Protein AF-0000000085145753 (afdb_homodimer)

Radius of gyration: 25.25 Å; Cα contacts (8 Å, |Δi|>4): 2275; chains: 2; bounding box: 60×75×64 Å

InterPro domains:
  IPR002155 Thiolase [PIRSF000429] (2-398)
  IPR002155 Thiolase [TIGR01930] (7-396)
  IPR002155 Thiolase [cd00751] (6-397)
  IPR016039 Thiolase-like [G3DSA:3.40.47.10] (1-398)
  IPR016039 Thiolase-like [SSF53901] (4-274)
  IPR016039 Thiolase-like [SSF53901] (275-397)
  IPR020610 Thiolase, active site [PS00099] (379-392)
  IPR020613 Thiolase, conserved site [PS00737] (344-360)
  IPR020615 Thiolase, acyl-enzyme intermediate active site [PS00098] (87-105)
  IPR020616 Thiolase, N-terminal [PF00108] (5-266)
  IPR020617 Thiolase, C-terminal [PF02803] (274-397)

Foldseek 3Di:
DDLWKFFQFKAKAAKAFQVGDCLVPAQLQQALLQQLLRCVSCVLADLEPAEAEEEEEDFQCPPVDPQSQLSSSVSNPHHNNYHYHYAYQWQQRQVVQVVVQSVCVSVPNHFKYKTFYWFDLNPRDWDFPCVVVHDDPDDGDTHRSCQQRHAAFVPPRAGLLLLLQVLCVVQVPALVNLLVLLLQLLVLQVVCVVVCLCVRRHRWDWDPDDPPDHIDTDGHFDFSVVDDSVCSSVFQADRDNPRGRFGLLQAFGAITMIMITMMGHPVVCVVSVGDGFWIWQFKFKFFDALSNLLQQQLVTQVRRCVSSVHDDPQLAQAEEEACRGSSSLVSNCVSNVHDSCRYSSSHHRSRRNRRTRGRNSVSVSSQSSCCVVVVNFKYKYKYTRGRGMMMMTIIGGD/DDLWKFFQFKAKAAKAFQVGDCLVDAQLQQALLQQLLRCVSCVLADLEPQEAEEEEEDFQCPPVDPQSQLSSSVSNPHHNNYHYHYAYQWQQRQVVQVVVQSVCVSVPNHFKYKTFYWFDLNPRDWDQPCVVVHDDPDDGDTHRSCQQRHAAFVPPRAGLLLLLQVLCVVQVPALVNLLVLLLQLLVLQVVCVVVCLCVRRHRWDWDPDDPPDHIDTDGHFDFSVVDDSVCSSVFQADRDNPRGRFGLLQAFGAITMIMITMMGHPVVCVVSVGDGFWIWQFKFKFFDALSNLLQQQLVTQVRRCVSSVHDDPQLAQAEEEACRGSSSLVSNCVSNVHDSCRYSSSHHRSRRNRRTRGRNSVSVSSQSSCCVVVVNFKYKYKYTRGRGMMMMTIIGGD

Nearest PDB structures (foldseek):
  5xyj-assembly1_B  TM=9.999E-01  e=6.730E-80  Saccharomyces cerevisiae S288C
  5xz5-assembly1_B-2  TM=9.997E-01  e=9.838E-80  Saccharomyces cerevisiae S288C
  6l2g-assembly1_C  TM=9.656E-01  e=1.088E-52  Aspergillus fumigatus A1163
  6pcc-assembly1_B  TM=9.285E-01  e=2.257E-43  Pseudomonas putida KT2440
  6pcd-assembly1_A  TM=9.269E-01  e=3.022E-42  Pseudomonas putida KT2440

Organism: Naumovozyma dairenensis (strain ATCC 10597 / BCRC 20456 / CBS 421 / NBRC 0211 / NRRL Y-12639) (NCBI:txid1071378)

Sequence (796 aa):
MSNNVYIVSAKRTPIGSFQGTLSSKTAIDLGATAVKAVMDEVPQLNPESDYDEIIFGNVLSANLGQAPARQVALAAGLKNTIIATTVNKVCASAMKAIILGAQSIKCGTADVVVAGGCESMTNTPYYMPAARSGARFGETVLVDGVQRDGLNDAYDGLAMGVHAEKCASDWNISREEQDNFAIDSYQKAQAAENDGKFKNEIAPVIIKGFRGKPDMEVVKDEEPGKLNINKLKSARTVFQKENGTVTAPNASPINDGGAAVILVSERKLNELGLKPLAVIRGWGEAAHEPANFTWAPSLAVPKALKHAGIEDINSIDFFEFNEAFSVVGLANTKILKLDPSKVNVYGGAVAIGHPLGCSGARIVVTLLSILNQEKGRLGVAAICNGGGGASSIVIERLMSNNVYIVSAKRTPIGSFQGTLSSKTAIDLGATAVKAVMDEVPQLNPESDYDEIIFGNVLSANLGQAPARQVALAAGLKNTIIATTVNKVCASAMKAIILGAQSIKCGTADVVVAGGCESMTNTPYYMPAARSGARFGETVLVDGVQRDGLNDAYDGLAMGVHAEKCASDWNISREEQDNFAIDSYQKAQAAENDGKFKNEIAPVIIKGFRGKPDMEVVKDEEPGKLNINKLKSARTVFQKENGTVTAPNASPINDGGAAVILVSERKLNELGLKPLAVIRGWGEAAHEPANFTWAPSLAVPKALKHAGIEDINSIDFFEFNEAFSVVGLANTKILKLDPSKVNVYGGAVAIGHPLGCSGARIVVTLLSILNQEKGRLGVAAICNGGGGASSIVIERL

pLDDT: mean 97.39, std 4.4, range [40.69, 99.0]

Secondary structure (DSSP, 8-state):
----EEEEEEEEPPPEETTSTTTTS-HHHHHHHHHHHHHHT-TTS-TTTT--EEEEE-S--TTS-S-HHHHHHHHTT--TT-EEEEEE-GGGHHHHHHHHHHHHHHTTS-SEEEEEEEEEGGGPPEEETHHHH---SS--PPEEHHIIIIIB-TTT--BHHHHHHHHHHHTT--HHHHHHHHHHHHHHHHHHHHTTTTTTTBPPEEEPPSTTPPPEEE-S-SSGGG--HHHHHHPPBSS-SSS---BSTTBPPPEEEEEEEEEEEHHHHHHHT---SEEEEEEEEEE--GGGGGGTHHHHHHHHHHHHT---GGG--EEEE--SBHHHHHHHHHHTT--GGGBSTT--HHHH---HHHHHHHHHHHHHHHHHHTT-SEEEEEEEETTTEEEEEEEEE-/----EEEEEEEEPPPEETTSTTTTS-HHHHHHHHHHHHHHT-TTS-TTTT--EEEEE-S--TTS-S-HHHHHHHHTT--TT-EEEEEE-GGGHHHHHHHHHHHHHHTTS-SEEEEEEEEEGGGPPEEETHHHH---SS--PPEEHHIIIIIB-TTT--BHHHHHHHHHHHTT--HHHHHHHHHHHHHHHHHHHHTTTTTTTBPPEEEPPSTTPPPEEE-S-SSGGG--HHHHHHPPBSS-SSS---BSTTBPPPEEEEEEEEEEEHHHHHHHT---SEEEEEEEEEE--GGGGGGTHHHHHHHHHHHHT---GGG--EEEE--SBHHHHHHHHHHTT--GGGBSTT--HHHH---HHHHHHHHHHHHHHHHHHTT-SEEEEEEEETTTEEEEEEEEE-

Structure (mmCIF, N/CA/C/O backbone):
data_AF-0000000085145753-model_v1
#
loop_
_entity.id
_entity.type
_entity.pdbx_description
1 polymer 'Acetyl-CoA acetyltransferase'
#
loop_
_atom_site.group_PDB
_atom_site.id
_atom_site.type_symbol
_atom_site.label_atom_id
_atom_site.label_alt_id
_atom_site.label_comp_id
_atom_site.label_asym_id
_atom_site.label_entity_id
_atom_site.label_seq_id
_atom_site.pdbx_PDB_ins_code
_atom_site.Cartn_x
_atom_site.Cartn_y
_atom_site.Cartn_z
_atom_site.occupancy
_atom_site.B_iso_or_equiv
_atom_site.auth_seq_id
_atom_site.auth_comp_id
_atom_site.auth_asym_id
_atom_site.auth_atom_id
_atom_site.pdbx_PDB_model_num
ATOM 1 N N . MET A 1 1 ? -0.329 15.141 -25.922 1 40.69 1 MET A N 1
ATOM 2 C CA . MET A 1 1 ? -1.411 15.422 -24.984 1 40.69 1 MET A CA 1
ATOM 3 C C . MET A 1 1 ? -0.864 15.969 -23.672 1 40.69 1 MET A C 1
ATOM 5 O O . MET A 1 1 ? 0.263 15.656 -23.281 1 40.69 1 MET A O 1
ATOM 9 N N . SER A 1 2 ? -1.488 17 -23.094 1 57.16 2 SER A N 1
ATOM 10 C CA . SER A 1 2 ? -0.971 17.656 -21.891 1 57.16 2 SER A CA 1
ATOM 11 C C . SER A 1 2 ? -0.782 16.656 -20.75 1 57.16 2 SER A C 1
ATOM 13 O O . SER A 1 2 ? -1.52 15.672 -20.656 1 57.16 2 SER A O 1
ATOM 15 N N . ASN A 1 3 ? 0.363 16.672 -20.016 1 84.56 3 ASN A N 1
ATOM 16 C CA . ASN A 1 3 ? 0.768 15.797 -18.922 1 84.56 3 ASN A CA 1
ATOM 17 C C . ASN A 1 3 ? 0.327 16.359 -17.578 1 84.56 3 ASN A C 1
ATOM 19 O O . ASN A 1 3 ? 0.844 15.961 -16.531 1 84.56 3 ASN A O 1
ATOM 23 N N . ASN A 1 4 ? -0.754 17.344 -17.781 1 96.5 4 ASN A N 1
ATOM 24 C CA . ASN A 1 4 ? -1.182 17.969 -16.547 1 96.5 4 ASN A CA 1
ATOM 25 C C . ASN A 1 4 ? -2.18 17.094 -15.789 1 96.5 4 ASN A C 1
ATOM 27 O O . ASN A 1 4 ? -3.016 16.422 -16.406 1 96.5 4 ASN A O 1
ATOM 31 N N . VAL A 1 5 ? -2.088 17.109 -14.547 1 98.81 5 VAL A N 1
ATOM 32 C CA . VAL A 1 5 ? -3.043 16.469 -13.648 1 98.81 5 VAL A CA 1
ATOM 33 C C . VAL A 1 5 ? -3.703 17.516 -12.75 1 98.81 5 VAL A C 1
ATOM 35 O O . VAL A 1 5 ? -3.016 18.281 -12.078 1 98.81 5 VAL A O 1
ATOM 38 N N . TYR A 1 6 ? -5.043 17.547 -12.719 1 98.88 6 TYR A N 1
ATOM 39 C CA . TYR A 1 6 ? -5.789 18.562 -11.992 1 98.88 6 TYR A CA 1
ATOM 40 C C . TYR A 1 6 ? -6.477 17.969 -10.773 1 98.88 6 TYR A C 1
ATOM 42 O O . TYR A 1 6 ? -6.938 16.828 -10.805 1 98.88 6 TYR A O 1
ATOM 50 N N . ILE A 1 7 ? -6.473 18.75 -9.734 1 98.94 7 ILE A N 1
ATOM 51 C CA . ILE A 1 7 ? -7.328 18.453 -8.594 1 98.94 7 ILE A CA 1
ATOM 52 C C . ILE A 1 7 ? -8.656 19.203 -8.742 1 98.94 7 ILE A C 1
ATOM 54 O O . ILE A 1 7 ? -8.672 20.438 -8.867 1 98.94 7 ILE A O 1
ATOM 58 N N . VAL A 1 8 ? -9.797 18.484 -8.648 1 98.88 8 VAL A N 1
ATOM 59 C CA . VAL A 1 8 ? -11.055 19.156 -8.93 1 98.88 8 VAL A CA 1
ATOM 60 C C . VAL A 1 8 ? -11.922 19.188 -7.676 1 98.88 8 VAL A C 1
ATOM 62 O O . VAL A 1 8 ? -12.891 19.953 -7.598 1 98.88 8 VAL A O 1
ATOM 65 N N . SER A 1 9 ? -11.555 18.391 -6.723 1 98.88 9 SER A N 1
ATOM 66 C CA . SER A 1 9 ? -12.242 18.375 -5.434 1 98.88 9 SER A CA 1
ATOM 67 C C . SER A 1 9 ? -11.32 17.891 -4.32 1 98.88 9 SER A C 1
ATOM 69 O O . SER A 1 9 ? -10.398 17.109 -4.566 1 98.88 9 SER A O 1
ATOM 71 N N . ALA A 1 10 ? -11.5 18.391 -3.074 1 98.94 10 ALA A N 1
ATOM 72 C CA . ALA A 1 10 ? -10.688 18.062 -1.907 1 98.94 10 ALA A CA 1
ATOM 73 C C . ALA A 1 10 ? -11.492 18.203 -0.618 1 98.94 10 ALA A C 1
ATOM 75 O O . ALA A 1 10 ? -12.094 19.266 -0.374 1 98.94 10 ALA A O 1
ATOM 76 N N . LYS A 1 11 ? -11.516 17.125 0.19 1 98.94 11 LYS A N 1
ATOM 77 C CA . LYS A 1 11 ? -12.234 17.141 1.458 1 98.94 11 LYS A CA 1
ATOM 78 C C . LYS A 1 11 ? -11.539 16.281 2.504 1 98.94 11 LYS A C 1
ATOM 80 O O . LYS A 1 11 ? -10.789 15.359 2.16 1 98.94 11 LYS A O 1
ATOM 85 N N . ARG A 1 12 ? -11.758 16.594 3.67 1 98.94 12 ARG A N 1
ATOM 86 C CA . ARG A 1 12 ? -11.344 15.781 4.809 1 98.94 12 ARG A CA 1
ATOM 87 C C . ARG A 1 12 ? -12.461 15.68 5.84 1 98.94 12 ARG A C 1
ATOM 89 O O . ARG A 1 12 ? -13.391 16.5 5.844 1 98.94 12 ARG A O 1
ATOM 96 N N . THR A 1 13 ? -12.383 14.664 6.66 1 98.94 13 THR A N 1
ATOM 97 C CA . THR A 1 13 ? -13.219 14.617 7.855 1 98.94 13 THR A CA 1
ATOM 98 C C . THR A 1 13 ? -12.664 15.531 8.938 1 98.94 13 THR A C 1
ATOM 100 O O . THR A 1 13 ? -11.523 16 8.844 1 98.94 13 THR A O 1
ATOM 103 N N . PRO A 1 14 ? -13.578 15.836 9.984 1 98.88 14 PRO A N 1
ATOM 104 C CA . PRO A 1 14 ? -12.922 16.312 11.203 1 98.88 14 PRO A CA 1
ATOM 105 C C . PRO A 1 14 ? -11.914 15.297 11.75 1 98.88 14 PRO A C 1
ATOM 107 O O . PRO A 1 14 ? -12.047 14.094 11.523 1 98.88 14 PRO A O 1
ATOM 110 N N . ILE A 1 15 ? -10.914 15.836 12.391 1 98.88 15 ILE A N 1
ATOM 111 C CA . ILE A 1 15 ? -9.93 14.961 13.016 1 98.88 15 ILE A CA 1
ATOM 112 C C . ILE A 1 15 ? -10.328 14.68 14.461 1 98.88 15 ILE A C 1
ATOM 114 O O . ILE A 1 15 ? -10.562 15.609 15.242 1 98.88 15 ILE A O 1
ATOM 118 N N . GLY A 1 16 ? -10.492 13.398 14.781 1 98.75 16 GLY A N 1
ATOM 119 C CA . GLY A 1 16 ? -10.844 12.992 16.125 1 98.75 16 GLY A CA 1
ATOM 120 C C . GLY A 1 16 ? -9.648 12.602 16.969 1 98.75 16 GLY A C 1
ATOM 121 O O . GLY A 1 16 ? -8.625 12.164 16.438 1 98.75 16 GLY A O 1
ATOM 122 N N . SER A 1 17 ? -9.773 12.734 18.297 1 98 17 SER A N 1
ATOM 123 C CA . SER A 1 17 ? -8.734 12.305 19.234 1 98 17 SER A CA 1
ATOM 124 C C . SER A 1 17 ? -8.82 10.812 19.516 1 98 17 SER A C 1
ATOM 126 O O . SER A 1 17 ? -9.852 10.188 19.281 1 98 17 SER A O 1
ATOM 128 N N . PHE A 1 18 ? -7.719 10.305 20.062 1 97.94 18 PHE A N 1
ATOM 129 C CA . PHE A 1 18 ? -7.656 8.898 20.453 1 97.94 18 PHE A CA 1
ATOM 130 C C . PHE A 1 18 ? -8.758 8.555 21.438 1 97.94 18 PHE A C 1
ATOM 132 O O . PHE A 1 18 ? -8.859 9.172 22.5 1 97.94 18 PHE A O 1
ATOM 139 N N . GLN A 1 19 ? -9.625 7.574 20.969 1 97.44 19 GLN A N 1
ATOM 140 C CA . GLN A 1 19 ? -10.758 7.137 21.781 1 97.44 19 GLN A CA 1
ATOM 141 C C . GLN A 1 19 ? -11.727 8.289 22.047 1 97.44 19 GLN A C 1
ATOM 143 O O . GLN A 1 19 ? -12.359 8.352 23.094 1 97.44 19 GLN A O 1
ATOM 148 N N . GLY A 1 20 ? -11.727 9.219 21.109 1 97 20 GLY A N 1
ATOM 149 C CA . GLY A 1 20 ? -12.562 10.406 21.25 1 97 20 GLY A CA 1
ATOM 150 C C . GLY A 1 20 ? -13.82 10.352 20.406 1 97 20 GLY A C 1
ATOM 151 O O . GLY A 1 20 ? -14.477 9.305 20.344 1 97 20 GLY A O 1
ATOM 152 N N . THR A 1 21 ? -14.156 11.43 19.812 1 96.44 21 THR A N 1
ATOM 153 C CA . THR A 1 21 ? -15.461 11.664 19.203 1 96.44 21 THR A CA 1
ATOM 154 C C . THR A 1 21 ? -15.68 10.719 18.031 1 96.44 21 THR A C 1
ATOM 156 O O . THR A 1 21 ? -16.812 10.359 17.719 1 96.44 21 THR A O 1
ATOM 159 N N . LEU A 1 22 ? -14.602 10.32 17.344 1 98.12 22 LEU A N 1
ATOM 160 C CA . LEU A 1 22 ? -14.758 9.508 16.141 1 98.12 22 LEU A CA 1
ATOM 161 C C . LEU A 1 22 ? -14.484 8.039 16.422 1 98.12 22 LEU A C 1
ATOM 163 O O . LEU A 1 22 ? -14.359 7.227 15.508 1 98.12 22 LEU A O 1
ATOM 167 N N . SER A 1 23 ? -14.391 7.629 17.688 1 96.62 23 SER A N 1
ATOM 168 C CA . SER A 1 23 ? -13.945 6.305 18.094 1 96.62 23 SER A CA 1
ATOM 169 C C . SER A 1 23 ? -14.883 5.219 17.578 1 96.62 23 SER A C 1
ATOM 171 O O . SER A 1 23 ? -14.477 4.062 17.422 1 96.62 23 SER A O 1
ATOM 173 N N . SER A 1 24 ? -16.141 5.555 17.25 1 96.44 24 SER A N 1
ATOM 174 C CA . SER A 1 24 ? -17.109 4.57 16.781 1 96.44 24 SER A CA 1
ATOM 175 C C . SER A 1 24 ? -16.969 4.316 15.281 1 96.44 24 SER A C 1
ATOM 177 O O . SER A 1 24 ? -17.609 3.42 14.734 1 96.44 24 SER A O 1
ATOM 179 N N . LYS A 1 25 ? -16.172 5.055 14.609 1 98.25 25 LYS A N 1
ATOM 180 C CA . LYS A 1 25 ? -15.992 4.934 13.172 1 98.25 25 LYS A CA 1
ATOM 181 C C . LYS A 1 25 ? -14.695 4.203 12.836 1 98.25 25 LYS A C 1
ATOM 183 O O . LYS A 1 25 ? -13.648 4.484 13.43 1 98.25 25 LYS A O 1
ATOM 188 N N . THR A 1 26 ? -14.781 3.229 11.938 1 98.38 26 THR A N 1
ATOM 189 C CA . THR A 1 26 ? -13.578 2.561 11.445 1 98.38 26 THR A CA 1
ATOM 190 C C . THR A 1 26 ? -12.82 3.457 10.469 1 98.38 26 THR A C 1
ATOM 192 O O . THR A 1 26 ? -13.344 4.488 10.039 1 98.38 26 THR A O 1
ATOM 195 N N . ALA A 1 27 ? -11.594 3.092 10.203 1 98.88 27 ALA A N 1
ATOM 196 C CA . ALA A 1 27 ? -10.844 3.797 9.172 1 98.88 27 ALA A CA 1
ATOM 197 C C . ALA A 1 27 ? -11.609 3.818 7.852 1 98.88 27 ALA A C 1
ATOM 199 O O . ALA A 1 27 ? -11.617 4.828 7.148 1 98.88 27 ALA A O 1
ATOM 200 N N . ILE A 1 28 ? -12.305 2.686 7.504 1 98.88 28 ILE A N 1
ATOM 201 C CA . ILE A 1 28 ? -13.07 2.564 6.27 1 98.88 28 ILE A CA 1
ATOM 202 C C . ILE A 1 28 ? -14.203 3.584 6.262 1 98.88 28 ILE A C 1
ATOM 204 O O . ILE A 1 28 ? -14.43 4.266 5.258 1 98.88 28 ILE A O 1
ATOM 208 N N . ASP A 1 29 ? -14.891 3.709 7.406 1 98.81 29 ASP A N 1
ATOM 209 C CA . ASP A 1 29 ? -15.977 4.676 7.527 1 98.81 29 ASP A CA 1
ATOM 210 C C . ASP A 1 29 ? -15.477 6.098 7.27 1 98.81 29 ASP A C 1
ATOM 212 O O . ASP A 1 29 ? -16.125 6.863 6.547 1 98.81 29 ASP A O 1
ATOM 216 N N . LEU A 1 30 ? -14.398 6.422 7.887 1 98.94 30 LEU A N 1
ATOM 217 C CA . LEU A 1 30 ? -13.852 7.773 7.781 1 98.94 30 LEU A CA 1
ATOM 218 C C . LEU A 1 30 ? -13.375 8.055 6.359 1 98.94 30 LEU A C 1
ATOM 220 O O . LEU A 1 30 ? -13.625 9.133 5.82 1 98.94 30 LEU A O 1
ATOM 224 N N . GLY A 1 31 ? -12.672 7.07 5.746 1 98.94 31 GLY A N 1
ATOM 225 C CA . GLY A 1 31 ? -12.266 7.219 4.355 1 98.94 31 GLY A CA 1
ATOM 226 C C . GLY A 1 31 ? -13.445 7.379 3.408 1 98.94 31 GLY A C 1
ATOM 227 O O . GLY A 1 31 ? -13.43 8.25 2.533 1 98.94 31 GLY A O 1
ATOM 228 N N . ALA A 1 32 ? -14.469 6.551 3.582 1 98.94 32 ALA A N 1
ATOM 229 C CA . ALA A 1 32 ? -15.648 6.598 2.723 1 98.94 32 ALA A CA 1
ATOM 230 C C . ALA A 1 32 ? -16.359 7.945 2.836 1 98.94 32 ALA A C 1
ATOM 232 O O . ALA A 1 32 ? -16.875 8.469 1.847 1 98.94 32 ALA A O 1
ATOM 233 N N . THR A 1 33 ? -16.391 8.477 4.059 1 98.94 33 THR A N 1
ATOM 234 C CA . THR A 1 33 ? -17 9.781 4.27 1 98.94 33 THR A CA 1
ATOM 235 C C . THR A 1 33 ? -16.281 10.852 3.453 1 98.94 33 THR A C 1
ATOM 237 O O . THR A 1 33 ? -16.922 11.672 2.789 1 98.94 33 THR A O 1
ATOM 240 N N . ALA A 1 34 ? -14.945 10.867 3.51 1 98.94 34 ALA A N 1
ATOM 241 C CA . ALA A 1 34 ? -14.164 11.844 2.754 1 98.94 34 ALA A CA 1
ATOM 242 C C . ALA A 1 34 ? -14.367 11.664 1.252 1 98.94 34 ALA A C 1
ATOM 244 O O . ALA A 1 34 ? -14.523 12.641 0.518 1 98.94 34 ALA A O 1
ATOM 245 N N . VAL A 1 35 ? -14.375 10.391 0.768 1 98.94 35 VAL A N 1
ATOM 246 C CA . VAL A 1 35 ? -14.508 10.102 -0.656 1 98.94 35 VAL A CA 1
ATOM 247 C C . VAL A 1 35 ? -15.898 10.5 -1.139 1 98.94 35 VAL A C 1
ATOM 249 O O . VAL A 1 35 ? -16.047 11.109 -2.203 1 98.94 35 VAL A O 1
ATOM 252 N N . LYS A 1 36 ? -16.906 10.18 -0.394 1 98.88 36 LYS A N 1
ATOM 253 C CA . LYS A 1 36 ? -18.266 10.586 -0.767 1 98.88 36 LYS A CA 1
ATOM 254 C C . LYS A 1 36 ? -18.375 12.102 -0.876 1 98.88 36 LYS A C 1
ATOM 256 O O . LYS A 1 36 ? -18.984 12.617 -1.805 1 98.88 36 LYS A O 1
ATOM 261 N N . ALA A 1 37 ? -17.75 12.766 0.06 1 98.88 37 ALA A N 1
ATOM 262 C CA . ALA A 1 37 ? -17.828 14.227 0.1 1 98.88 37 ALA A CA 1
ATOM 263 C C . ALA A 1 37 ? -17.203 14.836 -1.145 1 98.88 37 ALA A C 1
ATOM 265 O O . ALA A 1 37 ? -17.734 15.797 -1.713 1 98.88 37 ALA A O 1
ATOM 266 N N . VAL A 1 38 ? -16.031 14.344 -1.592 1 98.88 38 VAL A N 1
ATOM 267 C CA . VAL A 1 38 ? -15.398 14.922 -2.777 1 98.88 38 VAL A CA 1
ATOM 268 C C . VAL A 1 38 ? -16.234 14.586 -4.016 1 98.88 38 VAL A C 1
ATOM 270 O O . VAL A 1 38 ? -16.266 15.367 -4.973 1 98.88 38 VAL A O 1
ATOM 273 N N . MET A 1 39 ? -16.828 13.43 -4.07 1 98.81 39 MET A N 1
ATOM 274 C CA . MET A 1 39 ? -17.672 13.055 -5.203 1 98.81 39 MET A CA 1
ATOM 275 C C . MET A 1 39 ? -18.891 13.969 -5.297 1 98.81 39 MET A C 1
ATOM 277 O O . MET A 1 39 ? -19.297 14.367 -6.395 1 98.81 39 MET A O 1
ATOM 281 N N . ASP A 1 40 ? -19.469 14.328 -4.18 1 98.44 40 ASP A N 1
ATOM 282 C CA . ASP A 1 40 ? -20.656 15.18 -4.129 1 98.44 40 ASP A CA 1
ATOM 283 C C . ASP A 1 40 ? -20.359 16.562 -4.684 1 98.44 40 ASP A C 1
ATOM 285 O O . ASP A 1 40 ? -21.266 17.25 -5.168 1 98.44 40 ASP A O 1
ATOM 289 N N . GLU A 1 41 ? -19.094 16.984 -4.676 1 98.06 41 GLU A N 1
ATOM 290 C CA . GLU A 1 41 ? -18.703 18.328 -5.121 1 98.06 41 GLU A CA 1
ATOM 291 C C . GLU A 1 41 ? -18.578 18.391 -6.641 1 98.06 41 GLU A C 1
ATOM 293 O O . GLU A 1 41 ? -18.531 19.469 -7.223 1 98.06 41 GLU A O 1
ATOM 298 N N . VAL A 1 42 ? -18.5 17.234 -7.254 1 98.44 42 VAL A N 1
ATOM 299 C CA . VAL A 1 42 ? -18.312 17.203 -8.703 1 98.44 42 VAL A CA 1
ATOM 300 C C . VAL A 1 42 ? -19.344 16.297 -9.352 1 98.44 42 VAL A C 1
ATOM 302 O O . VAL A 1 42 ? -19 15.273 -9.945 1 98.44 42 VAL A O 1
ATOM 305 N N . PRO A 1 43 ? -20.562 16.641 -9.328 1 97.69 43 PRO A N 1
ATOM 306 C CA . PRO A 1 43 ? -21.656 15.797 -9.82 1 97.69 43 PRO A CA 1
ATOM 307 C C . PRO A 1 43 ? -21.531 15.492 -11.312 1 97.69 43 PRO A C 1
ATOM 309 O O . PRO A 1 43 ? -22.219 14.602 -11.82 1 97.69 43 PRO A O 1
ATOM 312 N N . GLN A 1 44 ? -20.656 16.219 -12.008 1 98.31 44 GLN A N 1
ATOM 313 C CA . GLN A 1 44 ? -20.438 15.953 -13.43 1 98.31 44 GLN A CA 1
ATOM 314 C C . GLN A 1 44 ? -19.797 14.586 -13.641 1 98.31 44 GLN A C 1
ATOM 316 O O . GLN A 1 44 ? -19.875 14.016 -14.727 1 98.31 44 GLN A O 1
ATOM 321 N N . LEU A 1 45 ? -19.141 14.141 -12.664 1 98.62 45 LEU A N 1
ATOM 322 C CA . LEU A 1 45 ? -18.547 12.805 -12.719 1 98.62 45 LEU A CA 1
ATOM 323 C C . LEU A 1 45 ? -19.531 11.758 -12.219 1 98.62 45 LEU A C 1
ATOM 325 O O . LEU A 1 45 ? -19.953 11.789 -11.055 1 98.62 45 LEU A O 1
ATOM 329 N N . ASN A 1 46 ? -19.812 10.789 -13.07 1 98.06 46 ASN A N 1
ATOM 330 C CA . ASN A 1 46 ? -20.734 9.711 -12.727 1 98.06 46 ASN A CA 1
ATOM 331 C C . ASN A 1 46 ? -20.031 8.586 -11.969 1 98.06 46 ASN A C 1
ATOM 333 O O . ASN A 1 46 ? -19.188 7.887 -12.531 1 98.06 46 ASN A O 1
ATOM 337 N N . PRO A 1 47 ? -20.406 8.344 -10.719 1 97.25 47 PRO A N 1
ATOM 338 C CA . PRO A 1 47 ? -19.75 7.309 -9.914 1 97.25 47 PRO A CA 1
ATOM 339 C C . PRO A 1 47 ? -19.875 5.918 -10.531 1 97.25 47 PRO A C 1
ATOM 341 O O . PRO A 1 47 ? -19.062 5.031 -10.234 1 97.25 47 PRO A O 1
ATOM 344 N N . GLU A 1 48 ? -20.734 5.648 -11.453 1 95.88 48 GLU A N 1
ATOM 345 C CA . GLU A 1 48 ? -20.984 4.328 -12.023 1 95.88 48 GLU A CA 1
ATOM 346 C C . GLU A 1 48 ? -20.062 4.074 -13.227 1 95.88 48 GLU A C 1
ATOM 348 O O . GLU A 1 48 ? -19.922 2.936 -13.672 1 95.88 48 GLU A O 1
ATOM 353 N N . SER A 1 49 ? -19.391 5.176 -13.703 1 96.12 49 SER A N 1
ATOM 354 C CA . SER A 1 49 ? -18.703 4.902 -14.961 1 96.12 49 SER A CA 1
ATOM 355 C C . SER A 1 49 ? -17.391 5.676 -15.047 1 96.12 49 SER A C 1
ATOM 357 O O . SER A 1 49 ? -16.453 5.246 -15.734 1 96.12 49 SER A O 1
ATOM 359 N N . ASP A 1 50 ? -17.297 6.824 -14.367 1 98.06 50 ASP A N 1
ATOM 360 C CA . ASP A 1 50 ? -16.281 7.781 -14.766 1 98.06 50 ASP A CA 1
ATOM 361 C C . ASP A 1 50 ? -15.008 7.609 -13.93 1 98.06 50 ASP A C 1
ATOM 363 O O . ASP A 1 50 ? -13.945 8.125 -14.297 1 98.06 50 ASP A O 1
ATOM 367 N N . TYR A 1 51 ? -15.102 6.957 -12.812 1 98.75 51 TYR A N 1
ATOM 368 C CA . TYR A 1 51 ? -13.953 6.801 -11.93 1 98.75 51 TYR A CA 1
ATOM 369 C C . TYR A 1 51 ? -13.172 5.539 -12.273 1 98.75 51 TYR A C 1
ATOM 371 O O . TYR A 1 51 ? -13.719 4.438 -12.273 1 98.75 51 TYR A O 1
ATOM 379 N N . ASP A 1 52 ? -11.875 5.672 -12.477 1 98.62 52 ASP A N 1
ATOM 380 C CA . ASP A 1 52 ? -11.047 4.586 -12.984 1 98.62 52 ASP A CA 1
ATOM 381 C C . ASP A 1 52 ? -10.352 3.844 -11.844 1 98.62 52 ASP A C 1
ATOM 383 O O . ASP A 1 52 ? -10.195 2.621 -11.898 1 98.62 52 ASP A O 1
ATOM 387 N N . GLU A 1 53 ? -9.898 4.602 -10.891 1 98.69 53 GLU A N 1
ATOM 388 C CA . GLU A 1 53 ? -8.992 4.035 -9.898 1 98.69 53 GLU A CA 1
ATOM 389 C C . GLU A 1 53 ? -9.078 4.793 -8.578 1 98.69 53 GLU A C 1
ATOM 391 O O . GLU A 1 53 ? -9.383 5.988 -8.562 1 98.69 53 GLU A O 1
ATOM 396 N N . ILE A 1 54 ? -9.008 4.086 -7.488 1 98.94 54 ILE A N 1
ATOM 397 C CA . ILE A 1 54 ? -8.766 4.688 -6.184 1 98.94 54 ILE A CA 1
ATOM 398 C C . ILE A 1 54 ? -7.441 4.184 -5.621 1 98.94 54 ILE A C 1
ATOM 400 O O . ILE A 1 54 ? -7.168 2.98 -5.645 1 98.94 54 ILE A O 1
ATOM 404 N N . ILE A 1 55 ? -6.562 5.008 -5.25 1 98.94 55 ILE A N 1
ATOM 405 C CA . ILE A 1 55 ? -5.348 4.746 -4.492 1 98.94 55 ILE A CA 1
ATOM 406 C C . ILE A 1 55 ? -5.422 5.453 -3.139 1 98.94 55 ILE A C 1
ATOM 408 O O . ILE A 1 55 ? -5.504 6.68 -3.076 1 98.94 55 ILE A O 1
ATOM 412 N N . PHE A 1 56 ? -5.363 4.695 -2.055 1 98.94 56 PHE A N 1
ATOM 413 C CA . PHE A 1 56 ? -5.742 5.254 -0.762 1 98.94 56 PHE A CA 1
ATOM 414 C C . PHE A 1 56 ? -4.785 4.797 0.33 1 98.94 56 PHE A C 1
ATOM 416 O O . PHE A 1 56 ? -4.453 3.611 0.413 1 98.94 56 PHE A O 1
ATOM 423 N N . GLY A 1 57 ? -4.297 5.742 1.105 1 98.94 57 GLY A N 1
ATOM 424 C CA . GLY A 1 57 ? -3.332 5.465 2.156 1 98.94 57 GLY A CA 1
ATOM 425 C C . GLY A 1 57 ? -3.963 4.906 3.416 1 98.94 57 GLY A C 1
ATOM 426 O O . GLY A 1 57 ? -5.008 5.387 3.859 1 98.94 57 GLY A O 1
ATOM 427 N N . ASN A 1 58 ? -3.387 3.938 4.008 1 98.94 58 ASN A N 1
ATOM 428 C CA . ASN A 1 58 ? -3.707 3.367 5.312 1 98.94 58 ASN A CA 1
ATOM 429 C C . ASN A 1 58 ? -2.502 2.666 5.93 1 98.94 58 ASN A C 1
ATOM 431 O O . ASN A 1 58 ? -1.812 1.899 5.254 1 98.94 58 ASN A O 1
ATOM 435 N N . VAL A 1 59 ? -2.217 2.986 7.199 1 98.88 59 VAL A N 1
ATOM 436 C CA . VAL A 1 59 ? -0.999 2.486 7.828 1 98.88 59 VAL A CA 1
ATOM 437 C C . VAL A 1 59 ? -1.333 1.307 8.734 1 98.88 59 VAL A C 1
ATOM 439 O O . VAL A 1 59 ? -0.781 0.216 8.578 1 98.88 59 VAL A O 1
ATOM 442 N N . LEU A 1 60 ? -2.229 1.504 9.711 1 98.75 60 LEU A N 1
ATOM 443 C CA . LEU A 1 60 ? -2.615 0.481 10.68 1 98.75 60 LEU A CA 1
ATOM 444 C C . LEU A 1 60 ? -3.824 -0.305 10.18 1 98.75 60 LEU A C 1
ATOM 446 O O . LEU A 1 60 ? -4.949 -0.064 10.617 1 98.75 60 LEU A O 1
ATOM 450 N N . SER A 1 61 ? -3.566 -1.333 9.359 1 98.38 61 SER A N 1
ATOM 451 C CA . SER A 1 61 ? -4.629 -1.975 8.594 1 98.38 61 SER A CA 1
ATOM 452 C C . SER A 1 61 ? -5.133 -3.232 9.289 1 98.38 61 SER A C 1
ATOM 454 O O . SER A 1 61 ? -6.066 -3.883 8.812 1 98.38 61 SER A O 1
ATOM 456 N N . ALA A 1 62 ? -4.535 -3.631 10.469 1 98.56 62 ALA A N 1
ATOM 457 C CA . ALA A 1 62 ? -4.941 -4.852 11.156 1 98.56 62 ALA A CA 1
ATOM 458 C C . ALA A 1 62 ? -6.422 -4.801 11.539 1 98.56 62 ALA A C 1
ATOM 460 O O . ALA A 1 62 ? -6.895 -3.797 12.078 1 98.56 62 ALA A O 1
ATOM 461 N N . ASN A 1 63 ? -7.125 -5.859 11.18 1 98.25 63 ASN A N 1
ATOM 462 C CA . ASN A 1 63 ? -8.5 -6.109 11.586 1 98.25 63 ASN A CA 1
ATOM 463 C C . ASN A 1 63 ? -9.484 -5.273 10.766 1 98.25 63 ASN A C 1
ATOM 465 O O . ASN A 1 63 ? -10.672 -5.203 11.094 1 98.25 63 ASN A O 1
ATOM 469 N N . LEU A 1 64 ? -9.07 -4.617 9.695 1 98.62 64 LEU A N 1
ATOM 470 C CA . LEU A 1 64 ? -9.984 -3.84 8.867 1 98.62 64 LEU A CA 1
ATOM 471 C C . LEU A 1 64 ? -10.672 -4.73 7.836 1 98.62 64 LEU A C 1
ATOM 473 O O . LEU A 1 64 ? -11.656 -4.324 7.219 1 98.62 64 LEU A O 1
ATOM 477 N N . GLY A 1 65 ? -10.141 -5.945 7.605 1 98.31 65 GLY A N 1
ATOM 478 C CA . GLY A 1 65 ? -10.555 -6.766 6.48 1 98.31 65 GLY A CA 1
ATOM 479 C C . GLY A 1 65 ? -9.711 -6.551 5.242 1 98.31 65 GLY A C 1
ATOM 480 O O . GLY A 1 65 ? -8.859 -5.66 5.211 1 98.31 65 GLY A O 1
ATOM 481 N N . GLN A 1 66 ? -10 -7.355 4.199 1 97.88 66 GLN A N 1
ATOM 482 C CA . GLN A 1 66 ? -9.211 -7.316 2.973 1 97.88 66 GLN A CA 1
ATOM 483 C C . GLN A 1 66 ? -9.359 -5.969 2.27 1 97.88 66 GLN A C 1
ATOM 485 O O . GLN A 1 66 ? -10.445 -5.383 2.256 1 97.88 66 GLN A O 1
ATOM 490 N N . ALA A 1 67 ? -8.273 -5.461 1.735 1 97.81 67 ALA A N 1
ATOM 491 C CA . ALA A 1 67 ? -8.25 -4.391 0.743 1 97.81 67 ALA A CA 1
ATOM 492 C C . ALA A 1 67 ? -8.992 -3.158 1.248 1 97.81 67 ALA A C 1
ATOM 494 O O . ALA A 1 67 ? -10.039 -2.789 0.701 1 97.81 67 ALA A O 1
ATOM 495 N N . PRO A 1 68 ? -8.438 -2.432 2.215 1 98.75 68 PRO A N 1
ATOM 496 C CA . PRO A 1 68 ? -9.102 -1.266 2.803 1 98.75 68 PRO A CA 1
ATOM 497 C C . PRO A 1 68 ? -9.492 -0.219 1.762 1 98.75 68 PRO A C 1
ATOM 499 O O . PRO A 1 68 ? -10.602 0.321 1.809 1 98.75 68 PRO A O 1
ATOM 502 N N . ALA A 1 69 ? -8.656 0.049 0.803 1 98.94 69 ALA A N 1
ATOM 503 C CA . ALA A 1 69 ? -8.969 1.054 -0.21 1 98.94 69 ALA A CA 1
ATOM 504 C C . ALA A 1 69 ? -10.219 0.671 -0.999 1 98.94 69 ALA A C 1
ATOM 506 O O . ALA A 1 69 ? -11.039 1.53 -1.33 1 98.94 69 ALA A O 1
ATOM 507 N N . ARG A 1 70 ? -10.328 -0.613 -1.351 1 98.81 70 ARG A N 1
ATOM 508 C CA . ARG A 1 70 ? -11.492 -1.09 -2.09 1 98.81 70 ARG A CA 1
ATOM 509 C C . ARG A 1 70 ? -12.766 -0.946 -1.261 1 98.81 70 ARG A C 1
ATOM 511 O O . ARG A 1 70 ? -13.812 -0.544 -1.779 1 98.81 70 ARG A O 1
ATOM 518 N N . GLN A 1 71 ? -12.688 -1.297 0.012 1 98.88 71 GLN A N 1
ATOM 519 C CA . GLN A 1 71 ? -13.82 -1.116 0.91 1 98.88 71 GLN A CA 1
ATOM 520 C C . GLN A 1 71 ? -14.258 0.344 0.954 1 98.88 71 GLN A C 1
ATOM 522 O O . GLN A 1 71 ? -15.461 0.638 0.931 1 98.88 71 GLN A O 1
ATOM 527 N N . VAL A 1 72 ? -13.281 1.267 1.038 1 98.94 72 VAL A N 1
ATOM 528 C CA . VAL A 1 72 ? -13.578 2.695 1.05 1 98.94 72 VAL A CA 1
ATOM 529 C C . VAL A 1 72 ? -14.328 3.078 -0.224 1 98.94 72 VAL A C 1
ATOM 531 O O . VAL A 1 72 ? -15.344 3.775 -0.167 1 98.94 72 VAL A O 1
ATOM 534 N N . ALA A 1 73 ? -13.828 2.619 -1.36 1 98.88 73 ALA A N 1
ATOM 535 C CA . ALA A 1 73 ? -14.422 2.965 -2.65 1 98.88 73 ALA A CA 1
ATOM 536 C C . ALA A 1 73 ? -15.875 2.508 -2.727 1 98.88 73 ALA A C 1
ATOM 538 O O . ALA A 1 73 ? -16.766 3.289 -3.08 1 98.88 73 ALA A O 1
ATOM 539 N N . LEU A 1 74 ? -16.109 1.253 -2.418 1 98.69 74 LEU A N 1
ATOM 540 C CA . LEU A 1 74 ? -17.453 0.702 -2.539 1 98.69 74 LEU A CA 1
ATOM 541 C C . LEU A 1 74 ? -18.375 1.312 -1.498 1 98.69 74 LEU A C 1
ATOM 543 O O . LEU A 1 74 ? -19.547 1.603 -1.794 1 98.69 74 LEU A O 1
ATOM 547 N N . ALA A 1 75 ? -17.859 1.532 -0.267 1 98.75 75 ALA A N 1
ATOM 548 C CA . ALA A 1 75 ? -18.656 2.148 0.79 1 98.75 75 ALA A CA 1
ATOM 549 C C . ALA A 1 75 ? -19.047 3.576 0.421 1 98.75 75 ALA A C 1
ATOM 551 O O . ALA A 1 75 ? -20.109 4.062 0.833 1 98.75 75 ALA A O 1
ATOM 552 N N . ALA A 1 76 ? -18.234 4.246 -0.377 1 98.75 76 ALA A N 1
ATOM 553 C CA . ALA A 1 76 ? -18.484 5.629 -0.773 1 98.75 76 ALA A CA 1
ATOM 554 C C . ALA A 1 76 ? -19.469 5.695 -1.93 1 98.75 76 ALA A C 1
ATOM 556 O O . ALA A 1 76 ? -19.922 6.777 -2.305 1 98.75 76 ALA A O 1
ATOM 557 N N . GLY A 1 77 ? -19.75 4.547 -2.557 1 98.25 77 GLY A N 1
ATOM 558 C CA . GLY A 1 77 ? -20.766 4.516 -3.602 1 98.25 77 GLY A CA 1
ATOM 559 C C . GLY A 1 77 ? -20.188 4.379 -4.992 1 98.25 77 GLY A C 1
ATOM 560 O O . GLY A 1 77 ? -20.906 4.496 -5.988 1 98.25 77 GLY A O 1
ATOM 561 N N . LEU A 1 78 ? -18.906 4.133 -5.141 1 98.62 78 LEU A N 1
ATOM 562 C CA . LEU A 1 78 ? -18.312 3.9 -6.453 1 98.62 78 LEU A CA 1
ATOM 563 C C . LEU A 1 78 ? -18.672 2.518 -6.98 1 98.62 78 LEU A C 1
ATOM 565 O O . LEU A 1 78 ? -18.938 1.6 -6.199 1 98.62 78 LEU A O 1
ATOM 569 N N . LYS A 1 79 ? -18.656 2.371 -8.328 1 97 79 LYS A N 1
ATOM 570 C CA . LYS A 1 79 ? -19 1.109 -8.977 1 97 79 LYS A CA 1
ATOM 571 C C . LYS A 1 79 ? -17.953 0.038 -8.695 1 97 79 LYS A C 1
ATOM 573 O O . LYS A 1 79 ? -16.781 0.352 -8.461 1 97 79 LYS A O 1
ATOM 578 N N . ASN A 1 80 ? -18.422 -1.208 -8.727 1 97.62 80 ASN A N 1
ATOM 579 C CA . ASN A 1 80 ? -17.547 -2.332 -8.375 1 97.62 80 ASN A CA 1
ATOM 580 C C . ASN A 1 80 ? -16.516 -2.604 -9.453 1 97.62 80 ASN A C 1
ATOM 582 O O . ASN A 1 80 ? -15.648 -3.467 -9.289 1 97.62 80 ASN A O 1
ATOM 586 N N . THR A 1 81 ? -16.438 -1.812 -10.523 1 98.12 81 THR A N 1
ATOM 587 C CA . THR A 1 81 ? -15.414 -1.972 -11.555 1 98.12 81 THR A CA 1
ATOM 588 C C . THR A 1 81 ? -14.195 -1.115 -11.234 1 98.12 81 THR A C 1
ATOM 590 O O . THR A 1 81 ? -13.18 -1.192 -11.93 1 98.12 81 THR A O 1
ATOM 593 N N . ILE A 1 82 ? -14.25 -0.303 -10.211 1 98.31 82 ILE A N 1
ATOM 594 C CA . ILE A 1 82 ? -13.156 0.596 -9.852 1 98.31 82 ILE A CA 1
ATOM 595 C C . ILE A 1 82 ? -11.922 -0.217 -9.461 1 98.31 82 ILE A C 1
ATOM 597 O O . ILE A 1 82 ? -12.039 -1.246 -8.797 1 98.31 82 ILE A O 1
ATOM 601 N N . ILE A 1 83 ? -10.75 0.144 -9.984 1 98.75 83 ILE A N 1
ATOM 602 C CA . ILE A 1 83 ? -9.484 -0.448 -9.57 1 98.75 83 ILE A CA 1
ATOM 603 C C . ILE A 1 83 ? -9.039 0.164 -8.242 1 98.75 83 ILE A C 1
ATOM 605 O O . ILE A 1 83 ? -9.055 1.387 -8.078 1 98.75 83 ILE A O 1
ATOM 609 N N . ALA A 1 84 ? -8.68 -0.652 -7.219 1 98.88 84 ALA A N 1
ATOM 610 C CA . ALA A 1 84 ? -8.383 -0.117 -5.891 1 98.88 84 ALA A CA 1
ATOM 611 C C . ALA A 1 84 ? -7.051 -0.646 -5.371 1 98.88 84 ALA A C 1
ATOM 613 O O . ALA A 1 84 ? -6.746 -1.832 -5.523 1 98.88 84 ALA A O 1
ATOM 614 N N . THR A 1 85 ? -6.227 0.214 -4.82 1 98.88 85 THR A N 1
ATOM 615 C CA . THR A 1 85 ? -4.934 -0.133 -4.246 1 98.88 85 THR A CA 1
ATOM 616 C C . THR A 1 85 ? -4.711 0.603 -2.926 1 98.88 85 THR A C 1
ATOM 618 O O . THR A 1 85 ? -4.883 1.821 -2.854 1 98.88 85 THR A O 1
ATOM 621 N N . THR A 1 86 ? -4.379 -0.114 -1.875 1 98.94 86 THR A N 1
ATOM 622 C CA . THR A 1 86 ? -3.986 0.492 -0.607 1 98.94 86 THR A CA 1
ATOM 623 C C . THR A 1 86 ? -2.48 0.731 -0.564 1 98.94 86 THR A C 1
ATOM 625 O O . THR A 1 86 ? -1.699 -0.118 -0.998 1 98.94 86 THR A O 1
ATOM 628 N N . VAL A 1 87 ? -2.129 1.905 -0.04 1 98.75 87 VAL A N 1
ATOM 629 C CA . VAL A 1 87 ? -0.725 2.299 0.029 1 98.75 87 VAL A CA 1
ATOM 630 C C . VAL A 1 87 ? -0.336 2.572 1.48 1 98.75 87 VAL A C 1
ATOM 632 O O . VAL A 1 87 ? -1.102 3.18 2.232 1 98.75 87 VAL A O 1
ATOM 635 N N . ASN A 1 88 ? 0.862 2.027 1.897 1 98.88 88 ASN A N 1
ATOM 636 C CA . ASN A 1 88 ? 1.413 2.277 3.225 1 98.88 88 ASN A CA 1
ATOM 637 C C . ASN A 1 88 ? 2.846 2.801 3.148 1 98.88 88 ASN A C 1
ATOM 639 O O . ASN A 1 88 ? 3.771 2.045 2.854 1 98.88 88 ASN A O 1
ATOM 643 N N . LYS A 1 89 ? 2.984 4.039 3.332 1 98.88 89 LYS A N 1
ATOM 644 C CA . LYS A 1 89 ? 4.242 4.754 3.529 1 98.88 89 LYS A CA 1
ATOM 645 C C . LYS A 1 89 ? 4.223 5.555 4.828 1 98.88 89 LYS A C 1
ATOM 647 O O . LYS A 1 89 ? 4.516 6.754 4.832 1 98.88 89 LYS A O 1
ATOM 652 N N . VAL A 1 90 ? 3.688 4.945 5.785 1 98.69 90 VAL A N 1
ATOM 653 C CA . VAL A 1 90 ? 3.498 5.52 7.113 1 98.69 90 VAL A CA 1
ATOM 654 C C . VAL A 1 90 ? 2.805 6.875 6.996 1 98.69 90 VAL A C 1
ATOM 656 O O . VAL A 1 90 ? 1.72 6.98 6.418 1 98.69 90 VAL A O 1
ATOM 659 N N . CYS A 1 91 ? 3.4 7.949 7.594 1 98.81 91 CYS A N 1
ATOM 660 C CA . CYS A 1 91 ? 2.746 9.25 7.625 1 98.81 91 CYS A CA 1
ATOM 661 C C . CYS A 1 91 ? 2.521 9.781 6.215 1 98.81 91 CYS A C 1
ATOM 663 O O . CYS A 1 91 ? 1.58 10.539 5.973 1 98.81 91 CYS A O 1
ATOM 665 N N . ALA A 1 92 ? 3.336 9.359 5.219 1 98.94 92 ALA A N 1
ATOM 666 C CA . ALA A 1 92 ? 3.305 9.945 3.879 1 98.94 92 ALA A CA 1
ATOM 667 C C . ALA A 1 92 ? 2.385 9.148 2.957 1 98.94 92 ALA A C 1
ATOM 669 O O . ALA A 1 92 ? 2.334 9.398 1.751 1 98.94 92 ALA A O 1
ATOM 670 N N . SER A 1 93 ? 1.631 8.195 3.492 1 98.94 93 SER A N 1
ATOM 671 C CA . SER A 1 93 ? 0.844 7.254 2.703 1 98.94 93 SER A CA 1
ATOM 672 C C . SER A 1 93 ? -0.108 7.984 1.76 1 98.94 93 SER A C 1
ATOM 674 O O . SER A 1 93 ? -0.12 7.723 0.556 1 98.94 93 SER A O 1
ATOM 676 N N . ALA A 1 94 ? -0.856 8.914 2.289 1 98.94 94 ALA A N 1
ATOM 677 C CA . ALA A 1 94 ? -1.907 9.547 1.497 1 98.94 94 ALA A CA 1
ATOM 678 C C . ALA A 1 94 ? -1.316 10.508 0.467 1 98.94 94 ALA A C 1
ATOM 680 O O . ALA A 1 94 ? -1.862 10.664 -0.627 1 98.94 94 ALA A O 1
ATOM 681 N N . MET A 1 95 ? -0.206 11.172 0.784 1 98.94 95 MET A N 1
ATOM 682 C CA . MET A 1 95 ? 0.448 12.008 -0.218 1 98.94 95 MET A CA 1
ATOM 683 C C . MET A 1 95 ? 1.044 11.156 -1.334 1 98.94 95 MET A C 1
ATOM 685 O O . MET A 1 95 ? 0.986 11.531 -2.506 1 98.94 95 MET A O 1
ATOM 689 N N . LYS A 1 96 ? 1.649 10.047 -0.924 1 98.94 96 LYS A N 1
ATOM 690 C CA . LYS A 1 96 ? 2.137 9.125 -1.943 1 98.94 96 LYS A CA 1
ATOM 691 C C . LYS A 1 96 ? 0.998 8.641 -2.838 1 98.94 96 LYS A C 1
ATOM 693 O O . LYS A 1 96 ? 1.184 8.453 -4.043 1 98.94 96 LYS A O 1
ATOM 698 N N . ALA A 1 97 ? -0.185 8.391 -2.246 1 98.94 97 ALA A N 1
ATOM 699 C CA . ALA A 1 97 ? -1.353 8 -3.033 1 98.94 97 ALA A CA 1
ATOM 700 C C . 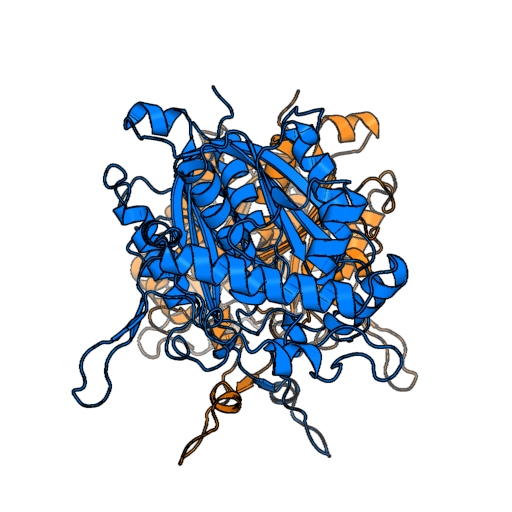ALA A 1 97 ? -1.672 9.047 -4.098 1 98.94 97 ALA A C 1
ATOM 702 O O . ALA A 1 97 ? -2.014 8.703 -5.23 1 98.94 97 ALA A O 1
ATOM 703 N N . ILE A 1 98 ? -1.578 10.305 -3.781 1 99 98 ILE A N 1
ATOM 704 C CA . ILE A 1 98 ? -1.827 11.391 -4.727 1 99 98 ILE A CA 1
ATOM 705 C C . ILE A 1 98 ? -0.777 11.359 -5.836 1 99 98 ILE A C 1
ATOM 707 O O . ILE A 1 98 ? -1.108 11.484 -7.016 1 99 98 ILE A O 1
ATOM 711 N N . ILE A 1 99 ? 0.499 11.164 -5.457 1 98.94 99 ILE A N 1
ATOM 712 C CA . ILE A 1 99 ? 1.586 11.109 -6.426 1 98.94 99 ILE A CA 1
ATOM 713 C C . ILE A 1 99 ? 1.359 9.938 -7.383 1 98.94 99 ILE A C 1
ATOM 715 O O . ILE A 1 99 ? 1.463 10.094 -8.602 1 98.94 99 ILE A O 1
ATOM 719 N N . LEU A 1 100 ? 1.005 8.766 -6.832 1 98.88 100 LEU A N 1
ATOM 720 C CA . LEU A 1 100 ? 0.766 7.586 -7.656 1 98.88 100 LEU A CA 1
ATOM 721 C C . LEU A 1 100 ? -0.43 7.801 -8.578 1 98.88 100 LEU A C 1
ATOM 723 O O . LEU A 1 100 ? -0.416 7.367 -9.734 1 98.88 100 LEU A O 1
ATOM 727 N N . GLY A 1 101 ? -1.5 8.43 -8.039 1 98.81 101 GLY A N 1
ATOM 728 C CA . GLY A 1 101 ? -2.641 8.766 -8.875 1 98.81 101 GLY A CA 1
ATOM 729 C C . GLY A 1 101 ? -2.283 9.672 -10.039 1 98.81 101 GLY A C 1
ATOM 730 O O . GLY A 1 101 ? -2.744 9.461 -11.164 1 98.81 101 GLY A O 1
ATOM 731 N N . ALA A 1 102 ? -1.462 10.656 -9.75 1 98.81 102 ALA A N 1
ATOM 732 C CA . ALA A 1 102 ? -0.987 11.539 -10.812 1 98.81 102 ALA A CA 1
ATOM 733 C C . ALA A 1 102 ? -0.2 10.766 -11.859 1 98.81 102 ALA A C 1
ATOM 735 O O . ALA A 1 102 ? -0.34 11.023 -13.062 1 98.81 102 ALA A O 1
ATOM 736 N N . GLN A 1 103 ? 0.607 9.828 -11.422 1 98.25 103 GLN A N 1
ATOM 737 C CA . GLN A 1 103 ? 1.401 9.023 -12.352 1 98.25 103 GLN A CA 1
ATOM 738 C C . GLN A 1 103 ? 0.509 8.156 -13.227 1 98.25 103 GLN A C 1
ATOM 740 O O . GLN A 1 103 ? 0.788 7.973 -14.414 1 98.25 103 GLN A O 1
ATOM 745 N N . SER A 1 104 ? -0.563 7.559 -12.641 1 98.12 104 SER A N 1
ATOM 746 C CA . SER A 1 104 ? -1.498 6.754 -13.422 1 98.12 104 SER A CA 1
ATOM 747 C C . SER A 1 104 ? -2.113 7.57 -14.555 1 98.12 104 SER A C 1
ATOM 749 O O . SER A 1 104 ? -2.281 7.07 -15.672 1 98.12 104 SER A O 1
ATOM 751 N N . ILE A 1 105 ? -2.445 8.789 -14.242 1 98.38 105 ILE A N 1
ATOM 752 C CA . ILE A 1 105 ? -3.047 9.672 -15.234 1 98.38 105 ILE A CA 1
ATOM 753 C C . ILE A 1 105 ? -2.01 10.039 -16.297 1 98.38 105 ILE A C 1
ATOM 755 O O . ILE A 1 105 ? -2.291 9.984 -17.5 1 98.38 105 ILE A O 1
ATOM 759 N N . LYS A 1 106 ? -0.809 10.391 -15.883 1 97.56 106 LYS A N 1
ATOM 760 C CA . LYS A 1 106 ? 0.246 10.781 -16.812 1 97.56 106 LYS A CA 1
ATOM 761 C C . LYS A 1 106 ? 0.619 9.625 -17.734 1 97.56 106 LYS A C 1
ATOM 763 O O . LYS A 1 106 ? 0.985 9.844 -18.891 1 97.56 106 LYS A O 1
ATOM 768 N N . CYS A 1 107 ? 0.497 8.383 -17.219 1 95.88 107 CYS A N 1
ATOM 769 C CA . CYS A 1 107 ? 0.846 7.203 -18 1 95.88 107 CYS A CA 1
ATOM 770 C C . CYS A 1 107 ? -0.305 6.793 -18.922 1 95.88 107 CYS A C 1
ATOM 772 O O . CYS A 1 107 ? -0.169 5.867 -19.719 1 95.88 107 CYS A O 1
ATOM 774 N N . GLY A 1 108 ? -1.464 7.438 -18.797 1 94.81 108 GLY A N 1
ATOM 775 C CA . GLY A 1 108 ? -2.57 7.234 -19.719 1 94.81 108 GLY A CA 1
ATOM 776 C C . GLY A 1 108 ? -3.459 6.066 -19.328 1 94.81 108 GLY A C 1
ATOM 777 O O . GLY A 1 108 ? -4.34 5.668 -20.094 1 94.81 108 GLY A O 1
ATOM 778 N N . THR A 1 109 ? -3.291 5.535 -18.141 1 94.06 109 THR A N 1
ATOM 779 C CA . THR A 1 109 ? -4.07 4.363 -17.75 1 94.06 109 THR A CA 1
ATOM 780 C C . THR A 1 109 ? -5.301 4.766 -16.953 1 94.06 109 THR A C 1
ATOM 782 O O . THR A 1 109 ? -6.141 3.924 -16.625 1 94.06 109 THR A O 1
ATOM 785 N N . ALA A 1 110 ? -5.426 6.023 -16.578 1 97.31 110 ALA A N 1
ATOM 786 C CA . ALA A 1 110 ? -6.598 6.543 -15.867 1 97.31 110 ALA A CA 1
ATOM 787 C C . ALA A 1 110 ? -6.879 7.992 -16.266 1 97.31 110 ALA A C 1
ATOM 789 O O . ALA A 1 110 ? -5.965 8.727 -16.641 1 97.31 110 ALA A O 1
ATOM 790 N N . ASP A 1 111 ? -8.141 8.383 -16.188 1 98.38 111 ASP A N 1
ATOM 791 C CA . ASP A 1 111 ? -8.523 9.781 -16.406 1 98.38 111 ASP A CA 1
ATOM 792 C C . ASP A 1 111 ? -9.047 10.414 -15.117 1 98.38 111 ASP A C 1
ATOM 794 O O . ASP A 1 111 ? -8.93 11.625 -14.922 1 98.38 111 ASP A O 1
ATOM 798 N N . VAL A 1 112 ? -9.703 9.633 -14.305 1 98.88 112 VAL A N 1
ATOM 799 C CA . VAL A 1 112 ? -10.25 10.086 -13.031 1 98.88 112 VAL A CA 1
ATOM 800 C C . VAL A 1 112 ? -9.789 9.156 -11.914 1 98.88 112 VAL A C 1
ATOM 802 O O . VAL A 1 112 ? -10.117 7.969 -11.906 1 98.88 112 VAL A O 1
ATOM 805 N N . VAL A 1 113 ? -9.016 9.711 -10.945 1 98.94 113 VAL A N 1
ATOM 806 C CA . VAL A 1 113 ? -8.469 8.945 -9.836 1 98.94 113 VAL A CA 1
ATOM 807 C C . VAL A 1 113 ? -8.883 9.586 -8.508 1 98.94 113 VAL A C 1
ATOM 809 O O . VAL A 1 113 ? -8.75 10.797 -8.336 1 98.94 113 VAL A O 1
ATOM 812 N N . VAL A 1 114 ? -9.453 8.766 -7.613 1 98.94 114 VAL A N 1
ATOM 813 C CA . VAL A 1 114 ? -9.617 9.188 -6.223 1 98.94 114 VAL A CA 1
ATOM 814 C C . VAL A 1 114 ? -8.352 8.852 -5.434 1 98.94 114 VAL A C 1
ATOM 816 O O . VAL A 1 114 ? -7.891 7.711 -5.438 1 98.94 114 VAL A O 1
ATOM 819 N N . ALA A 1 115 ? -7.746 9.836 -4.828 1 98.94 115 ALA A N 1
ATOM 820 C CA . ALA A 1 115 ? -6.559 9.625 -4.004 1 98.94 115 ALA A CA 1
ATOM 821 C C . ALA A 1 115 ? -6.754 10.211 -2.607 1 98.94 115 ALA A C 1
ATOM 823 O O . ALA A 1 115 ? -7.527 11.156 -2.426 1 98.94 115 ALA A O 1
ATOM 824 N N . GLY A 1 116 ? -6.137 9.68 -1.629 1 98.94 116 GLY A N 1
ATOM 825 C CA . GLY A 1 116 ? -6.25 10.117 -0.248 1 98.94 116 GLY A CA 1
ATOM 826 C C . GLY A 1 116 ? -5.805 9.07 0.752 1 98.94 116 GLY A C 1
ATOM 827 O O . GLY A 1 116 ? -4.855 8.328 0.496 1 98.94 116 GLY A O 1
ATOM 828 N N . GLY A 1 117 ? -6.398 9.141 1.959 1 98.94 117 GLY A N 1
ATOM 829 C CA . GLY A 1 117 ? -6.082 8.18 3.008 1 98.94 117 GLY A CA 1
ATOM 830 C C . GLY A 1 117 ? -6.984 8.305 4.219 1 98.94 117 GLY A C 1
ATOM 831 O O . GLY A 1 117 ? -7.738 9.273 4.344 1 98.94 117 GLY A O 1
ATOM 832 N N . CYS A 1 118 ? -6.934 7.285 5.027 1 98.94 118 CYS A N 1
ATOM 833 C CA . CYS A 1 118 ? -7.715 7.23 6.258 1 98.94 118 CYS A CA 1
ATOM 834 C C . CYS A 1 118 ? -6.965 6.473 7.348 1 98.94 118 CYS A C 1
ATOM 836 O O . CYS A 1 118 ? -6.043 5.711 7.055 1 98.94 118 CYS A O 1
ATOM 838 N N . GLU A 1 119 ? -7.332 6.738 8.539 1 98.94 119 GLU A N 1
ATOM 839 C CA . GLU A 1 119 ? -6.773 6.062 9.703 1 98.94 119 GLU A CA 1
ATOM 840 C C . GLU A 1 119 ? -7.73 6.133 10.891 1 98.94 119 GLU A C 1
ATOM 842 O O . GLU A 1 119 ? -8.383 7.156 11.109 1 98.94 119 GLU A O 1
ATOM 847 N N . SER A 1 120 ? -7.895 5.129 11.562 1 98.88 120 SER A N 1
ATOM 848 C CA . SER A 1 120 ? -8.492 5.07 12.898 1 98.88 120 SER A CA 1
ATOM 849 C C . SER A 1 120 ? -7.547 4.41 13.891 1 98.88 120 SER A C 1
ATOM 851 O O . SER A 1 120 ? -7.609 3.197 14.109 1 98.88 120 SER A O 1
ATOM 853 N N . MET A 1 121 ? -6.691 5.25 14.43 1 98.69 121 MET A N 1
ATOM 854 C CA . MET A 1 121 ? -5.715 4.719 15.367 1 98.69 121 MET A CA 1
ATOM 855 C C . MET A 1 121 ? -6.398 4.191 16.625 1 98.69 121 MET A C 1
ATOM 857 O O . MET A 1 121 ? -5.941 3.215 17.219 1 98.69 121 MET A O 1
ATOM 861 N N . THR A 1 122 ? -7.543 4.734 16.969 1 98.44 122 THR A N 1
ATOM 862 C CA . THR A 1 122 ? -8.383 4.297 18.078 1 98.44 122 THR A CA 1
ATOM 863 C C . THR A 1 122 ? -8.734 2.818 17.938 1 98.44 122 THR A C 1
ATOM 865 O O . THR A 1 122 ? -8.742 2.08 18.922 1 98.44 122 THR A O 1
ATOM 868 N N . ASN A 1 123 ? -8.938 2.344 16.719 1 97.88 123 ASN A N 1
ATOM 869 C CA . ASN A 1 123 ? -9.508 1.018 16.516 1 97.88 123 ASN A CA 1
ATOM 870 C C . ASN A 1 123 ? -8.438 -0.006 16.156 1 97.88 123 ASN A C 1
ATOM 872 O O . ASN A 1 123 ? -8.758 -1.145 15.805 1 97.88 123 ASN A O 1
ATOM 876 N N . THR A 1 124 ? -7.188 0.346 16.203 1 98.38 124 THR A N 1
ATOM 877 C CA . THR A 1 124 ? -6.109 -0.61 15.992 1 98.38 124 THR A CA 1
ATOM 878 C C . THR A 1 124 ? -6.043 -1.624 17.125 1 98.38 124 THR A C 1
ATOM 880 O O . THR A 1 124 ? -5.977 -1.246 18.297 1 98.38 124 THR A O 1
ATOM 883 N N . PRO A 1 125 ? -5.988 -2.895 16.812 1 98.06 125 PRO A N 1
ATOM 884 C CA . PRO A 1 125 ? -6.02 -3.9 17.875 1 98.06 125 PRO A CA 1
ATOM 885 C C . PRO A 1 125 ? -4.656 -4.121 18.531 1 98.06 125 PRO A C 1
ATOM 887 O O . PRO A 1 125 ? -3.637 -3.666 18 1 98.06 125 PRO A O 1
ATOM 890 N N . TYR A 1 126 ? -4.742 -4.734 19.688 1 97.75 126 TYR A N 1
ATOM 891 C CA . TYR A 1 126 ? -3.559 -5.406 20.203 1 97.75 126 TYR A CA 1
ATOM 892 C C . TYR A 1 126 ? -3.346 -6.75 19.516 1 97.75 126 TYR A C 1
ATOM 894 O O . TYR A 1 126 ? -4.301 -7.375 19.047 1 97.75 126 TYR A O 1
ATOM 902 N N . TYR A 1 127 ? -2.062 -7.195 19.391 1 97.62 127 TYR A N 1
ATOM 903 C CA . TYR A 1 127 ? -1.699 -8.445 18.734 1 97.62 127 TYR A CA 1
ATOM 904 C C . TYR A 1 127 ? -1.271 -9.492 19.766 1 97.62 127 TYR A C 1
ATOM 906 O O . TYR A 1 127 ? -0.687 -9.156 20.797 1 97.62 127 TYR A O 1
ATOM 914 N N . MET A 1 128 ? -1.548 -10.68 19.5 1 95.62 128 MET A N 1
ATOM 915 C CA . MET A 1 128 ? -1.018 -11.828 20.219 1 95.62 128 MET A CA 1
ATOM 916 C C . MET A 1 128 ? -0.217 -12.734 19.281 1 95.62 128 MET A C 1
ATOM 918 O O . MET A 1 128 ? -0.682 -13.812 18.906 1 95.62 128 MET A O 1
ATOM 922 N N . PRO A 1 129 ? 1.026 -12.383 19.047 1 93.19 129 PRO A N 1
ATOM 923 C CA . PRO A 1 129 ? 1.838 -13.133 18.078 1 93.19 129 PRO A CA 1
ATOM 924 C C . PRO A 1 129 ? 2.062 -14.578 18.5 1 93.19 129 PRO A C 1
ATOM 926 O O . PRO A 1 129 ? 2.18 -15.461 17.641 1 93.19 129 PRO A O 1
ATOM 929 N N . ALA A 1 130 ? 2.055 -14.883 19.734 1 90.62 130 ALA A N 1
ATOM 930 C CA . ALA A 1 130 ? 2.381 -16.219 20.234 1 90.62 130 ALA A CA 1
ATOM 931 C C . ALA A 1 130 ? 1.204 -17.172 20.047 1 90.62 130 ALA A C 1
ATOM 933 O O . ALA A 1 130 ? 1.358 -18.391 20.188 1 90.62 130 ALA A O 1
ATOM 934 N N . ALA A 1 131 ? 0.106 -16.578 19.766 1 89.69 131 ALA A N 1
ATOM 935 C CA . ALA A 1 131 ? -1.11 -17.375 19.781 1 89.69 131 ALA A CA 1
ATOM 936 C C . ALA A 1 131 ? -1.045 -18.484 18.719 1 89.69 131 ALA A C 1
ATOM 938 O O . ALA A 1 131 ? -1.538 -19.594 18.953 1 89.69 131 ALA A O 1
ATOM 939 N N . ARG A 1 132 ? -0.465 -18.234 17.656 1 89.88 132 ARG A N 1
ATOM 940 C CA . ARG A 1 132 ? -0.501 -19.156 16.516 1 89.88 132 ARG A CA 1
ATOM 941 C C . ARG A 1 132 ? 0.362 -20.375 16.797 1 89.88 132 ARG A C 1
ATOM 943 O O . ARG A 1 132 ? -0.056 -21.516 16.531 1 89.88 132 ARG A O 1
ATOM 950 N N . SER A 1 133 ? 1.565 -20.141 17.266 1 88.44 133 SER A N 1
ATOM 951 C CA . SER A 1 133 ? 2.48 -21.25 17.516 1 88.44 133 SER A CA 1
ATOM 952 C C . SER A 1 133 ? 2.379 -21.734 18.969 1 88.44 133 SER A C 1
ATOM 954 O O . SER A 1 133 ? 2.992 -22.734 19.328 1 88.44 133 SER A O 1
ATOM 956 N N . GLY A 1 134 ? 1.492 -21.078 19.734 1 88.56 134 GLY A N 1
ATOM 957 C CA . GLY A 1 134 ? 1.353 -21.422 21.141 1 88.56 134 GLY A CA 1
ATOM 958 C C . GLY A 1 134 ? 2.285 -20.641 22.031 1 88.56 134 GLY A C 1
ATOM 959 O O . GLY A 1 134 ? 3.445 -20.406 21.688 1 88.56 134 GLY A O 1
ATOM 960 N N . ALA A 1 135 ? 1.66 -20.188 23.094 1 84.75 135 ALA A N 1
ATOM 961 C CA . ALA A 1 135 ? 2.502 -19.547 24.109 1 84.75 135 ALA A CA 1
ATOM 962 C C . ALA A 1 135 ? 3.252 -20.594 24.938 1 84.75 135 ALA A C 1
ATOM 964 O O . ALA A 1 135 ? 2.766 -21.719 25.125 1 84.75 135 ALA A O 1
ATOM 965 N N . ARG A 1 136 ? 4.52 -20.391 25.266 1 82.25 136 ARG A N 1
ATOM 966 C CA . ARG A 1 136 ? 5.297 -21.328 26.078 1 82.25 136 ARG A CA 1
ATOM 967 C C . ARG A 1 136 ? 5.219 -20.969 27.547 1 82.25 136 ARG A C 1
ATOM 969 O O . ARG A 1 136 ? 4.289 -20.281 27.984 1 82.25 136 ARG A O 1
ATOM 976 N N . PHE A 1 137 ? 5.938 -21.625 28.297 1 87.81 137 PHE A N 1
ATOM 977 C CA . PHE A 1 137 ? 5.949 -21.359 29.719 1 87.81 137 PHE A CA 1
ATOM 978 C C . PHE A 1 137 ? 6.332 -19.922 30 1 87.81 137 PHE A C 1
ATOM 980 O O . PHE A 1 137 ? 7.285 -19.391 29.422 1 87.81 137 PHE A O 1
ATOM 987 N N . GLY A 1 138 ? 5.551 -19.25 30.844 1 88.25 138 GLY A N 1
ATOM 988 C CA . GLY A 1 138 ? 5.766 -17.859 31.188 1 88.25 138 GLY A CA 1
ATOM 989 C C . GLY A 1 138 ? 4.742 -16.922 30.578 1 88.25 138 GLY A C 1
ATOM 990 O O . GLY A 1 138 ? 3.824 -17.359 29.875 1 88.25 138 GLY A O 1
ATOM 991 N N . GLU A 1 139 ? 4.777 -15.656 30.875 1 87.38 139 GLU A N 1
ATOM 992 C CA . GLU A 1 139 ? 3.844 -14.641 30.391 1 87.38 139 GLU A CA 1
ATOM 993 C C . GLU A 1 139 ? 4.043 -14.352 28.906 1 87.38 139 GLU A C 1
ATOM 995 O O . GLU A 1 139 ? 5.156 -14.492 28.391 1 87.38 139 GLU A O 1
ATOM 1000 N N . THR A 1 140 ? 2.867 -14.164 28.25 1 88.94 140 THR A N 1
ATOM 1001 C CA . THR A 1 140 ? 2.941 -13.68 26.875 1 88.94 140 THR A CA 1
ATOM 1002 C C . THR A 1 140 ? 2.555 -12.203 26.797 1 88.94 140 THR A C 1
ATOM 1004 O O . THR A 1 140 ? 1.883 -11.688 27.703 1 88.94 140 THR A O 1
ATOM 1007 N N . VAL A 1 141 ? 3.064 -11.531 25.844 1 90.62 141 VAL A N 1
ATOM 1008 C CA . VAL A 1 141 ? 2.871 -10.094 25.703 1 90.62 141 VAL A CA 1
ATOM 1009 C C . VAL A 1 141 ? 1.826 -9.805 24.641 1 90.62 141 VAL A C 1
ATOM 1011 O O . VAL A 1 141 ? 1.848 -10.414 23.562 1 90.62 141 VAL A O 1
ATOM 1014 N N . LEU A 1 142 ? 0.828 -8.984 25 1 93.88 142 LEU A N 1
ATOM 1015 C CA . LEU A 1 142 ? -0.012 -8.352 24 1 93.88 142 LEU A CA 1
ATOM 1016 C C . LEU A 1 142 ? 0.68 -7.129 23.406 1 93.88 142 LEU A C 1
ATOM 1018 O O . LEU A 1 142 ? 1 -6.184 24.125 1 93.88 142 LEU A O 1
ATOM 1022 N N . VAL A 1 143 ? 0.83 -7.211 22.094 1 97 143 VAL A N 1
ATOM 1023 C CA . VAL A 1 143 ? 1.581 -6.164 21.422 1 97 143 VAL A CA 1
ATOM 1024 C C . VAL A 1 143 ? 0.626 -5.066 20.938 1 97 143 VAL A C 1
ATOM 1026 O O . VAL A 1 143 ? -0.357 -5.344 20.25 1 97 143 VAL A O 1
ATOM 1029 N N . ASP A 1 144 ? 0.856 -3.818 21.391 1 97.75 144 ASP A N 1
ATOM 1030 C CA . ASP A 1 144 ? 0.065 -2.68 20.938 1 97.75 144 ASP A CA 1
ATOM 1031 C C . ASP A 1 144 ? 0.354 -2.357 19.469 1 97.75 144 ASP A C 1
ATOM 1033 O O . ASP A 1 144 ? 1.418 -1.827 19.141 1 97.75 144 ASP A O 1
ATOM 1037 N N . GLY A 1 145 ? -0.662 -2.541 18.625 1 98.38 145 GLY A N 1
ATOM 1038 C CA . GLY A 1 145 ? -0.485 -2.324 17.203 1 98.38 145 GLY A CA 1
ATOM 1039 C C . GLY A 1 145 ? -0.137 -0.89 16.844 1 98.38 145 GLY A C 1
ATOM 1040 O O . GLY A 1 145 ? 0.6 -0.638 15.891 1 98.38 145 GLY A O 1
ATOM 1041 N N . VAL A 1 146 ? -0.658 0.109 17.594 1 98.5 146 VAL A N 1
ATOM 1042 C CA . VAL A 1 146 ? -0.396 1.521 17.344 1 98.5 146 VAL A CA 1
ATOM 1043 C C . VAL A 1 146 ? 1.093 1.812 17.516 1 98.5 146 VAL A C 1
ATOM 1045 O O . VAL A 1 146 ? 1.707 2.482 16.688 1 98.5 146 VAL A O 1
ATOM 1048 N N . GLN A 1 147 ? 1.671 1.284 18.578 1 97.94 147 GLN A N 1
ATOM 1049 C CA . GLN A 1 147 ? 3.088 1.497 18.844 1 97.94 147 GLN A CA 1
ATOM 1050 C C . GLN A 1 147 ? 3.963 0.714 17.875 1 97.94 147 GLN A C 1
ATOM 1052 O O . GLN A 1 147 ? 4.855 1.281 17.234 1 97.94 147 GLN A O 1
ATOM 1057 N N . ARG A 1 148 ? 3.713 -0.567 17.719 1 98.31 148 ARG A N 1
ATOM 1058 C CA . ARG A 1 148 ? 4.57 -1.493 16.984 1 98.31 148 ARG A CA 1
ATOM 1059 C C . ARG A 1 148 ? 4.633 -1.125 15.508 1 98.31 148 ARG A C 1
ATOM 1061 O O . ARG A 1 148 ? 5.719 -1.018 14.93 1 98.31 148 ARG A O 1
ATOM 1068 N N . ASP A 1 149 ? 3.465 -0.892 14.922 1 98.56 149 ASP A N 1
ATOM 1069 C CA . ASP A 1 149 ? 3.383 -0.739 13.469 1 98.56 149 ASP A CA 1
ATOM 1070 C C . ASP A 1 149 ? 3.299 0.734 13.078 1 98.56 149 ASP A C 1
ATOM 1072 O O . ASP A 1 149 ? 3.471 1.08 11.906 1 98.56 149 ASP A O 1
ATOM 1076 N N . GLY A 1 150 ? 3.107 1.682 14.062 1 98.44 150 GLY A N 1
ATOM 1077 C CA . GLY A 1 150 ? 2.822 3.059 13.695 1 98.44 150 GLY A CA 1
ATOM 1078 C C . GLY A 1 150 ? 3.799 4.051 14.297 1 98.44 150 GLY A C 1
ATOM 1079 O O . GLY A 1 150 ? 4.238 4.984 13.617 1 98.44 150 GLY A O 1
ATOM 1080 N N . LEU A 1 151 ? 4.199 3.844 15.586 1 98.25 151 LEU A N 1
ATOM 1081 C CA . LEU A 1 151 ? 4.801 4.977 16.281 1 98.25 151 LEU A CA 1
ATOM 1082 C C . LEU A 1 151 ? 6.207 4.637 16.766 1 98.25 151 LEU A C 1
ATOM 1084 O O . LEU A 1 151 ? 6.926 5.508 17.25 1 98.25 151 LEU A O 1
ATOM 1088 N N . ASN A 1 152 ? 6.609 3.357 16.594 1 98.12 152 ASN A N 1
ATOM 1089 C CA . ASN A 1 152 ? 7.973 2.959 16.938 1 98.12 152 ASN A CA 1
ATOM 1090 C C . ASN A 1 152 ? 8.805 2.682 15.68 1 98.12 152 ASN A C 1
ATOM 1092 O O . ASN A 1 152 ? 8.297 2.117 14.711 1 98.12 152 ASN A O 1
ATOM 1096 N N . ASP A 1 153 ? 10 3.15 15.75 1 97.88 153 ASP A N 1
ATOM 1097 C CA . ASP A 1 153 ? 10.953 2.871 14.68 1 97.88 153 ASP A CA 1
ATOM 1098 C C . ASP A 1 153 ? 11.211 1.373 14.555 1 97.88 153 ASP A C 1
ATOM 1100 O O . ASP A 1 153 ? 11.344 0.673 15.562 1 97.88 153 ASP A O 1
ATOM 1104 N N . ALA A 1 154 ? 11.289 0.864 13.367 1 97.81 154 ALA A N 1
ATOM 1105 C CA . ALA A 1 154 ? 11.398 -0.573 13.133 1 97.81 154 ALA A CA 1
ATOM 1106 C C . ALA A 1 154 ? 12.836 -1.05 13.344 1 97.81 154 ALA A C 1
ATOM 1108 O O . ALA A 1 154 ? 13.086 -2.252 13.461 1 97.81 154 ALA A O 1
ATOM 1109 N N . TYR A 1 155 ? 13.734 -0.161 13.438 1 97.38 155 TYR A N 1
ATOM 1110 C CA . TYR A 1 155 ? 15.148 -0.521 13.43 1 97.38 155 TYR A CA 1
ATOM 1111 C C . TYR A 1 155 ? 15.727 -0.483 14.844 1 97.38 155 TYR A C 1
ATOM 1113 O O . TYR A 1 155 ? 16.359 -1.441 15.289 1 97.38 155 TYR A O 1
ATOM 1121 N N . ASP A 1 156 ? 15.43 0.636 15.586 1 97.06 156 ASP A N 1
ATOM 1122 C CA . ASP A 1 156 ? 15.984 0.717 16.938 1 97.06 156 ASP A CA 1
ATOM 1123 C C . ASP A 1 156 ? 14.914 0.465 17.984 1 97.06 156 ASP A C 1
ATOM 1125 O O . ASP A 1 156 ? 15.219 0.344 19.172 1 97.06 156 ASP A O 1
ATOM 1129 N N . GLY A 1 157 ? 13.656 0.398 17.5 1 96.5 157 GLY A N 1
ATOM 1130 C CA . GLY A 1 157 ? 12.547 0.077 18.391 1 96.5 157 GLY A CA 1
ATOM 1131 C C . GLY A 1 157 ? 12.109 1.253 19.25 1 96.5 157 GLY A C 1
ATOM 1132 O O . GLY A 1 157 ? 11.172 1.136 20.031 1 96.5 157 GLY A O 1
ATOM 1133 N N . LEU A 1 158 ? 12.664 2.422 19.078 1 97.12 158 LEU A N 1
ATOM 1134 C CA . LEU A 1 158 ? 12.359 3.586 19.906 1 97.12 158 LEU A CA 1
ATOM 1135 C C . LEU A 1 158 ? 11.148 4.34 19.344 1 97.12 158 LEU A C 1
ATOM 1137 O O . LEU A 1 158 ? 10.898 4.305 18.141 1 97.12 158 LEU A O 1
ATOM 1141 N N . ALA A 1 159 ? 10.445 4.984 20.234 1 97.38 159 ALA A N 1
ATOM 1142 C CA . ALA A 1 159 ? 9.32 5.828 19.844 1 97.38 159 ALA A CA 1
ATOM 1143 C C . ALA A 1 159 ? 9.789 6.973 18.938 1 97.38 159 ALA A C 1
ATOM 1145 O O . ALA A 1 159 ? 10.883 7.512 19.125 1 97.38 159 ALA A O 1
ATOM 1146 N N . MET A 1 160 ? 8.953 7.398 18.047 1 96.81 160 MET A N 1
ATOM 1147 C CA . MET A 1 160 ? 9.25 8.484 17.109 1 96.81 160 MET A CA 1
ATOM 1148 C C . MET A 1 160 ? 9.656 9.742 17.875 1 96.81 160 MET A C 1
ATOM 1150 O O . MET A 1 160 ? 10.461 10.539 17.375 1 96.81 160 MET A O 1
ATOM 1154 N N . GLY A 1 161 ? 9.117 9.906 19.047 1 97.56 161 GLY A N 1
ATOM 1155 C CA . GLY A 1 161 ? 9.422 11.086 19.844 1 97.56 161 GLY A CA 1
ATOM 1156 C C . GLY A 1 161 ? 10.875 11.164 20.266 1 97.56 161 GLY A C 1
ATOM 1157 O O . GLY A 1 161 ? 11.406 12.25 20.5 1 97.56 161 GLY A O 1
ATOM 1158 N N . VAL A 1 162 ? 11.5 9.992 20.438 1 98.06 162 VAL A N 1
ATOM 1159 C CA . VAL A 1 162 ? 12.922 9.969 20.75 1 98.06 162 VAL A CA 1
ATOM 1160 C C . VAL A 1 162 ? 13.719 10.586 19.609 1 98.06 162 VAL A C 1
ATOM 1162 O O . VAL A 1 162 ? 14.695 11.305 19.844 1 98.06 162 VAL A O 1
ATOM 1165 N N . HIS A 1 163 ? 13.281 10.375 18.406 1 98.25 163 HIS A N 1
ATOM 1166 C CA . HIS A 1 163 ? 13.961 10.914 17.234 1 98.25 163 HIS A CA 1
ATOM 1167 C C . HIS A 1 163 ? 13.641 12.398 17.047 1 98.25 163 HIS A C 1
ATOM 1169 O O . HIS A 1 163 ? 14.43 13.141 16.484 1 98.25 163 HIS A O 1
ATOM 1175 N N . ALA A 1 164 ? 12.5 12.805 17.547 1 98.5 164 ALA A N 1
ATOM 1176 C CA . ALA A 1 164 ? 12.219 14.242 17.609 1 98.5 164 ALA A CA 1
ATOM 1177 C C . ALA A 1 164 ? 13.188 14.945 18.562 1 98.5 164 ALA A C 1
ATOM 1179 O O . ALA A 1 164 ? 13.633 16.062 18.281 1 98.5 164 ALA A O 1
ATOM 1180 N N . GLU A 1 165 ? 13.484 14.305 19.719 1 98.56 165 GLU A N 1
ATOM 1181 C CA . GLU A 1 165 ? 14.492 14.836 20.641 1 98.56 165 GLU A CA 1
ATOM 1182 C C . GLU A 1 165 ? 15.844 14.969 19.953 1 98.56 165 GLU A C 1
ATOM 1184 O O . GLU A 1 165 ? 16.547 15.961 20.156 1 98.56 165 GLU A O 1
ATOM 1189 N N . LYS A 1 166 ? 16.203 13.906 19.172 1 98.31 166 LYS A N 1
ATOM 1190 C CA . LYS A 1 166 ? 17.453 13.977 18.422 1 98.31 166 LYS A CA 1
ATOM 1191 C C . LYS A 1 166 ? 17.453 15.164 17.469 1 98.31 166 LYS A C 1
ATOM 1193 O O . LYS A 1 166 ? 18.469 15.852 17.328 1 98.31 166 LYS A O 1
ATOM 1198 N N . CYS A 1 167 ? 16.406 15.398 16.781 1 98.56 167 CYS A N 1
ATOM 1199 C CA . CYS A 1 167 ? 16.281 16.516 15.852 1 98.56 167 CYS A CA 1
ATOM 1200 C C . CYS A 1 167 ? 16.469 17.844 16.578 1 98.56 167 CYS A C 1
ATOM 1202 O O . CYS A 1 167 ? 17.156 18.75 16.078 1 98.56 167 CYS A O 1
ATOM 1204 N N . ALA A 1 168 ? 15.82 17.969 17.734 1 98.56 168 ALA A N 1
ATOM 1205 C CA . ALA A 1 168 ? 15.953 19.188 18.531 1 98.56 168 ALA A CA 1
ATOM 1206 C C . ALA A 1 168 ? 17.406 19.453 18.891 1 98.56 168 ALA A C 1
ATOM 1208 O O . ALA A 1 168 ? 17.875 20.594 18.797 1 98.56 168 ALA A O 1
ATOM 1209 N N . SER A 1 169 ? 18.062 18.391 19.281 1 98.12 169 SER A N 1
ATOM 1210 C CA . SER A 1 169 ? 19.469 18.5 19.625 1 98.12 169 SER A CA 1
ATOM 1211 C C . SER A 1 169 ? 20.328 18.828 18.406 1 98.12 169 SER A C 1
ATOM 1213 O O . SER A 1 169 ? 21.141 19.75 18.453 1 98.12 169 SER A O 1
ATOM 1215 N N . ASP A 1 170 ? 20.094 18.141 17.312 1 98.31 170 ASP A N 1
ATOM 1216 C CA . ASP A 1 170 ? 20.891 18.281 16.094 1 98.31 170 ASP A CA 1
ATOM 1217 C C . ASP A 1 170 ? 20.781 19.688 15.523 1 98.31 170 ASP A C 1
ATOM 1219 O O . ASP A 1 170 ? 21.734 20.219 14.953 1 98.31 170 ASP A O 1
ATOM 1223 N N . TRP A 1 171 ? 19.625 20.25 15.695 1 98.25 171 TRP A N 1
ATOM 1224 C CA . TRP A 1 171 ? 19.391 21.516 15.008 1 98.25 171 TRP A CA 1
ATOM 1225 C C . TRP A 1 171 ? 19.25 22.672 16 1 98.25 171 TRP A C 1
ATOM 1227 O O . TRP A 1 171 ? 18.828 23.766 15.641 1 98.25 171 TRP A O 1
ATOM 1237 N N . ASN A 1 172 ? 19.562 22.453 17.25 1 97.94 172 ASN A N 1
ATOM 1238 C CA . ASN A 1 172 ? 19.594 23.438 18.328 1 97.94 172 ASN A CA 1
ATOM 1239 C C . ASN A 1 172 ? 18.266 24.156 18.469 1 97.94 172 ASN A C 1
ATOM 1241 O O . ASN A 1 172 ? 18.203 25.391 18.422 1 97.94 172 ASN A O 1
ATOM 1245 N N . ILE A 1 173 ? 17.25 23.359 18.656 1 98.56 173 ILE A N 1
ATOM 1246 C CA . ILE A 1 173 ? 15.906 23.875 18.875 1 98.56 173 ILE A CA 1
ATOM 1247 C C . ILE A 1 173 ? 15.508 23.672 20.328 1 98.56 173 ILE A C 1
ATOM 1249 O O . ILE A 1 173 ? 15.477 22.531 20.828 1 98.56 173 ILE A O 1
ATOM 1253 N N . SER A 1 174 ? 15.141 24.719 21.016 1 98.19 174 SER A N 1
ATOM 1254 C CA . SER A 1 174 ? 14.914 24.672 22.453 1 98.19 174 SER A CA 1
ATOM 1255 C C . SER A 1 174 ? 13.484 24.234 22.781 1 98.19 174 SER A C 1
ATOM 1257 O O . SER A 1 174 ? 12.609 24.266 21.906 1 98.19 174 SER A O 1
ATOM 1259 N N . ARG A 1 175 ? 13.328 23.859 24.016 1 97.81 175 ARG A N 1
ATOM 1260 C CA . ARG A 1 175 ? 12 23.562 24.547 1 97.81 175 ARG A CA 1
ATOM 1261 C C . ARG A 1 175 ? 11.078 24.766 24.406 1 97.81 175 ARG A C 1
ATOM 1263 O O . ARG A 1 175 ? 9.922 24.625 24 1 97.81 175 ARG A O 1
ATOM 1270 N N . GLU A 1 176 ? 11.57 25.906 24.688 1 98.12 176 GLU A N 1
ATOM 1271 C CA . GLU A 1 176 ? 10.781 27.125 24.609 1 98.12 176 GLU A CA 1
ATOM 1272 C C . GLU A 1 176 ? 10.312 27.406 23.188 1 98.12 176 GLU A C 1
ATOM 1274 O O . GLU A 1 176 ? 9.156 27.766 22.969 1 98.12 176 GLU A O 1
ATOM 1279 N N . GLU A 1 177 ? 11.195 27.25 22.25 1 98.56 177 GLU A N 1
ATOM 1280 C CA . GLU A 1 177 ? 10.828 27.422 20.844 1 98.56 177 GLU A CA 1
ATOM 1281 C C . GLU A 1 177 ? 9.727 26.438 20.438 1 98.56 177 GLU A C 1
ATOM 1283 O O . GLU A 1 177 ? 8.789 26.828 19.734 1 98.56 177 GLU A O 1
ATOM 1288 N N . GLN A 1 178 ? 9.844 25.234 20.891 1 98.81 178 GLN A N 1
ATOM 1289 C CA . GLN A 1 178 ? 8.867 24.219 20.547 1 98.81 178 GLN A CA 1
ATOM 1290 C C . GLN A 1 178 ? 7.504 24.531 21.172 1 98.81 178 GLN A C 1
ATOM 1292 O O . GLN A 1 178 ? 6.469 24.391 20.516 1 98.81 178 GLN A O 1
ATOM 1297 N N . ASP A 1 179 ? 7.512 24.906 22.422 1 98.69 179 ASP A N 1
ATOM 1298 C CA . ASP A 1 179 ? 6.27 25.266 23.109 1 98.69 179 ASP A CA 1
ATOM 1299 C C . ASP A 1 179 ? 5.605 26.469 22.453 1 98.69 179 ASP A C 1
ATOM 1301 O O . ASP A 1 179 ? 4.387 26.5 22.281 1 98.69 179 ASP A O 1
ATOM 1305 N N . ASN A 1 180 ? 6.395 27.469 22.141 1 98.75 180 ASN A N 1
ATOM 1306 C CA . ASN A 1 180 ? 5.852 28.641 21.453 1 98.75 180 ASN A CA 1
ATOM 1307 C C . ASN A 1 180 ? 5.266 28.266 20.094 1 98.75 180 ASN A C 1
ATOM 1309 O O . ASN A 1 180 ? 4.223 28.797 19.703 1 98.75 180 ASN A O 1
ATOM 1313 N N . PHE A 1 181 ? 5.98 27.438 19.375 1 98.69 181 PHE A N 1
ATOM 1314 C CA . PHE A 1 181 ? 5.465 26.938 18.109 1 98.69 181 PHE A CA 1
ATOM 1315 C C . PHE A 1 181 ? 4.117 26.25 18.297 1 98.69 181 PHE A C 1
ATOM 1317 O O . PHE A 1 181 ? 3.188 26.469 17.516 1 98.69 181 PHE A O 1
ATOM 1324 N N . ALA A 1 182 ? 3.988 25.359 19.297 1 98.81 182 ALA A N 1
ATOM 1325 C CA . ALA A 1 182 ? 2.748 24.656 19.594 1 98.81 182 ALA A CA 1
ATOM 1326 C C . ALA A 1 182 ? 1.62 25.625 19.922 1 98.81 182 ALA A C 1
ATOM 1328 O O . ALA A 1 182 ? 0.51 25.5 19.406 1 98.81 182 ALA A O 1
ATOM 1329 N N . ILE A 1 183 ? 1.913 26.594 20.797 1 98.81 183 ILE A N 1
ATOM 1330 C CA . ILE A 1 183 ? 0.924 27.594 21.172 1 98.81 183 ILE A CA 1
ATOM 1331 C C . ILE A 1 183 ? 0.434 28.328 19.922 1 98.81 183 ILE A C 1
ATOM 1333 O O . ILE A 1 183 ? -0.772 28.484 19.719 1 98.81 183 ILE A O 1
ATOM 1337 N N . ASP A 1 184 ? 1.376 28.719 19.078 1 98.69 184 ASP A N 1
ATOM 1338 C CA . ASP A 1 184 ? 1.04 29.406 17.844 1 98.69 184 ASP A CA 1
ATOM 1339 C C . ASP A 1 184 ? 0.181 28.531 16.938 1 98.69 184 ASP A C 1
ATOM 1341 O O . ASP A 1 184 ? -0.789 29 16.344 1 98.69 184 ASP A O 1
ATOM 1345 N N . SER A 1 185 ? 0.534 27.25 16.797 1 98.75 185 SER A N 1
ATOM 1346 C CA . SER A 1 185 ? -0.23 26.312 15.977 1 98.75 185 SER A CA 1
ATOM 1347 C C . SER A 1 185 ? -1.671 26.203 16.469 1 98.75 185 SER A C 1
ATOM 1349 O O . SER A 1 185 ? -2.607 26.219 15.664 1 98.75 185 SER A O 1
ATOM 1351 N N . TYR A 1 186 ? -1.858 26.078 17.781 1 98.69 186 TYR A N 1
ATOM 1352 C CA . TYR A 1 186 ? -3.191 26.016 18.359 1 98.69 186 TYR A CA 1
ATOM 1353 C C . TYR A 1 186 ? -3.967 27.297 18.094 1 98.69 186 TYR A C 1
ATOM 1355 O O . TYR A 1 186 ? -5.137 27.266 17.703 1 98.69 186 TYR A O 1
ATOM 1363 N N . GLN A 1 187 ? -3.322 28.406 18.297 1 98.75 187 GLN A N 1
ATOM 1364 C CA . GLN A 1 187 ? -3.998 29.703 18.125 1 98.75 187 GLN A CA 1
ATOM 1365 C C . GLN A 1 187 ? -4.379 29.922 16.672 1 98.75 187 GLN A C 1
ATOM 1367 O O . GLN A 1 187 ? -5.461 30.453 16.391 1 98.75 187 GLN A O 1
ATOM 1372 N N . LYS A 1 188 ? -3.508 29.609 15.766 1 98.81 188 LYS A N 1
ATOM 1373 C CA . LYS A 1 188 ? -3.824 29.688 14.344 1 98.81 188 LYS A CA 1
ATOM 1374 C C . LYS A 1 188 ? -5.008 28.797 13.992 1 98.81 188 LYS A C 1
ATOM 1376 O O . LYS A 1 188 ? -5.906 29.203 13.25 1 98.81 188 LYS A O 1
ATOM 1381 N N . ALA A 1 189 ? -5.02 27.531 14.484 1 98.75 189 ALA A N 1
ATOM 1382 C CA . ALA A 1 189 ? -6.109 26.594 14.211 1 98.75 189 ALA A CA 1
ATOM 1383 C C . ALA A 1 189 ? -7.43 27.109 14.781 1 98.75 189 ALA A C 1
ATOM 1385 O O . ALA A 1 189 ? -8.477 27 14.141 1 98.75 189 ALA A O 1
ATOM 1386 N N . GLN A 1 190 ? -7.336 27.641 15.984 1 98.62 190 GLN A N 1
ATOM 1387 C CA . GLN A 1 190 ? -8.523 28.234 16.609 1 98.62 190 GLN A CA 1
ATOM 1388 C C . GLN A 1 190 ? -9.055 29.391 15.789 1 98.62 190 GLN A C 1
ATOM 1390 O O . GLN A 1 190 ? -10.266 29.5 15.57 1 98.62 190 GLN A O 1
ATOM 1395 N N . ALA A 1 191 ? -8.188 30.266 15.391 1 98.62 191 ALA A N 1
ATOM 1396 C CA . ALA A 1 191 ? -8.594 31.406 14.586 1 98.62 191 ALA A CA 1
ATOM 1397 C C . ALA A 1 191 ? -9.234 30.969 13.273 1 98.62 191 ALA A C 1
ATOM 1399 O O . ALA A 1 191 ? -10.25 31.516 12.852 1 98.62 191 ALA A O 1
ATOM 1400 N N . ALA A 1 192 ? -8.617 30 12.609 1 98.62 192 ALA A N 1
ATOM 1401 C CA . ALA A 1 192 ? -9.148 29.469 11.359 1 98.62 192 ALA A CA 1
ATOM 1402 C C . ALA A 1 192 ? -10.547 28.875 11.562 1 98.62 192 ALA A C 1
ATOM 1404 O O . ALA A 1 192 ? -11.438 29.094 10.742 1 98.62 192 ALA A O 1
ATOM 1405 N N . GLU A 1 193 ? -10.664 28.078 12.602 1 98 193 GLU A N 1
ATOM 1406 C CA . GLU A 1 193 ? -11.969 27.5 12.922 1 98 193 GLU A CA 1
ATOM 1407 C C . GLU A 1 193 ? -13.008 28.594 13.172 1 98 193 GLU A C 1
ATOM 1409 O O . GLU A 1 193 ? -14.109 28.562 12.609 1 98 193 GLU A O 1
ATOM 1414 N N . ASN A 1 194 ? -12.641 29.562 14 1 98 194 ASN A N 1
ATOM 1415 C CA . ASN A 1 194 ? -13.547 30.656 14.367 1 98 194 ASN A CA 1
ATOM 1416 C C . ASN A 1 194 ? -13.938 31.484 13.156 1 98 194 ASN A C 1
ATOM 1418 O O . ASN A 1 194 ? -15.062 31.984 13.078 1 98 194 ASN A O 1
ATOM 1422 N N . ASP A 1 195 ? -13.008 31.641 12.234 1 98.31 195 ASP A N 1
ATOM 1423 C CA . ASP A 1 195 ? -13.242 32.469 11.047 1 98.31 195 ASP A CA 1
ATOM 1424 C C . ASP A 1 195 ? -13.922 31.641 9.953 1 98.31 195 ASP A C 1
ATOM 1426 O O . ASP A 1 195 ? -14.172 32.156 8.852 1 98.31 195 ASP A O 1
ATOM 1430 N N . GLY A 1 196 ? -14.172 30.375 10.164 1 98.19 196 GLY A N 1
ATOM 1431 C CA . GLY A 1 196 ? -14.875 29.516 9.227 1 98.19 196 GLY A CA 1
ATOM 1432 C C . GLY A 1 196 ? -14.008 29.062 8.07 1 98.19 196 GLY A C 1
ATOM 1433 O O . GLY A 1 196 ? -14.516 28.688 7.012 1 98.19 196 GLY A O 1
ATOM 1434 N N . LYS A 1 197 ? -12.703 29.125 8.258 1 98.38 197 LYS A N 1
ATOM 1435 C CA . LYS A 1 197 ? -11.773 28.828 7.176 1 98.38 197 LYS A CA 1
ATOM 1436 C C . LYS A 1 197 ? -11.789 27.344 6.828 1 98.38 197 LYS A C 1
ATOM 1438 O O . LYS A 1 197 ? -11.438 26.969 5.707 1 98.38 197 LYS A O 1
ATOM 1443 N N . PHE A 1 198 ? -12.234 26.469 7.789 1 98.44 198 PHE A N 1
ATOM 1444 C CA . PHE A 1 198 ? -12.234 25.016 7.574 1 98.44 198 PHE A CA 1
ATOM 1445 C C . PHE A 1 198 ? -13.578 24.547 7.031 1 98.44 198 PHE A C 1
ATOM 1447 O O . PHE A 1 198 ? -13.734 23.375 6.695 1 98.44 198 PHE A O 1
ATOM 1454 N N . LYS A 1 199 ? -14.562 25.375 6.887 1 97.62 199 LYS A N 1
ATOM 1455 C CA . LYS A 1 199 ? -15.938 25 6.582 1 97.62 199 LYS A CA 1
ATOM 1456 C C . LYS A 1 199 ? -16.016 24.234 5.262 1 97.62 199 LYS A C 1
ATOM 1458 O O . LYS A 1 199 ? -16.75 23.25 5.148 1 97.62 199 LYS A O 1
ATOM 1463 N N . ASN A 1 200 ? -15.227 24.688 4.32 1 97.06 200 ASN A N 1
ATOM 1464 C CA . ASN A 1 200 ? -15.336 24.078 2.996 1 97.06 200 ASN A CA 1
ATOM 1465 C C . ASN A 1 200 ? -14.508 22.812 2.885 1 97.06 200 ASN A C 1
ATOM 1467 O O . ASN A 1 200 ? -14.758 21.969 2.014 1 97.06 200 ASN A O 1
ATOM 1471 N N . GLU A 1 201 ? -13.508 22.625 3.742 1 98.31 201 GLU A N 1
ATOM 1472 C CA . GLU A 1 201 ? -12.672 21.438 3.594 1 98.31 201 GLU A CA 1
ATOM 1473 C C . GLU A 1 201 ? -13.188 20.281 4.453 1 98.31 201 GLU A C 1
ATOM 1475 O O . GLU A 1 201 ? -12.883 19.125 4.188 1 98.31 201 GLU A O 1
ATOM 1480 N N . ILE A 1 202 ? -14.078 20.516 5.426 1 98.81 202 ILE A N 1
ATOM 1481 C CA . ILE A 1 202 ? -14.484 19.453 6.355 1 98.81 202 ILE A CA 1
ATOM 1482 C C . ILE A 1 202 ? -15.828 18.875 5.91 1 98.81 202 ILE A C 1
ATOM 1484 O O . ILE A 1 202 ? -16.797 19.609 5.699 1 98.81 202 ILE A O 1
ATOM 1488 N N . ALA A 1 203 ? -15.789 17.578 5.695 1 98.75 203 ALA A N 1
ATOM 1489 C CA . ALA A 1 203 ? -17.016 16.781 5.531 1 98.75 203 ALA A CA 1
ATOM 1490 C C . ALA A 1 203 ? -17.516 16.281 6.879 1 98.75 203 ALA A C 1
ATOM 1492 O O . ALA A 1 203 ? -16.797 15.578 7.594 1 98.75 203 ALA A O 1
ATOM 1493 N N . PRO A 1 204 ? -18.734 16.578 7.215 1 98.5 204 PRO A N 1
ATOM 1494 C CA . PRO A 1 204 ? -19.25 16.141 8.516 1 98.5 204 PRO A CA 1
ATOM 1495 C C . PRO A 1 204 ? -19.281 14.625 8.656 1 98.5 204 PRO A C 1
ATOM 1497 O O . PRO A 1 204 ? -19.562 13.914 7.684 1 98.5 204 PRO A O 1
ATOM 1500 N N . VAL A 1 205 ? -19 14.18 9.797 1 98.75 205 VAL A N 1
ATOM 1501 C CA . VAL A 1 205 ? -19.141 12.773 10.141 1 98.75 205 VAL A CA 1
ATOM 1502 C C . VAL A 1 205 ? -20.359 12.586 11.055 1 98.75 205 VAL A C 1
ATOM 1504 O O . VAL A 1 205 ? -20.469 13.266 12.078 1 98.75 205 VAL A O 1
ATOM 1507 N N . ILE A 1 206 ? -21.188 11.656 10.734 1 97.62 206 ILE A N 1
ATOM 1508 C CA . ILE A 1 206 ? -22.391 11.391 11.523 1 97.62 206 ILE A CA 1
ATOM 1509 C C . ILE A 1 206 ? -22.141 10.234 12.484 1 97.62 206 ILE A C 1
ATOM 1511 O O . ILE A 1 206 ? -21.75 9.141 12.062 1 97.62 206 ILE A O 1
ATOM 1515 N N . ILE A 1 207 ? -22.25 10.539 13.688 1 96.94 207 ILE A N 1
ATOM 1516 C CA . ILE A 1 207 ? -22.188 9.516 14.727 1 96.94 207 ILE A CA 1
ATOM 1517 C C . ILE A 1 207 ? -23.594 9.117 15.148 1 96.94 207 ILE A C 1
ATOM 1519 O O . ILE A 1 207 ? -24.359 9.945 15.641 1 96.94 207 ILE A O 1
ATOM 1523 N N . LYS A 1 208 ? -23.953 7.84 14.945 1 91.94 208 LYS A N 1
ATOM 1524 C CA . LYS A 1 208 ? -25.297 7.363 15.266 1 91.94 208 LYS A CA 1
ATOM 1525 C C . LYS A 1 208 ? -25.547 7.414 16.766 1 91.94 208 LYS A C 1
ATOM 1527 O O . LYS A 1 208 ? -24.688 7.031 17.562 1 91.94 208 LYS A O 1
ATOM 1532 N N . GLY A 1 209 ? -26.719 7.895 17.109 1 89.81 209 GLY A N 1
ATOM 1533 C CA . GLY A 1 209 ? -27.109 7.93 18.516 1 89.81 209 GLY A CA 1
ATOM 1534 C C . GLY A 1 209 ? -27.406 6.555 19.078 1 89.81 209 GLY A C 1
ATOM 1535 O O . GLY A 1 209 ? -27.844 5.66 18.359 1 89.81 209 GLY A O 1
ATOM 1536 N N . PHE A 1 210 ? -27.094 6.387 20.391 1 83.88 210 PHE A N 1
ATOM 1537 C CA . PHE A 1 210 ? -27.359 5.117 21.047 1 83.88 210 PHE A CA 1
ATOM 1538 C C . PHE A 1 210 ? -28.719 5.148 21.734 1 83.88 210 PHE A C 1
ATOM 1540 O O . PHE A 1 210 ? -29.062 6.125 22.406 1 83.88 210 PHE A O 1
ATOM 1547 N N . ARG A 1 211 ? -29.625 4.094 21.812 1 81.31 211 ARG A N 1
ATOM 1548 C CA . ARG A 1 211 ? -30.859 3.873 22.562 1 81.31 211 ARG A CA 1
ATOM 1549 C C . ARG A 1 211 ? -31.828 5.035 22.375 1 81.31 211 ARG A C 1
ATOM 1551 O O . ARG A 1 211 ? -32.312 5.609 23.344 1 81.31 211 ARG A O 1
ATOM 1558 N N . GLY A 1 212 ? -31.906 5.527 21.141 1 80.62 212 GLY A N 1
ATOM 1559 C CA . GLY A 1 212 ? -32.938 6.508 20.844 1 80.62 212 GLY A CA 1
ATOM 1560 C C . GLY A 1 212 ? -32.438 7.934 20.828 1 80.62 212 GLY A C 1
ATOM 1561 O O . GLY A 1 212 ? -33.188 8.867 20.562 1 80.62 212 GLY A O 1
ATOM 1562 N N . LYS A 1 213 ? -31.203 8.133 21.188 1 89.12 213 LYS A N 1
ATOM 1563 C CA . LYS A 1 213 ? -30.625 9.469 21.125 1 89.12 213 LYS A CA 1
ATOM 1564 C C . LYS A 1 213 ? -30.438 9.906 19.672 1 89.12 213 LYS A C 1
ATOM 1566 O O . LYS A 1 213 ? -30.234 9.07 18.781 1 89.12 213 LYS A O 1
ATOM 1571 N N . PRO A 1 214 ? -30.547 11.164 19.484 1 92.81 214 PRO A N 1
ATOM 1572 C CA . PRO A 1 214 ? -30.359 11.664 18.125 1 92.81 214 PRO A CA 1
ATOM 1573 C C . PRO A 1 214 ? -28.922 11.492 17.625 1 92.81 214 PRO A C 1
ATOM 1575 O O . PRO A 1 214 ? -28 11.422 18.422 1 92.81 214 PRO A O 1
ATOM 1578 N N . ASP A 1 215 ? -28.797 11.453 16.312 1 94.69 215 ASP A N 1
ATOM 1579 C CA . ASP A 1 215 ? -27.484 11.438 15.664 1 94.69 215 ASP A CA 1
ATOM 1580 C C . ASP A 1 215 ? -26.703 12.719 15.953 1 94.69 215 ASP A C 1
ATOM 1582 O O . ASP A 1 215 ? -27.312 13.773 16.188 1 94.69 215 ASP A O 1
ATOM 1586 N N . MET A 1 216 ? -25.438 12.531 16.109 1 95.12 216 MET A N 1
ATOM 1587 C CA . MET A 1 216 ? -24.547 13.672 16.281 1 95.12 216 MET A CA 1
ATOM 1588 C C . MET A 1 216 ? -23.703 13.914 15.039 1 95.12 216 MET A C 1
ATOM 1590 O O . MET A 1 216 ? -23.188 12.961 14.445 1 95.12 216 MET A O 1
ATOM 1594 N N . GLU A 1 217 ? -23.688 15.148 14.672 1 96.88 217 GLU A N 1
ATOM 1595 C CA . GLU A 1 217 ? -22.828 15.539 13.555 1 96.88 217 GLU A CA 1
ATOM 1596 C C . GLU A 1 217 ? -21.531 16.172 14.055 1 96.88 217 GLU A C 1
ATOM 1598 O O . GLU A 1 217 ? -21.547 17.156 14.789 1 96.88 217 GLU A O 1
ATOM 1603 N N . VAL A 1 218 ? -20.453 15.57 13.734 1 98.12 218 VAL A N 1
ATOM 1604 C CA . VAL A 1 218 ? -19.141 16.109 14.086 1 98.12 218 VAL A CA 1
ATOM 1605 C C . VAL A 1 218 ? -18.594 16.938 12.93 1 98.12 218 VAL A C 1
ATOM 1607 O O . VAL A 1 218 ? -18.344 16.406 11.844 1 98.12 218 VAL A O 1
ATOM 1610 N N . VAL A 1 219 ? -18.344 18.266 13.195 1 97.94 219 VAL A N 1
ATOM 1611 C CA . VAL A 1 219 ? -17.984 19.156 12.102 1 97.94 219 VAL A CA 1
ATOM 1612 C C . VAL A 1 219 ? -16.719 19.938 12.477 1 97.94 219 VAL A C 1
ATOM 1614 O O . VAL A 1 219 ? -16.281 20.797 11.711 1 97.94 219 VAL A O 1
ATOM 1617 N N . LYS A 1 220 ? -16.188 19.688 13.641 1 97.94 220 LYS A N 1
ATOM 1618 C CA . LYS A 1 220 ? -15 20.406 14.117 1 97.94 220 LYS A CA 1
ATOM 1619 C C . LYS A 1 220 ? -13.906 19.438 14.547 1 97.94 220 LYS A C 1
ATOM 1621 O O . LYS A 1 220 ? -14.195 18.344 15.062 1 97.94 220 LYS A O 1
ATOM 1626 N N . ASP A 1 221 ? -12.695 19.844 14.281 1 98.62 221 ASP A N 1
ATOM 1627 C CA . ASP A 1 221 ? -11.57 19.078 14.82 1 98.62 221 ASP A CA 1
ATOM 1628 C C . ASP A 1 221 ? -11.602 19.078 16.344 1 98.62 221 ASP A C 1
ATOM 1630 O O . ASP A 1 221 ? -11.938 20.094 16.969 1 98.62 221 ASP A O 1
ATOM 1634 N N . GLU A 1 222 ? -11.219 18.016 16.953 1 98.19 222 GLU A N 1
ATOM 1635 C CA . GLU A 1 222 ? -11.438 17.812 18.375 1 98.19 222 GLU A CA 1
ATOM 1636 C C . GLU A 1 222 ? -10.359 18.5 19.203 1 98.19 222 GLU A C 1
ATOM 1638 O O . GLU A 1 222 ? -10.617 18.938 20.328 1 98.19 222 GLU A O 1
ATOM 1643 N N . GLU A 1 223 ? -9.203 18.688 18.688 1 97.75 223 GLU A N 1
ATOM 1644 C CA . GLU A 1 223 ? -8.023 19 19.469 1 97.75 223 GLU A CA 1
ATOM 1645 C C . GLU A 1 223 ? -7.871 20.516 19.672 1 97.75 223 GLU A C 1
ATOM 1647 O O . GLU A 1 223 ? -7.461 20.969 20.734 1 97.75 223 GLU A O 1
ATOM 1652 N N . PRO A 1 224 ? -8.172 21.391 18.719 1 98.12 224 PRO A N 1
ATOM 1653 C CA . PRO A 1 224 ? -7.816 22.812 18.797 1 98.12 224 PRO A CA 1
ATOM 1654 C C . PRO A 1 224 ? -8.359 23.484 20.062 1 98.12 224 PRO A C 1
ATOM 1656 O O . PRO A 1 224 ? -7.676 24.297 20.672 1 98.12 224 PRO A O 1
ATOM 1659 N N . GLY A 1 225 ? -9.469 23.094 20.5 1 96.75 225 GLY A N 1
ATOM 1660 C CA . GLY A 1 225 ? -10.102 23.75 21.625 1 96.75 225 GLY A CA 1
ATOM 1661 C C . GLY A 1 225 ? -9.484 23.391 22.969 1 96.75 225 GLY A C 1
ATOM 1662 O O . GLY A 1 225 ? -9.797 23.984 23.984 1 96.75 225 GLY A O 1
ATOM 1663 N N . LYS A 1 226 ? -8.492 22.562 22.953 1 96.19 226 LYS A N 1
ATOM 1664 C CA . LYS A 1 226 ? -7.949 22.016 24.188 1 96.19 226 LYS A CA 1
ATOM 1665 C C . LYS A 1 226 ? -6.715 22.797 24.641 1 96.19 226 LYS A C 1
ATOM 1667 O O . LYS A 1 226 ? -6.094 22.453 25.656 1 96.19 226 LYS A O 1
ATOM 1672 N N . LEU A 1 227 ? -6.402 23.891 24.016 1 97.31 227 LEU A N 1
ATOM 1673 C CA . LEU A 1 227 ? -5.199 24.641 24.344 1 97.31 227 LEU A CA 1
ATOM 1674 C C . LEU A 1 227 ? -5.289 25.203 25.766 1 97.31 227 LEU A C 1
ATOM 1676 O O . LEU A 1 227 ? -6.266 25.875 26.109 1 97.31 227 LEU A O 1
ATOM 1680 N N . ASN A 1 228 ? -4.426 24.859 26.578 1 97.5 228 ASN A N 1
ATOM 1681 C CA . ASN A 1 228 ? -4.125 25.469 27.875 1 97.5 228 ASN A CA 1
ATOM 1682 C C . ASN A 1 228 ? -2.652 25.859 27.984 1 97.5 228 ASN A C 1
ATOM 1684 O O . ASN A 1 228 ? -1.799 25.016 28.25 1 97.5 228 ASN A O 1
ATOM 1688 N N . ILE A 1 229 ? -2.4 27.156 27.828 1 98.06 229 ILE A N 1
ATOM 1689 C CA . ILE A 1 229 ? -1.038 27.656 27.656 1 98.06 229 ILE A CA 1
ATOM 1690 C C . ILE A 1 229 ? -0.218 27.328 28.906 1 98.06 229 ILE A C 1
ATOM 1692 O O . ILE A 1 229 ? 0.928 26.891 28.797 1 98.06 229 ILE A O 1
ATOM 1696 N N . ASN A 1 230 ? -0.778 27.547 30.078 1 97.62 230 ASN A N 1
ATOM 1697 C CA . ASN A 1 230 ? -0.063 27.266 31.328 1 97.62 230 ASN A CA 1
ATOM 1698 C C . ASN A 1 230 ? 0.291 25.797 31.453 1 97.62 230 ASN A C 1
ATOM 1700 O O . ASN A 1 230 ? 1.417 25.438 31.812 1 97.62 230 ASN A O 1
ATOM 1704 N N . LYS A 1 231 ? -0.637 24.953 31.094 1 96.62 231 LYS A N 1
ATOM 1705 C CA . LYS A 1 231 ? -0.399 23.516 31.141 1 96.62 231 LYS A CA 1
ATOM 1706 C C . LYS A 1 231 ? 0.634 23.078 30.109 1 96.62 231 LYS A C 1
ATOM 1708 O O . LYS A 1 231 ? 1.454 22.203 30.359 1 96.62 231 LYS A O 1
ATOM 1713 N N . LEU A 1 232 ? 0.513 23.688 28.953 1 97.56 232 LEU A N 1
ATOM 1714 C CA . LEU A 1 232 ? 1.447 23.391 27.875 1 97.56 232 LEU A CA 1
ATOM 1715 C C . LEU A 1 232 ? 2.879 23.703 28.297 1 97.56 232 LEU A C 1
ATOM 1717 O O . LEU A 1 232 ? 3.779 22.891 28.125 1 97.56 232 LEU A O 1
ATOM 1721 N N . LYS A 1 233 ? 3.109 24.844 28.938 1 96.69 233 LYS A N 1
ATOM 1722 C CA . LYS A 1 233 ? 4.449 25.297 29.297 1 96.69 233 LYS A CA 1
ATOM 1723 C C . LYS A 1 233 ? 5 24.5 30.469 1 96.69 233 LYS A C 1
ATOM 1725 O O . LYS A 1 233 ? 6.215 24.375 30.625 1 96.69 233 LYS A O 1
ATOM 1730 N N . SER A 1 234 ? 4.09 23.938 31.234 1 96.62 234 SER A N 1
ATOM 1731 C CA . SER A 1 234 ? 4.523 23.234 32.438 1 96.62 234 SER A CA 1
ATOM 1732 C C . SER A 1 234 ? 4.586 21.734 32.188 1 96.62 234 SER A C 1
ATOM 1734 O O . SER A 1 234 ? 4.984 20.969 33.094 1 96.62 234 SER A O 1
ATOM 1736 N N . ALA A 1 235 ? 4.211 21.266 31.016 1 96.75 235 ALA A N 1
ATOM 1737 C CA . ALA A 1 235 ? 4.133 19.828 30.734 1 96.75 235 ALA A CA 1
ATOM 1738 C C . ALA A 1 235 ? 5.508 19.172 30.812 1 96.75 235 ALA A C 1
ATOM 1740 O O . ALA A 1 235 ? 6.512 19.766 30.422 1 96.75 235 ALA A O 1
ATOM 1741 N N . ARG A 1 236 ? 5.602 17.938 31.391 1 94.88 236 ARG A N 1
ATOM 1742 C CA . ARG A 1 236 ? 6.844 17.172 31.484 1 94.88 236 ARG A CA 1
ATOM 1743 C C . ARG A 1 236 ? 7.227 16.578 30.141 1 94.88 236 ARG A C 1
ATOM 1745 O O . ARG A 1 236 ? 6.355 16.234 29.328 1 94.88 236 ARG A O 1
ATOM 1752 N N . THR A 1 237 ? 8.453 16.422 29.891 1 95.31 237 THR A N 1
ATOM 1753 C CA . THR A 1 237 ? 8.938 15.742 28.703 1 95.31 237 THR A CA 1
ATOM 1754 C C . THR A 1 237 ? 8.547 14.266 28.719 1 95.31 237 THR A C 1
ATOM 1756 O O . THR A 1 237 ? 8.445 13.656 29.781 1 95.31 237 THR A O 1
ATOM 1759 N N . VAL A 1 238 ? 8.398 13.641 27.562 1 92.88 238 VAL A N 1
ATOM 1760 C CA . VAL A 1 238 ? 7.812 12.305 27.5 1 92.88 238 VAL A CA 1
ATOM 1761 C C . VAL A 1 238 ? 8.859 11.305 27.031 1 92.88 238 VAL A C 1
ATOM 1763 O O . VAL A 1 238 ? 8.875 10.156 27.469 1 92.88 238 VAL A O 1
ATOM 1766 N N . PHE A 1 239 ? 9.805 11.664 26.219 1 94.44 239 PHE A N 1
ATOM 1767 C CA . PHE A 1 239 ? 10.594 10.68 25.5 1 94.44 239 PHE A CA 1
ATOM 1768 C C . PHE A 1 239 ? 12.031 10.656 26 1 94.44 239 PHE A C 1
ATOM 1770 O O . PHE A 1 239 ? 12.766 9.695 25.766 1 94.44 239 PHE A O 1
ATOM 1777 N N . GLN A 1 240 ? 12.43 11.727 26.516 1 92.12 240 GLN A N 1
ATOM 1778 C CA . GLN A 1 240 ? 13.773 11.859 27.062 1 92.12 240 GLN A CA 1
ATOM 1779 C C . GLN A 1 240 ? 13.742 12.531 28.438 1 92.12 240 GLN A C 1
ATOM 1781 O O . GLN A 1 240 ? 13.258 13.656 28.562 1 92.12 240 GLN A O 1
ATOM 1786 N N . LYS A 1 241 ? 14.359 11.922 29.609 1 88.56 241 LYS A N 1
ATOM 1787 C CA . LYS A 1 241 ? 14.297 12.383 30.984 1 88.56 241 LYS A CA 1
ATOM 1788 C C . LYS A 1 241 ? 15.25 13.547 31.234 1 88.56 241 LYS A C 1
ATOM 1790 O O . LYS A 1 241 ? 14.891 14.531 31.875 1 88.56 241 LYS A O 1
ATOM 1795 N N . GLU A 1 242 ? 16.328 13.266 30.609 1 89.81 242 GLU A N 1
ATOM 1796 C CA . GLU A 1 242 ? 17.344 14.297 30.828 1 89.81 242 GLU A CA 1
ATOM 1797 C C . GLU A 1 242 ? 17.469 15.195 29.594 1 89.81 242 GLU A C 1
ATOM 1799 O O . GLU A 1 242 ? 17.688 14.711 28.484 1 89.81 242 GLU A O 1
ATOM 1804 N N . ASN A 1 243 ? 17.312 16.469 29.812 1 91.88 243 ASN A N 1
ATOM 1805 C CA . ASN A 1 243 ? 17.453 17.484 28.781 1 91.88 243 ASN A CA 1
ATOM 1806 C C . ASN A 1 243 ? 16.453 17.25 27.641 1 91.88 243 ASN A C 1
ATOM 1808 O O . ASN A 1 243 ? 16.781 17.484 26.469 1 91.88 243 ASN A O 1
ATOM 1812 N N . GLY A 1 244 ? 15.383 16.609 27.953 1 96.62 244 GLY A N 1
ATOM 1813 C CA . GLY A 1 244 ? 14.328 16.438 26.969 1 96.62 244 GLY A CA 1
ATOM 1814 C C . GLY A 1 244 ? 13.617 17.734 26.625 1 96.62 244 GLY A C 1
ATOM 1815 O O . GLY A 1 244 ? 13.586 18.656 27.438 1 96.62 244 GLY A O 1
ATOM 1816 N N . THR A 1 245 ? 13.039 17.781 25.422 1 98.12 245 THR A N 1
ATOM 1817 C CA . THR A 1 245 ? 12.383 19.016 25 1 98.12 245 THR A CA 1
ATOM 1818 C C . THR A 1 245 ? 10.977 18.719 24.469 1 98.12 245 THR A C 1
ATOM 1820 O O . THR A 1 245 ? 10.148 19.625 24.375 1 98.12 245 THR A O 1
ATOM 1823 N N . VAL A 1 246 ? 10.703 17.516 24.062 1 98.38 246 VAL A N 1
ATOM 1824 C CA . VAL A 1 246 ? 9.43 17.141 23.453 1 98.38 246 VAL A CA 1
ATOM 1825 C C . VAL A 1 246 ? 8.422 16.766 24.531 1 98.38 246 VAL A C 1
ATOM 1827 O O . VAL A 1 246 ? 8.719 15.953 25.406 1 98.38 246 VAL A O 1
ATOM 1830 N N . THR A 1 247 ? 7.297 17.375 24.531 1 97.88 247 THR A N 1
ATOM 1831 C CA . THR A 1 247 ? 6.203 17.125 25.469 1 97.88 247 THR A CA 1
ATOM 1832 C C . THR A 1 247 ? 4.938 16.719 24.703 1 97.88 247 THR A C 1
ATOM 1834 O O . THR A 1 247 ? 4.871 16.859 23.484 1 97.88 247 THR A O 1
ATOM 1837 N N . ALA A 1 248 ? 3.955 16.25 25.438 1 95.88 248 ALA A N 1
ATOM 1838 C CA . ALA A 1 248 ? 2.695 15.852 24.812 1 95.88 248 ALA A CA 1
ATOM 1839 C C . ALA A 1 248 ? 2.049 17.031 24.094 1 95.88 248 ALA A C 1
ATOM 1841 O O . ALA A 1 248 ? 1.618 16.906 22.938 1 95.88 248 ALA A O 1
ATOM 1842 N N . PRO A 1 249 ? 2.078 18.203 24.703 1 96.5 249 PRO A N 1
ATOM 1843 C CA . PRO A 1 249 ? 1.383 19.312 24.047 1 96.5 249 PRO A CA 1
ATOM 1844 C C . PRO A 1 249 ? 2.152 19.859 22.844 1 96.5 249 PRO A C 1
ATOM 1846 O O . PRO A 1 249 ? 1.567 20.516 21.984 1 96.5 249 PRO A O 1
ATOM 1849 N N . ASN A 1 250 ? 3.49 19.734 22.828 1 98.12 250 ASN A N 1
ATOM 1850 C CA . ASN A 1 250 ? 4.215 20.234 21.656 1 98.12 250 ASN A CA 1
ATOM 1851 C C . ASN A 1 250 ? 4.465 19.125 20.641 1 98.12 250 ASN A C 1
ATOM 1853 O O . ASN A 1 250 ? 5.383 19.219 19.828 1 98.12 250 ASN A O 1
ATOM 1857 N N . ALA A 1 251 ? 3.717 18 20.766 1 98.19 251 ALA A N 1
ATOM 1858 C CA . ALA A 1 251 ? 3.609 16.891 19.812 1 98.19 251 ALA A CA 1
ATOM 1859 C C . ALA A 1 251 ? 2.162 16.688 19.375 1 98.19 251 ALA A C 1
ATOM 1861 O O . ALA A 1 251 ? 1.231 17.031 20.109 1 98.19 251 ALA A O 1
ATOM 1862 N N . SER A 1 252 ? 2.057 16.156 18.141 1 97.88 252 SER A N 1
ATOM 1863 C CA . SER A 1 252 ? 0.697 15.852 17.719 1 97.88 252 SER A CA 1
ATOM 1864 C C . SER A 1 252 ? 0.094 14.727 18.547 1 97.88 252 SER A C 1
ATOM 1866 O O . SER A 1 252 ? 0.8 13.797 18.953 1 97.88 252 SER A 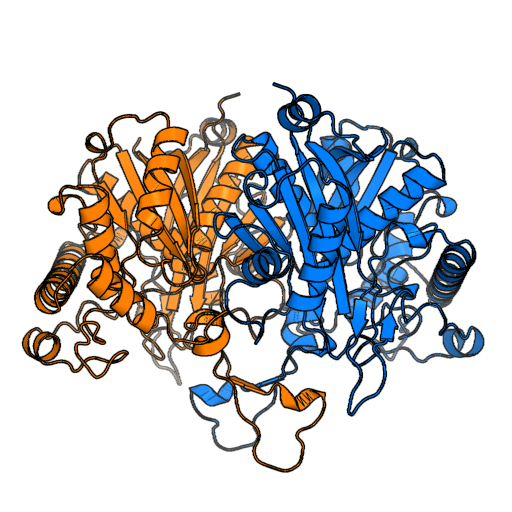O 1
ATOM 1868 N N . PRO A 1 253 ? -1.19 14.758 18.875 1 97.25 253 PRO A N 1
ATOM 1869 C CA . PRO A 1 253 ? -1.863 13.625 19.516 1 97.25 253 PRO A CA 1
ATOM 1870 C C . PRO A 1 253 ? -2.092 12.453 18.562 1 97.25 253 PRO A C 1
ATOM 1872 O O . PRO A 1 253 ? -1.743 12.539 17.375 1 97.25 253 PRO A O 1
ATOM 1875 N N . ILE A 1 254 ? -2.57 11.312 19.062 1 98.12 254 ILE A N 1
ATOM 1876 C CA . ILE A 1 254 ? -3.016 10.164 18.281 1 98.12 254 ILE A CA 1
ATOM 1877 C C . ILE A 1 254 ? -4.441 10.391 17.781 1 98.12 254 ILE A C 1
ATOM 1879 O O . ILE A 1 254 ? -5.312 10.82 18.547 1 98.12 254 ILE A O 1
ATOM 1883 N N . ASN A 1 255 ? -4.656 10.109 16.5 1 98.88 255 ASN A N 1
ATOM 1884 C CA . ASN A 1 255 ? -5.891 10.672 15.945 1 98.88 255 ASN A CA 1
ATOM 1885 C C . ASN A 1 255 ? -6.539 9.727 14.938 1 98.88 255 ASN A C 1
ATOM 1887 O O . ASN A 1 255 ? -5.922 8.742 14.516 1 98.88 255 ASN A O 1
ATOM 1891 N N . ASP A 1 256 ? -7.773 9.977 14.609 1 98.88 256 ASP A N 1
ATOM 1892 C CA . ASP A 1 256 ? -8.602 9.328 13.602 1 98.88 256 ASP A CA 1
ATOM 1893 C C . ASP A 1 256 ? -9.086 10.328 12.555 1 98.88 256 ASP A C 1
ATOM 1895 O O . ASP A 1 256 ? -9.391 11.477 12.875 1 98.88 256 ASP A O 1
ATOM 1899 N N . GLY A 1 257 ? -9.07 9.906 11.25 1 98.88 257 GLY A N 1
ATOM 1900 C CA . GLY A 1 257 ? -9.562 10.812 10.219 1 98.88 257 GLY A CA 1
ATOM 1901 C C . GLY A 1 257 ? -9.43 10.25 8.82 1 98.88 257 GLY A C 1
ATOM 1902 O O . GLY A 1 257 ? -8.883 9.156 8.633 1 98.88 257 GLY A O 1
ATOM 1903 N N . GLY A 1 258 ? -10.039 10.875 7.855 1 98.94 258 GLY A N 1
ATOM 1904 C CA . GLY A 1 258 ? -9.953 10.602 6.43 1 98.94 258 GLY A CA 1
ATOM 1905 C C . GLY A 1 258 ? -9.852 11.867 5.59 1 98.94 258 GLY A C 1
ATOM 1906 O O . GLY A 1 258 ? -10.273 12.938 6.016 1 98.94 258 GLY A O 1
ATOM 1907 N N . ALA A 1 259 ? -9.203 11.797 4.48 1 99 259 ALA A N 1
ATOM 1908 C CA . ALA A 1 259 ? -9.086 12.883 3.512 1 99 259 ALA A CA 1
ATOM 1909 C C . ALA A 1 259 ? -8.969 12.344 2.09 1 99 259 ALA A C 1
ATOM 1911 O O . ALA A 1 259 ? -8.422 11.258 1.874 1 99 259 ALA A O 1
ATOM 1912 N N . ALA A 1 260 ? -9.516 13.07 1.111 1 98.94 260 ALA A N 1
ATOM 1913 C CA . ALA A 1 260 ? -9.508 12.609 -0.273 1 98.94 260 ALA A CA 1
ATOM 1914 C C . ALA A 1 260 ? -9.461 13.781 -1.246 1 98.94 260 ALA A C 1
ATOM 1916 O O . ALA A 1 260 ? -9.898 14.883 -0.914 1 98.94 260 ALA A O 1
ATOM 1917 N N . VAL A 1 261 ? -8.906 13.547 -2.393 1 99 261 VAL A N 1
ATOM 1918 C CA . VAL A 1 261 ? -8.984 14.445 -3.539 1 99 261 VAL A CA 1
ATOM 1919 C C . VAL A 1 261 ? -9.414 13.664 -4.781 1 99 261 VAL A C 1
ATOM 1921 O O . VAL A 1 261 ? -9.289 12.438 -4.824 1 99 261 VAL A O 1
ATOM 1924 N N . ILE A 1 262 ? -9.984 14.32 -5.762 1 98.94 262 ILE A N 1
ATOM 1925 C CA . ILE A 1 262 ? -10.219 13.758 -7.086 1 98.94 262 ILE A CA 1
ATOM 1926 C C . ILE A 1 262 ? -9.234 14.359 -8.086 1 98.94 262 ILE A C 1
ATOM 1928 O O . ILE A 1 262 ? -9.188 15.578 -8.258 1 98.94 262 ILE A O 1
ATOM 1932 N N . LEU A 1 263 ? -8.43 13.508 -8.688 1 98.94 263 LEU A N 1
ATOM 1933 C CA . LEU A 1 263 ? -7.5 13.875 -9.75 1 98.94 263 LEU A CA 1
ATOM 1934 C C . LEU A 1 263 ? -8.102 13.594 -11.117 1 98.94 263 LEU A C 1
ATOM 1936 O O . LEU A 1 263 ? -8.719 12.547 -11.328 1 98.94 263 LEU A O 1
ATOM 1940 N N . VAL A 1 264 ? -7.871 14.516 -12.062 1 98.81 264 VAL A N 1
ATOM 1941 C CA . VAL A 1 264 ? -8.43 14.312 -13.398 1 98.81 264 VAL A CA 1
ATOM 1942 C C . VAL A 1 264 ? -7.398 14.688 -14.453 1 98.81 264 VAL A C 1
ATOM 1944 O O . VAL A 1 264 ? -6.586 15.594 -14.242 1 98.81 264 VAL A O 1
ATOM 1947 N N . SER A 1 265 ? -7.426 13.992 -15.555 1 98.56 265 SER A N 1
ATOM 1948 C CA . SER A 1 265 ? -6.609 14.344 -16.719 1 98.56 265 SER A CA 1
ATOM 1949 C C . SER A 1 265 ? -7.105 15.625 -17.375 1 98.56 265 SER A C 1
ATOM 1951 O O . SER A 1 265 ? -8.25 16.031 -17.172 1 98.56 265 SER A O 1
ATOM 1953 N N . GLU A 1 266 ? -6.25 16.25 -18.109 1 98 266 GLU A N 1
ATOM 1954 C CA . GLU A 1 266 ? -6.648 17.438 -18.859 1 98 266 GLU A CA 1
ATOM 1955 C C . GLU A 1 266 ? -7.773 17.125 -19.844 1 98 266 GLU A C 1
ATOM 1957 O O . GLU A 1 266 ? -8.695 17.922 -20.016 1 98 266 GLU A O 1
ATOM 1962 N N . ARG A 1 267 ? -7.695 15.969 -20.484 1 97.31 267 ARG A N 1
ATOM 1963 C CA . ARG A 1 267 ? -8.719 15.539 -21.438 1 97.31 267 ARG A CA 1
ATOM 1964 C C . ARG A 1 267 ? -10.086 15.461 -20.766 1 97.31 267 ARG A C 1
ATOM 1966 O O . ARG A 1 267 ? -11.062 16.016 -21.281 1 97.31 267 ARG A O 1
ATOM 1973 N N . LYS A 1 268 ? -10.164 14.797 -19.656 1 97.62 268 LYS A N 1
ATOM 1974 C CA . LYS A 1 268 ? -11.43 14.617 -18.953 1 97.62 268 LYS A CA 1
ATOM 1975 C C . LYS A 1 268 ? -11.938 15.945 -18.391 1 97.62 268 LYS A C 1
ATOM 1977 O O . LYS A 1 268 ? -13.148 16.188 -18.359 1 97.62 268 LYS A O 1
ATOM 1982 N N . LEU A 1 269 ? -11.039 16.812 -17.875 1 98.19 269 LEU A N 1
ATOM 1983 C CA . LEU A 1 269 ? -11.398 18.141 -17.391 1 98.19 269 LEU A CA 1
ATOM 1984 C C . LEU A 1 269 ? -12.133 18.922 -18.469 1 98.19 269 LEU A C 1
ATOM 1986 O O . LEU A 1 269 ? -13.18 19.531 -18.203 1 98.19 269 LEU A O 1
ATOM 1990 N N . ASN A 1 270 ? -11.594 18.906 -19.672 1 97.75 270 ASN A N 1
ATOM 1991 C CA . ASN A 1 270 ? -12.156 19.641 -20.797 1 97.75 270 ASN A CA 1
ATOM 1992 C C . ASN A 1 270 ? -13.453 19 -21.297 1 97.75 270 ASN A C 1
ATOM 1994 O O . ASN A 1 270 ? -14.422 19.703 -21.594 1 97.75 270 ASN A O 1
ATOM 1998 N N . GLU A 1 271 ? -13.406 17.672 -21.375 1 97.69 271 GLU A N 1
ATOM 1999 C CA . GLU A 1 271 ? -14.57 16.938 -21.859 1 97.69 271 GLU A CA 1
ATOM 2000 C C . GLU A 1 271 ? -15.812 17.266 -21.031 1 97.69 271 GLU A C 1
ATOM 2002 O O . GLU A 1 271 ? -16.906 17.438 -21.594 1 97.69 271 GLU A O 1
ATOM 2007 N N . LEU A 1 272 ? -15.625 17.422 -19.688 1 98 272 LEU A N 1
ATOM 2008 C CA . LEU A 1 272 ? -16.781 17.562 -18.812 1 98 272 LEU A CA 1
ATOM 2009 C C . LEU A 1 272 ? -16.922 19 -18.344 1 98 272 LEU A C 1
ATOM 2011 O O . LEU A 1 272 ? -17.859 19.328 -17.609 1 98 272 LEU A O 1
ATOM 2015 N N . GLY A 1 273 ? -16.031 19.844 -18.734 1 97.88 273 GLY A N 1
ATOM 2016 C CA . GLY A 1 273 ? -16.062 21.234 -18.312 1 97.88 273 GLY A CA 1
ATOM 2017 C C . GLY A 1 273 ? -15.922 21.406 -16.812 1 97.88 273 GLY A C 1
ATOM 2018 O O . GLY A 1 273 ? -16.641 22.203 -16.203 1 97.88 273 GLY A O 1
ATOM 2019 N N . LEU A 1 274 ? -15.031 20.609 -16.203 1 98.31 274 LEU A N 1
ATOM 2020 C CA . LEU A 1 274 ? -14.836 20.688 -14.766 1 98.31 274 LEU A CA 1
ATOM 2021 C C . LEU A 1 274 ? -14.055 21.938 -14.383 1 98.31 274 LEU A C 1
ATOM 2023 O O . LEU A 1 274 ? -13.195 22.391 -15.148 1 98.31 274 LEU A O 1
ATOM 2027 N N . LYS A 1 275 ? -14.352 22.469 -13.25 1 97.69 275 LYS A N 1
ATOM 2028 C CA . LYS A 1 275 ? -13.57 23.562 -12.695 1 97.69 275 LYS A CA 1
ATOM 2029 C C . LYS A 1 275 ? -12.461 23.047 -11.781 1 97.69 275 LYS A C 1
ATOM 2031 O O . LYS A 1 275 ? -12.734 22.531 -10.695 1 97.69 275 LYS A O 1
ATOM 2036 N N . PRO A 1 276 ? -11.266 23.25 -12.188 1 98.38 276 PRO A N 1
ATOM 2037 C CA . PRO A 1 276 ? -10.18 22.75 -11.344 1 98.38 276 PRO A CA 1
ATOM 2038 C C . PRO A 1 276 ? -9.883 23.656 -10.156 1 98.38 276 PRO A C 1
ATOM 2040 O O . PRO A 1 276 ? -10.008 24.875 -10.266 1 98.38 276 PRO A O 1
ATOM 2043 N N . LEU A 1 277 ? -9.5 23.062 -9.016 1 98.62 277 LEU A N 1
ATOM 2044 C CA . LEU A 1 277 ? -8.977 23.797 -7.871 1 98.62 277 LEU A CA 1
ATOM 2045 C C . LEU A 1 277 ? -7.512 24.156 -8.078 1 98.62 277 LEU A C 1
ATOM 2047 O O . LEU A 1 277 ? -7.09 25.266 -7.746 1 98.62 277 LEU A O 1
ATOM 2051 N N . ALA A 1 278 ? -6.746 23.203 -8.562 1 98.81 278 ALA A N 1
ATOM 2052 C CA . ALA A 1 278 ? -5.305 23.359 -8.727 1 98.81 278 ALA A CA 1
ATOM 2053 C C . ALA A 1 278 ? -4.754 22.359 -9.742 1 98.81 278 ALA A C 1
ATOM 2055 O O . ALA A 1 278 ? -5.453 21.422 -10.141 1 98.81 278 ALA A O 1
ATOM 2056 N N . VAL A 1 279 ? -3.602 22.641 -10.258 1 98.81 279 VAL A N 1
ATOM 2057 C CA . VAL A 1 279 ? -2.824 21.703 -11.062 1 98.81 279 VAL A CA 1
ATOM 2058 C C . VAL A 1 279 ? -1.606 21.234 -10.273 1 98.81 279 VAL A C 1
ATOM 2060 O O . VAL A 1 279 ? -1 22.016 -9.531 1 98.81 279 VAL A O 1
ATOM 2063 N N . ILE A 1 280 ? -1.335 19.938 -10.305 1 98.88 280 ILE A N 1
ATOM 2064 C CA . ILE A 1 280 ? -0.113 19.406 -9.711 1 98.88 280 ILE A CA 1
ATOM 2065 C C . ILE A 1 280 ? 1.081 19.75 -10.602 1 98.88 280 ILE A C 1
ATOM 2067 O O . ILE A 1 280 ? 1.155 19.281 -11.742 1 98.88 280 ILE A O 1
ATOM 2071 N N . ARG A 1 281 ? 2.025 20.5 -10.047 1 98.44 281 ARG A N 1
ATOM 2072 C CA . ARG A 1 281 ? 3.154 20.969 -10.844 1 98.44 281 ARG A CA 1
ATOM 2073 C C . ARG A 1 281 ? 4.344 20.031 -10.719 1 98.44 281 ARG A C 1
ATOM 2075 O O . ARG A 1 281 ? 5.172 19.922 -11.625 1 98.44 281 ARG A O 1
ATOM 2082 N N . GLY A 1 282 ? 4.398 19.344 -9.602 1 98.31 282 GLY A N 1
ATOM 2083 C CA . GLY A 1 282 ? 5.508 18.438 -9.383 1 98.31 282 GLY A CA 1
ATOM 2084 C C . GLY A 1 282 ? 5.477 17.766 -8.023 1 98.31 282 GLY A C 1
ATOM 2085 O O . GLY A 1 282 ? 4.602 18.062 -7.203 1 98.31 282 GLY A O 1
ATOM 2086 N N . TRP A 1 283 ? 6.34 16.844 -7.809 1 98.81 283 TRP A N 1
ATOM 2087 C CA . TRP A 1 283 ? 6.512 16.156 -6.535 1 98.81 283 TRP A CA 1
ATOM 2088 C C . TRP A 1 283 ? 7.961 15.734 -6.336 1 98.81 283 TRP A C 1
ATOM 2090 O O . TRP A 1 283 ? 8.758 15.766 -7.277 1 98.81 283 TRP A O 1
ATOM 2100 N N . GLY A 1 284 ? 8.258 15.445 -5.105 1 98.69 284 GLY A N 1
ATOM 2101 C CA . GLY A 1 284 ? 9.586 14.992 -4.711 1 98.69 284 GLY A CA 1
ATOM 2102 C C . GLY A 1 284 ? 9.578 14.148 -3.449 1 98.69 284 GLY A C 1
ATOM 2103 O O . GLY A 1 284 ? 8.812 14.422 -2.52 1 98.69 284 GLY A O 1
ATOM 2104 N N . GLU A 1 285 ? 10.391 13.141 -3.475 1 98.75 285 GLU A N 1
ATOM 2105 C CA . GLU A 1 285 ? 10.539 12.258 -2.326 1 98.75 285 GLU A CA 1
ATOM 2106 C C . GLU A 1 285 ? 12.008 12.07 -1.956 1 98.75 285 GLU A C 1
ATOM 2108 O O . GLU A 1 285 ? 12.891 12.141 -2.82 1 98.75 285 GLU A O 1
ATOM 2113 N N . ALA A 1 286 ? 12.234 11.922 -0.693 1 98.69 286 ALA A N 1
ATOM 2114 C CA . ALA A 1 286 ? 13.586 11.742 -0.181 1 98.69 286 ALA A CA 1
ATOM 2115 C C . ALA A 1 286 ? 13.594 10.867 1.067 1 98.69 286 ALA A C 1
ATOM 2117 O O . ALA A 1 286 ? 12.555 10.672 1.701 1 98.69 286 ALA A O 1
ATOM 2118 N N . ALA A 1 287 ? 14.711 10.273 1.327 1 98.69 287 ALA A N 1
ATOM 2119 C CA . ALA A 1 287 ? 14.906 9.484 2.543 1 98.69 287 ALA A CA 1
ATOM 2120 C C . ALA A 1 287 ? 16.359 9.539 3.008 1 98.69 287 ALA A C 1
ATOM 2122 O O . ALA A 1 287 ? 17.25 9.906 2.24 1 98.69 287 ALA A O 1
ATOM 2123 N N . HIS A 1 288 ? 16.547 9.336 4.215 1 98.19 288 HIS A N 1
ATOM 2124 C CA . HIS A 1 288 ? 17.875 9.188 4.82 1 98.19 288 HIS A CA 1
ATOM 2125 C C . HIS A 1 288 ? 17.812 8.32 6.07 1 98.19 288 HIS A C 1
ATOM 2127 O O . HIS A 1 288 ? 17.047 7.355 6.125 1 98.19 288 HIS A O 1
ATOM 2133 N N . GLU A 1 289 ? 18.703 8.516 7.047 1 98.12 289 GLU A N 1
ATOM 2134 C CA . GLU A 1 289 ? 18.734 7.672 8.234 1 98.12 289 GLU A CA 1
ATOM 2135 C C . GLU A 1 289 ? 17.375 7.652 8.93 1 98.12 289 GLU A C 1
ATOM 2137 O O . GLU A 1 289 ? 16.781 8.703 9.18 1 98.12 289 GLU A O 1
ATOM 2142 N N . PRO A 1 290 ? 16.922 6.445 9.258 1 98.25 290 PRO A N 1
ATOM 2143 C CA . PRO A 1 290 ? 15.602 6.328 9.891 1 98.25 290 PRO A CA 1
ATOM 2144 C C . PRO A 1 290 ? 15.438 7.266 11.086 1 98.25 290 PRO A C 1
ATOM 2146 O O . PRO A 1 290 ? 14.398 7.918 11.227 1 98.25 290 PRO A O 1
ATOM 2149 N N . ALA A 1 291 ? 16.422 7.48 11.844 1 98.06 291 ALA A N 1
ATOM 2150 C CA . ALA A 1 291 ? 16.344 8.281 13.062 1 98.06 291 ALA A CA 1
ATOM 2151 C C . ALA A 1 291 ? 16.281 9.773 12.727 1 98.06 291 ALA A C 1
ATOM 2153 O O . ALA A 1 291 ? 15.984 10.594 13.602 1 98.06 291 ALA A O 1
ATOM 2154 N N . ASN A 1 292 ? 16.484 10.117 11.43 1 98.5 292 ASN A N 1
ATOM 2155 C CA . ASN A 1 292 ? 16.5 11.516 11.008 1 98.5 292 ASN A CA 1
ATOM 2156 C C . ASN A 1 292 ? 15.258 11.867 10.195 1 98.5 292 ASN A C 1
ATOM 2158 O O . ASN A 1 292 ? 15.25 12.867 9.477 1 98.5 292 ASN A O 1
ATOM 2162 N N . PHE A 1 293 ? 14.242 11.094 10.359 1 98.44 293 PHE A N 1
ATOM 2163 C CA . PHE A 1 293 ? 13.062 11.258 9.508 1 98.44 293 PHE A CA 1
ATOM 2164 C C . PHE A 1 293 ? 12.445 12.641 9.695 1 98.44 293 PHE A C 1
ATOM 2166 O O . PHE A 1 293 ? 11.828 13.18 8.773 1 98.44 293 PHE A O 1
ATOM 2173 N N . THR A 1 294 ? 12.664 13.266 10.844 1 98.69 294 THR A N 1
ATOM 2174 C CA . THR A 1 294 ? 11.953 14.469 11.25 1 98.69 294 THR A CA 1
ATOM 2175 C C . THR A 1 294 ? 12.289 15.641 10.336 1 98.69 294 THR A C 1
ATOM 2177 O O . THR A 1 294 ? 11.492 16.562 10.18 1 98.69 294 THR A O 1
ATOM 2180 N N . TRP A 1 295 ? 13.422 15.625 9.719 1 98.69 295 TRP A N 1
ATOM 2181 C CA . TRP A 1 295 ? 13.773 16.766 8.875 1 98.69 295 TRP A CA 1
ATOM 2182 C C . TRP A 1 295 ? 13.938 16.328 7.422 1 98.69 295 TRP A C 1
ATOM 2184 O O . TRP A 1 295 ? 14.414 17.109 6.586 1 98.69 295 TRP A O 1
ATOM 2194 N N . ALA A 1 296 ? 13.461 15.109 7.086 1 98.88 296 ALA A N 1
ATOM 2195 C CA . ALA A 1 296 ? 13.484 14.57 5.73 1 98.88 296 ALA A CA 1
ATOM 2196 C C . ALA A 1 296 ? 12.711 15.469 4.766 1 98.88 296 ALA A C 1
ATOM 2198 O O . ALA A 1 296 ? 13.047 15.547 3.582 1 98.88 296 ALA A O 1
ATOM 2199 N N . PRO A 1 297 ? 11.68 16.203 5.211 1 98.94 297 PRO A N 1
ATOM 2200 C CA . PRO A 1 297 ? 10.984 17.109 4.289 1 98.94 297 PRO A CA 1
ATOM 2201 C C . PRO A 1 297 ? 11.914 18.141 3.656 1 98.94 297 PRO A C 1
ATOM 2203 O O . PRO A 1 297 ? 11.711 18.531 2.508 1 98.94 297 PRO A O 1
ATOM 2206 N N . SER A 1 298 ? 12.938 18.531 4.359 1 98.88 298 SER A N 1
ATOM 2207 C CA . SER A 1 298 ? 13.875 19.531 3.848 1 98.88 298 SER A CA 1
ATOM 2208 C C . SER A 1 298 ? 14.688 18.969 2.682 1 98.88 298 SER A C 1
ATOM 2210 O O . SER A 1 298 ? 15.273 19.734 1.911 1 98.88 298 SER A O 1
ATOM 2212 N N . LEU A 1 299 ? 14.711 17.656 2.566 1 98.88 299 LEU A N 1
ATOM 2213 C CA . LEU A 1 299 ? 15.352 17.016 1.426 1 98.88 299 LEU A CA 1
ATOM 2214 C C . LEU A 1 299 ? 14.359 16.812 0.286 1 98.88 299 LEU A C 1
ATOM 2216 O O . LEU A 1 299 ? 14.734 16.875 -0.887 1 98.88 299 LEU A O 1
ATOM 2220 N N . ALA A 1 300 ? 13.094 16.609 0.58 1 98.88 300 ALA A N 1
ATOM 2221 C CA . ALA A 1 300 ? 12.07 16.297 -0.413 1 98.88 300 ALA A CA 1
ATOM 2222 C C . ALA A 1 300 ? 11.602 17.562 -1.139 1 98.88 300 ALA A C 1
ATOM 2224 O O . ALA A 1 300 ? 11.328 17.516 -2.34 1 98.88 300 ALA A O 1
ATOM 2225 N N . VAL A 1 301 ? 11.523 18.688 -0.453 1 98.94 301 VAL A N 1
ATOM 2226 C CA . VAL A 1 301 ? 10.945 19.922 -0.987 1 98.94 301 VAL A CA 1
ATOM 2227 C C . VAL A 1 301 ? 11.781 20.406 -2.168 1 98.94 301 VAL A C 1
ATOM 2229 O O . VAL A 1 301 ? 11.242 20.703 -3.24 1 98.94 301 VAL A O 1
ATOM 2232 N N . PRO A 1 302 ? 13.141 20.5 -2.061 1 98.88 302 PRO A N 1
ATOM 2233 C CA . PRO A 1 302 ? 13.922 20.922 -3.227 1 98.88 302 PRO A CA 1
ATOM 2234 C C . PRO A 1 302 ? 13.719 20.016 -4.434 1 98.88 302 PRO A C 1
ATOM 2236 O O . PRO A 1 302 ? 13.719 20.484 -5.574 1 98.88 302 PRO A O 1
ATOM 2239 N N . LYS A 1 303 ? 13.555 18.734 -4.18 1 98.69 303 LYS A N 1
ATOM 2240 C CA . LYS A 1 303 ? 13.32 17.797 -5.277 1 98.69 303 LYS A CA 1
ATOM 2241 C C . LYS A 1 303 ? 11.969 18.047 -5.934 1 98.69 303 LYS A C 1
ATOM 2243 O O . LYS A 1 303 ? 11.836 17.938 -7.156 1 98.69 303 LYS A O 1
ATOM 2248 N N . ALA A 1 304 ? 10.977 18.375 -5.117 1 98.81 304 ALA A N 1
ATOM 2249 C CA . ALA A 1 304 ? 9.656 18.688 -5.648 1 98.81 304 ALA A CA 1
ATOM 2250 C C . ALA A 1 304 ? 9.688 19.953 -6.496 1 98.81 304 ALA A C 1
ATOM 2252 O O . ALA A 1 304 ? 9.07 20.016 -7.562 1 98.81 304 ALA A O 1
ATOM 2253 N N . LEU A 1 305 ? 10.352 20.938 -6.012 1 98.88 305 LEU A N 1
ATOM 2254 C CA . LEU A 1 305 ? 10.469 22.203 -6.738 1 98.88 305 LEU A CA 1
ATOM 2255 C C . LEU A 1 305 ? 11.195 22 -8.062 1 98.88 305 LEU A C 1
ATOM 2257 O O . LEU A 1 305 ? 10.781 22.531 -9.094 1 98.88 305 LEU A O 1
ATOM 2261 N N . LYS A 1 306 ? 12.242 21.203 -8 1 98.56 306 LYS A N 1
ATOM 2262 C CA . LYS A 1 306 ? 12.961 20.891 -9.227 1 98.56 306 LYS A CA 1
ATOM 2263 C C . LYS A 1 306 ? 12.055 20.188 -10.234 1 98.56 306 LYS A C 1
ATOM 2265 O O . LYS A 1 306 ? 12.047 20.531 -11.422 1 98.56 306 LYS A O 1
ATOM 2270 N N . HIS A 1 307 ? 11.336 19.234 -9.773 1 98 307 HIS A N 1
ATOM 2271 C CA . HIS A 1 307 ? 10.398 18.516 -10.625 1 98 307 HIS A CA 1
ATOM 2272 C C . HIS A 1 307 ? 9.352 19.453 -11.211 1 98 307 HIS A C 1
ATOM 2274 O O . HIS A 1 307 ? 8.906 19.266 -12.352 1 98 307 HIS A O 1
ATOM 2280 N N . ALA A 1 308 ? 9.016 20.469 -10.492 1 98.19 308 ALA A N 1
ATOM 2281 C CA . ALA A 1 308 ? 7.992 21.438 -10.906 1 98.19 308 ALA A CA 1
ATOM 2282 C C . ALA A 1 308 ? 8.578 22.5 -11.82 1 98.19 308 ALA A C 1
ATOM 2284 O O . ALA A 1 308 ? 7.848 23.328 -12.383 1 98.19 308 ALA A O 1
ATOM 2285 N N . GLY A 1 309 ? 9.875 22.547 -11.898 1 98 309 GLY A N 1
ATOM 2286 C CA . GLY A 1 309 ? 10.539 23.562 -12.68 1 98 309 GLY A CA 1
ATOM 2287 C C . GLY A 1 309 ? 10.57 24.922 -11.992 1 98 309 GLY A C 1
ATOM 2288 O O . GLY A 1 309 ? 10.586 25.953 -12.648 1 98 309 GLY A O 1
ATOM 2289 N N . ILE A 1 310 ? 10.516 24.875 -10.695 1 98.31 310 ILE A N 1
ATOM 2290 C CA . ILE A 1 310 ? 10.555 26.109 -9.914 1 98.31 310 ILE A CA 1
ATOM 2291 C C . ILE A 1 310 ? 11.93 26.266 -9.266 1 98.31 310 ILE A C 1
ATOM 2293 O O . ILE A 1 310 ? 12.32 25.453 -8.43 1 98.31 310 ILE A O 1
ATOM 2297 N N . GLU A 1 311 ? 12.625 27.281 -9.578 1 97.31 311 GLU A N 1
ATOM 2298 C CA . GLU A 1 311 ? 14.016 27.438 -9.164 1 97.31 311 GLU A CA 1
ATOM 2299 C C . GLU A 1 311 ? 14.109 28.125 -7.801 1 97.31 311 GLU A C 1
ATOM 2301 O O . GLU A 1 311 ? 14.953 27.766 -6.977 1 97.31 311 GLU A O 1
ATOM 2306 N N . ASP A 1 312 ? 13.234 29.109 -7.605 1 97.94 312 ASP A N 1
ATOM 2307 C CA . ASP A 1 312 ? 13.328 29.922 -6.398 1 97.94 312 ASP A CA 1
ATOM 2308 C C . ASP A 1 312 ? 12.258 29.531 -5.387 1 97.94 312 ASP A C 1
ATOM 2310 O O . ASP A 1 312 ? 11.07 29.797 -5.594 1 97.94 312 ASP A O 1
ATOM 2314 N N . ILE A 1 313 ? 12.656 28.984 -4.277 1 98.44 313 ILE A N 1
ATOM 2315 C CA . ILE A 1 313 ? 11.75 28.547 -3.217 1 98.44 313 ILE A CA 1
ATOM 2316 C C . ILE A 1 313 ? 10.969 29.734 -2.678 1 98.44 313 ILE A C 1
ATOM 2318 O O . ILE A 1 313 ? 9.859 29.578 -2.162 1 98.44 313 ILE A O 1
ATOM 2322 N N . ASN A 1 314 ? 11.477 30.938 -2.871 1 97.88 314 ASN A N 1
ATOM 2323 C CA . ASN A 1 314 ? 10.812 32.156 -2.373 1 97.88 314 ASN A CA 1
ATOM 2324 C C . ASN A 1 314 ? 9.602 32.531 -3.227 1 97.88 314 ASN A C 1
ATOM 2326 O O . ASN A 1 314 ? 8.797 33.344 -2.828 1 97.88 314 ASN A O 1
ATOM 2330 N N . SER A 1 315 ? 9.445 31.859 -4.344 1 98.31 315 SER A N 1
ATOM 2331 C CA . SER A 1 315 ? 8.281 32.094 -5.188 1 98.31 315 SER A CA 1
ATOM 2332 C C . SER A 1 315 ? 7.055 31.359 -4.641 1 98.31 315 SER A C 1
ATOM 2334 O O . SER A 1 315 ? 5.93 31.609 -5.086 1 98.31 315 SER A O 1
ATOM 2336 N N . ILE A 1 316 ? 7.254 30.516 -3.666 1 98.88 316 ILE A N 1
ATOM 2337 C CA . ILE A 1 316 ? 6.156 29.766 -3.066 1 98.88 316 ILE A CA 1
ATOM 2338 C C . ILE A 1 316 ? 5.402 30.656 -2.08 1 98.88 316 ILE A C 1
ATOM 2340 O O . ILE A 1 316 ? 6.012 31.297 -1.222 1 98.88 316 ILE A O 1
ATOM 2344 N N . ASP A 1 317 ? 4.102 30.656 -2.199 1 98.94 317 ASP A N 1
ATOM 2345 C CA . ASP A 1 317 ? 3.281 31.531 -1.369 1 98.94 317 ASP A CA 1
ATOM 2346 C C . ASP A 1 317 ? 3.061 30.922 0.016 1 98.94 317 ASP A C 1
ATOM 2348 O O . ASP A 1 317 ? 3.123 31.641 1.024 1 98.94 317 ASP A O 1
ATOM 2352 N N . PHE A 1 318 ? 2.76 29.625 0.017 1 98.94 318 PHE A N 1
ATOM 2353 C CA . PHE A 1 318 ? 2.465 28.984 1.294 1 98.94 318 PHE A CA 1
ATOM 2354 C C . PHE A 1 318 ? 3.035 27.578 1.338 1 98.94 318 PHE A C 1
ATOM 2356 O O . PHE A 1 318 ? 3.107 26.891 0.31 1 98.94 318 PHE A O 1
ATOM 2363 N N . PHE A 1 319 ? 3.461 27.188 2.527 1 98.94 319 PHE A N 1
ATOM 2364 C CA . PHE A 1 319 ? 3.936 25.844 2.826 1 98.94 319 PHE A CA 1
ATOM 2365 C C . PHE A 1 319 ? 3.039 25.172 3.859 1 98.94 319 PHE A C 1
ATOM 2367 O O . PHE A 1 319 ? 2.594 25.812 4.812 1 98.94 319 PHE A O 1
ATOM 2374 N N . GLU A 1 320 ? 2.713 23.953 3.646 1 98.88 320 GLU A N 1
ATOM 2375 C CA . GLU A 1 320 ? 1.997 23.141 4.621 1 98.88 320 GLU A CA 1
ATOM 2376 C C . GLU A 1 320 ? 2.793 21.891 4.98 1 98.88 320 GLU A C 1
ATOM 2378 O O . GLU A 1 320 ? 2.762 20.891 4.254 1 98.88 320 GLU A O 1
ATOM 2383 N N . PHE A 1 321 ? 3.475 21.922 6.102 1 98.81 321 PHE A N 1
ATOM 2384 C CA . PHE A 1 321 ? 4.246 20.797 6.613 1 98.81 321 PHE A CA 1
ATOM 2385 C C . PHE A 1 321 ? 3.459 20.031 7.672 1 98.81 321 PHE A C 1
ATOM 2387 O O . PHE A 1 321 ? 2.781 20.641 8.508 1 98.81 321 PHE A O 1
ATOM 2394 N N . ASN A 1 322 ? 3.475 18.703 7.598 1 98.81 322 ASN A N 1
ATOM 2395 C CA . ASN A 1 322 ? 2.902 17.953 8.711 1 98.81 322 ASN A CA 1
ATOM 2396 C C . ASN A 1 322 ? 3.791 18.031 9.953 1 98.81 322 ASN A C 1
ATOM 2398 O O . ASN A 1 322 ? 4.828 17.359 10.016 1 98.81 322 ASN A O 1
ATOM 2402 N N . GLU A 1 323 ? 3.385 18.75 10.859 1 98.19 323 GLU A N 1
ATOM 2403 C CA . GLU A 1 323 ? 4.176 18.953 12.062 1 98.19 323 GLU A CA 1
ATOM 2404 C C . GLU A 1 323 ? 3.801 17.953 13.148 1 98.19 323 GLU A C 1
ATOM 2406 O O . GLU A 1 323 ? 3.248 18.328 14.188 1 98.19 323 GLU A O 1
ATOM 2411 N N . ALA A 1 324 ? 4.223 16.688 12.945 1 97.75 324 ALA A N 1
ATOM 2412 C CA . ALA A 1 324 ? 3.951 15.648 13.93 1 97.75 324 ALA A CA 1
ATOM 2413 C C . ALA A 1 324 ? 4.488 16.031 15.305 1 97.75 324 ALA A C 1
ATOM 2415 O O . ALA A 1 324 ? 3.988 15.57 16.328 1 97.75 324 ALA A O 1
ATOM 2416 N N . PHE A 1 325 ? 5.543 16.75 15.328 1 98.56 325 PHE A N 1
ATOM 2417 C CA . PHE A 1 325 ? 6.156 17.438 16.453 1 98.56 325 PHE A CA 1
ATOM 2418 C C . PHE A 1 325 ? 6.473 18.891 16.125 1 98.56 325 PHE A C 1
ATOM 2420 O O . PHE A 1 325 ? 6.766 19.203 14.969 1 98.56 325 PHE A O 1
ATOM 2427 N N . SER A 1 326 ? 6.426 19.719 17.141 1 98.81 326 SER A N 1
ATOM 2428 C CA . SER A 1 326 ? 6.785 21.109 16.922 1 98.81 326 SER A CA 1
ATOM 2429 C C . SER A 1 326 ? 8.164 21.234 16.281 1 98.81 326 SER A C 1
ATOM 2431 O O . SER A 1 326 ? 8.398 22.125 15.453 1 98.81 326 SER A O 1
ATOM 2433 N N . VAL A 1 327 ? 9.062 20.375 16.672 1 98.81 327 VAL A N 1
ATOM 2434 C CA . VAL A 1 327 ? 10.445 20.438 16.203 1 98.81 327 VAL A CA 1
ATOM 2435 C C . VAL A 1 327 ? 10.484 20.188 14.695 1 98.81 327 VAL A C 1
ATOM 2437 O O . VAL A 1 327 ? 11.336 20.734 13.992 1 98.81 327 VAL A O 1
ATOM 2440 N N . VAL A 1 328 ? 9.578 19.422 14.141 1 98.81 328 VAL A N 1
ATOM 2441 C CA . VAL A 1 328 ? 9.539 19.125 12.711 1 98.81 328 VAL A CA 1
ATOM 2442 C C . VAL A 1 328 ? 9.227 20.406 11.93 1 98.81 328 VAL A C 1
ATOM 2444 O O . VAL A 1 328 ? 9.883 20.703 10.93 1 98.81 328 VAL A O 1
ATOM 2447 N N . GLY A 1 329 ? 8.203 21.125 12.383 1 98.56 329 GLY A N 1
ATOM 2448 C CA . GLY A 1 329 ? 7.883 22.391 11.742 1 98.56 329 GLY A CA 1
ATOM 2449 C C . GLY A 1 329 ? 9.008 23.406 11.836 1 98.56 329 GLY A C 1
ATOM 2450 O O . GLY A 1 329 ? 9.305 24.109 10.867 1 98.56 329 GLY A O 1
ATOM 2451 N N . LEU A 1 330 ? 9.656 23.469 13.008 1 98.81 330 LEU A N 1
ATOM 2452 C CA . LEU A 1 330 ? 10.719 24.438 13.258 1 98.81 330 LEU A CA 1
ATOM 2453 C C . LEU A 1 330 ? 11.961 24.109 12.445 1 98.81 330 LEU A C 1
ATOM 2455 O O . LEU A 1 330 ? 12.516 24.969 11.773 1 98.81 330 LEU A O 1
ATOM 2459 N N . ALA A 1 331 ? 12.398 22.844 12.5 1 98.81 331 ALA A N 1
ATOM 2460 C CA . ALA A 1 331 ? 13.656 22.438 11.875 1 98.81 331 ALA A CA 1
ATOM 2461 C C . ALA A 1 331 ? 13.594 22.578 10.359 1 98.81 331 ALA A C 1
ATOM 2463 O O . ALA A 1 331 ? 14.508 23.125 9.742 1 98.81 331 ALA A O 1
ATOM 2464 N N . ASN A 1 332 ? 12.531 22.109 9.734 1 98.88 332 ASN A N 1
ATOM 2465 C CA . ASN A 1 332 ? 12.43 22.188 8.281 1 98.88 332 ASN A CA 1
ATOM 2466 C C . ASN A 1 332 ? 12.312 23.625 7.797 1 98.88 332 ASN A C 1
ATOM 2468 O O . ASN A 1 332 ? 12.867 23.984 6.762 1 98.88 332 ASN A O 1
ATOM 2472 N N . THR A 1 333 ? 11.555 24.469 8.531 1 98.81 333 THR A N 1
ATOM 2473 C CA . THR A 1 333 ? 11.469 25.891 8.203 1 98.81 333 THR A CA 1
ATOM 2474 C C . THR A 1 333 ? 12.844 26.547 8.273 1 98.81 333 THR A C 1
ATOM 2476 O O . THR A 1 333 ? 13.219 27.312 7.387 1 98.81 333 THR A O 1
ATOM 2479 N N . LYS A 1 334 ? 13.602 26.203 9.305 1 98.69 334 LYS A N 1
ATOM 2480 C CA . LYS A 1 334 ? 14.945 26.75 9.516 1 98.69 334 LYS A CA 1
ATOM 2481 C C . LYS A 1 334 ? 15.906 26.266 8.43 1 98.69 334 LYS A C 1
ATOM 2483 O O . LYS A 1 334 ? 16.625 27.062 7.824 1 98.69 334 LYS A O 1
ATOM 2488 N N . ILE A 1 335 ? 15.906 24.938 8.141 1 98.75 335 ILE A N 1
ATOM 2489 C CA . ILE A 1 335 ? 16.828 24.328 7.184 1 98.75 335 ILE A CA 1
ATOM 2490 C C . ILE A 1 335 ? 16.594 24.906 5.793 1 98.75 335 ILE A C 1
ATOM 2492 O O . ILE A 1 335 ? 17.547 25.203 5.074 1 98.75 335 ILE A O 1
ATOM 2496 N N . LEU A 1 336 ? 15.32 25.109 5.473 1 98.81 336 LEU A N 1
ATOM 2497 C CA . LEU A 1 336 ? 14.969 25.578 4.141 1 98.81 336 LEU A CA 1
ATOM 2498 C C . LEU A 1 336 ? 14.977 27.109 4.086 1 98.81 336 LEU A C 1
ATOM 2500 O O . LEU A 1 336 ? 14.734 27.703 3.029 1 98.81 336 LEU A O 1
ATOM 2504 N N . LYS A 1 337 ? 15.203 27.766 5.188 1 98.56 337 LYS A N 1
ATOM 2505 C CA . LYS A 1 337 ? 15.258 29.219 5.305 1 98.56 337 LYS A CA 1
ATOM 2506 C C . LYS A 1 337 ? 13.961 29.859 4.82 1 98.56 337 LYS A C 1
ATOM 2508 O O . LYS A 1 337 ? 13.984 30.797 4.023 1 98.56 337 LYS A O 1
ATOM 2513 N N . LEU A 1 338 ? 12.898 29.312 5.309 1 98.81 338 LEU A N 1
ATOM 2514 C CA . LEU A 1 338 ? 11.586 29.797 4.906 1 98.81 338 LEU A CA 1
ATOM 2515 C C . LEU A 1 338 ? 11.133 30.938 5.809 1 98.81 338 LEU A C 1
ATOM 2517 O O . LEU A 1 338 ? 11.539 31.016 6.969 1 98.81 338 LEU A O 1
ATOM 2521 N N . ASP A 1 339 ? 10.305 31.828 5.246 1 98.44 339 ASP A N 1
ATOM 2522 C CA . ASP A 1 339 ? 9.539 32.781 6.059 1 98.44 339 ASP A CA 1
ATOM 2523 C C . ASP A 1 339 ? 8.492 32.062 6.902 1 98.44 339 ASP A C 1
ATOM 2525 O O . ASP A 1 339 ? 7.535 31.484 6.363 1 98.44 339 ASP A O 1
ATOM 2529 N N . PRO A 1 340 ? 8.633 32.062 8.219 1 98 340 PRO A N 1
ATOM 2530 C CA . PRO A 1 340 ? 7.715 31.297 9.07 1 98 340 PRO A CA 1
ATOM 2531 C C . PRO A 1 340 ? 6.262 31.734 8.914 1 98 340 PRO A C 1
ATOM 2533 O O . PRO A 1 340 ? 5.344 30.938 9.148 1 98 340 PRO A O 1
ATOM 2536 N N . SER A 1 341 ? 6.02 32.969 8.484 1 98.12 341 SER A N 1
ATOM 2537 C CA . SER A 1 341 ? 4.66 33.469 8.344 1 98.12 341 SER A CA 1
ATOM 2538 C C . SER A 1 341 ? 3.93 32.781 7.188 1 98.12 341 SER A C 1
ATOM 2540 O O . SER A 1 341 ? 2.707 32.906 7.078 1 98.12 341 SER A O 1
ATOM 2542 N N . LYS A 1 342 ? 4.648 32.031 6.316 1 98.69 342 LYS A N 1
ATOM 2543 C CA . LYS A 1 342 ? 4.07 31.359 5.164 1 98.69 342 LYS A CA 1
ATOM 2544 C C . LYS A 1 342 ? 3.854 29.875 5.457 1 98.69 342 LYS A C 1
ATOM 2546 O O . LYS A 1 342 ? 3.316 29.141 4.621 1 98.69 342 LYS A O 1
ATOM 2551 N N . VAL A 1 343 ? 4.266 29.438 6.672 1 98.75 343 VAL A N 1
ATOM 2552 C CA . VAL A 1 343 ? 4.258 28.016 6.984 1 98.75 343 VAL A CA 1
ATOM 2553 C C . VAL A 1 343 ? 3.098 27.688 7.926 1 98.75 343 VAL A C 1
ATOM 2555 O O . VAL A 1 343 ? 2.965 28.297 8.984 1 98.75 343 VAL A O 1
ATOM 2558 N N . ASN A 1 344 ? 2.283 26.719 7.551 1 98.62 344 ASN A N 1
ATOM 2559 C CA . ASN A 1 344 ? 1.186 26.234 8.375 1 98.62 344 ASN A CA 1
ATOM 2560 C C . ASN A 1 344 ? 0.336 27.375 8.922 1 98.62 344 ASN A C 1
ATOM 2562 O O . ASN A 1 344 ? 0.125 27.469 10.133 1 98.62 344 ASN A O 1
ATOM 2566 N N . VAL A 1 345 ? -0.292 28.109 8.023 1 98.62 345 VAL A N 1
ATOM 2567 C CA . VAL A 1 345 ? -0.861 29.391 8.414 1 98.62 345 VAL A CA 1
ATOM 2568 C C . VAL A 1 345 ? -2.227 29.188 9.062 1 98.62 345 VAL A C 1
ATOM 2570 O O . VAL A 1 345 ? -2.762 30.078 9.711 1 98.62 345 VAL A O 1
ATOM 2573 N N . TYR A 1 346 ? -2.807 27.953 8.992 1 98.75 346 TYR A N 1
ATOM 2574 C CA . TYR A 1 346 ? -4.043 27.625 9.695 1 98.75 346 TYR A CA 1
ATOM 2575 C C . TYR A 1 346 ? -3.766 26.688 10.867 1 98.75 346 TYR A C 1
ATOM 2577 O O . TYR A 1 346 ? -4.684 26.062 11.398 1 98.75 346 TYR A O 1
ATOM 2585 N N . GLY A 1 347 ? -2.5 26.562 11.289 1 98.44 347 GLY A N 1
ATOM 2586 C CA . GLY A 1 347 ? -2.121 25.531 12.234 1 98.44 347 GLY A CA 1
ATOM 2587 C C . GLY A 1 347 ? -1.874 24.188 11.586 1 98.44 347 GLY A C 1
ATOM 2588 O O . GLY A 1 347 ? -2.039 24.047 10.367 1 98.44 347 GLY A O 1
ATOM 2589 N N . GLY A 1 348 ? -1.416 23.266 12.367 1 98.25 348 GLY A N 1
ATOM 2590 C CA . GLY A 1 348 ? -1.082 21.969 11.789 1 98.25 348 GLY A CA 1
ATOM 2591 C C . GLY A 1 348 ? -1.319 20.812 12.742 1 98.25 348 GLY A C 1
ATOM 2592 O O . GLY A 1 348 ? -2.252 20.844 13.547 1 98.25 348 GLY A O 1
ATOM 2593 N N . ALA A 1 349 ? -0.569 19.734 12.594 1 98.69 349 ALA A N 1
ATOM 2594 C CA . ALA A 1 349 ? -0.824 18.453 13.242 1 98.69 349 ALA A CA 1
ATOM 2595 C C . ALA A 1 349 ? -0.73 18.562 14.758 1 98.69 349 ALA A C 1
ATOM 2597 O O . ALA A 1 349 ? -1.434 17.859 15.484 1 98.69 349 ALA A O 1
ATOM 2598 N N . VAL A 1 350 ? 0.102 19.453 15.266 1 98.56 350 VAL A N 1
ATOM 2599 C CA . VAL A 1 350 ? 0.223 19.641 16.703 1 98.56 350 VAL A CA 1
ATOM 2600 C C . VAL A 1 350 ? -1.114 20.094 17.281 1 98.56 350 VAL A C 1
ATOM 2602 O O . VAL A 1 350 ? -1.503 19.672 18.375 1 98.56 350 VAL A O 1
ATOM 2605 N N . ALA A 1 351 ? -1.814 20.906 16.516 1 98.62 351 ALA A N 1
ATOM 2606 C CA . ALA A 1 351 ? -3.043 21.516 17.016 1 98.62 351 ALA A CA 1
ATOM 2607 C C . ALA A 1 351 ? -4.273 20.781 16.484 1 98.62 351 ALA A C 1
ATOM 2609 O O . ALA A 1 351 ? -5.348 20.844 17.094 1 98.62 351 ALA A O 1
ATOM 2610 N N . ILE A 1 352 ? -4.156 20.141 15.344 1 98.56 352 ILE A N 1
ATOM 2611 C CA . ILE A 1 352 ? -5.312 19.562 14.672 1 98.56 352 ILE A CA 1
ATOM 2612 C C . ILE A 1 352 ? -5.309 18.047 14.844 1 98.56 352 ILE A C 1
ATOM 2614 O O . ILE A 1 352 ? -6.359 17.438 15.078 1 98.56 352 ILE A O 1
ATOM 2618 N N . GLY A 1 353 ? -4.121 17.469 14.719 1 98.62 353 GLY A N 1
ATOM 2619 C CA . GLY A 1 353 ? -3.994 16.016 14.812 1 98.62 353 GLY A CA 1
ATOM 2620 C C . GLY A 1 353 ? -3.262 15.406 13.641 1 98.62 353 GLY A C 1
ATOM 2621 O O . GLY A 1 353 ? -2.994 16.078 12.641 1 98.62 353 GLY A O 1
ATOM 2622 N N . HIS A 1 354 ? -2.994 14.102 13.812 1 98.75 354 HIS A N 1
ATOM 2623 C CA . HIS A 1 354 ? -2.137 13.414 12.852 1 98.75 354 HIS A CA 1
ATOM 2624 C C . HIS A 1 354 ? -2.562 11.961 12.68 1 98.75 354 HIS A C 1
ATOM 2626 O O . HIS A 1 354 ? -1.816 11.047 13.031 1 98.75 354 HIS A O 1
ATOM 2632 N N . PRO A 1 355 ? -3.742 11.719 12.07 1 98.88 355 PRO A N 1
ATOM 2633 C CA . PRO A 1 355 ? -4 10.336 11.656 1 98.88 355 PRO A CA 1
ATOM 2634 C C . PRO A 1 35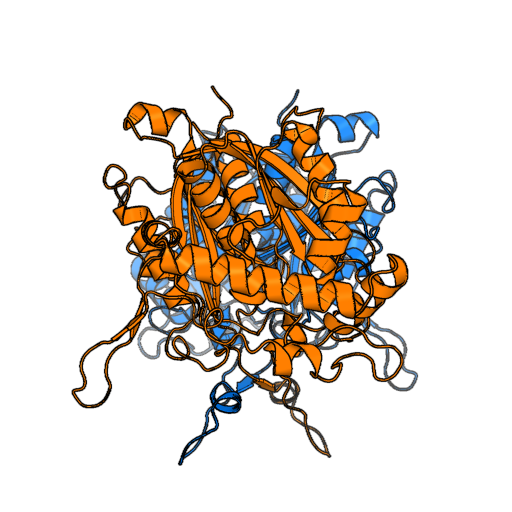5 ? -3.051 9.859 10.555 1 98.88 355 PRO A C 1
ATOM 2636 O O . PRO A 1 355 ? -3.084 10.375 9.438 1 98.88 355 PRO A O 1
ATOM 2639 N N . LEU A 1 356 ? -2.256 8.898 10.805 1 98.75 356 LEU A N 1
ATOM 2640 C CA . LEU A 1 356 ? -1.077 8.547 10.023 1 98.75 356 LEU A CA 1
ATOM 2641 C C . LEU A 1 356 ? -1.426 8.422 8.547 1 98.75 356 LEU A C 1
ATOM 2643 O O . LEU A 1 356 ? -1.015 9.258 7.734 1 98.75 356 LEU A O 1
ATOM 2647 N N . GLY A 1 357 ? -2.27 7.488 8.148 1 98.69 357 GLY A N 1
ATOM 2648 C CA . GLY A 1 357 ? -2.57 7.184 6.758 1 98.69 357 GLY A CA 1
ATOM 2649 C C . GLY A 1 357 ? -3.338 8.289 6.059 1 98.69 357 GLY A C 1
ATOM 2650 O O . GLY A 1 357 ? -3.434 8.305 4.828 1 98.69 357 GLY A O 1
ATOM 2651 N N . CYS A 1 358 ? -3.768 9.305 6.75 1 98.56 358 CYS A N 1
ATOM 2652 C CA . CYS A 1 358 ? -4.629 10.383 6.273 1 98.56 358 CYS A CA 1
ATOM 2653 C C . CYS A 1 358 ? -3.834 11.664 6.086 1 98.56 358 CYS A C 1
ATOM 2655 O O . CYS A 1 358 ? -4.148 12.477 5.211 1 98.56 358 CYS A O 1
ATOM 2657 N N . SER A 1 359 ? -2.816 11.844 6.844 1 98.94 359 SER A N 1
ATOM 2658 C CA . SER A 1 359 ? -2.223 13.148 7.102 1 98.94 359 SER A CA 1
ATOM 2659 C C . SER A 1 359 ? -1.644 13.75 5.824 1 98.94 359 SER A C 1
ATOM 2661 O O . SER A 1 359 ? -1.715 14.969 5.617 1 98.94 359 SER A O 1
ATOM 2663 N N . GLY A 1 360 ? -1.109 12.883 4.957 1 98.94 360 GLY A N 1
ATOM 2664 C CA . GLY A 1 360 ? -0.545 13.391 3.717 1 98.94 360 GLY A CA 1
ATOM 2665 C C . GLY A 1 360 ? -1.566 14.086 2.838 1 98.94 360 GLY A C 1
ATOM 2666 O O . GLY A 1 360 ? -1.262 15.102 2.209 1 98.94 360 GLY A O 1
ATOM 2667 N N . ALA A 1 361 ? -2.732 13.547 2.77 1 98.94 361 ALA A N 1
ATOM 2668 C CA . ALA A 1 361 ? -3.803 14.172 1.995 1 98.94 361 ALA A CA 1
ATOM 2669 C C . ALA A 1 361 ? -4.422 15.344 2.758 1 98.94 361 ALA A C 1
ATOM 2671 O O . ALA A 1 361 ? -4.809 16.344 2.156 1 98.94 361 ALA A O 1
ATOM 2672 N N . ARG A 1 362 ? -4.5 15.219 4.094 1 98.94 362 ARG A N 1
ATOM 2673 C CA . ARG A 1 362 ? -5.078 16.266 4.926 1 98.94 362 ARG A CA 1
ATOM 2674 C C . ARG A 1 362 ? -4.344 17.594 4.723 1 98.94 362 ARG A C 1
ATOM 2676 O O . ARG A 1 362 ? -4.977 18.641 4.574 1 98.94 362 ARG A O 1
ATOM 2683 N N . ILE A 1 363 ? -3.027 17.547 4.637 1 98.94 363 ILE A N 1
ATOM 2684 C CA . ILE A 1 363 ? -2.295 18.797 4.52 1 98.94 363 ILE A CA 1
ATOM 2685 C C . ILE A 1 363 ? -2.424 19.344 3.098 1 98.94 363 ILE A C 1
ATOM 2687 O O . ILE A 1 363 ? -2.361 20.562 2.881 1 98.94 363 ILE A O 1
ATOM 2691 N N . VAL A 1 364 ? -2.631 18.5 2.104 1 99 364 VAL A N 1
ATOM 2692 C CA . VAL A 1 364 ? -2.893 18.969 0.75 1 99 364 VAL A CA 1
ATOM 2693 C C . VAL A 1 364 ? -4.25 19.672 0.701 1 99 364 VAL A C 1
ATOM 2695 O O . VAL A 1 364 ? -4.387 20.734 0.1 1 99 364 VAL A O 1
ATOM 2698 N N . VAL A 1 365 ? -5.258 19.125 1.338 1 98.94 365 VAL A N 1
ATOM 2699 C CA . VAL A 1 365 ? -6.598 19.703 1.397 1 98.94 365 VAL A CA 1
ATOM 2700 C C . VAL A 1 365 ? -6.535 21.078 2.047 1 98.94 365 VAL A C 1
ATOM 2702 O O . VAL A 1 365 ? -7.102 22.047 1.526 1 98.94 365 VAL A O 1
ATOM 2705 N N . THR A 1 366 ? -5.84 21.156 3.166 1 98.94 366 THR A N 1
ATOM 2706 C CA . THR A 1 366 ? -5.738 22.438 3.877 1 98.94 366 THR A CA 1
ATOM 2707 C C . THR A 1 366 ? -4.953 23.453 3.053 1 98.94 366 THR A C 1
ATOM 2709 O O . THR A 1 366 ? -5.301 24.641 3.029 1 98.94 366 THR A O 1
ATOM 2712 N N . LEU A 1 367 ? -3.879 22.969 2.393 1 98.94 367 LEU A N 1
ATOM 2713 C CA . LEU A 1 367 ? -3.107 23.875 1.543 1 98.94 367 LEU A CA 1
ATOM 2714 C C . LEU A 1 367 ? -3.98 24.469 0.443 1 98.94 367 LEU A C 1
ATOM 2716 O O . LEU A 1 367 ? -3.854 25.641 0.113 1 98.94 367 LEU A O 1
ATOM 2720 N N . LEU A 1 368 ? -4.836 23.688 -0.136 1 98.88 368 LEU A N 1
ATOM 2721 C CA . LEU A 1 368 ? -5.758 24.156 -1.163 1 98.88 368 LEU A CA 1
ATOM 2722 C C . LEU A 1 368 ? -6.703 25.219 -0.6 1 98.88 368 LEU A C 1
ATOM 2724 O O . LEU A 1 368 ? -6.98 26.219 -1.257 1 98.88 368 LEU A O 1
ATOM 2728 N N . SER A 1 369 ? -7.191 24.969 0.607 1 98.75 369 SER A N 1
ATOM 2729 C CA . SER A 1 369 ? -8.031 25.953 1.282 1 98.75 369 SER A CA 1
ATOM 2730 C C . SER A 1 369 ? -7.281 27.266 1.482 1 98.75 369 SER A C 1
ATOM 2732 O O . SER A 1 369 ? -7.828 28.344 1.231 1 98.75 369 SER A O 1
ATOM 2734 N N . ILE A 1 370 ? -6.051 27.156 1.917 1 98.88 370 ILE A N 1
ATOM 2735 C CA . ILE A 1 370 ? -5.223 28.328 2.189 1 98.88 370 ILE A CA 1
ATOM 2736 C C . ILE A 1 370 ? -4.992 29.109 0.898 1 98.88 370 ILE A C 1
ATOM 2738 O O . ILE A 1 370 ? -5.188 30.328 0.858 1 98.88 370 ILE A O 1
ATOM 2742 N N . LEU A 1 371 ? -4.578 28.391 -0.147 1 98.88 371 LEU A N 1
ATOM 2743 C CA . LEU A 1 371 ? -4.301 29.062 -1.413 1 98.88 371 LEU A CA 1
ATOM 2744 C C . LEU A 1 371 ? -5.539 29.797 -1.924 1 98.88 371 LEU A C 1
ATOM 2746 O O . LEU A 1 371 ? -5.441 30.906 -2.432 1 98.88 371 LEU A O 1
ATOM 2750 N N . ASN A 1 372 ? -6.664 29.203 -1.801 1 98.38 372 ASN A N 1
ATOM 2751 C CA . ASN A 1 372 ? -7.906 29.797 -2.279 1 98.38 372 ASN A CA 1
ATOM 2752 C C . ASN A 1 372 ? -8.305 31.016 -1.441 1 98.38 372 ASN A C 1
ATOM 2754 O O . ASN A 1 372 ? -8.648 32.062 -1.985 1 98.38 372 ASN A O 1
ATOM 2758 N N . GLN A 1 373 ? -8.273 30.891 -0.144 1 98.5 373 GLN A N 1
ATOM 2759 C CA . GLN A 1 373 ? -8.82 31.906 0.753 1 98.5 373 GLN A CA 1
ATOM 2760 C C . GLN A 1 373 ? -7.828 33.062 0.965 1 98.5 373 GLN A C 1
ATOM 2762 O O . GLN A 1 373 ? -8.227 34.188 1.184 1 98.5 373 GLN A O 1
ATOM 2767 N N . GLU A 1 374 ? -6.535 32.719 0.925 1 98.56 374 GLU A N 1
ATOM 2768 C CA . GLU A 1 374 ? -5.504 33.75 1.133 1 98.56 374 GLU A CA 1
ATOM 2769 C C . GLU A 1 374 ? -4.941 34.25 -0.197 1 98.56 374 GLU A C 1
ATOM 2771 O O . GLU A 1 374 ? -3.936 34.938 -0.225 1 98.56 374 GLU A O 1
ATOM 2776 N N . LYS A 1 375 ? -5.469 33.812 -1.3 1 98.12 375 LYS A N 1
ATOM 2777 C CA . LYS A 1 375 ? -5.188 34.25 -2.66 1 98.12 375 LYS A CA 1
ATOM 2778 C C . LYS A 1 375 ? -3.742 33.969 -3.049 1 98.12 375 LYS A C 1
ATOM 2780 O O . LYS A 1 375 ? -3.072 34.812 -3.646 1 98.12 375 LYS A O 1
ATOM 2785 N N . GLY A 1 376 ? -3.26 32.844 -2.57 1 98.69 376 GLY A N 1
ATOM 2786 C CA . GLY A 1 376 ? -1.975 32.344 -3.039 1 98.69 376 GLY A CA 1
ATOM 2787 C C . GLY A 1 376 ? -2.066 31.609 -4.355 1 98.69 376 GLY A C 1
ATOM 2788 O O . GLY A 1 376 ? -3.145 31.156 -4.742 1 98.69 376 GLY A O 1
ATOM 2789 N N . ARG A 1 377 ? -0.95 31.547 -5.035 1 98.62 377 ARG A N 1
ATOM 2790 C CA . ARG A 1 377 ? -0.909 30.844 -6.312 1 98.62 377 ARG A CA 1
ATOM 2791 C C . ARG A 1 377 ? -0.161 29.516 -6.184 1 98.62 377 ARG A C 1
ATOM 2793 O O . ARG A 1 377 ? -0.708 28.469 -6.496 1 98.62 377 ARG A O 1
ATOM 2800 N N . LEU A 1 378 ? 1.065 29.547 -5.699 1 98.88 378 LEU A N 1
ATOM 2801 C CA . LEU A 1 378 ? 1.909 28.359 -5.586 1 98.88 378 LEU A CA 1
ATOM 2802 C C . LEU A 1 378 ? 1.991 27.875 -4.137 1 98.88 378 LEU A C 1
ATOM 2804 O O . LEU A 1 378 ? 2.17 28.688 -3.225 1 98.88 378 LEU A O 1
ATOM 2808 N N . GLY A 1 379 ? 1.788 26.594 -3.924 1 98.94 379 GLY A N 1
ATOM 2809 C CA . GLY A 1 379 ? 1.914 25.984 -2.607 1 98.94 379 GLY A CA 1
ATOM 2810 C C . GLY A 1 379 ? 2.723 24.703 -2.619 1 98.94 379 GLY A C 1
ATOM 2811 O O . GLY A 1 379 ? 2.756 23.984 -3.627 1 98.94 379 GLY A O 1
ATOM 2812 N N . VAL A 1 380 ? 3.365 24.422 -1.495 1 98.94 380 VAL A N 1
ATOM 2813 C CA . VAL A 1 380 ? 4.109 23.172 -1.314 1 98.94 380 VAL A CA 1
ATOM 2814 C C . VAL A 1 380 ? 3.645 22.469 -0.042 1 98.94 380 VAL A C 1
ATOM 2816 O O . VAL A 1 380 ? 3.584 23.078 1.027 1 98.94 380 VAL A O 1
ATOM 2819 N N . ALA A 1 381 ? 3.244 21.266 -0.136 1 98.94 381 ALA A N 1
ATOM 2820 C CA . ALA A 1 381 ? 2.984 20.391 1.011 1 98.94 381 ALA A CA 1
ATOM 2821 C C . ALA A 1 381 ? 4.086 19.359 1.172 1 98.94 381 ALA A C 1
ATOM 2823 O O . ALA A 1 381 ? 4.602 18.828 0.182 1 98.94 381 ALA A O 1
ATOM 2824 N N . ALA A 1 382 ? 4.527 19.078 2.387 1 98.94 382 ALA A N 1
ATOM 2825 C CA . ALA A 1 382 ? 5.551 18.062 2.646 1 98.94 382 ALA A CA 1
ATOM 2826 C C . ALA A 1 382 ? 5.285 17.344 3.965 1 98.94 382 ALA A C 1
ATOM 2828 O O . ALA A 1 382 ? 4.738 17.922 4.902 1 98.94 382 ALA A O 1
ATOM 2829 N N . ILE A 1 383 ? 5.656 16.094 4.035 1 98.94 383 ILE A N 1
ATOM 2830 C CA . ILE A 1 383 ? 5.41 15.266 5.211 1 98.94 383 ILE A CA 1
ATOM 2831 C C . ILE A 1 383 ? 6.508 14.219 5.34 1 98.94 383 ILE A C 1
ATOM 2833 O O . ILE A 1 383 ? 6.879 13.57 4.355 1 98.94 383 ILE A O 1
ATOM 2837 N N . CYS A 1 384 ? 7.051 14.148 6.551 1 98.88 384 CYS A N 1
ATOM 2838 C CA . CYS A 1 384 ? 8.016 13.086 6.828 1 98.88 384 CYS A CA 1
ATOM 2839 C C . CYS A 1 384 ? 7.312 11.781 7.164 1 98.88 384 CYS A C 1
ATOM 2841 O O . CYS A 1 384 ? 6.113 11.773 7.457 1 98.88 384 CYS A O 1
ATOM 2843 N N . ASN A 1 385 ? 7.945 10.656 7.027 1 98.75 385 ASN A N 1
ATOM 2844 C CA . ASN A 1 385 ? 7.43 9.367 7.465 1 98.75 385 ASN A CA 1
ATOM 2845 C C . ASN A 1 385 ? 8.492 8.562 8.203 1 98.75 385 ASN A C 1
ATOM 2847 O O . ASN A 1 385 ? 9.688 8.68 7.918 1 98.75 385 ASN A O 1
ATOM 2851 N N . GLY A 1 386 ? 7.988 7.773 9.203 1 97.25 386 GLY A N 1
ATOM 2852 C CA . GLY A 1 386 ? 8.883 6.859 9.898 1 97.25 386 GLY A CA 1
ATOM 2853 C C . GLY A 1 386 ? 9.727 6.023 8.961 1 97.25 386 GLY A C 1
ATOM 2854 O O . GLY A 1 386 ? 9.258 5.598 7.902 1 97.25 386 GLY A O 1
ATOM 2855 N N . GLY A 1 387 ? 10.891 5.754 9.383 1 96.94 387 GLY A N 1
ATOM 2856 C CA . GLY A 1 387 ? 11.844 5.027 8.562 1 96.94 387 GLY A CA 1
ATOM 2857 C C . GLY A 1 387 ? 12.781 5.938 7.785 1 96.94 387 GLY A C 1
ATOM 2858 O O . GLY A 1 387 ? 13.688 5.465 7.102 1 96.94 387 GLY A O 1
ATOM 2859 N N . GLY A 1 388 ? 12.57 7.234 7.855 1 98.38 388 GLY A N 1
ATOM 2860 C CA . GLY A 1 388 ? 13.57 8.156 7.355 1 98.38 388 GLY A CA 1
ATOM 2861 C C . GLY A 1 388 ? 13.125 8.914 6.117 1 98.38 388 GLY A C 1
ATOM 2862 O O . GLY A 1 388 ? 13.875 9.719 5.566 1 98.38 388 GLY A O 1
ATOM 2863 N N . GLY A 1 389 ? 11.883 8.773 5.684 1 98.56 389 GLY A N 1
ATOM 2864 C CA . GLY A 1 389 ? 11.484 9.281 4.383 1 98.56 389 GLY A CA 1
ATOM 2865 C C . GLY A 1 389 ? 10.609 10.516 4.461 1 98.56 389 GLY A C 1
ATOM 2866 O O . GLY A 1 389 ? 10.289 10.992 5.555 1 98.56 389 GLY A O 1
ATOM 2867 N N . ALA A 1 390 ? 10.328 11.062 3.311 1 98.88 390 ALA A N 1
ATOM 2868 C CA . ALA A 1 390 ? 9.398 12.18 3.16 1 98.88 390 ALA A CA 1
ATOM 2869 C C . ALA A 1 390 ? 8.875 12.273 1.73 1 98.88 390 ALA A C 1
ATOM 2871 O O . ALA A 1 390 ? 9.523 11.797 0.794 1 98.88 390 ALA A O 1
ATOM 2872 N N . SER A 1 391 ? 7.703 12.805 1.585 1 98.94 391 SER A N 1
ATOM 2873 C CA . SER A 1 391 ? 7.105 13.156 0.301 1 98.94 391 SER A CA 1
ATOM 2874 C C . SER A 1 391 ? 6.691 14.625 0.269 1 98.94 391 SER A C 1
ATOM 2876 O O . SER A 1 391 ? 6.363 15.203 1.306 1 98.94 391 SER A O 1
ATOM 2878 N N . SER A 1 392 ? 6.789 15.211 -0.864 1 98.94 392 SER A N 1
ATOM 2879 C CA . SER A 1 392 ? 6.414 16.609 -1.085 1 98.94 392 SER A CA 1
ATOM 2880 C C . SER A 1 392 ? 5.727 16.781 -2.436 1 98.94 392 SER A C 1
ATOM 2882 O O . SER A 1 392 ? 6.02 16.062 -3.389 1 98.94 392 SER A O 1
ATOM 2884 N N . ILE A 1 393 ? 4.762 17.688 -2.475 1 98.94 393 ILE A N 1
ATOM 2885 C CA . ILE A 1 393 ? 4.043 17.984 -3.709 1 98.94 393 ILE A CA 1
ATOM 2886 C C . ILE A 1 393 ? 3.922 19.5 -3.893 1 98.94 393 ILE A C 1
ATOM 2888 O O . ILE A 1 393 ? 3.762 20.234 -2.918 1 98.94 393 ILE A O 1
ATOM 2892 N N . VAL A 1 394 ? 4.078 19.953 -5.133 1 98.94 394 VAL A N 1
ATOM 2893 C CA . VAL A 1 394 ? 3.896 21.344 -5.52 1 98.94 394 VAL A CA 1
ATOM 2894 C C . VAL A 1 394 ? 2.58 21.5 -6.281 1 98.94 394 VAL A C 1
ATOM 2896 O O . VAL A 1 394 ? 2.338 20.797 -7.266 1 98.94 394 VAL A O 1
ATOM 2899 N N . ILE A 1 395 ? 1.726 22.422 -5.805 1 98.88 395 ILE A N 1
ATOM 2900 C CA . ILE A 1 395 ? 0.457 22.656 -6.488 1 98.88 395 ILE A CA 1
ATOM 2901 C C . ILE A 1 395 ? 0.322 24.125 -6.844 1 98.88 395 ILE A C 1
ATOM 2903 O O . ILE A 1 395 ? 0.917 24.984 -6.191 1 98.88 395 ILE A O 1
ATOM 2907 N N . GLU A 1 396 ? -0.414 24.391 -7.887 1 98.81 396 GLU A N 1
ATOM 2908 C CA . GLU A 1 396 ? -0.705 25.734 -8.359 1 98.81 396 GLU A CA 1
ATOM 2909 C C . GLU A 1 396 ? -2.209 25.969 -8.477 1 98.81 396 GLU A C 1
ATOM 2911 O O . GLU A 1 396 ? -2.898 25.25 -9.203 1 98.81 396 GLU A O 1
ATOM 2916 N N . ARG A 1 397 ? -2.664 26.953 -7.758 1 98.5 397 ARG A N 1
ATOM 2917 C CA . ARG A 1 397 ? -4.074 27.312 -7.84 1 98.5 397 ARG A CA 1
ATOM 2918 C C . ARG A 1 397 ? -4.398 27.938 -9.188 1 98.5 397 ARG A C 1
ATOM 2920 O O . ARG A 1 397 ? -3.623 28.75 -9.711 1 98.5 397 ARG A O 1
ATOM 2927 N N . LEU A 1 398 ? -5.574 27.531 -9.719 1 95.31 398 LEU A N 1
ATOM 2928 C CA . LEU A 1 398 ? -5.996 28.047 -11.016 1 95.31 398 LEU A CA 1
ATOM 2929 C C . LEU A 1 398 ? -7.188 28.984 -10.859 1 95.31 398 LEU A C 1
ATOM 2931 O O . LEU A 1 398 ? -7.992 28.828 -9.938 1 95.31 398 LEU A O 1
ATOM 2935 N N . MET B 1 1 ? 12.258 10.414 -25.469 1 41.59 1 MET B N 1
ATOM 2936 C CA . MET B 1 1 ? 12.977 9.328 -24.812 1 41.59 1 MET B CA 1
ATOM 2937 C C . MET B 1 1 ? 12.109 8.078 -24.719 1 41.59 1 MET B C 1
ATOM 2939 O O . MET B 1 1 ? 10.883 8.172 -24.656 1 41.59 1 MET B O 1
ATOM 2943 N N . SER B 1 2 ? 12.664 6.902 -25 1 58.91 2 SER B N 1
ATOM 2944 C CA . SER B 1 2 ? 11.883 5.672 -25.031 1 58.91 2 SER B CA 1
ATOM 2945 C C . SER B 1 2 ? 11.141 5.445 -23.719 1 58.91 2 SER B C 1
ATOM 2947 O O . SER B 1 2 ? 11.617 5.855 -22.656 1 58.91 2 SER B O 1
ATOM 2949 N N . ASN B 1 3 ? 9.836 5.059 -23.734 1 84.81 3 ASN B N 1
ATOM 2950 C CA . ASN B 1 3 ? 8.938 4.809 -22.609 1 84.81 3 ASN B CA 1
ATOM 2951 C C . ASN B 1 3 ? 8.984 3.346 -22.172 1 84.81 3 ASN B C 1
ATOM 2953 O O . ASN B 1 3 ? 8.094 2.873 -21.469 1 84.81 3 ASN B O 1
ATOM 2957 N N . ASN B 1 4 ? 10.211 2.727 -22.672 1 96.56 4 ASN B N 1
ATOM 2958 C CA . ASN B 1 4 ? 10.297 1.308 -22.344 1 96.56 4 ASN B CA 1
ATOM 2959 C C . ASN B 1 4 ? 10.805 1.088 -20.922 1 96.56 4 ASN B C 1
ATOM 2961 O O . ASN B 1 4 ? 11.672 1.822 -20.438 1 96.56 4 ASN B O 1
ATOM 2965 N N . VAL B 1 5 ? 10.297 0.132 -20.297 1 98.81 5 VAL B N 1
ATOM 2966 C CA . VAL B 1 5 ? 10.766 -0.324 -18.984 1 98.81 5 VAL B CA 1
ATOM 2967 C C . VAL B 1 5 ? 11.25 -1.77 -19.094 1 98.81 5 VAL B C 1
ATOM 2969 O O . VAL B 1 5 ? 10.508 -2.646 -19.547 1 98.81 5 VAL B O 1
ATOM 2972 N N . TYR B 1 6 ? 12.477 -2.047 -18.641 1 98.94 6 TYR B N 1
ATOM 2973 C CA . TYR B 1 6 ? 13.094 -3.361 -18.781 1 98.94 6 TYR B CA 1
ATOM 2974 C C . TYR B 1 6 ? 13.211 -4.055 -17.422 1 98.94 6 TYR B C 1
ATOM 2976 O O . TYR B 1 6 ? 13.453 -3.408 -16.406 1 98.94 6 TYR B O 1
ATOM 2984 N N . ILE B 1 7 ? 12.984 -5.332 -17.469 1 98.94 7 ILE B N 1
ATOM 2985 C CA . ILE B 1 7 ? 13.336 -6.184 -16.344 1 98.94 7 ILE B CA 1
ATOM 2986 C C . ILE B 1 7 ? 14.742 -6.754 -16.547 1 98.94 7 ILE B C 1
ATOM 2988 O O . ILE B 1 7 ? 15.008 -7.418 -17.547 1 98.94 7 ILE B O 1
ATOM 2992 N N . VAL B 1 8 ? 15.641 -6.57 -15.531 1 98.88 8 VAL B N 1
ATOM 2993 C CA . VAL B 1 8 ? 17.016 -6.984 -15.781 1 98.88 8 VAL B CA 1
ATOM 2994 C C . VAL B 1 8 ? 17.391 -8.117 -14.828 1 98.88 8 VAL B C 1
ATOM 2996 O O . VAL B 1 8 ? 18.391 -8.812 -15.047 1 98.88 8 VAL B O 1
ATOM 2999 N N . SER B 1 9 ? 16.594 -8.305 -13.836 1 98.88 9 SER B N 1
ATOM 3000 C CA . SER B 1 9 ? 16.781 -9.398 -12.891 1 98.88 9 SER B CA 1
ATOM 3001 C C . SER B 1 9 ? 15.461 -9.805 -12.242 1 98.88 9 SER B C 1
ATOM 3003 O O . SER B 1 9 ? 14.562 -8.977 -12.086 1 98.88 9 SER B O 1
ATOM 3005 N N . ALA B 1 10 ? 15.297 -11.102 -11.891 1 98.94 10 ALA B N 1
ATOM 3006 C CA . ALA B 1 10 ? 14.086 -11.656 -11.281 1 98.94 10 ALA B CA 1
ATOM 3007 C C . ALA B 1 10 ? 14.414 -12.883 -10.43 1 98.94 10 ALA B C 1
ATOM 3009 O O . ALA B 1 10 ? 15.062 -13.82 -10.898 1 98.94 10 ALA B O 1
ATOM 3010 N N . LYS B 1 11 ? 13.977 -12.836 -9.141 1 98.94 11 LYS B N 1
ATOM 3011 C CA . LYS B 1 11 ? 14.211 -13.945 -8.227 1 98.94 11 LYS B CA 1
ATOM 3012 C C . LYS B 1 11 ? 13.062 -14.102 -7.242 1 98.94 11 LYS B C 1
ATOM 3014 O O . LYS B 1 11 ? 12.336 -13.148 -6.969 1 98.94 11 LYS B O 1
ATOM 3019 N N . ARG B 1 12 ? 12.922 -15.242 -6.789 1 98.94 12 ARG B N 1
ATOM 3020 C CA . ARG B 1 12 ? 12.008 -15.547 -5.688 1 98.94 12 ARG B CA 1
ATOM 3021 C C . ARG B 1 12 ? 12.672 -16.469 -4.672 1 98.94 12 ARG B C 1
ATOM 3023 O O . ARG B 1 12 ? 13.664 -17.141 -4.98 1 98.94 12 ARG B O 1
ATOM 3030 N N . THR B 1 13 ? 12.141 -16.469 -3.477 1 98.94 13 THR B N 1
ATOM 3031 C CA . THR B 1 13 ? 12.5 -17.5 -2.512 1 98.94 13 THR B CA 1
ATOM 3032 C C . THR B 1 13 ? 11.766 -18.797 -2.822 1 98.94 13 THR B C 1
ATOM 3034 O O . THR B 1 13 ? 10.828 -18.812 -3.619 1 98.94 13 THR B O 1
ATOM 3037 N N . PRO B 1 14 ? 12.312 -19.953 -2.182 1 98.88 14 PRO B N 1
ATOM 3038 C CA . PRO B 1 14 ? 11.367 -21.062 -2.113 1 98.88 14 PRO B CA 1
ATOM 3039 C C . PRO B 1 14 ? 10.07 -20.688 -1.386 1 98.88 14 PRO B C 1
ATOM 3041 O O . PRO B 1 14 ? 10.07 -19.797 -0.538 1 98.88 14 PRO B O 1
ATOM 3044 N N . ILE B 1 15 ? 9.031 -21.359 -1.799 1 98.88 15 ILE B N 1
ATOM 3045 C CA . ILE B 1 15 ? 7.754 -21.125 -1.127 1 98.88 15 ILE B CA 1
ATOM 3046 C C . ILE B 1 15 ? 7.582 -22.141 0.005 1 98.88 15 ILE B C 1
ATOM 3048 O O . ILE B 1 15 ? 7.703 -23.344 -0.209 1 98.88 15 ILE B O 1
ATOM 3052 N N . GLY B 1 16 ? 7.395 -21.609 1.224 1 98.75 16 GLY B N 1
ATOM 3053 C CA . GLY B 1 16 ? 7.191 -22.469 2.385 1 98.75 16 GLY B CA 1
ATOM 3054 C C . GLY B 1 16 ? 5.73 -22.672 2.732 1 98.75 16 GLY B C 1
ATOM 3055 O O . GLY B 1 16 ? 4.895 -21.812 2.432 1 98.75 16 GLY B O 1
ATOM 3056 N N . SER B 1 17 ? 5.414 -23.797 3.367 1 98.12 17 SER B N 1
ATOM 3057 C CA . SER B 1 17 ? 4.062 -24.078 3.84 1 98.12 17 SER B CA 1
ATOM 3058 C C . SER B 1 17 ? 3.789 -23.375 5.172 1 98.12 17 SER B C 1
ATOM 3060 O O . SER B 1 17 ? 4.723 -22.984 5.875 1 98.12 17 SER B O 1
ATOM 3062 N N . PHE B 1 18 ? 2.527 -23.281 5.461 1 98.06 18 PHE B N 1
ATOM 3063 C CA . PHE B 1 18 ? 2.094 -22.703 6.727 1 98.06 18 PHE B CA 1
ATOM 3064 C C . PHE B 1 18 ? 2.705 -23.453 7.902 1 98.06 18 PHE B C 1
ATOM 3066 O O . PHE B 1 18 ? 2.535 -24.656 8.031 1 98.06 18 PHE B O 1
ATOM 3073 N N . GLN B 1 19 ? 3.48 -22.625 8.727 1 97.44 19 GLN B N 1
ATOM 3074 C CA . GLN B 1 19 ? 4.172 -23.172 9.891 1 97.44 19 GLN B CA 1
ATOM 3075 C C . GLN B 1 19 ? 5.172 -24.25 9.477 1 97.44 19 GLN B C 1
ATOM 3077 O O . GLN B 1 19 ? 5.402 -25.203 10.219 1 97.44 19 GLN B O 1
ATOM 3082 N N . GLY B 1 20 ? 5.656 -24.125 8.273 1 97.12 20 GLY B N 1
ATOM 3083 C CA . GLY B 1 20 ? 6.578 -25.109 7.719 1 97.12 20 GLY B CA 1
ATOM 3084 C C . GLY B 1 20 ? 8.023 -24.641 7.742 1 97.12 20 GLY B C 1
ATOM 3085 O O . GLY B 1 20 ? 8.477 -24.062 8.727 1 97.12 20 GLY B O 1
ATOM 3086 N N . THR B 1 21 ? 8.711 -24.906 6.715 1 96.5 21 THR B N 1
ATOM 3087 C CA . THR B 1 21 ? 10.164 -24.812 6.648 1 96.5 21 THR B CA 1
ATOM 3088 C C . THR B 1 21 ? 10.617 -23.359 6.812 1 96.5 21 THR B C 1
ATOM 3090 O O . THR B 1 21 ? 11.711 -23.094 7.316 1 96.5 21 THR 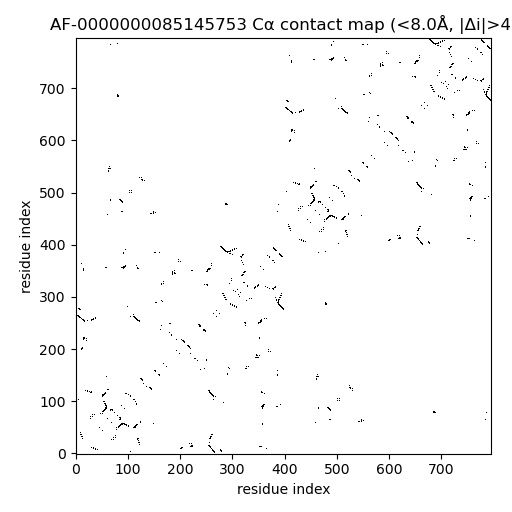B O 1
ATOM 3093 N N . LEU B 1 22 ? 9.789 -22.391 6.387 1 98.12 22 LEU B N 1
ATOM 3094 C CA . LEU B 1 22 ? 10.203 -21 6.41 1 98.12 22 LEU B CA 1
ATOM 3095 C C . LEU B 1 22 ? 9.602 -20.266 7.609 1 98.12 22 LEU B C 1
ATOM 3097 O O . LEU B 1 22 ? 9.672 -19.047 7.691 1 98.12 22 LEU B O 1
ATOM 3101 N N . SER B 1 23 ? 9.023 -20.969 8.57 1 96.62 23 SER B N 1
ATOM 3102 C CA . SER B 1 23 ? 8.242 -20.391 9.664 1 96.62 23 SER B CA 1
ATOM 3103 C C . SER B 1 23 ? 9.109 -19.484 10.539 1 96.62 23 SER B C 1
ATOM 3105 O O . SER B 1 23 ? 8.594 -18.594 11.203 1 96.62 23 SER B O 1
ATOM 3107 N N . SER B 1 24 ? 10.43 -19.672 10.531 1 96.44 24 SER B N 1
ATOM 3108 C CA . SER B 1 24 ? 11.328 -18.875 11.367 1 96.44 24 SER B CA 1
ATOM 3109 C C . SER B 1 24 ? 11.664 -17.547 10.703 1 96.44 24 SER B C 1
ATOM 3111 O O . SER B 1 24 ? 12.305 -16.688 11.312 1 96.44 24 SER B O 1
ATOM 3113 N N . LYS B 1 25 ? 11.281 -17.328 9.508 1 98.25 25 LYS B N 1
ATOM 3114 C CA . LYS B 1 25 ? 11.586 -16.109 8.758 1 98.25 25 LYS B CA 1
ATOM 3115 C C . LYS B 1 25 ? 10.375 -15.188 8.695 1 98.25 25 LYS B C 1
ATOM 3117 O O . LYS B 1 25 ? 9.258 -15.641 8.445 1 98.25 25 LYS B O 1
ATOM 3122 N N . THR B 1 26 ? 10.594 -13.914 8.992 1 98.44 26 THR B N 1
ATOM 3123 C CA . THR B 1 26 ? 9.547 -12.922 8.828 1 98.44 26 THR B CA 1
ATOM 3124 C C . THR B 1 26 ? 9.328 -12.594 7.355 1 98.44 26 THR B C 1
ATOM 3126 O O . THR B 1 26 ? 10.133 -12.977 6.508 1 98.44 26 THR B O 1
ATOM 3129 N N . ALA B 1 27 ? 8.219 -11.953 7.078 1 98.88 27 ALA B N 1
ATOM 3130 C CA . ALA B 1 27 ? 7.996 -11.461 5.719 1 98.88 27 ALA B CA 1
ATOM 3131 C C . ALA B 1 27 ? 9.164 -10.586 5.258 1 98.88 27 ALA B C 1
ATOM 3133 O O . ALA B 1 27 ? 9.578 -10.664 4.098 1 98.88 27 ALA B O 1
ATOM 3134 N N . ILE B 1 28 ? 9.727 -9.742 6.18 1 98.88 28 ILE B N 1
ATOM 3135 C CA . ILE B 1 28 ? 10.828 -8.844 5.867 1 98.88 28 ILE B CA 1
ATOM 3136 C C . ILE B 1 28 ? 12.055 -9.656 5.469 1 98.88 28 ILE B C 1
ATOM 3138 O O . ILE B 1 28 ? 12.727 -9.336 4.477 1 98.88 28 ILE B O 1
ATOM 3142 N N . ASP B 1 29 ? 12.32 -10.734 6.223 1 98.81 29 ASP B N 1
ATOM 3143 C CA . ASP B 1 29 ? 13.453 -11.602 5.914 1 98.81 29 ASP B CA 1
ATOM 3144 C C . ASP B 1 29 ? 13.32 -12.188 4.508 1 98.81 29 ASP B C 1
ATOM 3146 O O . ASP B 1 29 ? 14.289 -12.219 3.75 1 98.81 29 ASP B O 1
ATOM 3150 N N . LEU B 1 30 ? 12.172 -12.688 4.219 1 98.94 30 LEU B N 1
ATOM 3151 C CA . LEU B 1 30 ? 11.938 -13.336 2.938 1 98.94 30 LEU B CA 1
ATOM 3152 C C . LEU B 1 30 ? 12.031 -12.336 1.792 1 98.94 30 LEU B C 1
ATOM 3154 O O . LEU B 1 30 ? 12.633 -12.633 0.755 1 98.94 30 LEU B O 1
ATOM 3158 N N . GLY B 1 31 ? 11.422 -11.148 1.975 1 98.94 31 GLY B N 1
ATOM 3159 C CA . GLY B 1 31 ? 11.555 -10.094 0.976 1 98.94 31 GLY B CA 1
ATOM 3160 C C . GLY B 1 31 ? 12.992 -9.664 0.745 1 98.94 31 GLY B C 1
ATOM 3161 O O . GLY B 1 31 ? 13.422 -9.523 -0.4 1 98.94 31 GLY B O 1
ATOM 3162 N N . ALA B 1 32 ? 13.727 -9.461 1.826 1 98.94 32 ALA B N 1
ATOM 3163 C CA . ALA B 1 32 ? 15.117 -9.031 1.73 1 98.94 32 ALA B CA 1
ATOM 3164 C C . ALA B 1 32 ? 15.961 -10.062 0.997 1 98.94 32 ALA B C 1
ATOM 3166 O O . ALA B 1 32 ? 16.875 -9.711 0.238 1 98.94 32 ALA B O 1
ATOM 3167 N N . THR B 1 33 ? 15.672 -11.336 1.257 1 98.94 33 THR B N 1
ATOM 3168 C CA . THR B 1 33 ? 16.391 -12.414 0.572 1 98.94 33 THR B CA 1
ATOM 3169 C C . THR B 1 33 ? 16.188 -12.32 -0.938 1 98.94 33 THR B C 1
ATOM 3171 O O . THR B 1 33 ? 17.141 -12.414 -1.704 1 98.94 33 THR B O 1
ATOM 3174 N N . ALA B 1 34 ? 14.938 -12.141 -1.371 1 98.94 34 ALA B N 1
ATOM 3175 C CA . ALA B 1 34 ? 14.648 -12.023 -2.797 1 98.94 34 ALA B CA 1
ATOM 3176 C C . ALA B 1 34 ? 15.312 -10.789 -3.396 1 98.94 34 ALA B C 1
ATOM 3178 O O . ALA B 1 34 ? 15.883 -10.852 -4.492 1 98.94 34 ALA B O 1
ATOM 3179 N N . VAL B 1 35 ? 15.266 -9.641 -2.672 1 98.94 35 VAL B N 1
ATOM 3180 C CA . VAL B 1 35 ? 15.82 -8.383 -3.172 1 98.94 35 VAL B CA 1
ATOM 3181 C C . VAL B 1 35 ? 17.344 -8.5 -3.266 1 98.94 35 VAL B C 1
ATOM 3183 O O . VAL B 1 35 ? 17.938 -8.078 -4.258 1 98.94 35 VAL B O 1
ATOM 3186 N N . LYS B 1 36 ? 17.969 -9.047 -2.27 1 98.88 36 LYS B N 1
ATOM 3187 C CA . LYS B 1 36 ? 19.406 -9.234 -2.322 1 98.88 36 LYS B CA 1
ATOM 3188 C C . LYS B 1 36 ? 19.812 -10.102 -3.514 1 98.88 36 LYS B C 1
ATOM 3190 O O . LYS B 1 36 ? 20.781 -9.812 -4.199 1 98.88 36 LYS B O 1
ATOM 3195 N N . ALA B 1 37 ? 19.031 -11.125 -3.73 1 98.88 37 ALA B N 1
ATOM 3196 C CA . ALA B 1 37 ? 19.344 -12.062 -4.805 1 98.88 37 ALA B CA 1
ATOM 3197 C C . ALA B 1 37 ? 19.297 -11.375 -6.168 1 98.88 37 ALA B C 1
ATOM 3199 O O . ALA B 1 37 ? 20.156 -11.609 -7.023 1 98.88 37 ALA B O 1
ATOM 3200 N N . VAL B 1 38 ? 18.281 -10.531 -6.422 1 98.88 38 VAL B N 1
ATOM 3201 C CA . VAL B 1 38 ? 18.203 -9.859 -7.719 1 98.88 38 VAL B CA 1
ATOM 3202 C C . VAL B 1 38 ? 19.328 -8.844 -7.848 1 98.88 38 VAL B C 1
ATOM 3204 O O . VAL B 1 38 ? 19.828 -8.594 -8.945 1 98.88 38 VAL B O 1
ATOM 3207 N N . MET B 1 39 ? 19.703 -8.195 -6.781 1 98.81 39 MET B N 1
ATOM 3208 C CA . MET B 1 39 ? 20.812 -7.238 -6.816 1 98.81 39 MET B CA 1
ATOM 3209 C C . MET B 1 39 ? 22.125 -7.934 -7.152 1 98.81 39 MET B C 1
ATOM 3211 O O . MET B 1 39 ? 22.922 -7.406 -7.922 1 98.81 39 MET B O 1
ATOM 3215 N N . ASP B 1 40 ? 22.328 -9.125 -6.633 1 98.5 40 ASP B N 1
ATOM 3216 C CA . ASP B 1 40 ? 23.547 -9.883 -6.852 1 98.5 40 ASP B CA 1
ATOM 3217 C C . ASP B 1 40 ? 23.703 -10.266 -8.32 1 98.5 40 ASP B C 1
ATOM 3219 O O . ASP B 1 40 ? 24.828 -10.469 -8.805 1 98.5 40 ASP B O 1
ATOM 3223 N N . GLU B 1 41 ? 22.609 -10.305 -9.07 1 98.06 41 GLU B N 1
ATOM 3224 C CA . GLU B 1 41 ? 22.625 -10.719 -10.477 1 98.06 41 GLU B CA 1
ATOM 3225 C C . GLU B 1 41 ? 23.031 -9.562 -11.383 1 98.06 41 GLU B C 1
ATOM 3227 O O . GLU B 1 41 ? 23.375 -9.773 -12.547 1 98.06 41 GLU B O 1
ATOM 3232 N N . VAL B 1 42 ? 22.984 -8.375 -10.852 1 98.44 42 VAL B N 1
ATOM 3233 C CA . VAL B 1 42 ? 23.297 -7.215 -11.68 1 98.44 42 VAL B CA 1
ATOM 3234 C C . VAL B 1 42 ? 24.312 -6.332 -10.977 1 98.44 42 VAL B C 1
ATOM 3236 O O . VAL B 1 42 ? 24.031 -5.188 -10.625 1 98.44 42 VAL B O 1
ATOM 3239 N N . PRO B 1 43 ? 25.5 -6.773 -10.82 1 97.75 43 PRO B N 1
ATOM 3240 C CA . PRO B 1 43 ? 26.531 -6.059 -10.055 1 97.75 43 PRO B CA 1
ATOM 3241 C C . PRO B 1 43 ? 26.875 -4.703 -10.664 1 97.75 43 PRO B C 1
ATOM 3243 O O . PRO B 1 43 ? 27.531 -3.883 -10.016 1 97.75 43 PRO B O 1
ATOM 3246 N N . GLN B 1 44 ? 26.438 -4.465 -11.898 1 98.31 44 GLN B N 1
ATOM 3247 C CA . GLN B 1 44 ? 26.672 -3.174 -12.531 1 98.31 44 GLN B CA 1
ATOM 3248 C C . GLN B 1 44 ? 25.922 -2.059 -11.82 1 98.31 44 GLN B C 1
ATOM 3250 O O . GLN B 1 44 ? 26.266 -0.885 -11.93 1 98.31 44 GLN B O 1
ATOM 3255 N N . LEU B 1 45 ? 24.891 -2.416 -11.172 1 98.62 45 LEU B N 1
ATOM 3256 C CA . LEU B 1 45 ? 24.141 -1.453 -10.375 1 98.62 45 LEU B CA 1
ATOM 3257 C C . LEU B 1 45 ? 24.703 -1.358 -8.961 1 98.62 45 LEU B C 1
ATOM 3259 O O . LEU B 1 45 ? 24.703 -2.344 -8.219 1 98.62 45 LEU B O 1
ATOM 3263 N N . ASN B 1 46 ? 25.078 -0.152 -8.586 1 98.12 46 ASN B N 1
ATOM 3264 C CA . ASN B 1 46 ? 25.641 0.091 -7.262 1 98.12 46 ASN B CA 1
ATOM 3265 C C . ASN B 1 46 ? 24.547 0.318 -6.223 1 98.12 46 ASN B C 1
ATOM 3267 O O . ASN B 1 46 ? 23.828 1.321 -6.277 1 98.12 46 ASN B O 1
ATOM 3271 N N . PRO B 1 47 ? 24.422 -0.568 -5.23 1 97.38 47 PRO B N 1
ATOM 3272 C CA . PRO B 1 47 ? 23.375 -0.437 -4.219 1 97.38 47 PRO B CA 1
ATOM 3273 C C . PRO B 1 47 ? 23.453 0.874 -3.439 1 97.38 47 PRO B C 1
ATOM 3275 O O . PRO B 1 47 ? 22.469 1.324 -2.865 1 97.38 47 PRO B O 1
ATOM 3278 N N . GLU B 1 48 ? 24.531 1.599 -3.449 1 96.19 48 GLU B N 1
ATOM 3279 C CA . GLU B 1 48 ? 24.719 2.812 -2.662 1 96.19 48 GLU B CA 1
ATOM 3280 C C . GLU B 1 48 ? 24.25 4.047 -3.426 1 96.19 48 GLU B C 1
ATOM 3282 O O . GLU B 1 48 ? 24.094 5.121 -2.842 1 96.19 48 GLU B O 1
ATOM 3287 N N . SER B 1 49 ? 23.953 3.854 -4.754 1 96.31 49 SER B N 1
ATOM 3288 C CA . SER B 1 49 ? 23.703 5.105 -5.461 1 96.31 49 SER B CA 1
ATOM 3289 C C . SER B 1 49 ? 22.656 4.926 -6.547 1 96.31 49 SER B C 1
ATOM 3291 O O . SER B 1 49 ? 21.953 5.875 -6.902 1 96.31 49 SER B O 1
ATOM 3293 N N . ASP B 1 50 ? 22.531 3.705 -7.094 1 98.12 50 ASP B N 1
ATOM 3294 C CA . ASP B 1 50 ? 21.875 3.604 -8.398 1 98.12 50 ASP B CA 1
ATOM 3295 C C . ASP B 1 50 ? 20.391 3.289 -8.242 1 98.12 50 ASP B C 1
ATOM 3297 O O . ASP B 1 50 ? 19.625 3.438 -9.195 1 98.12 50 ASP B O 1
ATOM 3301 N N . TYR B 1 51 ? 20 2.807 -7.098 1 98.81 51 TYR B N 1
ATOM 3302 C CA . TYR B 1 51 ? 18.609 2.422 -6.891 1 98.81 51 TYR B CA 1
ATOM 3303 C C . TYR B 1 51 ? 17.781 3.598 -6.379 1 98.81 51 TYR B C 1
ATOM 3305 O O . TYR B 1 51 ? 18.109 4.188 -5.348 1 98.81 51 TYR B O 1
ATOM 3313 N N . ASP B 1 52 ? 16.672 3.893 -7.035 1 98.62 52 ASP B N 1
ATOM 3314 C CA . ASP B 1 52 ? 15.891 5.094 -6.754 1 98.62 52 ASP B CA 1
ATOM 3315 C C . ASP B 1 52 ? 14.742 4.789 -5.801 1 98.62 52 ASP B C 1
ATOM 3317 O O . ASP B 1 52 ? 14.406 5.605 -4.941 1 98.62 52 ASP B O 1
ATOM 3321 N N . GLU B 1 53 ? 14.125 3.674 -6.02 1 98.69 53 GLU B N 1
ATOM 3322 C CA . GLU B 1 53 ? 12.852 3.408 -5.359 1 98.69 53 GLU B CA 1
ATOM 3323 C C . GLU B 1 53 ? 12.609 1.909 -5.203 1 98.69 53 GLU B C 1
ATOM 3325 O O . GLU B 1 53 ? 13.086 1.111 -6.012 1 98.69 53 GLU B O 1
ATOM 3330 N N . ILE B 1 54 ? 12.047 1.515 -4.098 1 98.94 54 ILE B N 1
ATOM 3331 C CA . ILE B 1 54 ? 11.484 0.18 -3.941 1 98.94 54 ILE B CA 1
ATOM 3332 C C . ILE B 1 54 ? 9.977 0.284 -3.703 1 98.94 54 ILE B C 1
ATOM 3334 O O . ILE B 1 54 ? 9.523 1.088 -2.883 1 98.94 54 ILE B O 1
ATOM 3338 N N . ILE B 1 55 ? 9.18 -0.359 -4.449 1 98.94 55 ILE B N 1
ATOM 3339 C CA . ILE B 1 55 ? 7.75 -0.577 -4.25 1 98.94 55 ILE B CA 1
ATOM 3340 C C . ILE B 1 55 ? 7.48 -2.064 -4.039 1 98.94 55 ILE B C 1
ATOM 3342 O O . ILE B 1 55 ? 7.746 -2.881 -4.926 1 98.94 55 ILE B O 1
ATOM 3346 N N . PHE B 1 56 ? 6.926 -2.434 -2.891 1 98.94 56 PHE B N 1
ATOM 3347 C CA . PHE B 1 56 ? 6.93 -3.836 -2.496 1 98.94 56 PHE B CA 1
ATOM 3348 C C . PHE B 1 56 ? 5.59 -4.23 -1.884 1 98.94 56 PHE B C 1
ATOM 3350 O O . PHE B 1 56 ? 5.051 -3.514 -1.039 1 98.94 56 PHE B O 1
ATOM 3357 N N . GLY B 1 57 ? 5.039 -5.32 -2.35 1 98.94 57 GLY B N 1
ATOM 3358 C CA . GLY B 1 57 ? 3.74 -5.793 -1.9 1 98.94 57 GLY B CA 1
ATOM 3359 C C . GLY B 1 57 ? 3.797 -6.531 -0.576 1 98.94 57 GLY B C 1
ATOM 3360 O O . GLY B 1 57 ? 4.688 -7.355 -0.357 1 98.94 57 GLY B O 1
ATOM 3361 N N . ASN B 1 58 ? 2.904 -6.285 0.287 1 98.94 58 ASN B N 1
ATOM 3362 C CA . ASN B 1 58 ? 2.656 -6.996 1.536 1 98.94 58 ASN B CA 1
ATOM 3363 C C . ASN B 1 58 ? 1.21 -6.832 1.996 1 98.94 58 ASN B C 1
ATOM 3365 O O . ASN B 1 58 ? 0.672 -5.723 1.981 1 98.94 58 ASN B O 1
ATOM 3369 N N . VAL B 1 59 ? 0.568 -7.957 2.346 1 98.88 59 VAL B N 1
ATOM 3370 C CA . VAL B 1 59 ? -0.858 -7.926 2.65 1 98.88 59 VAL B CA 1
ATOM 3371 C C . VAL B 1 59 ? -1.063 -7.957 4.164 1 98.88 59 VAL B C 1
ATOM 3373 O O . VAL B 1 59 ? -1.709 -7.07 4.727 1 98.88 59 VAL B O 1
ATOM 3376 N N . LEU B 1 60 ? -0.534 -8.977 4.84 1 98.75 60 LEU B N 1
ATOM 3377 C CA . LEU B 1 60 ? -0.682 -9.156 6.277 1 98.75 60 LEU B CA 1
ATOM 3378 C C . LEU B 1 60 ? 0.471 -8.5 7.031 1 98.75 60 LEU B C 1
ATOM 3380 O O . LEU B 1 60 ? 1.401 -9.18 7.465 1 98.75 60 LEU B O 1
ATOM 3384 N N . SER B 1 61 ? 0.344 -7.195 7.285 1 98.44 61 SER B N 1
ATOM 3385 C CA . SER B 1 61 ? 1.481 -6.395 7.73 1 98.44 61 SER B CA 1
ATOM 3386 C C . SER B 1 61 ? 1.494 -6.246 9.25 1 98.44 61 SER B C 1
ATOM 3388 O O . SER B 1 61 ? 2.408 -5.641 9.812 1 98.44 61 SER B O 1
ATOM 3390 N N . ALA B 1 62 ? 0.472 -6.812 9.984 1 98.56 62 ALA B N 1
ATOM 3391 C CA . ALA B 1 62 ? 0.406 -6.668 11.438 1 98.56 62 ALA B CA 1
ATOM 3392 C C . ALA B 1 62 ? 1.652 -7.242 12.102 1 98.56 62 ALA B C 1
ATOM 3394 O O . ALA B 1 62 ? 2.08 -8.352 11.781 1 98.56 62 ALA B O 1
ATOM 3395 N N . ASN B 1 63 ? 2.24 -6.434 12.969 1 98.25 63 ASN B N 1
ATOM 3396 C CA . ASN B 1 63 ? 3.338 -6.824 13.852 1 98.25 63 ASN B CA 1
ATOM 3397 C C . ASN B 1 63 ? 4.664 -6.875 13.094 1 98.25 63 ASN B C 1
ATOM 3399 O O . ASN B 1 63 ? 5.66 -7.379 13.617 1 98.25 63 ASN B O 1
ATOM 3403 N N . LEU B 1 64 ? 4.758 -6.383 11.875 1 98.62 64 LEU B N 1
ATOM 3404 C CA . LEU B 1 64 ? 6.016 -6.371 11.133 1 98.62 64 LEU B CA 1
ATOM 3405 C C . LEU B 1 64 ? 6.848 -5.148 11.5 1 98.62 64 LEU B C 1
ATOM 3407 O O . LEU B 1 64 ? 8.039 -5.09 11.188 1 98.62 64 LEU B O 1
ATOM 3411 N N . GLY B 1 65 ? 6.219 -4.133 12.148 1 98.31 65 GLY B N 1
ATOM 3412 C CA . GLY B 1 65 ? 6.84 -2.83 12.312 1 98.31 65 GLY B CA 1
ATOM 3413 C C . GLY B 1 65 ? 6.52 -1.865 11.188 1 98.31 65 GLY B C 1
ATOM 3414 O O . GLY B 1 65 ? 5.887 -2.244 10.203 1 98.31 65 GLY B O 1
ATOM 3415 N N . GLN B 1 66 ? 7.02 -0.623 11.344 1 97.94 66 GLN B N 1
ATOM 3416 C CA . GLN B 1 66 ? 6.715 0.432 10.383 1 97.94 66 GLN B CA 1
ATOM 3417 C C . GLN B 1 66 ? 7.316 0.124 9.016 1 97.94 66 GLN B C 1
ATOM 3419 O O . GLN B 1 66 ? 8.422 -0.411 8.922 1 97.94 66 GLN B O 1
ATOM 3424 N N . ALA B 1 67 ? 6.574 0.401 7.957 1 97.81 67 ALA B N 1
ATOM 3425 C CA . ALA B 1 67 ? 7.074 0.51 6.59 1 97.81 67 ALA B CA 1
ATOM 3426 C C . ALA B 1 67 ? 7.805 -0.763 6.168 1 97.81 67 ALA B C 1
ATOM 3428 O O . ALA B 1 67 ? 9.016 -0.745 5.945 1 97.81 67 ALA B O 1
ATOM 3429 N N . PRO B 1 68 ? 7.086 -1.867 5.941 1 98.75 68 PRO B N 1
ATOM 3430 C CA . PRO B 1 68 ? 7.703 -3.148 5.586 1 98.75 68 PRO B CA 1
ATOM 3431 C C . PRO B 1 68 ? 8.594 -3.053 4.355 1 98.75 68 PRO B C 1
ATOM 3433 O O . PRO B 1 68 ? 9.695 -3.609 4.34 1 98.75 68 PRO B O 1
ATOM 3436 N N . ALA B 1 69 ? 8.203 -2.342 3.346 1 98.94 69 ALA B N 1
ATOM 3437 C CA . ALA B 1 69 ? 9.008 -2.23 2.131 1 98.94 69 ALA B CA 1
ATOM 3438 C C . ALA B 1 69 ? 10.367 -1.601 2.43 1 98.94 69 ALA B C 1
ATOM 3440 O O . ALA B 1 69 ? 11.383 -2.014 1.87 1 98.94 69 ALA B O 1
ATOM 3441 N N . ARG B 1 70 ? 10.367 -0.56 3.271 1 98.81 70 ARG B N 1
ATOM 3442 C CA . ARG B 1 70 ? 11.609 0.104 3.637 1 98.81 70 ARG B CA 1
ATOM 3443 C C . ARG B 1 70 ? 12.531 -0.84 4.406 1 98.81 70 ARG B C 1
ATOM 3445 O O . ARG B 1 70 ? 13.734 -0.867 4.172 1 98.81 70 ARG B O 1
ATOM 3452 N N . GLN B 1 71 ? 11.961 -1.585 5.34 1 98.88 71 GLN B N 1
ATOM 3453 C CA . GLN B 1 71 ? 12.742 -2.58 6.07 1 98.88 71 GLN B CA 1
ATOM 3454 C C . GLN B 1 71 ? 13.383 -3.588 5.121 1 98.88 71 GLN B C 1
ATOM 3456 O O . GLN B 1 71 ? 14.547 -3.955 5.293 1 98.88 71 GLN B O 1
ATOM 3461 N N . VAL B 1 72 ? 12.602 -4.051 4.121 1 98.94 72 VAL B N 1
ATOM 3462 C CA . VAL B 1 72 ? 13.117 -4.988 3.129 1 98.94 72 VAL B CA 1
ATOM 3463 C C . VAL B 1 72 ? 14.305 -4.371 2.404 1 98.94 72 VAL B C 1
ATOM 3465 O O . VAL B 1 72 ? 15.344 -5.016 2.244 1 98.94 72 VAL B O 1
ATOM 3468 N N . ALA B 1 73 ? 14.156 -3.129 1.973 1 98.88 73 ALA B N 1
ATOM 3469 C CA . ALA B 1 73 ? 15.203 -2.451 1.212 1 98.88 73 ALA B CA 1
ATOM 3470 C C . ALA B 1 73 ? 16.5 -2.357 2.018 1 98.88 73 ALA B C 1
ATOM 3472 O O . ALA B 1 73 ? 17.562 -2.717 1.527 1 98.88 73 ALA B O 1
ATOM 3473 N N . LEU B 1 74 ? 16.391 -1.865 3.23 1 98.69 74 LEU B N 1
ATOM 3474 C CA . LEU B 1 74 ? 17.578 -1.662 4.047 1 98.69 74 LEU B CA 1
ATOM 3475 C C . LEU B 1 74 ? 18.188 -2.998 4.457 1 98.69 74 LEU B C 1
ATOM 3477 O O . LEU B 1 74 ? 19.406 -3.145 4.473 1 98.69 74 LEU B O 1
ATOM 3481 N N . ALA B 1 75 ? 17.328 -3.988 4.777 1 98.75 75 ALA B N 1
ATOM 3482 C CA . ALA B 1 75 ? 17.812 -5.316 5.145 1 98.75 75 ALA B CA 1
ATOM 3483 C C . ALA B 1 75 ? 18.531 -5.98 3.98 1 98.75 75 ALA B C 1
ATOM 3485 O O . ALA B 1 75 ? 19.453 -6.777 4.188 1 98.75 75 ALA B O 1
ATOM 3486 N N . ALA B 1 76 ? 18.156 -5.633 2.754 1 98.81 76 ALA B N 1
ATOM 3487 C CA . ALA B 1 76 ? 18.766 -6.219 1.562 1 98.81 76 ALA B CA 1
ATOM 3488 C C . ALA B 1 76 ? 20.094 -5.535 1.224 1 98.81 76 ALA B C 1
ATOM 3490 O O . ALA B 1 76 ? 20.828 -5.988 0.341 1 98.81 76 ALA B O 1
ATOM 3491 N N . GLY B 1 77 ? 20.375 -4.395 1.866 1 98.31 77 GLY B N 1
ATOM 3492 C CA . GLY B 1 77 ? 21.656 -3.744 1.671 1 98.31 77 GLY B CA 1
ATOM 3493 C C . GLY B 1 77 ? 21.562 -2.486 0.826 1 98.31 77 GLY B C 1
ATOM 3494 O O . GLY B 1 77 ? 22.594 -1.913 0.445 1 98.31 77 GLY B O 1
ATOM 3495 N N . LEU B 1 78 ? 20.406 -2.01 0.505 1 98.62 78 LEU B N 1
ATOM 3496 C CA . LEU B 1 78 ? 20.25 -0.758 -0.229 1 98.62 78 LEU B CA 1
ATOM 3497 C C . LEU B 1 78 ? 20.531 0.438 0.673 1 98.62 78 LEU B C 1
ATOM 3499 O O . LEU B 1 78 ? 20.359 0.361 1.89 1 98.62 78 LEU B O 1
ATOM 3503 N N . LYS B 1 79 ? 20.938 1.543 0.049 1 97.38 79 LYS B N 1
ATOM 3504 C CA . LYS B 1 79 ? 21.266 2.756 0.79 1 97.38 79 LYS B CA 1
ATOM 3505 C C . LYS B 1 79 ? 20.016 3.379 1.413 1 97.38 79 LYS B C 1
ATOM 3507 O O . LYS B 1 79 ? 18.922 3.219 0.896 1 97.38 79 LYS B O 1
ATOM 3512 N N . ASN B 1 80 ? 20.25 4.109 2.506 1 97.75 80 ASN B N 1
ATOM 3513 C CA . ASN B 1 80 ? 19.141 4.672 3.271 1 97.75 80 ASN B CA 1
ATOM 3514 C C . ASN B 1 80 ? 18.5 5.852 2.547 1 97.75 80 ASN B C 1
ATOM 3516 O O . ASN B 1 80 ? 17.5 6.398 3.006 1 97.75 80 ASN B O 1
ATOM 3520 N N . THR B 1 81 ? 18.938 6.215 1.349 1 98.19 81 THR B N 1
ATOM 3521 C CA . THR B 1 81 ? 18.312 7.281 0.566 1 98.19 81 THR B CA 1
ATOM 3522 C C . THR B 1 81 ? 17.219 6.719 -0.342 1 98.19 81 THR B C 1
ATOM 3524 O O . THR B 1 81 ? 16.516 7.473 -1.003 1 98.19 81 THR B O 1
ATOM 3527 N N . ILE B 1 82 ? 17.078 5.414 -0.396 1 98.38 82 ILE B N 1
ATOM 3528 C CA . ILE B 1 82 ? 16.094 4.773 -1.268 1 98.38 82 ILE B CA 1
ATOM 3529 C C . ILE B 1 82 ? 14.688 5.184 -0.854 1 98.38 82 ILE B C 1
ATOM 3531 O O . ILE B 1 82 ? 14.391 5.293 0.337 1 98.38 82 ILE B O 1
ATOM 3535 N N . ILE B 1 83 ? 13.836 5.562 -1.818 1 98.75 83 ILE B N 1
ATOM 3536 C CA . ILE B 1 83 ? 12.422 5.82 -1.569 1 98.75 83 ILE B CA 1
ATOM 3537 C C . ILE B 1 83 ? 11.664 4.496 -1.477 1 98.75 83 ILE B C 1
ATOM 3539 O O . ILE B 1 83 ? 11.844 3.613 -2.32 1 98.75 83 ILE B O 1
ATOM 3543 N N . ALA B 1 84 ? 10.852 4.277 -0.422 1 98.88 84 ALA B N 1
ATOM 3544 C CA . ALA B 1 84 ? 10.219 2.979 -0.22 1 98.88 84 ALA B CA 1
ATOM 3545 C C . ALA B 1 84 ? 8.719 3.131 0.013 1 98.88 84 ALA B C 1
ATOM 3547 O O . ALA B 1 84 ? 8.281 4.027 0.741 1 98.88 84 ALA B O 1
ATOM 3548 N N . THR B 1 85 ? 7.91 2.32 -0.628 1 98.88 85 THR B N 1
ATOM 3549 C CA . THR B 1 85 ? 6.461 2.311 -0.493 1 98.88 85 THR B CA 1
ATOM 3550 C C . THR B 1 85 ? 5.934 0.879 -0.424 1 98.88 85 THR B C 1
ATOM 3552 O O . THR B 1 85 ? 6.277 0.045 -1.264 1 98.88 85 THR B O 1
ATOM 3555 N N . THR B 1 86 ? 5.137 0.569 0.581 1 98.94 86 THR B N 1
ATOM 3556 C CA . THR B 1 86 ? 4.445 -0.713 0.663 1 98.94 86 THR B CA 1
ATOM 3557 C C . THR B 1 86 ? 3.078 -0.635 -0.012 1 98.94 86 THR B C 1
ATOM 3559 O O . THR B 1 86 ? 2.359 0.354 0.142 1 98.94 86 THR B O 1
ATOM 3562 N N . VAL B 1 87 ? 2.775 -1.709 -0.751 1 98.75 87 VAL B N 1
ATOM 3563 C CA . VAL B 1 87 ? 1.521 -1.765 -1.494 1 98.75 87 VAL B CA 1
ATOM 3564 C C . VAL B 1 87 ? 0.713 -2.982 -1.055 1 98.75 87 VAL B C 1
ATOM 3566 O O . VAL B 1 87 ? 1.271 -4.062 -0.848 1 98.75 87 VAL B O 1
ATOM 3569 N N . ASN B 1 88 ? -0.634 -2.748 -0.825 1 98.88 88 ASN B N 1
ATOM 3570 C CA . ASN B 1 88 ? -1.556 -3.83 -0.494 1 98.88 88 ASN B CA 1
ATOM 3571 C C . ASN B 1 88 ? -2.762 -3.846 -1.43 1 98.88 88 ASN B C 1
ATOM 3573 O O . ASN B 1 88 ? -3.641 -2.988 -1.329 1 98.88 88 ASN B O 1
ATOM 3577 N N . LYS B 1 89 ? -2.729 -4.762 -2.352 1 98.81 89 LYS B N 1
ATOM 3578 C CA . LYS B 1 89 ? -3.838 -5.125 -3.227 1 98.81 89 LYS B CA 1
ATOM 3579 C C . LYS B 1 89 ? -4.133 -6.621 -3.145 1 98.81 89 LYS B C 1
ATOM 3581 O O . LYS B 1 89 ? -4.207 -7.301 -4.168 1 98.81 89 LYS B O 1
ATOM 3586 N N . VAL B 1 90 ? -4.07 -7.07 -1.951 1 98.69 90 VAL B N 1
ATOM 3587 C CA . VAL B 1 90 ? -4.25 -8.477 -1.61 1 98.69 90 VAL B CA 1
ATOM 3588 C C . VAL B 1 90 ? -3.34 -9.344 -2.48 1 98.69 90 VAL B C 1
ATOM 3590 O O . VAL B 1 90 ? -2.121 -9.148 -2.496 1 98.69 90 VAL B O 1
ATOM 3593 N N . CYS B 1 91 ? -3.914 -10.344 -3.197 1 98.81 91 CYS B N 1
ATOM 3594 C CA . CYS B 1 91 ? -3.098 -11.281 -3.961 1 98.81 91 CYS B CA 1
ATOM 3595 C C . CYS B 1 91 ? -2.314 -10.555 -5.051 1 98.81 91 CYS B C 1
ATOM 3597 O O . CYS B 1 91 ? -1.232 -11 -5.441 1 98.81 91 CYS B O 1
ATOM 3599 N N . ALA B 1 92 ? -2.801 -9.398 -5.543 1 98.94 92 ALA B N 1
ATOM 3600 C CA . ALA B 1 92 ? -2.215 -8.727 -6.699 1 98.94 92 ALA B CA 1
ATOM 3601 C C . ALA B 1 92 ? -1.188 -7.684 -6.27 1 98.94 92 ALA B C 1
ATOM 3603 O O . ALA B 1 92 ? -0.688 -6.914 -7.098 1 98.94 92 ALA B O 1
ATOM 3604 N N . SER B 1 93 ? -0.831 -7.641 -4.992 1 98.94 93 SER B N 1
ATOM 3605 C CA . SER B 1 93 ? 0.005 -6.59 -4.422 1 98.94 93 SER B CA 1
ATOM 3606 C C . SER B 1 93 ? 1.332 -6.473 -5.168 1 98.94 93 SER B C 1
ATOM 3608 O O . SER B 1 93 ? 1.71 -5.387 -5.609 1 98.94 93 SER B O 1
ATOM 3610 N N . ALA B 1 94 ? 1.999 -7.582 -5.34 1 98.94 94 ALA B N 1
ATOM 3611 C CA . ALA B 1 94 ? 3.35 -7.539 -5.895 1 98.94 94 ALA B CA 1
ATOM 3612 C C . ALA B 1 94 ? 3.32 -7.234 -7.391 1 98.94 94 ALA B C 1
ATOM 3614 O O . ALA B 1 94 ? 4.227 -6.582 -7.914 1 98.94 94 ALA B O 1
ATOM 3615 N N . MET B 1 95 ? 2.297 -7.707 -8.109 1 98.94 95 MET B N 1
ATOM 3616 C CA . MET B 1 95 ? 2.176 -7.336 -9.516 1 98.94 95 MET B CA 1
ATOM 3617 C C . MET B 1 95 ? 1.861 -5.852 -9.664 1 98.94 95 MET B C 1
ATOM 3619 O O . MET B 1 95 ? 2.379 -5.191 -10.57 1 98.94 95 MET B O 1
ATOM 3623 N N . LYS B 1 96 ? 0.974 -5.379 -8.797 1 98.94 96 LYS B N 1
ATOM 3624 C CA . LYS B 1 96 ? 0.714 -3.941 -8.805 1 98.94 96 LYS B CA 1
ATOM 3625 C C . LYS B 1 96 ? 1.988 -3.15 -8.523 1 98.94 96 LYS B C 1
ATOM 3627 O O . LYS B 1 96 ? 2.197 -2.078 -9.094 1 98.94 96 LYS B O 1
ATOM 3632 N N . ALA B 1 97 ? 2.836 -3.656 -7.609 1 98.94 97 ALA B N 1
ATOM 3633 C CA . ALA B 1 97 ? 4.117 -3.01 -7.332 1 98.94 97 ALA B CA 1
ATOM 3634 C C . ALA B 1 97 ? 4.957 -2.889 -8.602 1 98.94 97 ALA B C 1
ATOM 3636 O O . ALA B 1 97 ? 5.602 -1.863 -8.836 1 98.94 97 ALA B O 1
ATOM 3637 N N . ILE B 1 98 ? 4.973 -3.887 -9.438 1 99 98 ILE B N 1
ATOM 3638 C CA . ILE B 1 98 ? 5.715 -3.867 -10.695 1 99 98 ILE B CA 1
ATOM 3639 C C . ILE B 1 98 ? 5.117 -2.814 -11.625 1 99 98 ILE B C 1
ATOM 3641 O O . ILE B 1 98 ? 5.852 -2.039 -12.25 1 99 98 ILE B O 1
ATOM 3645 N N . ILE B 1 99 ? 3.779 -2.77 -11.719 1 98.94 99 ILE B N 1
ATOM 3646 C CA . ILE B 1 99 ? 3.096 -1.797 -12.562 1 98.94 99 ILE B CA 1
ATOM 3647 C C . ILE B 1 99 ? 3.434 -0.381 -12.102 1 98.94 99 ILE B C 1
ATOM 3649 O O . ILE B 1 99 ? 3.783 0.478 -12.914 1 98.94 99 ILE B O 1
ATOM 3653 N N . LEU B 1 100 ? 3.373 -0.149 -10.781 1 98.88 100 LEU B N 1
ATOM 3654 C CA . LEU B 1 100 ? 3.674 1.17 -10.234 1 98.88 100 LEU B CA 1
ATOM 3655 C C . LEU B 1 100 ? 5.133 1.543 -10.484 1 98.88 100 LEU B C 1
ATOM 3657 O O . LEU B 1 100 ? 5.438 2.701 -10.773 1 98.88 100 LEU B O 1
ATOM 3661 N N . GLY B 1 101 ? 6.035 0.556 -10.312 1 98.81 101 GLY B N 1
ATOM 3662 C CA . GLY B 1 101 ? 7.434 0.804 -10.625 1 98.81 101 GLY B CA 1
ATOM 3663 C C . GLY B 1 101 ? 7.66 1.201 -12.078 1 98.81 101 GLY B C 1
ATOM 3664 O O . GLY B 1 101 ? 8.438 2.115 -12.359 1 98.81 101 GLY B O 1
ATOM 3665 N N . ALA B 1 102 ? 6.969 0.521 -12.953 1 98.81 102 ALA B N 1
ATOM 3666 C CA . ALA B 1 102 ? 7.047 0.873 -14.367 1 98.81 102 ALA B CA 1
ATOM 3667 C C . ALA B 1 102 ? 6.547 2.293 -14.609 1 98.81 102 ALA B C 1
ATOM 3669 O O . ALA B 1 102 ? 7.129 3.037 -15.398 1 98.81 102 ALA B O 1
ATOM 3670 N N . GLN B 1 103 ? 5.488 2.67 -13.938 1 98.25 103 GLN B N 1
ATOM 3671 C CA . GLN B 1 103 ? 4.934 4.008 -14.086 1 98.25 103 GLN B CA 1
ATOM 3672 C C . GLN B 1 103 ? 5.91 5.07 -13.586 1 98.25 103 GLN B C 1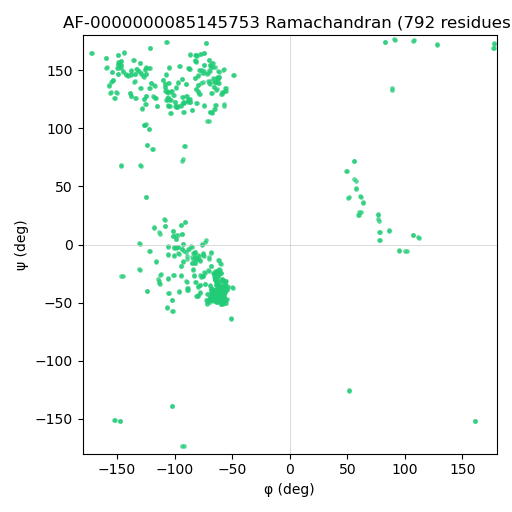
ATOM 3674 O O . GLN B 1 103 ? 6.027 6.145 -14.18 1 98.25 103 GLN B O 1
ATOM 3679 N N . SER B 1 104 ? 6.598 4.797 -12.438 1 98.12 104 SER B N 1
ATOM 3680 C CA . SER B 1 104 ? 7.594 5.734 -11.922 1 98.12 104 SER B CA 1
ATOM 3681 C C . SER B 1 104 ? 8.688 6 -12.953 1 98.12 104 SER B C 1
ATOM 3683 O O . SER B 1 104 ? 9.141 7.137 -13.109 1 98.12 104 SER B O 1
ATOM 3685 N N . ILE B 1 105 ? 9.102 4.961 -13.609 1 98.38 105 ILE B N 1
ATOM 3686 C CA . ILE B 1 105 ? 10.148 5.078 -14.617 1 98.38 105 ILE B CA 1
ATOM 3687 C C . ILE B 1 105 ? 9.609 5.84 -15.828 1 98.38 105 ILE B C 1
ATOM 3689 O O . ILE B 1 105 ? 10.273 6.75 -16.328 1 98.38 105 ILE B O 1
ATOM 3693 N N . LYS B 1 106 ? 8.422 5.516 -16.281 1 97.56 106 LYS B N 1
ATOM 3694 C CA . LYS B 1 106 ? 7.832 6.168 -17.453 1 97.56 106 LYS B CA 1
ATOM 3695 C C . LYS B 1 106 ? 7.605 7.656 -17.188 1 97.56 106 LYS B C 1
ATOM 3697 O O . LYS B 1 106 ? 7.699 8.477 -18.094 1 97.56 106 LYS B O 1
ATOM 3702 N N . CYS B 1 107 ? 7.32 8 -15.906 1 95.88 107 CYS B N 1
ATOM 3703 C CA . CYS B 1 107 ? 7.066 9.391 -15.539 1 95.88 107 CYS B CA 1
ATOM 3704 C C . CYS B 1 107 ? 8.375 10.141 -15.328 1 95.88 107 CYS B C 1
ATOM 3706 O O . CYS B 1 107 ? 8.359 11.352 -15.094 1 95.88 107 CYS B O 1
ATOM 3708 N N . GLY B 1 108 ? 9.516 9.461 -15.359 1 94.88 108 GLY B N 1
ATOM 3709 C CA . GLY B 1 108 ? 10.82 10.102 -15.32 1 94.88 108 GLY B CA 1
ATOM 3710 C C . GLY B 1 108 ? 11.305 10.375 -13.906 1 94.88 108 GLY B C 1
ATOM 3711 O O . GLY B 1 108 ? 12.312 11.055 -13.711 1 94.88 108 GLY B O 1
ATOM 3712 N N . THR B 1 109 ? 10.648 9.797 -12.906 1 94.19 109 THR B N 1
ATOM 3713 C CA . THR B 1 109 ? 11.031 10.094 -11.531 1 94.19 109 THR B CA 1
ATOM 3714 C C . THR B 1 109 ? 11.961 9.016 -10.984 1 94.19 109 THR B C 1
ATOM 3716 O O . THR B 1 109 ? 12.469 9.133 -9.867 1 94.19 109 THR B O 1
ATOM 3719 N N . ALA B 1 110 ? 12.172 7.941 -11.711 1 97.31 110 ALA B N 1
ATOM 3720 C CA . ALA B 1 110 ? 13.102 6.883 -11.328 1 97.31 110 ALA B CA 1
ATOM 3721 C C . ALA B 1 110 ? 13.742 6.25 -12.562 1 97.31 110 ALA B C 1
ATOM 3723 O O . ALA B 1 110 ? 13.148 6.238 -13.641 1 97.31 110 ALA B O 1
ATOM 3724 N N . ASP B 1 111 ? 14.945 5.719 -12.398 1 98.38 111 ASP B N 1
ATOM 3725 C CA . ASP B 1 111 ? 15.609 4.965 -13.453 1 98.38 111 ASP B CA 1
ATOM 3726 C C . ASP B 1 111 ? 15.773 3.494 -13.07 1 98.38 111 ASP B C 1
ATOM 3728 O O . ASP B 1 111 ? 15.805 2.619 -13.938 1 98.38 111 ASP B O 1
ATOM 3732 N N . VAL B 1 112 ? 15.961 3.234 -11.812 1 98.88 112 VAL B N 1
ATOM 3733 C CA . VAL B 1 112 ? 16.109 1.882 -11.289 1 98.88 112 VAL B CA 1
ATOM 3734 C C . VAL B 1 112 ? 15.148 1.664 -10.125 1 98.88 112 VAL B C 1
ATOM 3736 O O . VAL B 1 112 ? 15.242 2.336 -9.094 1 98.88 112 VAL B O 1
ATOM 3739 N N . VAL B 1 113 ? 14.195 0.719 -10.289 1 98.94 113 VAL B N 1
ATOM 3740 C CA . VAL B 1 113 ? 13.18 0.427 -9.289 1 98.94 113 VAL B CA 1
ATOM 3741 C C . VAL B 1 113 ? 13.219 -1.058 -8.93 1 98.94 113 VAL B C 1
ATOM 3743 O O . VAL B 1 113 ? 13.242 -1.915 -9.82 1 98.94 113 VAL B O 1
ATOM 3746 N N . VAL B 1 114 ? 13.305 -1.346 -7.621 1 98.94 114 VAL B N 1
ATOM 3747 C CA . VAL B 1 114 ? 13.047 -2.699 -7.137 1 98.94 114 VAL B CA 1
ATOM 3748 C C . VAL B 1 114 ? 11.555 -2.891 -6.887 1 98.94 114 VAL B C 1
ATOM 3750 O O . VAL B 1 114 ? 10.938 -2.107 -6.164 1 98.94 114 VAL B O 1
ATOM 3753 N N . ALA B 1 115 ? 10.961 -3.861 -7.527 1 98.94 115 ALA B N 1
ATOM 3754 C CA . ALA B 1 115 ? 9.547 -4.168 -7.332 1 98.94 115 ALA B CA 1
ATOM 3755 C C . ALA B 1 115 ? 9.344 -5.637 -6.965 1 98.94 115 ALA B C 1
ATOM 3757 O O . ALA B 1 115 ? 10.156 -6.488 -7.336 1 98.94 115 ALA B O 1
ATOM 3758 N N . GLY B 1 116 ? 8.344 -5.945 -6.234 1 98.94 116 GLY B N 1
ATOM 3759 C CA . GLY B 1 116 ? 8.047 -7.297 -5.793 1 98.94 116 GLY B CA 1
ATOM 3760 C C . GLY B 1 116 ? 7.117 -7.348 -4.598 1 98.94 116 GLY B C 1
ATOM 3761 O O . GLY B 1 116 ? 6.207 -6.523 -4.477 1 98.94 116 GLY B O 1
ATOM 3762 N N . GLY B 1 117 ? 7.27 -8.422 -3.799 1 98.94 117 GLY B N 1
ATOM 3763 C CA . GLY B 1 117 ? 6.457 -8.586 -2.604 1 98.94 117 GLY B CA 1
ATOM 3764 C C . GLY B 1 117 ? 6.895 -9.75 -1.737 1 98.94 117 GLY B C 1
ATOM 3765 O O . GLY B 1 117 ? 7.715 -10.57 -2.16 1 98.94 117 GLY B O 1
ATOM 3766 N N . CYS B 1 118 ? 6.402 -9.734 -0.536 1 98.94 118 CYS B N 1
ATOM 3767 C CA . CYS B 1 118 ? 6.695 -10.781 0.436 1 98.94 118 CYS B CA 1
ATOM 3768 C C . CYS B 1 118 ? 5.5 -11.031 1.35 1 98.94 118 CYS B C 1
ATOM 3770 O O . CYS B 1 118 ? 4.617 -10.18 1.47 1 98.94 118 CYS B O 1
ATOM 3772 N N . GLU B 1 119 ? 5.477 -12.18 1.912 1 98.94 119 GLU B N 1
ATOM 3773 C CA . GLU B 1 119 ? 4.445 -12.57 2.871 1 98.94 119 GLU B CA 1
ATOM 3774 C C . GLU B 1 119 ? 4.938 -13.688 3.781 1 98.94 119 GLU B C 1
ATOM 3776 O O . GLU B 1 119 ? 5.637 -14.602 3.332 1 98.94 119 GLU B O 1
ATOM 3781 N N . SER B 1 120 ? 4.695 -13.617 4.969 1 98.88 120 SER B N 1
ATOM 3782 C CA . SER B 1 120 ? 4.777 -14.711 5.938 1 98.88 120 SER B CA 1
ATOM 3783 C C . SER B 1 120 ? 3.451 -14.906 6.66 1 98.88 120 SER B C 1
ATOM 3785 O O . SER B 1 120 ? 3.232 -14.336 7.734 1 98.88 120 SER B O 1
ATOM 3787 N N . MET B 1 121 ? 2.627 -15.68 6.004 1 98.69 121 MET B N 1
ATOM 3788 C CA . MET B 1 121 ? 1.308 -15.914 6.586 1 98.69 121 MET B CA 1
ATOM 3789 C C . MET B 1 121 ? 1.419 -16.672 7.902 1 98.69 121 MET B C 1
ATOM 3791 O O . MET B 1 121 ? 0.625 -16.453 8.82 1 98.69 121 MET B O 1
ATOM 3795 N N . THR B 1 122 ? 2.455 -17.453 8.062 1 98.44 122 THR B N 1
ATOM 3796 C CA . THR B 1 122 ? 2.773 -18.188 9.281 1 98.44 122 THR B CA 1
ATOM 3797 C C . THR B 1 122 ? 2.896 -17.234 10.469 1 98.44 122 THR B C 1
ATOM 3799 O O . THR B 1 122 ? 2.438 -17.531 11.57 1 98.44 122 THR B O 1
ATOM 3802 N N . ASN B 1 123 ? 3.422 -16.047 10.25 1 97.88 123 ASN B N 1
ATOM 3803 C CA . ASN B 1 123 ? 3.793 -15.172 11.359 1 97.88 123 ASN B CA 1
ATOM 3804 C C . ASN B 1 123 ? 2.754 -14.078 11.586 1 97.88 123 ASN B C 1
ATOM 3806 O O . ASN B 1 123 ? 2.971 -13.172 12.383 1 97.88 123 ASN B O 1
ATOM 3810 N N . THR B 1 124 ? 1.635 -14.125 10.914 1 98.38 124 THR B N 1
ATOM 3811 C CA . THR B 1 124 ? 0.549 -13.188 11.164 1 98.38 124 THR B CA 1
ATOM 3812 C C . THR B 1 124 ? -0.075 -13.43 12.539 1 98.38 124 THR B C 1
ATOM 3814 O O . THR B 1 124 ? -0.47 -14.555 12.852 1 98.38 124 THR B O 1
ATOM 3817 N N . PRO B 1 125 ? -0.234 -12.398 13.336 1 98.12 125 PRO B N 1
ATOM 3818 C CA . PRO B 1 125 ? -0.736 -12.602 14.695 1 98.12 125 PRO B CA 1
ATOM 3819 C C . PRO B 1 125 ? -2.256 -12.734 14.75 1 98.12 125 PRO B C 1
ATOM 3821 O O . PRO B 1 125 ? -2.941 -12.438 13.766 1 98.12 125 PRO B O 1
ATOM 3824 N N . TYR B 1 126 ? -2.684 -13.258 15.875 1 97.75 126 TYR B N 1
ATOM 3825 C CA . TYR B 1 126 ? -4.07 -13.047 16.266 1 97.75 126 TYR B CA 1
ATOM 3826 C C . TYR B 1 126 ? -4.262 -11.656 16.859 1 97.75 126 TYR B C 1
ATOM 3828 O O . TYR B 1 126 ? -3.328 -11.078 17.422 1 97.75 126 TYR B O 1
ATOM 3836 N N . TYR B 1 127 ? -5.48 -11.07 16.703 1 97.62 127 TYR B N 1
ATOM 3837 C CA . TYR B 1 127 ? -5.809 -9.734 17.188 1 97.62 127 TYR B CA 1
ATOM 3838 C C . TYR B 1 127 ? -6.73 -9.805 18.391 1 97.62 127 TYR B C 1
ATOM 3840 O O . TYR B 1 127 ? -7.566 -10.711 18.5 1 97.62 127 TYR B O 1
ATOM 3848 N N . MET B 1 128 ? -6.582 -8.922 19.266 1 95.62 128 MET B N 1
ATOM 3849 C CA . MET B 1 128 ? -7.516 -8.68 20.359 1 95.62 128 MET B CA 1
ATOM 3850 C C . MET B 1 128 ? -8.094 -7.27 20.281 1 95.62 128 MET B C 1
ATOM 3852 O O . MET B 1 128 ? -7.711 -6.395 21.062 1 95.62 128 MET B O 1
ATOM 3856 N N . PRO B 1 129 ? -9.102 -7.09 19.453 1 93.19 129 PRO B N 1
ATOM 3857 C CA . PRO B 1 129 ? -9.648 -5.75 19.234 1 93.19 129 PRO B CA 1
ATOM 3858 C C . PRO B 1 129 ? -10.234 -5.129 20.5 1 93.19 129 PRO B C 1
ATOM 3860 O O . PRO B 1 129 ? -10.195 -3.908 20.672 1 93.19 129 PRO B O 1
ATOM 3863 N N . ALA B 1 130 ? -10.703 -5.887 21.406 1 90.56 130 ALA B N 1
ATOM 3864 C CA . ALA B 1 130 ? -11.398 -5.387 22.594 1 90.56 130 ALA B CA 1
ATOM 3865 C C . ALA B 1 130 ? -10.398 -4.867 23.625 1 90.56 130 ALA B C 1
ATOM 3867 O O . ALA B 1 130 ? -10.789 -4.191 24.578 1 90.56 130 ALA B O 1
ATOM 3868 N N . ALA B 1 131 ? -9.188 -5.207 23.391 1 89.69 131 ALA B N 1
ATOM 3869 C CA . ALA B 1 131 ? -8.203 -4.93 24.422 1 89.69 131 ALA B CA 1
ATOM 3870 C C . ALA B 1 131 ? -8.078 -3.432 24.688 1 89.69 131 ALA B C 1
ATOM 3872 O O . ALA B 1 131 ? -7.883 -3.008 25.828 1 89.69 131 ALA B O 1
ATOM 3873 N N . ARG B 1 132 ? -8.203 -2.66 23.719 1 89.88 132 ARG B N 1
ATOM 3874 C CA . ARG B 1 132 ? -7.945 -1.229 23.828 1 89.88 132 ARG B CA 1
ATOM 3875 C C . ARG B 1 132 ? -9.047 -0.536 24.625 1 89.88 132 ARG B C 1
ATOM 3877 O O . ARG B 1 132 ? -8.758 0.283 25.5 1 89.88 132 ARG B O 1
ATOM 3884 N N . SER B 1 133 ? -10.273 -0.838 24.281 1 88.38 133 SER B N 1
ATOM 3885 C CA . SER B 1 133 ? -11.398 -0.196 24.953 1 88.38 133 SER B CA 1
ATOM 3886 C C . SER B 1 133 ? -11.875 -1.026 26.141 1 88.38 133 SER B C 1
ATOM 3888 O O . SER B 1 133 ? -12.734 -0.589 26.906 1 88.38 133 SER B O 1
ATOM 3890 N N . GLY B 1 134 ? -11.211 -2.162 26.375 1 88.5 134 GLY B N 1
ATOM 3891 C CA . GLY B 1 134 ? -11.609 -3.051 27.453 1 88.5 134 GLY B CA 1
ATOM 3892 C C . GLY B 1 134 ? -12.648 -4.07 27.031 1 88.5 134 GLY B C 1
ATOM 3893 O O . GLY B 1 134 ? -13.586 -3.74 26.281 1 88.5 134 GLY B O 1
ATOM 3894 N N . ALA B 1 135 ? -12.344 -5.293 27.438 1 85 135 ALA B N 1
ATOM 3895 C CA . ALA B 1 135 ? -13.359 -6.316 27.219 1 85 135 ALA B CA 1
ATOM 3896 C C . ALA B 1 135 ? -14.508 -6.172 28.219 1 85 135 ALA B C 1
ATOM 3898 O O . ALA B 1 135 ? -14.297 -5.719 29.344 1 85 135 ALA B O 1
ATOM 3899 N N . ARG B 1 136 ? -15.758 -6.344 27.812 1 82.44 136 ARG B N 1
ATOM 3900 C CA . ARG B 1 136 ? -16.906 -6.254 28.703 1 82.44 136 ARG B CA 1
ATOM 3901 C C . ARG B 1 136 ? -17.297 -7.625 29.25 1 82.44 136 ARG B C 1
ATOM 3903 O O . ARG B 1 136 ? -16.484 -8.555 29.234 1 82.44 136 ARG B O 1
ATOM 3910 N N . PHE B 1 137 ? -18.344 -7.656 29.906 1 87.56 137 PHE B N 1
ATOM 3911 C CA . PHE B 1 137 ? -18.797 -8.922 30.469 1 87.56 137 PHE B CA 1
ATOM 3912 C C . PHE B 1 137 ? -19 -9.961 29.375 1 87.56 137 PHE B C 1
ATOM 3914 O O . PHE B 1 137 ? -19.578 -9.672 28.328 1 87.56 137 PHE B O 1
ATOM 3921 N N . GLY B 1 138 ? -18.453 -11.141 29.578 1 88.06 138 GLY B N 1
ATOM 3922 C CA . GLY B 1 138 ? -18.516 -12.234 28.609 1 88.06 138 GLY B CA 1
ATOM 3923 C C . GLY B 1 138 ? -17.203 -12.5 27.906 1 88.06 138 GLY B C 1
ATOM 3924 O O . GLY B 1 138 ? -16.188 -11.852 28.203 1 88.06 138 GLY B O 1
ATOM 3925 N N . GLU B 1 139 ? -17.109 -13.5 27.094 1 87.44 139 GLU B N 1
ATOM 3926 C CA . GLU B 1 139 ? -15.906 -13.906 26.359 1 87.44 139 GLU B CA 1
ATOM 3927 C C . GLU B 1 139 ? -15.547 -12.898 25.281 1 87.44 139 GLU B C 1
ATOM 3929 O O . GLU B 1 139 ? -16.422 -12.227 24.734 1 87.44 139 GLU B O 1
ATOM 3934 N N . THR B 1 140 ? -14.211 -12.688 25.172 1 88.88 140 THR B N 1
ATOM 3935 C CA . THR B 1 140 ? -13.742 -11.922 24.031 1 88.88 140 THR B CA 1
ATOM 3936 C C . THR B 1 140 ? -13.102 -12.836 22.984 1 88.88 140 THR B C 1
ATOM 3938 O O . THR B 1 140 ? -12.664 -13.945 23.312 1 88.88 140 THR B O 1
ATOM 3941 N N . VAL B 1 141 ? -13.148 -12.445 21.781 1 90.69 141 VAL B N 1
ATOM 3942 C CA . VAL B 1 141 ? -12.68 -13.258 20.656 1 90.69 141 VAL B CA 1
ATOM 3943 C C . VAL B 1 141 ? -11.297 -12.797 20.219 1 90.69 141 VAL B C 1
ATOM 3945 O O . VAL B 1 141 ? -11.039 -11.594 20.109 1 90.69 141 VAL B O 1
ATOM 3948 N N . LEU B 1 142 ? -10.367 -13.766 20.109 1 94 142 LEU B N 1
ATOM 3949 C CA . LEU B 1 142 ? -9.141 -13.523 19.359 1 94 142 LEU B CA 1
ATOM 3950 C C . LEU B 1 142 ? -9.367 -13.703 17.859 1 94 142 LEU B C 1
ATOM 3952 O O . LEU B 1 142 ? -9.75 -14.789 17.422 1 94 142 LEU B O 1
ATOM 3956 N N . VAL B 1 143 ? -9.078 -12.633 17.172 1 97 143 VAL B N 1
ATOM 3957 C CA . VAL B 1 143 ? -9.359 -12.633 15.734 1 97 143 VAL B CA 1
ATOM 3958 C C . VAL B 1 143 ? -8.125 -13.109 14.969 1 97 143 VAL B C 1
ATOM 3960 O O . VAL B 1 143 ? -7.031 -12.57 15.148 1 97 143 VAL B O 1
ATOM 3963 N N . ASP B 1 144 ? -8.273 -14.172 14.172 1 97.75 144 ASP B N 1
ATOM 3964 C CA . ASP B 1 144 ? -7.191 -14.656 13.32 1 97.75 144 ASP B CA 1
ATOM 3965 C C . ASP B 1 144 ? -6.906 -13.68 12.188 1 97.75 144 ASP B C 1
ATOM 3967 O O . ASP B 1 144 ? -7.691 -13.57 11.242 1 97.75 144 ASP B O 1
ATOM 3971 N N . GLY B 1 145 ? -5.711 -13.086 12.219 1 98.44 145 GLY B N 1
ATOM 3972 C CA . GLY B 1 145 ? -5.352 -12.094 11.219 1 98.44 145 GLY B CA 1
ATOM 3973 C C . GLY B 1 145 ? -5.309 -12.656 9.805 1 98.44 145 GLY B C 1
ATOM 3974 O O . GLY B 1 145 ? -5.621 -11.945 8.844 1 98.44 145 GLY B O 1
ATOM 3975 N N . VAL B 1 146 ? -4.906 -13.93 9.617 1 98.56 146 VAL B N 1
ATOM 3976 C CA . VAL B 1 146 ? -4.82 -14.562 8.305 1 98.56 146 VAL B CA 1
ATOM 3977 C C . VAL B 1 146 ? -6.211 -14.625 7.672 1 98.56 146 VAL B C 1
ATOM 3979 O O . VAL B 1 146 ? -6.379 -14.289 6.496 1 98.56 146 VAL B O 1
ATOM 3982 N N . GLN B 1 147 ? -7.199 -15.016 8.445 1 97.94 147 GLN B N 1
ATOM 3983 C CA . GLN B 1 147 ? -8.57 -15.117 7.949 1 97.94 147 GLN B CA 1
ATOM 3984 C C . GLN B 1 147 ? -9.18 -13.734 7.727 1 97.94 147 GLN B C 1
ATOM 3986 O O . GLN B 1 147 ? -9.688 -13.438 6.641 1 97.94 147 GLN B O 1
ATOM 3991 N N . ARG B 1 148 ? -9.102 -12.867 8.719 1 98.31 148 ARG B N 1
ATOM 3992 C CA . ARG B 1 148 ? -9.805 -11.586 8.742 1 98.31 148 ARG B CA 1
ATOM 3993 C C . ARG B 1 148 ? -9.297 -10.664 7.645 1 98.31 148 ARG B C 1
ATOM 3995 O O . ARG B 1 148 ? -10.086 -10.102 6.883 1 98.31 148 ARG B O 1
ATOM 4002 N N . ASP B 1 149 ? -7.98 -10.555 7.551 1 98.56 149 ASP B N 1
ATOM 4003 C CA . ASP B 1 149 ? -7.387 -9.547 6.68 1 98.56 149 ASP B CA 1
ATOM 4004 C C . ASP B 1 149 ? -6.922 -10.172 5.359 1 98.56 149 ASP B C 1
ATOM 4006 O O . ASP B 1 149 ? -6.621 -9.453 4.402 1 98.56 149 ASP B O 1
ATOM 4010 N N . GLY B 1 150 ? -6.926 -11.547 5.227 1 98.44 150 GLY B N 1
ATOM 4011 C CA . GLY B 1 150 ? -6.301 -12.156 4.062 1 98.44 150 GLY B CA 1
ATOM 4012 C C . GLY B 1 150 ? -7.238 -13.062 3.289 1 98.44 150 GLY B C 1
ATOM 4013 O O . GLY B 1 150 ? -7.258 -13.031 2.057 1 98.44 150 GLY B O 1
ATOM 4014 N N . LEU B 1 151 ? -8.078 -13.859 4.004 1 98.19 151 LEU B N 1
ATOM 4015 C CA . LEU B 1 151 ? -8.68 -14.984 3.299 1 98.19 151 LEU B CA 1
ATOM 4016 C C . LEU B 1 151 ? -10.195 -14.906 3.338 1 98.19 151 LEU B C 1
ATOM 4018 O O . LEU B 1 151 ? -10.883 -15.695 2.693 1 98.19 151 LEU B O 1
ATOM 4022 N N . ASN B 1 152 ? -10.742 -13.922 4.094 1 98.12 152 ASN B N 1
ATOM 4023 C CA . ASN B 1 152 ? -12.18 -13.703 4.117 1 98.12 152 ASN B CA 1
ATOM 4024 C C . ASN B 1 152 ? -12.57 -12.422 3.379 1 98.12 152 ASN B C 1
ATOM 4026 O O . ASN B 1 152 ? -11.867 -11.414 3.463 1 98.12 152 ASN B O 1
ATOM 4030 N N . ASP B 1 153 ? -13.617 -12.562 2.652 1 97.81 153 ASP B N 1
ATOM 4031 C CA . ASP B 1 153 ? -14.18 -11.398 1.967 1 97.81 153 ASP B CA 1
ATOM 4032 C C . ASP B 1 153 ? -14.641 -10.336 2.967 1 97.81 153 ASP B C 1
ATOM 4034 O O . ASP B 1 153 ? -15.219 -10.664 4.004 1 97.81 153 ASP B O 1
ATOM 4038 N N . ALA B 1 154 ? -14.391 -9.102 2.689 1 97.81 154 ALA B N 1
ATOM 4039 C CA . ALA B 1 154 ? -14.664 -8.023 3.635 1 97.81 154 ALA B CA 1
ATOM 4040 C C . ALA B 1 154 ? -16.141 -7.648 3.623 1 97.81 154 ALA B C 1
ATOM 4042 O O . ALA B 1 154 ? -16.625 -6.965 4.531 1 97.81 154 ALA B O 1
ATOM 4043 N N . TYR B 1 155 ? -16.859 -8.102 2.676 1 97.31 155 TYR B N 1
ATOM 4044 C CA . TYR B 1 155 ? -18.219 -7.641 2.467 1 97.31 155 TYR B CA 1
ATOM 4045 C C . TYR B 1 155 ? -19.219 -8.656 2.996 1 97.31 155 TYR B C 1
ATOM 4047 O O . TYR B 1 155 ? -20.141 -8.297 3.742 1 97.31 155 TYR B O 1
ATOM 4055 N N . ASP B 1 156 ? -19.016 -9.961 2.646 1 97 156 ASP B N 1
ATOM 4056 C CA . ASP B 1 156 ? -19.969 -10.953 3.113 1 97 156 ASP B CA 1
ATOM 4057 C C . ASP B 1 156 ? -19.391 -11.797 4.242 1 97 156 ASP B C 1
ATOM 4059 O O . ASP B 1 156 ? -20.094 -12.586 4.867 1 97 156 ASP B O 1
ATOM 4063 N N . GLY B 1 157 ? -18.062 -11.602 4.469 1 96.44 157 GLY B N 1
ATOM 4064 C CA . GLY B 1 157 ? -17.406 -12.281 5.57 1 96.44 157 GLY B CA 1
ATOM 4065 C C . GLY B 1 157 ? -17.094 -13.734 5.27 1 96.44 157 GLY B C 1
ATOM 4066 O O . GLY B 1 157 ? -16.516 -14.438 6.105 1 96.44 157 GLY B O 1
ATOM 4067 N N . LEU B 1 158 ? -17.344 -14.227 4.09 1 97.06 158 LEU B N 1
ATOM 4068 C CA . LEU B 1 158 ? -17.141 -15.625 3.734 1 97.06 158 LEU B CA 1
ATOM 4069 C C . LEU B 1 158 ? -15.711 -15.867 3.271 1 97.06 158 LEU B C 1
ATOM 4071 O O . LEU B 1 158 ? -15.062 -14.961 2.744 1 97.06 158 LEU B O 1
ATOM 4075 N N . ALA B 1 159 ? -15.258 -17.078 3.494 1 97.31 159 ALA B N 1
ATOM 4076 C CA . ALA B 1 159 ? -13.938 -17.469 3.016 1 97.31 159 ALA B CA 1
ATOM 4077 C C . ALA B 1 159 ? -13.859 -17.406 1.492 1 97.31 159 ALA B C 1
ATOM 4079 O O . ALA B 1 159 ? -14.844 -17.688 0.802 1 97.31 159 ALA B O 1
ATOM 4080 N N . MET B 1 160 ? -12.711 -17.125 0.964 1 96.75 160 MET B N 1
ATOM 4081 C CA . MET B 1 160 ? -12.477 -17.016 -0.474 1 96.75 160 MET B CA 1
ATOM 4082 C C . MET B 1 160 ? -12.898 -18.297 -1.183 1 96.75 160 MET B C 1
ATOM 4084 O O . MET B 1 160 ? -13.336 -18.266 -2.334 1 96.75 160 MET B O 1
ATOM 4088 N N . GLY B 1 161 ? -12.773 -19.406 -0.482 1 97.5 161 GLY B N 1
ATOM 4089 C CA . GLY B 1 161 ? -13.117 -20.688 -1.07 1 97.5 161 GLY B CA 1
ATOM 4090 C C . GLY B 1 161 ? -14.594 -20.812 -1.394 1 97.5 161 GLY B C 1
ATOM 4091 O O . GLY B 1 161 ? -14.977 -21.562 -2.295 1 97.5 161 GLY B O 1
ATOM 4092 N N . VAL B 1 162 ? -15.438 -20.109 -0.622 1 98.06 162 VAL B N 1
ATOM 4093 C CA . VAL B 1 162 ? -16.875 -20.094 -0.917 1 98.06 162 VAL B CA 1
ATOM 4094 C C . VAL B 1 162 ? -17.109 -19.469 -2.283 1 98.06 162 VAL B C 1
ATOM 4096 O O . VAL B 1 162 ? -17.969 -19.922 -3.045 1 98.06 162 VAL B O 1
ATOM 4099 N N . HIS B 1 163 ? -16.328 -18.484 -2.605 1 98.25 163 HIS B N 1
ATOM 4100 C CA . HIS B 1 163 ? -16.453 -17.797 -3.887 1 98.25 163 HIS B CA 1
ATOM 4101 C C . HIS B 1 163 ? -15.852 -18.625 -5.016 1 98.25 163 HIS B C 1
ATOM 4103 O O . HIS B 1 163 ? -16.266 -18.5 -6.172 1 98.25 163 HIS B O 1
ATOM 4109 N N . ALA B 1 164 ? -14.891 -19.438 -4.691 1 98.56 164 ALA B N 1
ATOM 4110 C CA . ALA B 1 164 ? -14.414 -20.422 -5.66 1 98.56 164 ALA B CA 1
ATOM 4111 C C . ALA B 1 164 ? -15.508 -21.422 -6.027 1 98.56 164 ALA B C 1
ATOM 4113 O O . ALA B 1 164 ? -15.633 -21.812 -7.184 1 98.56 164 ALA B O 1
ATOM 4114 N N . GLU B 1 165 ? -16.297 -21.859 -5.004 1 98.56 165 GLU B N 1
ATOM 4115 C CA . GLU B 1 165 ? -17.453 -22.734 -5.262 1 98.56 165 GLU B CA 1
ATOM 4116 C C . GLU B 1 165 ? -18.453 -22.047 -6.195 1 98.56 165 GLU B C 1
ATOM 4118 O O . GLU B 1 165 ? -19 -22.688 -7.098 1 98.56 165 GLU B O 1
ATOM 4123 N N . LYS B 1 166 ? -18.688 -20.734 -5.93 1 98.31 166 LYS B N 1
ATOM 4124 C CA . LYS B 1 166 ? -19.562 -19.984 -6.812 1 98.31 166 LYS B CA 1
ATOM 4125 C C . LYS B 1 166 ? -19.047 -19.984 -8.242 1 98.31 166 LYS B C 1
ATOM 4127 O O . LYS B 1 166 ? -19.828 -20.125 -9.195 1 98.31 166 LYS B O 1
ATOM 4132 N N . CYS B 1 167 ? -17.797 -19.781 -8.438 1 98.56 167 CYS B N 1
ATOM 4133 C CA . CYS B 1 167 ? -17.188 -19.766 -9.758 1 98.56 167 CYS B CA 1
ATOM 4134 C C . CYS B 1 167 ? -17.375 -21.109 -10.445 1 98.56 167 CYS B C 1
ATOM 4136 O O . CYS B 1 167 ? -17.688 -21.172 -11.641 1 98.56 167 CYS B O 1
ATOM 4138 N N . ALA B 1 168 ? -17.156 -22.188 -9.695 1 98.56 168 ALA B N 1
ATOM 4139 C CA . ALA B 1 168 ? -17.328 -23.531 -10.25 1 98.56 168 ALA B CA 1
ATOM 4140 C C . ALA B 1 168 ? -18.766 -23.719 -10.758 1 98.56 168 ALA B C 1
ATOM 4142 O O . ALA B 1 168 ? -18.969 -24.266 -11.852 1 98.56 168 ALA B O 1
ATOM 4143 N N . SER B 1 169 ? -19.672 -23.25 -9.953 1 98.12 169 SER B N 1
ATOM 4144 C CA . SER B 1 169 ? -21.078 -23.344 -10.328 1 98.12 169 SER B CA 1
ATOM 4145 C C . SER B 1 169 ? -21.391 -22.453 -11.53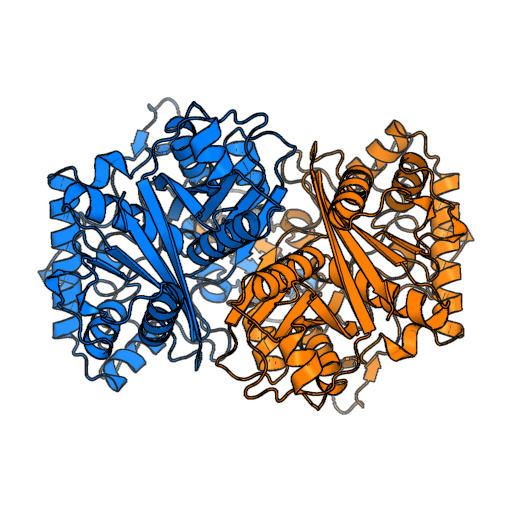1 1 98.12 169 SER B C 1
ATOM 4147 O O . SER B 1 169 ? -22.016 -22.922 -12.492 1 98.12 169 SER B O 1
ATOM 4149 N N . ASP B 1 170 ? -20.922 -21.234 -11.516 1 98.25 170 ASP B N 1
ATOM 4150 C CA . ASP B 1 170 ? -21.234 -20.25 -12.547 1 98.25 170 ASP B CA 1
ATOM 4151 C C . ASP B 1 170 ? -20.688 -20.688 -13.906 1 98.25 170 ASP B C 1
ATOM 4153 O O . ASP B 1 170 ? -21.297 -20.406 -14.945 1 98.25 170 ASP B O 1
ATOM 4157 N N . TRP B 1 171 ? -19.578 -21.359 -13.859 1 98.19 171 TRP B N 1
ATOM 4158 C CA . TRP B 1 171 ? -18.906 -21.656 -15.125 1 98.19 171 TRP B CA 1
ATOM 4159 C C . TRP B 1 171 ? -18.938 -23.156 -15.422 1 98.19 171 TRP B C 1
ATOM 4161 O O . TRP B 1 171 ? -18.234 -23.625 -16.328 1 98.19 171 TRP B O 1
ATOM 4171 N N . ASN B 1 172 ? -19.672 -23.922 -14.68 1 97.88 172 ASN B N 1
ATOM 4172 C CA . ASN B 1 172 ? -19.906 -25.359 -14.883 1 97.88 172 ASN B CA 1
ATOM 4173 C C . ASN B 1 172 ? -18.594 -26.141 -14.898 1 97.88 172 ASN B C 1
ATOM 4175 O O . ASN B 1 172 ? -18.312 -26.859 -15.859 1 97.88 172 ASN B O 1
ATOM 4179 N N . ILE B 1 173 ? -17.859 -25.953 -13.844 1 98.56 173 ILE B N 1
ATOM 4180 C CA . ILE B 1 173 ? -16.609 -26.672 -13.664 1 98.56 173 ILE B CA 1
ATOM 4181 C C . ILE B 1 173 ? -16.766 -27.75 -12.586 1 98.56 173 ILE B C 1
ATOM 4183 O O . ILE B 1 173 ? -17.109 -27.438 -11.445 1 98.56 173 ILE B O 1
ATOM 4187 N N . SER B 1 174 ? -16.484 -28.969 -12.898 1 98.19 174 SER B N 1
ATOM 4188 C CA . SER B 1 174 ? -16.781 -30.094 -12.016 1 98.19 174 SER B CA 1
ATOM 4189 C C . SER B 1 174 ? -15.641 -30.328 -11.016 1 98.19 174 SER B C 1
ATOM 4191 O O . SER B 1 174 ? -14.531 -29.828 -11.211 1 98.19 174 SER B O 1
ATOM 4193 N N . ARG B 1 175 ? -15.984 -31.062 -10.023 1 97.81 175 ARG B N 1
ATOM 4194 C CA . ARG B 1 175 ? -14.984 -31.531 -9.055 1 97.81 175 ARG B CA 1
ATOM 4195 C C . ARG B 1 175 ? -13.875 -32.312 -9.75 1 97.81 175 ARG B C 1
ATOM 4197 O O . ARG B 1 175 ? -12.695 -32.125 -9.453 1 97.81 175 ARG B O 1
ATOM 4204 N N . GLU B 1 176 ? -14.227 -33.156 -10.633 1 98.06 176 GLU B N 1
ATOM 4205 C CA . GLU B 1 176 ? -13.258 -33.969 -11.352 1 98.06 176 GLU B CA 1
ATOM 4206 C C . GLU B 1 176 ? -12.297 -33.125 -12.164 1 98.06 176 GLU B C 1
ATOM 4208 O O . GLU B 1 176 ? -11.086 -33.375 -12.172 1 98.06 176 GLU B O 1
ATOM 4213 N N . GLU B 1 177 ? -12.828 -32.156 -12.844 1 98.56 177 GLU B N 1
ATOM 4214 C CA . GLU B 1 177 ? -11.977 -31.234 -13.609 1 98.56 177 GLU B CA 1
ATOM 4215 C C . GLU B 1 177 ? -10.984 -30.516 -12.695 1 98.56 177 GLU B C 1
ATOM 4217 O O . GLU B 1 177 ? -9.812 -30.359 -13.047 1 98.56 177 GLU B O 1
ATOM 4222 N N . GLN B 1 178 ? -11.453 -30.109 -11.562 1 98.81 178 GLN B N 1
ATOM 4223 C CA . GLN B 1 178 ? -10.602 -29.391 -10.617 1 98.81 178 GLN B CA 1
ATOM 4224 C C . GLN B 1 178 ? -9.508 -30.297 -10.062 1 98.81 178 GLN B C 1
ATOM 4226 O O . GLN B 1 178 ? -8.352 -29.875 -9.953 1 98.81 178 GLN B O 1
ATOM 4231 N N . ASP B 1 179 ? -9.883 -31.5 -9.695 1 98.69 179 ASP B N 1
ATOM 4232 C CA . ASP B 1 179 ? -8.906 -32.438 -9.172 1 98.69 179 ASP B CA 1
ATOM 4233 C C . ASP B 1 179 ? -7.863 -32.812 -10.234 1 98.69 179 ASP B C 1
ATOM 4235 O O . ASP B 1 179 ? -6.676 -32.906 -9.93 1 98.69 179 ASP B O 1
ATOM 4239 N N . ASN B 1 180 ? -8.328 -33.031 -11.438 1 98.69 180 ASN B N 1
ATOM 4240 C CA . ASN B 1 180 ? -7.391 -33.312 -12.516 1 98.69 180 ASN B CA 1
ATOM 4241 C C . ASN B 1 180 ? -6.445 -32.156 -12.766 1 98.69 180 ASN B C 1
ATOM 4243 O O . ASN B 1 180 ? -5.258 -32.344 -13.031 1 98.69 180 ASN B O 1
ATOM 4247 N N . PHE B 1 181 ? -7.008 -30.953 -12.758 1 98.69 181 PHE B N 1
ATOM 4248 C CA . PHE B 1 181 ? -6.18 -29.766 -12.883 1 98.69 181 PHE B CA 1
ATOM 4249 C C . PHE B 1 181 ? -5.117 -29.719 -11.789 1 98.69 181 PHE B C 1
ATOM 4251 O O . PHE B 1 181 ? -3.951 -29.422 -12.062 1 98.69 181 PHE B O 1
ATOM 4258 N N . ALA B 1 182 ? -5.488 -29.984 -10.516 1 98.81 182 ALA B N 1
ATOM 4259 C CA . ALA B 1 182 ? -4.559 -29.984 -9.391 1 98.81 182 ALA B CA 1
ATOM 4260 C C . ALA B 1 182 ? -3.463 -31.016 -9.578 1 98.81 182 ALA B C 1
ATOM 4262 O O . ALA B 1 182 ? -2.281 -30.734 -9.383 1 98.81 182 ALA B O 1
ATOM 4263 N N . ILE B 1 183 ? -3.867 -32.25 -9.945 1 98.81 183 ILE B N 1
ATOM 4264 C CA . ILE B 1 183 ? -2.906 -33.312 -10.188 1 98.81 183 ILE B CA 1
ATOM 4265 C C . ILE B 1 183 ? -1.902 -32.875 -11.25 1 98.81 183 ILE B C 1
ATOM 4267 O O . ILE B 1 183 ? -0.692 -33.031 -11.07 1 98.81 183 ILE B O 1
ATOM 4271 N N . ASP B 1 184 ? -2.418 -32.312 -12.328 1 98.69 184 ASP B N 1
ATOM 4272 C CA . ASP B 1 184 ? -1.567 -31.844 -13.414 1 98.69 184 ASP B CA 1
ATOM 4273 C C . ASP B 1 184 ? -0.616 -30.75 -12.922 1 98.69 184 ASP B C 1
ATOM 4275 O O . ASP B 1 184 ? 0.565 -30.75 -13.273 1 98.69 184 ASP B O 1
ATOM 4279 N N . SER B 1 185 ? -1.106 -29.797 -12.133 1 98.75 185 SER B N 1
ATOM 4280 C CA . SER B 1 185 ? -0.281 -28.719 -11.594 1 98.75 185 SER B CA 1
ATOM 4281 C C . SER B 1 185 ? 0.863 -29.266 -10.75 1 98.75 185 SER B C 1
ATOM 4283 O O . SER B 1 185 ? 2.006 -28.828 -10.883 1 98.75 185 SER B O 1
ATOM 4285 N N . TYR B 1 186 ? 0.568 -30.234 -9.891 1 98.69 186 TYR B N 1
ATOM 4286 C CA . TYR B 1 186 ? 1.587 -30.875 -9.07 1 98.69 186 TYR B CA 1
ATOM 4287 C C . TYR B 1 186 ? 2.617 -31.594 -9.938 1 98.69 186 TYR B C 1
ATOM 4289 O O . TYR B 1 186 ? 3.822 -31.469 -9.711 1 98.69 186 TYR B O 1
ATOM 4297 N N . GLN B 1 187 ? 2.143 -32.312 -10.906 1 98.75 187 GLN B N 1
ATOM 4298 C CA . GLN B 1 187 ? 3.045 -33.094 -11.75 1 98.75 187 GLN B CA 1
ATOM 4299 C C . GLN B 1 187 ? 3.938 -32.188 -12.586 1 98.75 187 GLN B C 1
ATOM 4301 O O . GLN B 1 187 ? 5.121 -32.469 -12.773 1 98.75 187 GLN B O 1
ATOM 4306 N N . LYS B 1 188 ? 3.381 -31.141 -13.117 1 98.81 188 LYS B N 1
ATOM 4307 C CA . LYS B 1 188 ? 4.176 -30.141 -13.836 1 98.81 188 LYS B CA 1
ATOM 4308 C C . LYS B 1 188 ? 5.238 -29.531 -12.93 1 98.81 188 LYS B C 1
ATOM 4310 O O . LYS B 1 188 ? 6.391 -29.359 -13.336 1 98.81 188 LYS B O 1
ATOM 4315 N N . ALA B 1 189 ? 4.871 -29.125 -11.695 1 98.75 189 ALA B N 1
ATOM 4316 C CA . ALA B 1 189 ? 5.809 -28.531 -10.75 1 98.75 189 ALA B CA 1
ATOM 4317 C C . ALA B 1 189 ? 6.922 -29.516 -10.383 1 98.75 189 ALA B C 1
ATOM 4319 O O . ALA B 1 189 ? 8.086 -29.125 -10.289 1 98.75 189 ALA B O 1
ATOM 4320 N N . GLN B 1 190 ? 6.52 -30.75 -10.18 1 98.62 190 GLN B N 1
ATOM 4321 C CA . GLN B 1 190 ? 7.496 -31.797 -9.891 1 98.62 190 GLN B CA 1
ATOM 4322 C C . GLN B 1 190 ? 8.477 -31.969 -11.047 1 98.62 190 GLN B C 1
ATOM 4324 O O . GLN B 1 190 ? 9.688 -32.062 -10.836 1 98.62 190 GLN B O 1
ATOM 4329 N N . ALA B 1 191 ? 7.957 -32.031 -12.227 1 98.62 191 ALA B N 1
ATOM 4330 C CA . ALA B 1 191 ? 8.805 -32.188 -13.414 1 98.62 191 ALA B CA 1
ATOM 4331 C C . ALA B 1 191 ? 9.766 -31.016 -13.555 1 98.62 191 ALA B C 1
ATOM 4333 O O . ALA B 1 191 ? 10.945 -31.203 -13.852 1 98.62 191 ALA B O 1
ATOM 4334 N N . ALA B 1 192 ? 9.258 -29.812 -13.375 1 98.62 192 ALA B N 1
ATOM 4335 C CA . ALA B 1 192 ? 10.086 -28.609 -13.461 1 98.62 192 ALA B CA 1
ATOM 4336 C C . ALA B 1 192 ? 11.203 -28.641 -12.422 1 98.62 192 ALA B C 1
ATOM 4338 O O . ALA B 1 192 ? 12.344 -28.297 -12.719 1 98.62 192 ALA B O 1
ATOM 4339 N N . GLU B 1 193 ? 10.828 -28.984 -11.195 1 98 193 GLU B N 1
ATOM 4340 C CA . GLU B 1 193 ? 11.828 -29.094 -10.133 1 98 193 GLU B CA 1
ATOM 4341 C C . GLU B 1 193 ? 12.883 -30.141 -10.484 1 98 193 GLU B C 1
ATOM 4343 O O . GLU B 1 193 ? 14.086 -29.875 -10.375 1 98 193 GLU B O 1
ATOM 4348 N N . ASN B 1 194 ? 12.422 -31.312 -10.906 1 98 194 ASN B N 1
ATOM 4349 C CA . ASN B 1 194 ? 13.32 -32.406 -11.234 1 98 194 ASN B CA 1
ATOM 4350 C C . ASN B 1 194 ? 14.242 -32.062 -12.398 1 98 194 ASN B C 1
ATOM 4352 O O . ASN B 1 194 ? 15.398 -32.5 -12.438 1 98 194 ASN B O 1
ATOM 4356 N N . ASP B 1 195 ? 13.719 -31.297 -13.328 1 98.31 195 ASP B N 1
ATOM 4357 C CA . ASP B 1 195 ? 14.484 -30.922 -14.516 1 98.31 195 ASP B CA 1
ATOM 4358 C C . ASP B 1 195 ? 15.352 -29.688 -14.242 1 98.31 195 ASP B C 1
ATOM 4360 O O . ASP B 1 195 ? 16.047 -29.203 -15.141 1 98.31 195 ASP B O 1
ATOM 4364 N N . GLY B 1 196 ? 15.289 -29.125 -13.078 1 98.19 196 GLY B N 1
ATOM 4365 C CA . GLY B 1 196 ? 16.109 -27.984 -12.68 1 98.19 196 GLY B CA 1
ATOM 4366 C C . GLY B 1 196 ? 15.633 -26.672 -13.258 1 98.19 196 GLY B C 1
ATOM 4367 O O . GLY B 1 196 ? 16.406 -25.719 -13.367 1 98.19 196 GLY B O 1
ATOM 4368 N N . LYS B 1 197 ? 14.383 -26.625 -13.633 1 98.38 197 LYS B N 1
ATOM 4369 C CA . LYS B 1 197 ? 13.844 -25.453 -14.312 1 98.38 197 LYS B CA 1
ATOM 4370 C C . LYS B 1 197 ? 13.719 -24.281 -13.352 1 98.38 197 LYS B C 1
ATOM 4372 O O . LYS B 1 197 ? 13.703 -23.125 -13.781 1 98.38 197 LYS B O 1
ATOM 4377 N N . PHE B 1 198 ? 13.656 -24.547 -12 1 98.44 198 PHE B N 1
ATOM 4378 C CA . PHE B 1 198 ? 13.477 -23.5 -11.008 1 98.44 198 PHE B CA 1
ATOM 4379 C C . PHE B 1 198 ? 14.82 -23.016 -10.477 1 98.44 198 PHE B C 1
ATOM 4381 O O . PHE B 1 198 ? 14.891 -22.062 -9.695 1 98.44 198 PHE B O 1
ATOM 4388 N N . LYS B 1 199 ? 15.922 -23.578 -10.852 1 97.69 199 LYS B N 1
ATOM 4389 C CA . LYS B 1 199 ? 17.234 -23.344 -10.258 1 97.69 199 LYS B CA 1
ATOM 4390 C C . LYS B 1 199 ? 17.625 -21.875 -10.352 1 97.69 199 LYS B C 1
ATOM 4392 O O . LYS B 1 199 ? 18.156 -21.312 -9.391 1 97.69 199 LYS B O 1
ATOM 4397 N N . ASN B 1 200 ? 17.297 -21.297 -11.477 1 97.12 200 ASN B N 1
ATOM 4398 C CA . ASN B 1 200 ? 17.75 -19.922 -11.695 1 97.12 200 ASN B CA 1
ATOM 4399 C C . ASN B 1 200 ? 16.797 -18.922 -11.055 1 97.12 200 ASN B C 1
ATOM 4401 O O . ASN B 1 200 ? 17.188 -17.781 -10.789 1 97.12 200 ASN B O 1
ATOM 4405 N N . GLU B 1 201 ? 15.555 -19.297 -10.805 1 98.38 201 GLU B N 1
ATOM 4406 C CA . GLU B 1 201 ? 14.633 -18.297 -10.258 1 98.38 201 GLU B CA 1
ATOM 4407 C C . GLU B 1 201 ? 14.617 -18.344 -8.734 1 98.38 201 GLU B C 1
ATOM 4409 O O . GLU B 1 201 ? 14.219 -17.375 -8.078 1 98.38 201 GLU B O 1
ATOM 4414 N N . ILE B 1 202 ? 15.148 -19.375 -8.062 1 98.81 202 ILE B N 1
ATOM 4415 C CA . ILE B 1 202 ? 15.023 -19.516 -6.617 1 98.81 202 ILE B CA 1
ATOM 4416 C C . ILE B 1 202 ? 16.312 -19.047 -5.941 1 98.81 202 ILE B C 1
ATOM 4418 O O . ILE B 1 202 ? 17.406 -19.5 -6.289 1 98.81 202 ILE B O 1
ATOM 4422 N N . ALA B 1 203 ? 16.125 -18.078 -5.074 1 98.75 203 ALA B N 1
ATOM 4423 C CA . ALA B 1 203 ? 17.172 -17.672 -4.137 1 98.75 203 ALA B CA 1
ATOM 4424 C C . ALA B 1 203 ? 17.094 -18.5 -2.85 1 98.75 203 ALA B C 1
ATOM 4426 O O . ALA B 1 203 ? 16.062 -18.5 -2.164 1 98.75 203 ALA B O 1
ATOM 4427 N N . PRO B 1 204 ? 18.141 -19.141 -2.49 1 98.5 204 PRO B N 1
ATOM 4428 C CA . PRO B 1 204 ? 18.109 -19.969 -1.277 1 98.5 204 PRO B CA 1
ATOM 4429 C C . PRO B 1 204 ? 17.828 -19.156 -0.018 1 98.5 204 PRO B C 1
ATOM 4431 O O . PRO B 1 204 ? 18.297 -18.016 0.102 1 98.5 204 PRO B O 1
ATOM 4434 N N . VAL B 1 205 ? 17.094 -19.719 0.842 1 98.75 205 VAL B N 1
ATOM 4435 C CA . VAL B 1 205 ? 16.875 -19.141 2.164 1 98.75 205 VAL B CA 1
ATOM 4436 C C . VAL B 1 205 ? 17.641 -19.938 3.211 1 98.75 205 VAL B C 1
ATOM 4438 O O . VAL B 1 205 ? 17.531 -21.156 3.279 1 98.75 205 VAL B O 1
ATOM 4441 N N . ILE B 1 206 ? 18.375 -19.266 4.047 1 97.62 206 ILE B N 1
ATOM 4442 C CA . ILE B 1 206 ? 19.172 -19.906 5.078 1 97.62 206 ILE B CA 1
ATOM 4443 C C . ILE B 1 206 ? 18.406 -19.891 6.402 1 97.62 206 ILE B C 1
ATOM 4445 O O . ILE B 1 206 ? 18.016 -18.844 6.887 1 97.62 206 ILE B O 1
ATOM 4449 N N . ILE B 1 207 ? 18.172 -21.047 6.855 1 96.94 207 ILE B N 1
ATOM 4450 C CA . ILE B 1 207 ? 17.578 -21.203 8.18 1 96.94 207 ILE B CA 1
ATOM 4451 C C . ILE B 1 207 ? 18.672 -21.516 9.195 1 96.94 207 ILE B C 1
ATOM 4453 O O . ILE B 1 207 ? 19.359 -22.547 9.078 1 96.94 207 ILE B O 1
ATOM 4457 N N . LYS B 1 208 ? 18.844 -20.641 10.188 1 91.81 208 LYS B N 1
ATOM 4458 C CA . LYS B 1 208 ? 19.891 -20.812 11.188 1 91.81 208 LYS B CA 1
ATOM 4459 C C . LYS B 1 208 ? 19.625 -22.047 12.047 1 91.81 208 LYS B C 1
ATOM 4461 O O . LYS B 1 208 ? 18.5 -22.281 12.477 1 91.81 208 LYS B O 1
ATOM 4466 N N . GLY B 1 209 ? 20.672 -22.797 12.258 1 89.81 209 GLY B N 1
ATOM 4467 C CA . GLY B 1 209 ? 20.562 -23.969 13.117 1 89.81 209 GLY B CA 1
ATOM 4468 C C . GLY B 1 209 ? 20.422 -23.625 14.586 1 89.81 209 GLY B C 1
ATOM 4469 O O . GLY B 1 209 ? 20.922 -22.594 15.039 1 89.81 209 GLY B O 1
ATOM 4470 N N . PHE B 1 210 ? 19.656 -24.469 15.305 1 84 210 PHE B N 1
ATOM 4471 C CA . PHE B 1 210 ? 19.469 -24.25 16.734 1 84 210 PHE B CA 1
ATOM 4472 C C . PHE B 1 210 ? 20.484 -25.047 17.547 1 84 210 PHE B C 1
ATOM 4474 O O . PHE B 1 210 ? 20.734 -26.219 17.266 1 84 210 PHE B O 1
ATOM 4481 N N . ARG B 1 211 ? 21.109 -24.625 18.719 1 81.06 211 ARG B N 1
ATOM 4482 C CA . ARG B 1 211 ? 21.969 -25.281 19.719 1 81.06 211 ARG B CA 1
ATOM 4483 C C . ARG B 1 211 ? 23.125 -26 19.047 1 81.06 211 ARG B C 1
ATOM 4485 O O . ARG B 1 211 ? 23.344 -27.188 19.281 1 81.06 211 ARG B O 1
ATOM 4492 N N . GLY B 1 212 ? 23.703 -25.375 18.016 1 80.56 212 GLY B N 1
ATOM 4493 C CA . GLY B 1 212 ? 24.922 -25.906 17.453 1 80.56 212 GLY B CA 1
ATOM 4494 C C . GLY B 1 212 ? 24.703 -26.672 16.172 1 80.56 212 GLY B C 1
ATOM 4495 O O . GLY B 1 212 ? 25.656 -27.156 15.562 1 80.56 212 GLY B O 1
ATOM 4496 N N . LYS B 1 213 ? 23.469 -26.859 15.789 1 89.25 213 LYS B N 1
ATOM 4497 C CA . LYS B 1 213 ? 23.203 -27.531 14.516 1 89.25 213 LYS B CA 1
ATOM 4498 C C . LYS B 1 213 ? 23.594 -26.641 13.336 1 89.25 213 LYS B C 1
ATOM 4500 O O . LYS B 1 213 ? 23.562 -25.406 13.445 1 89.25 213 LYS B O 1
ATOM 4505 N N . PRO B 1 214 ? 23.969 -27.281 12.305 1 92.81 214 PRO B N 1
ATOM 4506 C CA . PRO B 1 214 ? 24.344 -26.5 11.125 1 92.81 214 PRO B CA 1
ATOM 4507 C C . PRO B 1 214 ? 23.156 -25.766 10.5 1 92.81 214 PRO B C 1
ATOM 4509 O O . PRO B 1 214 ? 22.016 -26.203 10.656 1 92.81 214 PRO B O 1
ATOM 4512 N N . ASP B 1 215 ? 23.469 -24.703 9.781 1 94.75 215 ASP B N 1
ATOM 4513 C CA . ASP B 1 215 ? 22.469 -23.984 9 1 94.75 215 ASP B CA 1
ATOM 4514 C C . ASP B 1 215 ? 21.891 -24.875 7.902 1 94.75 215 ASP B C 1
ATOM 4516 O O . ASP B 1 215 ? 22.547 -25.797 7.422 1 94.75 215 ASP B O 1
ATOM 4520 N N . MET B 1 216 ? 20.641 -24.656 7.688 1 95.12 216 MET B N 1
ATOM 4521 C CA . MET B 1 216 ? 19.953 -25.344 6.602 1 95.12 216 MET B CA 1
ATOM 4522 C C . MET B 1 216 ? 19.625 -24.391 5.461 1 95.12 216 MET B C 1
ATOM 4524 O O . MET B 1 216 ? 19.188 -23.266 5.695 1 95.12 216 MET B O 1
ATOM 4528 N N . GLU B 1 217 ? 19.953 -24.859 4.293 1 96.88 217 GLU B N 1
ATOM 4529 C CA . GLU B 1 217 ? 19.594 -24.094 3.102 1 96.88 217 GLU B CA 1
ATOM 4530 C C . GLU B 1 217 ? 18.328 -24.641 2.455 1 96.88 217 GLU B C 1
ATOM 4532 O O . GLU B 1 217 ? 18.266 -25.828 2.1 1 96.88 217 GLU B O 1
ATOM 4537 N N . VAL B 1 218 ? 17.344 -23.844 2.383 1 98.12 218 VAL B N 1
ATOM 4538 C CA . VAL B 1 218 ? 16.094 -24.234 1.714 1 98.12 218 VAL B CA 1
ATOM 4539 C C . VAL B 1 218 ? 16.125 -23.75 0.264 1 98.12 218 VAL B C 1
ATOM 4541 O O . VAL B 1 218 ? 16.188 -22.547 0.003 1 98.12 218 VAL B O 1
ATOM 4544 N N . VAL B 1 219 ? 16.016 -24.719 -0.703 1 98 219 VAL B N 1
ATOM 4545 C CA . VAL B 1 219 ? 16.203 -24.375 -2.105 1 98 219 VAL B CA 1
ATOM 4546 C C . VAL B 1 219 ? 15.055 -24.938 -2.938 1 98 219 VAL B C 1
ATOM 4548 O O . VAL B 1 219 ? 15.039 -24.797 -4.164 1 98 219 VAL B O 1
ATOM 4551 N N . LYS B 1 220 ? 14.125 -25.578 -2.283 1 97.94 220 LYS B N 1
ATOM 4552 C CA . LYS B 1 220 ? 12.992 -26.172 -2.984 1 97.94 220 LYS B CA 1
ATOM 4553 C C . LYS B 1 220 ? 11.672 -25.719 -2.379 1 97.94 220 LYS B C 1
ATOM 4555 O O . LYS B 1 220 ? 11.578 -25.5 -1.169 1 97.94 220 LYS B O 1
ATOM 4560 N N . ASP B 1 221 ? 10.711 -25.562 -3.258 1 98.69 221 ASP B N 1
ATOM 4561 C CA . ASP B 1 221 ? 9.352 -25.328 -2.768 1 98.69 221 ASP B CA 1
ATOM 4562 C C . ASP B 1 221 ? 8.859 -26.5 -1.928 1 98.69 221 ASP B C 1
ATOM 4564 O O . ASP B 1 221 ? 9.125 -27.672 -2.254 1 98.69 221 ASP B O 1
ATOM 4568 N N . GLU B 1 222 ? 8.117 -26.25 -0.917 1 98.19 222 GLU B N 1
ATOM 4569 C CA . GLU B 1 222 ? 7.797 -27.25 0.089 1 98.19 222 GLU B CA 1
ATOM 4570 C C . GLU B 1 222 ? 6.633 -28.125 -0.36 1 98.19 222 GLU B C 1
ATOM 4572 O O . GLU B 1 222 ? 6.559 -29.312 -0.004 1 98.19 222 GLU B O 1
ATOM 4577 N N . GLU B 1 223 ? 5.781 -27.641 -1.194 1 97.69 223 GLU B N 1
ATOM 4578 C CA . GLU B 1 223 ? 4.469 -28.25 -1.418 1 97.69 223 GLU B CA 1
ATOM 4579 C C . GLU B 1 223 ? 4.523 -29.297 -2.521 1 97.69 223 GLU B C 1
ATOM 4581 O O . GLU B 1 223 ? 3.861 -30.328 -2.432 1 97.69 223 GLU B O 1
ATOM 4586 N N . PRO B 1 224 ? 5.273 -29.156 -3.605 1 98.12 224 PRO B N 1
ATOM 4587 C CA . PRO B 1 224 ? 5.16 -30.031 -4.777 1 98.12 224 PRO B CA 1
ATOM 4588 C C . PRO B 1 224 ? 5.348 -31.516 -4.438 1 98.12 224 PRO B C 1
ATOM 4590 O O . PRO B 1 224 ? 4.645 -32.375 -4.977 1 98.12 224 PRO B O 1
ATOM 4593 N N . GLY B 1 225 ? 6.16 -31.797 -3.525 1 96.81 225 GLY B N 1
ATOM 4594 C CA . GLY B 1 225 ? 6.473 -33.188 -3.207 1 96.81 225 GLY B CA 1
ATOM 4595 C C . GLY B 1 225 ? 5.375 -33.875 -2.422 1 96.81 225 GLY B C 1
ATOM 4596 O O . GLY B 1 225 ? 5.414 -35.094 -2.232 1 96.81 225 GLY B O 1
ATOM 4597 N N . LYS B 1 226 ? 4.32 -33.219 -2.129 1 96.19 226 LYS B N 1
ATOM 4598 C CA . LYS B 1 226 ? 3.299 -33.75 -1.226 1 96.19 226 LYS B CA 1
ATOM 4599 C C . LYS B 1 226 ? 2.141 -34.344 -2.006 1 96.19 226 LYS B C 1
ATOM 4601 O O . LYS B 1 226 ? 1.163 -34.812 -1.413 1 96.19 226 LYS B O 1
ATOM 4606 N N . LEU B 1 227 ? 2.256 -34.469 -3.295 1 97.25 227 LEU B N 1
ATOM 4607 C CA . LEU B 1 227 ? 1.163 -35 -4.109 1 97.25 227 LEU B CA 1
ATOM 4608 C C . LEU B 1 227 ? 0.859 -36.438 -3.756 1 97.25 227 LEU B C 1
ATOM 4610 O O . LEU B 1 227 ? 1.758 -37.281 -3.756 1 97.25 227 LEU B O 1
ATOM 4614 N N . ASN B 1 228 ? -0.28 -36.719 -3.34 1 97.44 228 ASN B N 1
ATOM 4615 C CA . ASN B 1 228 ? -0.894 -38.031 -3.213 1 97.44 228 ASN B CA 1
ATOM 4616 C C . ASN B 1 228 ? -2.221 -38.094 -3.963 1 97.44 228 ASN B C 1
ATOM 4618 O O . ASN B 1 228 ? -3.252 -37.656 -3.453 1 97.44 228 ASN B O 1
ATOM 4622 N N . ILE B 1 229 ? -2.178 -38.75 -5.133 1 98.06 229 ILE B N 1
ATOM 4623 C CA . ILE B 1 229 ? -3.297 -38.688 -6.066 1 98.06 229 ILE B CA 1
ATOM 4624 C C . ILE B 1 229 ? -4.535 -39.312 -5.426 1 98.06 229 ILE B C 1
ATOM 4626 O O . ILE B 1 229 ? -5.637 -38.75 -5.527 1 98.06 229 ILE B O 1
ATOM 4630 N N . ASN B 1 230 ? -4.391 -40.438 -4.773 1 97.56 230 ASN B N 1
ATOM 4631 C CA . ASN B 1 230 ? -5.523 -41.094 -4.137 1 97.56 230 ASN B CA 1
ATOM 4632 C C . ASN B 1 230 ? -6.148 -40.219 -3.051 1 97.56 230 ASN B C 1
ATOM 4634 O O . ASN B 1 230 ? -7.371 -40.094 -2.979 1 97.56 230 ASN B O 1
ATOM 4638 N N . LYS B 1 231 ? -5.316 -39.594 -2.271 1 96.5 231 LYS B N 1
ATOM 4639 C CA . LYS B 1 231 ? -5.805 -38.719 -1.216 1 96.5 231 LYS B CA 1
ATOM 4640 C C . LYS B 1 231 ? -6.48 -37.469 -1.8 1 96.5 231 LYS B C 1
ATOM 4642 O O . LYS B 1 231 ? -7.477 -37 -1.261 1 96.5 231 LYS B O 1
ATOM 4647 N N . LEU B 1 232 ? -5.867 -37 -2.85 1 97.56 232 LEU B N 1
ATOM 4648 C CA . LEU B 1 232 ? -6.414 -35.812 -3.518 1 97.56 232 LEU B CA 1
ATOM 4649 C C . LEU B 1 232 ? -7.82 -36.094 -4.035 1 97.56 232 LEU B C 1
ATOM 4651 O O . LEU B 1 232 ? -8.734 -35.281 -3.803 1 97.56 232 LEU B O 1
ATOM 4655 N N . LYS B 1 233 ? -8.055 -37.219 -4.633 1 96.62 233 LYS B N 1
ATOM 4656 C CA . LYS B 1 233 ? -9.344 -37.562 -5.246 1 96.62 233 LYS B CA 1
ATOM 4657 C C . LYS B 1 233 ? -10.391 -37.875 -4.188 1 96.62 233 LYS B C 1
ATOM 4659 O O . LYS B 1 233 ? -11.586 -37.719 -4.422 1 96.62 233 LYS B O 1
ATOM 4664 N N . SER B 1 234 ? -9.898 -38.281 -3.039 1 96.5 234 SER B N 1
ATOM 4665 C CA . SER B 1 234 ? -10.836 -38.688 -1.994 1 96.5 234 SER B CA 1
ATOM 4666 C C . SER B 1 234 ? -11.062 -37.562 -0.986 1 96.5 234 SER B C 1
ATOM 4668 O O . SER B 1 234 ? -11.859 -37.719 -0.056 1 96.5 234 SER B O 1
ATOM 4670 N N . ALA B 1 235 ? -10.391 -36.438 -1.128 1 96.62 235 ALA B N 1
ATOM 4671 C CA . ALA B 1 235 ? -10.461 -35.344 -0.161 1 96.62 235 ALA B CA 1
ATOM 4672 C C . ALA B 1 235 ? -11.875 -34.781 -0.074 1 96.62 235 ALA B C 1
ATOM 4674 O O . ALA B 1 235 ? -12.57 -34.688 -1.087 1 96.62 235 ALA B O 1
ATOM 4675 N N . ARG B 1 236 ? -12.367 -34.438 1.156 1 94.56 236 ARG B N 1
ATOM 4676 C CA . ARG B 1 236 ? -13.68 -33.844 1.372 1 94.56 236 ARG B CA 1
ATOM 4677 C C . ARG B 1 236 ? -13.672 -32.375 0.984 1 94.56 236 ARG B C 1
ATOM 4679 O O . ARG B 1 236 ? -12.656 -31.688 1.122 1 94.56 236 ARG B O 1
ATOM 4686 N N . THR B 1 237 ? -14.758 -31.859 0.55 1 95.12 237 THR B N 1
ATOM 4687 C CA . THR B 1 237 ? -14.906 -30.438 0.269 1 95.12 237 THR B CA 1
ATOM 4688 C C . THR B 1 237 ? -14.812 -29.625 1.553 1 95.12 237 THR B C 1
ATOM 4690 O O . THR B 1 237 ? -15.195 -30.094 2.625 1 95.12 237 THR B O 1
ATOM 4693 N N . VAL B 1 238 ? -14.391 -28.391 1.48 1 92.69 238 VAL B N 1
ATOM 4694 C CA . VAL B 1 238 ? -14.047 -27.625 2.676 1 92.69 238 VAL B CA 1
ATOM 4695 C C . VAL B 1 238 ? -15.016 -26.453 2.836 1 92.69 238 VAL B C 1
ATOM 4697 O O . VAL B 1 238 ? -15.359 -26.062 3.959 1 92.69 238 VAL B O 1
ATOM 4700 N N . PHE B 1 239 ? -15.562 -25.891 1.802 1 94.19 239 PHE B N 1
ATOM 4701 C CA . PHE B 1 239 ? -16.203 -24.578 1.897 1 94.19 239 PHE B CA 1
ATOM 4702 C C . PHE B 1 239 ? -17.719 -24.719 1.691 1 94.19 239 PHE B C 1
ATOM 4704 O O . PHE B 1 239 ? -18.469 -23.812 2.057 1 94.19 239 PHE B O 1
ATOM 4711 N N . GLN B 1 240 ? -18.062 -25.703 1.018 1 92.06 240 GLN B N 1
ATOM 4712 C CA . GLN B 1 240 ? -19.469 -25.984 0.746 1 92.06 240 GLN B CA 1
ATOM 4713 C C . GLN B 1 240 ? -19.797 -27.453 0.973 1 92.06 240 GLN B C 1
ATOM 4715 O O . GLN B 1 240 ? -19.219 -28.328 0.333 1 92.06 240 GLN B O 1
ATOM 4720 N N . LYS B 1 241 ? -20.875 -27.891 1.853 1 88.56 241 LYS B N 1
ATOM 4721 C CA . LYS B 1 241 ? -21.219 -29.25 2.258 1 88.56 241 LYS B CA 1
ATOM 4722 C C . LYS B 1 241 ? -21.984 -29.984 1.16 1 88.56 241 LYS B C 1
ATOM 4724 O O . LYS B 1 241 ? -21.703 -31.141 0.859 1 88.56 241 LYS B O 1
ATOM 4729 N N . GLU B 1 242 ? -22.812 -29.156 0.681 1 89.81 242 GLU B N 1
ATOM 4730 C CA . GLU B 1 242 ? -23.656 -29.766 -0.348 1 89.81 242 GLU B CA 1
ATOM 4731 C C . GLU B 1 242 ? -23.203 -29.344 -1.745 1 89.81 242 GLU B C 1
ATOM 4733 O O . GLU B 1 242 ? -23.109 -28.156 -2.043 1 89.81 242 GLU B O 1
ATOM 4738 N N . ASN B 1 243 ? -22.922 -30.328 -2.559 1 91.88 243 ASN B N 1
ATOM 4739 C CA . ASN B 1 243 ? -22.516 -30.109 -3.943 1 91.88 243 ASN B CA 1
ATOM 4740 C C . ASN B 1 243 ? -21.25 -29.266 -4.039 1 91.88 243 ASN B C 1
ATOM 4742 O O . ASN B 1 243 ? -21.109 -28.453 -4.949 1 91.88 243 ASN B O 1
ATOM 4746 N N . GLY B 1 244 ? -20.469 -29.297 -3.012 1 96.62 244 GLY B N 1
ATOM 4747 C CA . GLY B 1 244 ? -19.188 -28.625 -3.053 1 96.62 244 GLY B CA 1
ATOM 4748 C C . GLY B 1 244 ? -18.188 -29.281 -3.99 1 96.62 244 GLY B C 1
ATOM 4749 O O . GLY B 1 244 ? -18.281 -30.484 -4.254 1 96.62 244 GLY B O 1
ATOM 4750 N N . THR B 1 245 ? -17.25 -28.484 -4.477 1 98.12 245 THR B N 1
ATOM 4751 C CA . THR B 1 245 ? -16.281 -29.016 -5.43 1 98.12 245 THR B CA 1
ATOM 4752 C C . THR B 1 245 ? -14.859 -28.672 -5.008 1 98.12 245 THR B C 1
ATOM 4754 O O . THR B 1 245 ? -13.898 -29.281 -5.477 1 98.12 245 THR B O 1
ATOM 4757 N N . VAL B 1 246 ? -14.664 -27.656 -4.191 1 98.31 246 VAL B N 1
ATOM 4758 C CA . VAL B 1 246 ? -13.336 -27.172 -3.803 1 98.31 246 VAL B CA 1
ATOM 4759 C C . VAL B 1 246 ? -12.844 -27.953 -2.588 1 98.31 246 VAL B C 1
ATOM 4761 O O . VAL B 1 246 ? -13.555 -28.078 -1.587 1 98.31 246 VAL B O 1
ATOM 4764 N N . THR B 1 247 ? -11.695 -28.531 -2.68 1 97.88 247 THR B N 1
ATOM 4765 C CA . THR B 1 247 ? -11.047 -29.266 -1.607 1 97.88 247 THR B CA 1
ATOM 4766 C C . THR B 1 247 ? -9.68 -28.656 -1.279 1 97.88 247 THR B C 1
ATOM 4768 O O . THR B 1 247 ? -9.18 -27.812 -2.021 1 97.88 247 THR B O 1
ATOM 4771 N N . ALA B 1 248 ? -9.109 -29.094 -0.18 1 95.81 248 ALA B N 1
ATOM 4772 C CA . ALA B 1 248 ? -7.801 -28.594 0.218 1 95.81 248 ALA B CA 1
ATOM 4773 C C . ALA B 1 248 ? -6.758 -28.875 -0.858 1 95.81 248 ALA B C 1
ATOM 4775 O O . ALA B 1 248 ? -5.984 -27.984 -1.229 1 95.81 248 ALA B O 1
ATOM 4776 N N . PRO B 1 249 ? -6.793 -30.062 -1.439 1 96.44 249 PRO B N 1
ATOM 4777 C CA . PRO B 1 249 ? -5.734 -30.359 -2.41 1 96.44 249 PRO B CA 1
ATOM 4778 C C . PRO B 1 249 ? -5.941 -29.641 -3.74 1 96.44 249 PRO B C 1
ATOM 4780 O O . PRO B 1 249 ? -4.992 -29.469 -4.508 1 96.44 249 PRO B O 1
ATOM 4783 N N . ASN B 1 250 ? -7.191 -29.328 -4.113 1 98.06 250 ASN B N 1
ATOM 4784 C CA . ASN B 1 250 ? -7.375 -28.609 -5.367 1 98.06 250 ASN B CA 1
ATOM 4785 C C . ASN B 1 250 ? -7.449 -27.094 -5.148 1 98.06 250 ASN B C 1
ATOM 4787 O O . ASN B 1 250 ? -7.996 -26.375 -5.98 1 98.06 250 ASN B O 1
ATOM 4791 N N . ALA B 1 251 ? -6.992 -26.625 -3.961 1 98.19 251 ALA B N 1
ATOM 4792 C CA . ALA B 1 251 ? -6.758 -25.234 -3.588 1 98.19 251 ALA B CA 1
ATOM 4793 C C . ALA B 1 251 ? -5.312 -25.016 -3.16 1 98.19 251 ALA B C 1
ATOM 4795 O O . ALA B 1 251 ? -4.645 -25.953 -2.709 1 98.19 251 ALA B O 1
ATOM 4796 N N . SER B 1 252 ? -4.879 -23.766 -3.383 1 97.81 252 SER B N 1
ATOM 4797 C CA . SER B 1 252 ? -3.529 -23.469 -2.914 1 97.81 252 SER B CA 1
ATOM 4798 C C . SER B 1 252 ? -3.451 -23.531 -1.392 1 97.81 252 SER B C 1
ATOM 4800 O O . SER B 1 252 ? -4.398 -23.141 -0.703 1 97.81 252 SER B O 1
ATOM 4802 N N . PRO B 1 253 ? -2.381 -24.016 -0.793 1 97.19 253 PRO B N 1
ATOM 4803 C CA . PRO B 1 253 ? -2.172 -23.922 0.653 1 97.19 253 PRO B CA 1
ATOM 4804 C C . PRO B 1 253 ? -1.835 -22.516 1.116 1 97.19 253 PRO B C 1
ATOM 4806 O O . PRO B 1 253 ? -1.748 -21.594 0.296 1 97.19 253 PRO B O 1
ATOM 4809 N N . ILE B 1 254 ? -1.747 -22.266 2.422 1 98.12 254 ILE B N 1
ATOM 4810 C CA . ILE B 1 254 ? -1.267 -21.047 3.039 1 98.12 254 ILE B CA 1
ATOM 4811 C C . ILE B 1 254 ? 0.26 -21.047 3.08 1 98.12 254 ILE B C 1
ATOM 4813 O O . ILE B 1 254 ? 0.874 -22.047 3.465 1 98.12 254 ILE B O 1
ATOM 4817 N N . ASN B 1 255 ? 0.857 -19.922 2.682 1 98.88 255 ASN B N 1
ATOM 4818 C CA . ASN B 1 255 ? 2.277 -20.047 2.375 1 98.88 255 ASN B CA 1
ATOM 4819 C C . ASN B 1 255 ? 3.061 -18.812 2.779 1 98.88 255 ASN B C 1
ATOM 4821 O O . ASN B 1 255 ? 2.471 -17.781 3.098 1 98.88 255 ASN B O 1
ATOM 4825 N N . ASP B 1 256 ? 4.363 -18.922 2.824 1 98.88 256 ASP B N 1
ATOM 4826 C CA . ASP B 1 256 ? 5.363 -17.891 3.072 1 98.88 256 ASP B CA 1
ATOM 4827 C C . ASP B 1 256 ? 6.336 -17.766 1.9 1 98.88 256 ASP B C 1
ATOM 4829 O O . ASP B 1 256 ? 6.707 -18.781 1.293 1 98.88 256 ASP B O 1
ATOM 4833 N N . GLY B 1 257 ? 6.699 -16.516 1.526 1 98.88 257 GLY B N 1
ATOM 4834 C CA . GLY B 1 257 ? 7.66 -16.359 0.445 1 98.88 257 GLY B CA 1
ATOM 4835 C C . GLY B 1 257 ? 7.918 -14.906 0.077 1 98.88 257 GLY B C 1
ATOM 4836 O O . GLY B 1 257 ? 7.293 -14 0.635 1 98.88 257 GLY B O 1
ATOM 4837 N N . GLY B 1 258 ? 8.914 -14.656 -0.719 1 98.94 258 GLY B N 1
ATOM 4838 C CA . GLY B 1 258 ? 9.273 -13.375 -1.308 1 98.94 258 GLY B CA 1
ATOM 4839 C C . GLY B 1 258 ? 9.688 -13.484 -2.764 1 98.94 258 GLY B C 1
ATOM 4840 O O . GLY B 1 258 ? 10.109 -14.547 -3.217 1 98.94 258 GLY B O 1
ATOM 4841 N N . ALA B 1 259 ? 9.461 -12.469 -3.531 1 99 259 ALA B N 1
ATOM 4842 C CA . ALA B 1 259 ? 9.867 -12.375 -4.93 1 99 259 ALA B CA 1
ATOM 4843 C C . ALA B 1 259 ? 10.156 -10.922 -5.32 1 99 259 ALA B C 1
ATOM 4845 O O . ALA B 1 259 ? 9.539 -10 -4.789 1 99 259 ALA B O 1
ATOM 4846 N N . ALA B 1 260 ? 11.109 -10.719 -6.215 1 98.94 260 ALA B N 1
ATOM 4847 C CA . ALA B 1 260 ? 11.492 -9.367 -6.609 1 98.94 260 ALA B CA 1
ATOM 4848 C C . ALA B 1 260 ? 11.992 -9.328 -8.047 1 98.94 260 ALA B C 1
ATOM 4850 O O . ALA B 1 260 ? 12.469 -10.344 -8.57 1 98.94 260 ALA B O 1
ATOM 4851 N N . VAL B 1 261 ? 11.836 -8.211 -8.68 1 99 261 VAL B N 1
ATOM 4852 C CA . VAL B 1 261 ? 12.453 -7.891 -9.961 1 99 261 VAL B CA 1
ATOM 4853 C C . VAL B 1 261 ? 13.133 -6.531 -9.883 1 99 261 VAL B C 1
ATOM 4855 O O . VAL B 1 261 ? 12.828 -5.719 -9.008 1 99 261 VAL B O 1
ATOM 4858 N N . ILE B 1 262 ? 14.109 -6.273 -10.719 1 98.94 262 ILE B N 1
ATOM 4859 C CA . ILE B 1 262 ? 14.68 -4.949 -10.922 1 98.94 262 ILE B CA 1
ATOM 4860 C C . ILE B 1 262 ? 14.219 -4.379 -12.258 1 98.94 262 ILE B C 1
ATOM 4862 O O . ILE B 1 262 ? 14.438 -4.992 -13.305 1 98.94 262 ILE B O 1
ATOM 4866 N N . LEU B 1 263 ? 13.539 -3.252 -12.203 1 98.94 263 LEU B N 1
ATOM 4867 C CA . LEU B 1 263 ? 13.102 -2.5 -13.375 1 98.94 263 LEU B CA 1
ATOM 4868 C C . LEU B 1 263 ? 14.078 -1.37 -13.695 1 98.94 263 LEU B C 1
ATOM 4870 O O . LEU B 1 263 ? 14.539 -0.676 -12.789 1 98.94 263 LEU B O 1
ATOM 4874 N N . VAL B 1 264 ? 14.344 -1.18 -14.992 1 98.81 264 VAL B N 1
ATOM 4875 C CA . VAL B 1 264 ? 15.289 -0.128 -15.359 1 98.81 264 VAL B CA 1
ATOM 4876 C C . VAL B 1 264 ? 14.758 0.635 -16.578 1 98.81 264 VAL B C 1
ATOM 4878 O O . VAL B 1 264 ? 14.094 0.057 -17.438 1 98.81 264 VAL B O 1
ATOM 4881 N N . SER B 1 265 ? 15.039 1.909 -16.625 1 98.56 265 SER B N 1
ATOM 4882 C CA . SER B 1 265 ? 14.742 2.727 -17.797 1 98.56 265 SER B CA 1
ATOM 4883 C C . SER B 1 265 ? 15.648 2.359 -18.969 1 98.56 265 SER B C 1
ATOM 4885 O O . SER B 1 265 ? 16.719 1.769 -18.766 1 98.56 265 SER B O 1
ATOM 4887 N N . GLU B 1 266 ? 15.219 2.688 -20.141 1 98.06 266 GLU B N 1
ATOM 4888 C CA . GLU B 1 266 ? 16.047 2.461 -21.312 1 98.06 266 GLU B CA 1
ATOM 4889 C C . GLU B 1 266 ? 17.375 3.219 -21.219 1 98.06 266 GLU B C 1
ATOM 4891 O O . GLU B 1 266 ? 18.422 2.705 -21.609 1 98.06 266 GLU B O 1
ATOM 4896 N N . ARG B 1 267 ? 17.328 4.449 -20.703 1 97.31 267 ARG B N 1
ATOM 4897 C CA . ARG B 1 267 ? 18.516 5.27 -20.531 1 97.31 267 ARG B CA 1
ATOM 4898 C C . ARG B 1 267 ? 19.547 4.57 -19.641 1 97.31 267 ARG B C 1
ATOM 4900 O O . ARG B 1 267 ? 20.719 4.453 -20.016 1 97.31 267 ARG B O 1
ATOM 4907 N N . LYS B 1 268 ? 19.109 4.113 -18.5 1 97.62 268 LYS B N 1
ATOM 4908 C CA . LYS B 1 268 ? 20.016 3.473 -17.547 1 97.62 268 LYS B CA 1
ATOM 4909 C C . LYS B 1 268 ? 20.516 2.135 -18.094 1 97.62 268 LYS B C 1
ATOM 4911 O O . LYS B 1 268 ? 21.656 1.754 -17.844 1 97.62 268 LYS B O 1
ATOM 4916 N N . LEU B 1 269 ? 19.656 1.371 -18.797 1 98.19 269 LEU B N 1
ATOM 4917 C CA . LEU B 1 269 ? 20.047 0.118 -19.422 1 98.19 269 LEU B CA 1
ATOM 4918 C C . LEU B 1 269 ? 21.234 0.331 -20.359 1 98.19 269 LEU B C 1
ATOM 4920 O O . LEU B 1 269 ? 22.203 -0.42 -20.312 1 98.19 269 LEU B O 1
ATOM 4924 N N . ASN B 1 270 ? 21.125 1.352 -21.188 1 97.81 270 ASN B N 1
ATOM 4925 C CA . ASN B 1 270 ? 22.172 1.665 -22.172 1 97.81 270 ASN B CA 1
ATOM 4926 C C . ASN B 1 270 ? 23.422 2.221 -21.5 1 97.81 270 ASN B C 1
ATOM 4928 O O . ASN B 1 270 ? 24.547 1.859 -21.859 1 97.81 270 ASN B O 1
ATOM 4932 N N . GLU B 1 271 ? 23.188 3.104 -20.531 1 97.69 271 GLU B N 1
ATOM 4933 C CA . GLU B 1 271 ? 24.297 3.729 -19.828 1 97.69 271 GLU B CA 1
ATOM 4934 C C . GLU B 1 271 ? 25.219 2.68 -19.203 1 97.69 271 GLU B C 1
ATOM 4936 O O . GLU B 1 271 ? 26.453 2.809 -19.266 1 97.69 271 GLU B O 1
ATOM 4941 N N . LEU B 1 272 ? 24.609 1.596 -18.656 1 98.06 272 LEU B N 1
ATOM 4942 C CA . LEU B 1 272 ? 25.406 0.63 -17.906 1 98.06 272 LEU B CA 1
ATOM 4943 C C . LEU B 1 272 ? 25.625 -0.646 -18.703 1 98.06 272 LEU B C 1
ATOM 4945 O O . LEU B 1 272 ? 26.297 -1.57 -18.25 1 98.06 272 LEU B O 1
ATOM 4949 N N . GLY B 1 273 ? 25.078 -0.717 -19.891 1 97.94 273 GLY B N 1
ATOM 4950 C CA . GLY B 1 273 ? 25.203 -1.905 -20.719 1 97.94 273 GLY B CA 1
ATOM 4951 C C . GLY B 1 273 ? 24.594 -3.141 -20.078 1 97.94 273 GLY B C 1
ATOM 4952 O O . GLY B 1 273 ? 25.188 -4.223 -20.109 1 97.94 273 GLY B O 1
ATOM 4953 N N . LEU B 1 274 ? 23.422 -2.955 -19.469 1 98.31 274 LEU B N 1
ATOM 4954 C CA . LEU B 1 274 ? 22.766 -4.078 -18.812 1 98.31 274 LEU B CA 1
ATOM 4955 C C . LEU B 1 274 ? 22.125 -5.004 -19.844 1 98.31 274 LEU B C 1
ATOM 4957 O O . LEU B 1 274 ? 21.656 -4.551 -20.891 1 98.31 274 LEU B O 1
ATOM 4961 N N . LYS B 1 275 ? 22.094 -6.262 -19.531 1 97.75 275 LYS B N 1
ATOM 4962 C CA . LYS B 1 275 ? 21.375 -7.23 -20.344 1 97.75 275 LYS B CA 1
ATOM 4963 C C . LYS B 1 275 ? 19.938 -7.422 -19.828 1 97.75 275 LYS B C 1
ATOM 4965 O O . LYS B 1 275 ? 19.734 -7.984 -18.75 1 97.75 275 LYS B O 1
ATOM 4970 N N . PRO B 1 276 ? 19.016 -7.035 -20.594 1 98.38 276 PRO B N 1
ATOM 4971 C CA . PRO B 1 276 ? 17.625 -7.191 -20.125 1 98.38 276 PRO B CA 1
ATOM 4972 C C . PRO B 1 276 ? 17.109 -8.617 -20.297 1 98.38 276 PRO B C 1
ATOM 4974 O O . PRO B 1 276 ? 17.469 -9.305 -21.25 1 98.38 276 PRO B O 1
ATOM 4977 N N . LEU B 1 277 ? 16.266 -9.055 -19.344 1 98.62 277 LEU B N 1
ATOM 4978 C CA . LEU B 1 277 ? 15.523 -10.305 -19.484 1 98.62 277 LEU B CA 1
ATOM 4979 C C . LEU B 1 277 ? 14.305 -10.109 -20.375 1 98.62 277 LEU B C 1
ATOM 4981 O O . LEU B 1 277 ? 13.984 -10.977 -21.203 1 98.62 277 LEU B O 1
ATOM 4985 N N . ALA B 1 278 ? 13.602 -9.023 -20.172 1 98.81 278 ALA B N 1
ATOM 4986 C CA . ALA B 1 278 ? 12.352 -8.742 -20.875 1 98.81 278 ALA B CA 1
ATOM 4987 C C . ALA B 1 278 ? 12.016 -7.254 -20.828 1 98.81 278 ALA B C 1
ATOM 4989 O O . ALA B 1 278 ? 12.648 -6.492 -20.094 1 98.81 278 ALA B O 1
ATOM 4990 N N . VAL B 1 279 ? 11.172 -6.832 -21.734 1 98.88 279 VAL B N 1
ATOM 4991 C CA . VAL B 1 279 ? 10.57 -5.504 -21.703 1 98.88 279 VAL B CA 1
ATOM 4992 C C . VAL B 1 279 ? 9.094 -5.613 -21.328 1 98.88 279 VAL B C 1
ATOM 4994 O O . VAL B 1 279 ? 8.414 -6.559 -21.75 1 98.88 279 VAL B O 1
ATOM 4997 N N . ILE B 1 280 ? 8.641 -4.746 -20.438 1 98.88 280 ILE B N 1
ATOM 4998 C CA . ILE B 1 280 ? 7.215 -4.676 -20.141 1 98.88 280 ILE B CA 1
ATOM 4999 C C . ILE B 1 280 ? 6.473 -3.99 -21.281 1 98.88 280 ILE B C 1
ATOM 5001 O O . ILE B 1 280 ? 6.719 -2.82 -21.578 1 98.88 280 ILE B O 1
ATOM 5005 N N . ARG B 1 281 ? 5.527 -4.715 -21.891 1 98.5 281 ARG B N 1
ATOM 5006 C CA . ARG B 1 281 ? 4.84 -4.195 -23.062 1 98.5 281 ARG B CA 1
ATOM 5007 C C . ARG B 1 281 ? 3.535 -3.508 -22.672 1 98.5 281 ARG B C 1
ATOM 5009 O O . ARG B 1 281 ? 3.068 -2.607 -23.375 1 98.5 281 ARG B O 1
ATOM 5016 N N . GLY B 1 282 ? 2.986 -3.949 -21.578 1 98.31 282 GLY B N 1
ATOM 5017 C CA . GLY B 1 282 ? 1.731 -3.359 -21.125 1 98.31 282 GLY B CA 1
ATOM 5018 C C . GLY B 1 282 ? 1.178 -4.004 -19.875 1 98.31 282 GLY B C 1
ATOM 5019 O O . GLY B 1 282 ? 1.751 -4.965 -19.359 1 98.31 282 GLY B O 1
ATOM 5020 N N . TRP B 1 283 ? 0.153 -3.455 -19.359 1 98.81 283 TRP B N 1
ATOM 5021 C CA . TRP B 1 283 ? -0.559 -3.98 -18.188 1 98.81 283 TRP B CA 1
ATOM 5022 C C . TRP B 1 283 ? -2.041 -3.629 -18.266 1 98.81 283 TRP B C 1
ATOM 5024 O O . TRP B 1 283 ? -2.451 -2.789 -19.062 1 98.81 283 TRP B O 1
ATOM 5034 N N . GLY B 1 284 ? -2.785 -4.352 -17.469 1 98.69 284 GLY B N 1
ATOM 5035 C CA . GLY B 1 284 ? -4.223 -4.152 -17.375 1 98.69 284 GLY B CA 1
ATOM 5036 C C . GLY B 1 284 ? -4.793 -4.609 -16.047 1 98.69 284 GLY B C 1
ATOM 5037 O O . GLY B 1 284 ? -4.359 -5.625 -15.492 1 98.69 284 GLY B O 1
ATOM 5038 N N . GLU B 1 285 ? -5.707 -3.824 -15.555 1 98.75 285 GLU B N 1
ATOM 5039 C CA . GLU B 1 285 ? -6.387 -4.137 -14.305 1 98.75 285 GLU B CA 1
ATOM 5040 C C . GLU B 1 285 ? -7.902 -4.059 -14.461 1 98.75 285 GLU B C 1
ATOM 5042 O O . GLU B 1 285 ? -8.406 -3.291 -15.289 1 98.75 285 GLU B O 1
ATOM 5047 N N . ALA B 1 286 ? -8.57 -4.891 -13.727 1 98.69 286 ALA B N 1
ATOM 5048 C CA . ALA B 1 286 ? -10.031 -4.938 -13.773 1 98.69 286 ALA B CA 1
ATOM 5049 C C . ALA B 1 286 ? -10.609 -5.363 -12.43 1 98.69 286 ALA B C 1
ATOM 5051 O O . ALA B 1 286 ? -9.898 -5.914 -11.586 1 98.69 286 ALA B O 1
ATOM 5052 N N . ALA B 1 287 ? -11.836 -5.004 -12.219 1 98.69 287 ALA B N 1
ATOM 5053 C CA . ALA B 1 287 ? -12.562 -5.422 -11.023 1 98.69 287 ALA B CA 1
ATOM 5054 C C . ALA B 1 287 ? -14.047 -5.566 -11.312 1 98.69 287 ALA B C 1
ATOM 5056 O O . ALA B 1 287 ? -14.547 -5.043 -12.305 1 98.69 287 ALA B O 1
ATOM 5057 N N . HIS B 1 288 ? -14.68 -6.352 -10.57 1 98.19 288 HIS B N 1
ATOM 5058 C CA . HIS B 1 288 ? -16.125 -6.504 -10.578 1 98.19 288 HIS B CA 1
ATOM 5059 C C . HIS B 1 288 ? -16.641 -6.941 -9.211 1 98.19 288 HIS B C 1
ATOM 5061 O O . HIS B 1 288 ? -16.109 -6.527 -8.18 1 98.19 288 HIS B O 1
ATOM 5067 N N . GLU B 1 289 ? -17.766 -7.668 -9.141 1 98.06 289 GLU B N 1
ATOM 5068 C CA . GLU B 1 289 ? -18.344 -8.047 -7.852 1 98.06 289 GLU B CA 1
ATOM 5069 C C . GLU B 1 289 ? -17.328 -8.812 -7.004 1 98.06 289 GLU B C 1
ATOM 5071 O O . GLU B 1 289 ? -16.688 -9.75 -7.48 1 98.06 289 GLU B O 1
ATOM 5076 N N . PRO B 1 290 ? -17.203 -8.406 -5.75 1 98.25 290 PRO B N 1
ATOM 5077 C CA . PRO B 1 290 ? -16.234 -9.055 -4.875 1 98.25 290 PRO B CA 1
ATOM 5078 C C . PRO B 1 290 ? -16.344 -10.578 -4.902 1 98.25 290 PRO B C 1
ATOM 5080 O O . PRO B 1 290 ? -15.32 -11.273 -4.977 1 98.25 290 PRO B O 1
ATOM 5083 N N . ALA B 1 291 ? -17.484 -11.117 -4.988 1 98.06 291 ALA B N 1
ATOM 5084 C CA . ALA B 1 291 ? -17.688 -12.562 -4.934 1 98.06 291 ALA B CA 1
ATOM 5085 C C . ALA B 1 291 ? -17.281 -13.234 -6.238 1 98.06 291 ALA B C 1
ATOM 5087 O O . ALA B 1 291 ? -17.172 -14.461 -6.309 1 98.06 291 ALA B O 1
ATOM 5088 N N . ASN B 1 292 ? -16.953 -12.398 -7.27 1 98.5 292 ASN B N 1
ATOM 5089 C CA . ASN B 1 292 ? -16.578 -12.93 -8.578 1 98.5 292 ASN B CA 1
ATOM 5090 C C . ASN B 1 292 ? -15.094 -12.734 -8.867 1 98.5 292 ASN B C 1
ATOM 5092 O O . ASN B 1 292 ? -14.672 -12.781 -10.016 1 98.5 292 ASN B O 1
ATOM 5096 N N . PHE B 1 293 ? -14.336 -12.562 -7.828 1 98.44 293 PHE B N 1
ATOM 5097 C CA . PHE B 1 293 ? -12.938 -12.211 -8.008 1 98.44 293 PHE B CA 1
ATOM 5098 C C . PHE B 1 293 ? -12.195 -13.305 -8.766 1 98.44 293 PHE B C 1
ATOM 5100 O O . PHE B 1 293 ? -11.219 -13.031 -9.469 1 98.44 293 PHE B O 1
ATOM 5107 N N . THR B 1 294 ? -12.68 -14.539 -8.703 1 98.69 294 THR B N 1
ATOM 5108 C CA . THR B 1 294 ? -11.953 -15.711 -9.172 1 98.69 294 THR B CA 1
ATOM 5109 C C . THR B 1 294 ? -11.75 -15.664 -10.68 1 98.69 294 THR B C 1
ATOM 5111 O O . THR B 1 294 ? -10.812 -16.25 -11.211 1 98.69 294 THR B O 1
ATOM 5114 N N . TRP B 1 295 ? -12.594 -14.977 -11.383 1 98.69 295 TRP B N 1
ATOM 5115 C CA . TRP B 1 295 ? -12.43 -14.969 -12.836 1 98.69 295 TRP B CA 1
ATOM 5116 C C . TRP B 1 295 ? -12.164 -13.555 -13.344 1 98.69 295 TRP B C 1
ATOM 5118 O O . TRP B 1 295 ? -12.188 -13.305 -14.547 1 98.69 295 TRP B O 1
ATOM 5128 N N . ALA B 1 296 ? -11.812 -12.641 -12.414 1 98.88 296 ALA B N 1
ATOM 5129 C CA . ALA B 1 296 ? -11.461 -11.258 -12.734 1 98.88 296 ALA B CA 1
ATOM 5130 C C . ALA B 1 296 ? -10.273 -11.195 -13.688 1 98.88 296 ALA B C 1
ATOM 5132 O O . ALA B 1 296 ? -10.156 -10.281 -14.5 1 98.88 296 ALA B O 1
ATOM 5133 N N . PRO B 1 297 ? -9.352 -12.164 -13.664 1 98.94 297 PRO B N 1
ATOM 5134 C CA . PRO B 1 297 ? -8.234 -12.125 -14.617 1 98.94 297 PRO B CA 1
ATOM 5135 C C . PRO B 1 297 ? -8.703 -12.117 -16.078 1 98.94 297 PRO B C 1
ATOM 5137 O O . PRO B 1 297 ? -8.055 -11.516 -16.922 1 98.94 297 PRO B O 1
ATOM 5140 N N . SER B 1 298 ? -9.82 -12.727 -16.344 1 98.88 298 SER B N 1
ATOM 5141 C CA . SER B 1 298 ? -10.344 -12.781 -17.703 1 98.88 298 SER B CA 1
ATOM 5142 C C . SER B 1 298 ? -10.789 -11.398 -18.188 1 98.88 298 SER B C 1
ATOM 5144 O O . SER B 1 298 ? -10.938 -11.172 -19.391 1 98.88 298 SER B O 1
ATOM 5146 N N . LEU B 1 299 ? -11 -10.5 -17.25 1 98.88 299 LEU B N 1
ATOM 5147 C CA . LEU B 1 299 ? -11.312 -9.109 -17.578 1 98.88 299 LEU B CA 1
ATOM 5148 C C . LEU B 1 299 ? -10.031 -8.289 -17.703 1 98.88 299 LEU B C 1
ATOM 5150 O O . LEU B 1 299 ? -9.969 -7.355 -18.516 1 98.88 299 LEU B O 1
ATOM 5154 N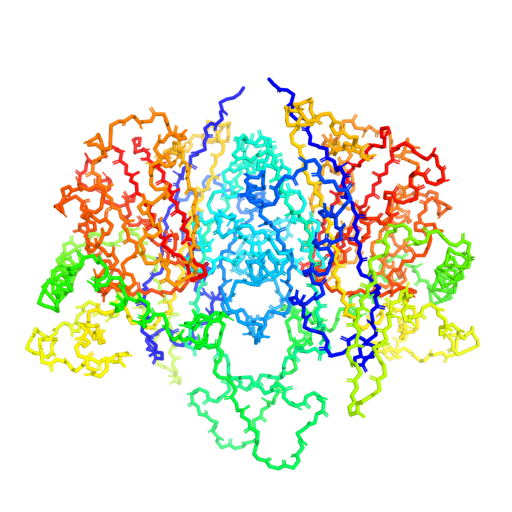 N . ALA B 1 300 ? -8.992 -8.609 -16.953 1 98.88 300 ALA B N 1
ATOM 5155 C CA . ALA B 1 300 ? -7.754 -7.828 -16.906 1 98.88 300 ALA B CA 1
ATOM 5156 C C . ALA B 1 300 ? -6.863 -8.125 -18.109 1 98.88 300 ALA B C 1
ATOM 5158 O O . ALA B 1 300 ? -6.199 -7.223 -18.625 1 98.88 300 ALA B O 1
ATOM 5159 N N . VAL B 1 301 ? -6.824 -9.359 -18.578 1 98.94 301 VAL B N 1
ATOM 5160 C CA . VAL B 1 301 ? -5.898 -9.805 -19.625 1 98.94 301 VAL B CA 1
ATOM 5161 C C . VAL B 1 301 ? -6.184 -9.055 -20.922 1 98.94 301 VAL B C 1
ATOM 5163 O O . VAL B 1 301 ? -5.27 -8.492 -21.531 1 98.94 301 VAL B O 1
ATOM 5166 N N . PRO B 1 302 ? -7.465 -8.953 -21.391 1 98.88 302 PRO B N 1
ATOM 5167 C CA . PRO B 1 302 ? -7.711 -8.188 -22.625 1 98.88 302 PRO B CA 1
ATOM 5168 C C . PRO B 1 302 ? -7.27 -6.727 -22.5 1 98.88 302 PRO B C 1
ATOM 5170 O O . PRO B 1 302 ? -6.793 -6.141 -23.469 1 98.88 302 PRO B O 1
ATOM 5173 N N . LYS B 1 303 ? -7.43 -6.168 -21.312 1 98.75 303 LYS B N 1
ATOM 5174 C CA . LYS B 1 303 ? -6.996 -4.789 -21.109 1 98.75 303 LYS B CA 1
ATOM 5175 C C . LYS B 1 303 ? -5.477 -4.668 -21.188 1 98.75 303 LYS B C 1
ATOM 5177 O O . LYS B 1 303 ? -4.957 -3.684 -21.719 1 98.75 303 LYS B O 1
ATOM 5182 N N . ALA B 1 304 ? -4.785 -5.664 -20.656 1 98.81 304 ALA B N 1
ATOM 5183 C CA . ALA B 1 304 ? -3.326 -5.672 -20.734 1 98.81 304 ALA B CA 1
ATOM 5184 C C . ALA B 1 304 ? -2.85 -5.793 -22.172 1 98.81 304 ALA B C 1
ATOM 5186 O O . ALA B 1 304 ? -1.905 -5.113 -22.594 1 98.81 304 ALA B O 1
ATOM 5187 N N . LEU B 1 305 ? -3.461 -6.66 -22.906 1 98.88 305 LEU B N 1
ATOM 5188 C CA . LEU B 1 305 ? -3.104 -6.852 -24.312 1 98.88 305 LEU B CA 1
ATOM 5189 C C . LEU B 1 305 ? -3.357 -5.582 -25.109 1 98.88 305 LEU B C 1
ATOM 5191 O O . LEU B 1 305 ? -2.527 -5.188 -25.938 1 98.88 305 LEU B O 1
ATOM 5195 N N . LYS B 1 306 ? -4.477 -4.973 -24.844 1 98.5 306 LYS B N 1
ATOM 5196 C CA . LYS B 1 306 ? -4.773 -3.709 -25.5 1 98.5 306 LYS B CA 1
ATOM 5197 C C . LYS B 1 306 ? -3.713 -2.658 -25.188 1 98.5 306 LYS B C 1
ATOM 5199 O O . LYS B 1 306 ? -3.244 -1.954 -26.094 1 98.5 306 LYS B O 1
ATOM 5204 N N . HIS B 1 307 ? -3.367 -2.553 -23.953 1 98.06 307 HIS B N 1
ATOM 5205 C CA . HIS B 1 307 ? -2.336 -1.61 -23.531 1 98.06 307 HIS B CA 1
ATOM 5206 C C . HIS B 1 307 ? -1.003 -1.913 -24.219 1 98.06 307 HIS B C 1
ATOM 5208 O O . HIS B 1 307 ? -0.239 -0.998 -24.531 1 98.06 307 HIS B O 1
ATOM 5214 N N . ALA B 1 308 ? -0.773 -3.152 -24.5 1 98.12 308 ALA B N 1
ATOM 5215 C CA . ALA B 1 308 ? 0.479 -3.594 -25.109 1 98.12 308 ALA B CA 1
ATOM 5216 C C . ALA B 1 308 ? 0.428 -3.453 -26.641 1 98.12 308 ALA B C 1
ATOM 5218 O O . ALA B 1 308 ? 1.438 -3.648 -27.312 1 98.12 308 ALA B O 1
ATOM 5219 N N . GLY B 1 309 ? -0.734 -3.184 -27.156 1 98 309 GLY B N 1
ATOM 5220 C CA . GLY B 1 309 ? -0.906 -3.098 -28.594 1 98 309 GLY B CA 1
ATOM 5221 C C . GLY B 1 309 ? -0.943 -4.457 -29.266 1 98 309 GLY B C 1
ATOM 5222 O O . GLY B 1 309 ? -0.55 -4.586 -30.438 1 98 309 GLY B O 1
ATOM 5223 N N . ILE B 1 310 ? -1.328 -5.445 -28.516 1 98.31 310 ILE B N 1
ATOM 5224 C CA . ILE B 1 310 ? -1.427 -6.797 -29.062 1 98.31 310 ILE B CA 1
ATOM 5225 C C . ILE B 1 310 ? -2.893 -7.152 -29.297 1 98.31 310 ILE B C 1
ATOM 5227 O O . ILE B 1 310 ? -3.682 -7.227 -28.344 1 98.31 310 ILE B O 1
ATOM 5231 N N . GLU B 1 311 ? -3.264 -7.422 -30.484 1 97.31 311 GLU B N 1
ATOM 5232 C CA . GLU B 1 311 ? -4.664 -7.598 -30.859 1 97.31 311 GLU B CA 1
ATOM 5233 C C . GLU B 1 311 ? -5.102 -9.055 -30.688 1 97.31 311 GLU B C 1
ATOM 5235 O O . GLU B 1 311 ? -6.223 -9.32 -30.25 1 97.31 311 GLU B O 1
ATOM 5240 N N . ASP B 1 312 ? -4.191 -9.961 -31.047 1 97.94 312 ASP B N 1
ATOM 5241 C CA . ASP B 1 312 ? -4.555 -11.375 -31.047 1 97.94 312 ASP B CA 1
ATOM 5242 C C . ASP B 1 312 ? -3.977 -12.102 -29.828 1 97.94 312 ASP B C 1
ATOM 5244 O O . ASP B 1 312 ? -2.764 -12.305 -29.75 1 97.94 312 ASP B O 1
ATOM 5248 N N . ILE B 1 313 ? -4.812 -12.539 -28.953 1 98.44 313 ILE B N 1
ATOM 5249 C CA . ILE B 1 313 ? -4.418 -13.242 -27.734 1 98.44 313 ILE B CA 1
ATOM 5250 C C . ILE B 1 313 ? -3.676 -14.523 -28.109 1 98.44 313 ILE B C 1
ATOM 5252 O O . ILE B 1 313 ? -2.854 -15.016 -27.328 1 98.44 313 ILE B O 1
ATOM 5256 N N . ASN B 1 314 ? -3.869 -15.039 -29.297 1 97.88 314 ASN B N 1
ATOM 5257 C CA . ASN B 1 314 ? -3.225 -16.266 -29.734 1 97.88 314 ASN B CA 1
ATOM 5258 C C . ASN B 1 314 ? -1.752 -16.047 -30.062 1 97.88 314 ASN B C 1
ATOM 5260 O O . ASN B 1 314 ? -0.994 -17 -30.219 1 97.88 314 ASN B O 1
ATOM 5264 N N . SER B 1 315 ? -1.339 -14.812 -30.109 1 98.31 315 SER B N 1
ATOM 5265 C CA . SER B 1 315 ? 0.068 -14.5 -30.344 1 98.31 315 SER B CA 1
ATOM 5266 C C . SER B 1 315 ? 0.891 -14.688 -29.062 1 98.31 315 SER B C 1
ATOM 5268 O O . SER B 1 315 ? 2.123 -14.688 -29.109 1 98.31 315 SER B O 1
ATOM 5270 N N . ILE B 1 316 ? 0.236 -14.891 -27.969 1 98.88 316 ILE B N 1
ATOM 5271 C CA . ILE B 1 316 ? 0.918 -15.078 -26.688 1 98.88 316 ILE B CA 1
ATOM 5272 C C . ILE B 1 316 ? 1.43 -16.516 -26.578 1 98.88 316 ILE B C 1
ATOM 5274 O O . ILE B 1 316 ? 0.681 -17.469 -26.828 1 98.88 316 ILE B O 1
ATOM 5278 N N . ASP B 1 317 ? 2.674 -16.641 -26.203 1 98.94 317 ASP B N 1
ATOM 5279 C CA . ASP B 1 317 ? 3.301 -17.953 -26.141 1 98.94 317 ASP B CA 1
ATOM 5280 C C . ASP B 1 317 ? 2.93 -18.688 -24.859 1 98.94 317 ASP B C 1
ATOM 5282 O O . ASP B 1 317 ? 2.652 -19.891 -24.875 1 98.94 317 ASP B O 1
ATOM 5286 N N . PHE B 1 318 ? 2.98 -17.938 -23.75 1 98.94 318 PHE B N 1
ATOM 5287 C CA . PHE B 1 318 ? 2.707 -18.578 -22.469 1 98.94 318 PHE B CA 1
ATOM 5288 C C . PHE B 1 318 ? 1.922 -17.641 -21.562 1 98.94 318 PHE B C 1
ATOM 5290 O O . PHE B 1 318 ? 2.09 -16.422 -21.609 1 98.94 318 PHE B O 1
ATOM 5297 N N . PHE B 1 319 ? 1.061 -18.266 -20.766 1 98.94 319 PHE B N 1
ATOM 5298 C CA . PHE B 1 319 ? 0.29 -17.578 -19.719 1 98.94 319 PHE B CA 1
ATOM 5299 C C . PHE B 1 319 ? 0.652 -18.125 -18.344 1 98.94 319 PHE B C 1
ATOM 5301 O O . PHE B 1 319 ? 0.848 -19.328 -18.172 1 98.94 319 PHE B O 1
ATOM 5308 N N . GLU B 1 320 ? 0.811 -17.266 -17.406 1 98.94 320 GLU B N 1
ATOM 5309 C CA . GLU B 1 320 ? 0.999 -17.625 -16.016 1 98.94 320 GLU B CA 1
ATOM 5310 C C . GLU B 1 320 ? -0.074 -17 -15.125 1 98.94 320 GLU B C 1
ATOM 5312 O O . GLU B 1 320 ? 0.037 -15.836 -14.734 1 98.94 320 GLU B O 1
ATOM 5317 N N . PHE B 1 321 ? -1.084 -17.766 -14.781 1 98.81 321 PHE B N 1
ATOM 5318 C CA . PHE B 1 321 ? -2.17 -17.344 -13.906 1 98.81 321 PHE B CA 1
ATOM 5319 C C . PHE B 1 321 ? -1.943 -17.828 -12.477 1 98.81 321 PHE B C 1
ATOM 5321 O O . PHE B 1 321 ? -1.518 -18.969 -12.266 1 98.81 321 PHE B O 1
ATOM 5328 N N . ASN B 1 322 ? -2.145 -16.953 -11.508 1 98.81 322 ASN B N 1
ATOM 5329 C CA . ASN B 1 322 ? -2.129 -17.438 -10.141 1 98.81 322 ASN B CA 1
ATOM 5330 C C . ASN B 1 322 ? -3.361 -18.297 -9.836 1 98.81 322 ASN B C 1
ATOM 5332 O O . ASN B 1 322 ? -4.457 -17.75 -9.648 1 98.81 322 ASN B O 1
ATOM 5336 N N . GLU B 1 323 ? -3.176 -19.5 -9.75 1 98.25 323 GLU B N 1
ATOM 5337 C CA . GLU B 1 323 ? -4.285 -20.422 -9.539 1 98.25 323 GLU B CA 1
ATOM 5338 C C . GLU B 1 323 ? -4.48 -20.703 -8.055 1 98.25 323 GLU B C 1
ATOM 5340 O O . GLU B 1 323 ? -4.262 -21.828 -7.598 1 98.25 323 GLU B O 1
ATOM 5345 N N . ALA B 1 324 ? -4.996 -19.703 -7.336 1 97.81 324 ALA B N 1
ATOM 5346 C CA . ALA B 1 324 ? -5.262 -19.859 -5.91 1 97.81 324 ALA B CA 1
ATOM 5347 C C . ALA B 1 324 ? -6.168 -21.062 -5.652 1 97.81 324 ALA B C 1
ATOM 5349 O O . ALA B 1 324 ? -6.148 -21.641 -4.562 1 97.81 324 ALA B O 1
ATOM 5350 N N . PHE B 1 325 ? -7.02 -21.359 -6.559 1 98.56 325 PHE B N 1
ATOM 5351 C CA . PHE B 1 325 ? -7.863 -22.531 -6.68 1 98.56 325 PHE B CA 1
ATOM 5352 C C . PHE B 1 325 ? -7.789 -23.109 -8.086 1 98.56 325 PHE B C 1
ATOM 5354 O O . PHE B 1 325 ? -7.613 -22.375 -9.062 1 98.56 325 PHE B O 1
ATOM 5361 N N . SER B 1 326 ? -7.961 -24.422 -8.156 1 98.81 326 SER B N 1
ATOM 5362 C CA . SER B 1 326 ? -7.977 -25.047 -9.477 1 98.81 326 SER B CA 1
ATOM 5363 C C . SER B 1 326 ? -9.016 -24.391 -10.383 1 98.81 326 SER B C 1
ATOM 5365 O O . SER B 1 326 ? -8.789 -24.25 -11.594 1 98.81 326 SER B O 1
ATOM 5367 N N . VAL B 1 327 ? -10.125 -24 -9.812 1 98.81 327 VAL B N 1
ATOM 5368 C CA . VAL B 1 327 ? -11.227 -23.438 -10.586 1 98.81 327 VAL B CA 1
ATOM 5369 C C . VAL B 1 327 ? -10.789 -22.125 -11.219 1 98.81 327 VAL B C 1
ATOM 5371 O O . VAL B 1 327 ? -11.25 -21.766 -12.305 1 98.81 327 VAL B O 1
ATOM 5374 N N . VAL B 1 328 ? -9.898 -21.375 -10.617 1 98.81 328 VAL B N 1
ATOM 5375 C CA . VAL B 1 328 ? -9.422 -20.094 -11.148 1 98.81 328 VAL B CA 1
ATOM 5376 C C . VAL B 1 328 ? -8.648 -20.344 -12.445 1 98.81 328 VAL B C 1
ATOM 5378 O O . VAL B 1 328 ? -8.867 -19.641 -13.438 1 98.81 328 VAL B O 1
ATOM 5381 N N . GLY B 1 329 ? -7.738 -21.297 -12.406 1 98.56 329 GLY B N 1
ATOM 5382 C CA . GLY B 1 329 ? -7.012 -21.641 -13.609 1 98.56 329 GLY B CA 1
ATOM 5383 C C . GLY B 1 329 ? -7.906 -22.156 -14.727 1 98.56 329 GLY B C 1
ATOM 5384 O O . GLY B 1 329 ? -7.73 -21.781 -15.891 1 98.56 329 GLY B O 1
ATOM 5385 N N . LEU B 1 330 ? -8.898 -22.969 -14.367 1 98.81 330 LEU B N 1
ATOM 5386 C CA . LEU B 1 330 ? -9.789 -23.594 -15.344 1 98.81 330 LEU B CA 1
ATOM 5387 C C . LEU B 1 330 ? -10.727 -22.547 -15.953 1 98.81 330 LEU B C 1
ATOM 5389 O O . LEU B 1 330 ? -10.859 -22.469 -17.172 1 98.81 330 LEU B O 1
ATOM 5393 N N . ALA B 1 331 ? -11.359 -21.734 -15.109 1 98.81 331 ALA B N 1
ATOM 5394 C CA . ALA B 1 331 ? -12.375 -20.797 -15.555 1 98.81 331 ALA B CA 1
ATOM 5395 C C . ALA B 1 331 ? -11.773 -19.719 -16.469 1 98.81 331 ALA B C 1
ATOM 5397 O O . ALA B 1 331 ? -12.32 -19.438 -17.531 1 98.81 331 ALA B O 1
ATOM 5398 N N . ASN B 1 332 ? -10.664 -19.141 -16.062 1 98.88 332 ASN B N 1
ATOM 5399 C CA . ASN B 1 332 ? -10.055 -18.078 -16.859 1 98.88 332 ASN B CA 1
ATOM 5400 C C . ASN B 1 332 ? -9.539 -18.609 -18.203 1 98.88 332 ASN B C 1
ATOM 5402 O O . ASN B 1 332 ? -9.641 -17.938 -19.219 1 98.88 332 ASN B O 1
ATOM 5406 N N . THR B 1 333 ? -8.953 -19.812 -18.203 1 98.81 333 THR B N 1
ATOM 5407 C CA . THR B 1 333 ? -8.516 -20.453 -19.438 1 98.81 333 THR B CA 1
ATOM 5408 C C . THR B 1 333 ? -9.695 -20.672 -20.375 1 98.81 333 THR B C 1
ATOM 5410 O O . THR B 1 333 ? -9.602 -20.406 -21.578 1 98.81 333 THR B O 1
ATOM 5413 N N . LYS B 1 334 ? -10.812 -21.141 -19.812 1 98.69 334 LYS B N 1
ATOM 5414 C CA . LYS B 1 334 ? -12.031 -21.406 -20.578 1 98.69 334 LYS B CA 1
ATOM 5415 C C . LYS B 1 334 ? -12.625 -20.109 -21.109 1 98.69 334 LYS B C 1
ATOM 5417 O O . LYS B 1 334 ? -12.945 -20.016 -22.297 1 98.69 334 LYS B O 1
ATOM 5422 N N . ILE B 1 335 ? -12.758 -19.062 -20.266 1 98.75 335 ILE B N 1
ATOM 5423 C CA . ILE B 1 335 ? -13.383 -17.797 -20.609 1 98.75 335 ILE B CA 1
ATOM 5424 C C . ILE B 1 335 ? -12.594 -17.125 -21.734 1 98.75 335 ILE B C 1
ATOM 5426 O O . ILE B 1 335 ? -13.18 -16.594 -22.688 1 98.75 335 ILE B O 1
ATOM 5430 N N . LEU B 1 336 ? -11.273 -17.219 -21.625 1 98.81 336 LEU B N 1
ATOM 5431 C CA . LEU B 1 336 ? -10.406 -16.547 -22.594 1 98.81 336 LEU B CA 1
ATOM 5432 C C . LEU B 1 336 ? -10.141 -17.438 -23.797 1 98.81 336 LEU B C 1
ATOM 5434 O O . LEU B 1 336 ? -9.453 -17.031 -24.734 1 98.81 336 LEU B O 1
ATOM 5438 N N . LYS B 1 337 ? -10.617 -18.656 -23.781 1 98.56 337 LYS B N 1
ATOM 5439 C CA . LYS B 1 337 ? -10.461 -19.625 -24.859 1 98.56 337 LYS B CA 1
ATOM 5440 C C . LYS B 1 337 ? -8.984 -19.875 -25.172 1 98.56 337 LYS B C 1
ATOM 5442 O O . LYS B 1 337 ? -8.578 -19.844 -26.328 1 98.56 337 LYS B O 1
ATOM 5447 N N . LEU B 1 338 ? -8.258 -20.094 -24.125 1 98.81 338 LEU B N 1
ATOM 5448 C CA . LEU B 1 338 ? -6.828 -20.312 -24.266 1 98.81 338 LEU B CA 1
ATOM 5449 C C . LEU B 1 338 ? -6.52 -21.781 -24.516 1 98.81 338 LEU B C 1
ATOM 5451 O O . LEU B 1 338 ? -7.281 -22.656 -24.094 1 98.81 338 LEU B O 1
ATOM 5455 N N . ASP B 1 339 ? -5.41 -22.031 -25.219 1 98.38 339 ASP B N 1
ATOM 5456 C CA . ASP B 1 339 ? -4.828 -23.359 -25.234 1 98.38 339 ASP B CA 1
ATOM 5457 C C . ASP B 1 339 ? -4.27 -23.75 -23.875 1 98.38 339 ASP B C 1
ATOM 5459 O O . ASP B 1 339 ? -3.295 -23.156 -23.406 1 98.38 339 ASP B O 1
ATOM 5463 N N . PRO B 1 340 ? -4.848 -24.75 -23.219 1 98 340 PRO B N 1
ATOM 5464 C CA . PRO B 1 340 ? -4.422 -25.094 -21.859 1 98 340 PRO B CA 1
ATOM 5465 C C . PRO B 1 340 ? -2.947 -25.484 -21.781 1 98 340 PRO B C 1
ATOM 5467 O O . PRO B 1 340 ? -2.318 -25.344 -20.734 1 98 340 PRO B O 1
ATOM 5470 N N . SER B 1 341 ? -2.367 -25.953 -22.875 1 98.12 341 SER B N 1
ATOM 5471 C CA . SER B 1 341 ? -0.974 -26.391 -22.875 1 98.12 341 SER B CA 1
ATOM 5472 C C . SER B 1 341 ? -0.023 -25.203 -22.734 1 98.12 341 SER B C 1
ATOM 5474 O O . SER B 1 341 ? 1.163 -25.391 -22.453 1 98.12 341 SER B O 1
ATOM 5476 N N . LYS B 1 342 ? -0.513 -23.953 -22.859 1 98.69 342 LYS B N 1
ATOM 5477 C CA . LYS B 1 342 ? 0.296 -22.734 -22.766 1 98.69 342 LYS B CA 1
ATOM 5478 C C . LYS B 1 342 ? 0.143 -22.094 -21.391 1 98.69 342 LYS B C 1
ATOM 5480 O O . LYS B 1 342 ? 0.798 -21.094 -21.094 1 98.69 342 LYS B O 1
ATOM 5485 N N . VAL B 1 343 ? -0.722 -22.688 -20.531 1 98.75 343 VAL B N 1
ATOM 5486 C CA . VAL B 1 343 ? -1.068 -22.047 -19.266 1 98.75 343 VAL B CA 1
ATOM 5487 C C . VAL B 1 343 ? -0.373 -22.781 -18.109 1 98.75 343 VAL B C 1
ATOM 5489 O O . VAL B 1 343 ? -0.509 -24 -17.969 1 98.75 343 VAL B O 1
ATOM 5492 N N . ASN B 1 344 ? 0.351 -22.047 -17.297 1 98.62 344 ASN B N 1
ATOM 5493 C CA . ASN B 1 344 ? 0.999 -22.562 -16.094 1 98.62 344 ASN B CA 1
ATOM 5494 C C . ASN B 1 344 ? 1.791 -23.828 -16.391 1 98.62 344 ASN B C 1
ATOM 5496 O O . ASN B 1 344 ? 1.586 -24.859 -15.75 1 98.62 344 ASN B O 1
ATOM 5500 N N . VAL B 1 345 ? 2.803 -23.688 -17.234 1 98.62 345 VAL B N 1
ATOM 5501 C CA . VAL B 1 345 ? 3.414 -24.875 -17.812 1 98.62 345 VAL B CA 1
ATOM 5502 C C . VAL B 1 345 ? 4.418 -25.469 -16.828 1 98.62 345 VAL B C 1
ATOM 5504 O O . VAL B 1 345 ? 4.848 -26.625 -17 1 98.62 345 VAL B O 1
ATOM 5507 N N . TYR B 1 346 ? 4.773 -24.766 -15.727 1 98.75 346 TYR B N 1
ATOM 5508 C CA . TYR B 1 346 ? 5.617 -25.328 -14.672 1 98.75 346 TYR B CA 1
ATOM 5509 C C . TYR B 1 346 ? 4.805 -25.609 -13.414 1 98.75 346 TYR B C 1
ATOM 5511 O O . TYR B 1 346 ? 5.363 -25.781 -12.328 1 98.75 346 TYR B O 1
ATOM 5519 N N . GLY B 1 347 ? 3.469 -25.641 -13.523 1 98.5 347 GLY B N 1
ATOM 5520 C CA . GLY B 1 347 ? 2.619 -25.672 -12.352 1 98.5 347 GLY B CA 1
ATOM 5521 C C . GLY B 1 347 ? 2.379 -24.297 -11.75 1 98.5 347 GLY B C 1
ATOM 5522 O O . GLY B 1 347 ? 2.922 -23.297 -12.234 1 98.5 347 GLY B O 1
ATOM 5523 N N . GLY B 1 348 ? 1.527 -24.25 -10.773 1 98.25 348 GLY B N 1
ATOM 5524 C CA . GLY B 1 348 ? 1.188 -22.953 -10.203 1 98.25 348 GLY B CA 1
ATOM 5525 C C . GLY B 1 348 ? 0.888 -23.016 -8.719 1 98.25 348 GLY B C 1
ATOM 5526 O O . GLY B 1 348 ? 1.482 -23.828 -7.988 1 98.25 348 GLY B O 1
ATOM 5527 N N . ALA B 1 349 ? 0.065 -22.125 -8.219 1 98.69 349 ALA B N 1
ATOM 5528 C CA . ALA B 1 349 ? -0.138 -21.875 -6.797 1 98.69 349 ALA B CA 1
ATOM 5529 C C . ALA B 1 349 ? -0.72 -23.109 -6.102 1 98.69 349 ALA B C 1
ATOM 5531 O O . ALA B 1 349 ? -0.436 -23.359 -4.926 1 98.69 349 ALA B O 1
ATOM 5532 N N . VAL B 1 350 ? -1.522 -23.891 -6.797 1 98.56 350 VAL B N 1
ATOM 5533 C CA . VAL B 1 350 ? -2.094 -25.094 -6.203 1 98.56 350 VAL B CA 1
ATOM 5534 C C . VAL B 1 350 ? -0.976 -26.047 -5.789 1 98.56 350 VAL B C 1
ATOM 5536 O O . VAL B 1 350 ? -1.059 -26.703 -4.746 1 98.56 350 VAL B O 1
ATOM 5539 N N . ALA B 1 351 ? 0.07 -26.078 -6.582 1 98.62 351 ALA B N 1
ATOM 5540 C CA . ALA B 1 351 ? 1.144 -27.047 -6.375 1 98.62 351 ALA B CA 1
ATOM 5541 C C . ALA B 1 351 ? 2.338 -26.391 -5.676 1 98.62 351 ALA B C 1
ATOM 5543 O O . ALA B 1 351 ? 3.129 -27.078 -5.023 1 98.62 351 ALA B O 1
ATOM 5544 N N . ILE B 1 352 ? 2.504 -25.094 -5.832 1 98.56 352 ILE B N 1
ATOM 5545 C CA . ILE B 1 352 ? 3.703 -24.422 -5.359 1 98.56 352 ILE B CA 1
ATOM 5546 C C . ILE B 1 352 ? 3.381 -23.625 -4.098 1 98.56 352 ILE B C 1
ATOM 5548 O O . ILE B 1 352 ? 4.164 -23.609 -3.146 1 98.56 352 ILE B O 1
ATOM 5552 N N . GLY B 1 353 ? 2.225 -22.969 -4.121 1 98.62 353 GLY B N 1
ATOM 5553 C CA . GLY B 1 353 ? 1.821 -22.141 -2.996 1 98.62 353 GLY B CA 1
ATOM 5554 C C . GLY B 1 353 ? 1.438 -20.734 -3.404 1 98.62 353 GLY B C 1
ATOM 5555 O O . GLY B 1 353 ? 1.646 -20.328 -4.555 1 98.62 353 GLY B O 1
ATOM 5556 N N . HIS B 1 354 ? 0.911 -20.016 -2.402 1 98.75 354 HIS B N 1
ATOM 5557 C CA . HIS B 1 354 ? 0.33 -18.719 -2.682 1 98.75 354 HIS B CA 1
ATOM 5558 C C . HIS B 1 354 ? 0.537 -17.75 -1.511 1 98.75 354 HIS B C 1
ATOM 5560 O O . HIS B 1 354 ? -0.428 -17.344 -0.867 1 98.75 354 HIS B O 1
ATOM 5566 N N . PRO B 1 355 ? 1.793 -17.344 -1.247 1 98.88 355 PRO B N 1
ATOM 5567 C CA . PRO B 1 355 ? 1.941 -16.219 -0.318 1 98.88 355 PRO B CA 1
ATOM 5568 C C . PRO B 1 355 ? 1.356 -14.914 -0.866 1 98.88 355 PRO B C 1
ATOM 5570 O O . PRO B 1 355 ? 1.859 -14.375 -1.854 1 98.88 355 PRO B O 1
ATOM 5573 N N . LEU B 1 356 ? 0.379 -14.375 -0.258 1 98.69 356 LEU B N 1
ATOM 5574 C CA . LEU B 1 356 ? -0.501 -13.352 -0.81 1 98.69 356 LEU B CA 1
ATOM 5575 C C . LEU B 1 356 ? 0.306 -12.203 -1.396 1 98.69 356 LEU B C 1
ATOM 5577 O O . LEU B 1 356 ? 0.344 -12.016 -2.617 1 98.69 356 LEU B O 1
ATOM 5581 N N . GLY B 1 357 ? 1.059 -11.461 -0.598 1 98.69 357 GLY B N 1
ATOM 5582 C CA . GLY B 1 357 ? 1.762 -10.258 -1.011 1 98.69 357 GLY B CA 1
ATOM 5583 C C . GLY B 1 357 ? 2.898 -10.531 -1.978 1 98.69 357 GLY B C 1
ATOM 5584 O O . GLY B 1 357 ? 3.414 -9.609 -2.613 1 98.69 357 GLY B O 1
ATOM 5585 N N . CYS B 1 358 ? 3.225 -11.758 -2.23 1 98.56 358 CYS B N 1
ATOM 5586 C CA . CYS B 1 358 ? 4.367 -12.203 -3.023 1 98.56 358 CYS B CA 1
ATOM 5587 C C . CYS B 1 358 ? 3.918 -12.719 -4.387 1 98.56 358 CYS B C 1
ATOM 5589 O O . CYS B 1 358 ? 4.645 -12.586 -5.375 1 98.56 358 CYS B O 1
ATOM 5591 N N . SER B 1 359 ? 2.752 -13.227 -4.465 1 98.94 359 SER B N 1
ATOM 5592 C CA . SER B 1 359 ? 2.338 -14.125 -5.539 1 98.94 359 SER B CA 1
ATOM 5593 C C . SER B 1 359 ? 2.348 -13.414 -6.887 1 98.94 359 SER B C 1
ATOM 5595 O O . SER B 1 359 ? 2.695 -14.016 -7.906 1 98.94 359 SER B O 1
ATOM 5597 N N . GLY B 1 360 ? 2 -12.125 -6.875 1 98.94 360 GLY B N 1
ATOM 5598 C CA . GLY B 1 360 ? 1.992 -11.383 -8.133 1 98.94 360 GLY B CA 1
ATOM 5599 C C . GLY B 1 360 ? 3.355 -11.312 -8.789 1 98.94 360 GLY B C 1
ATOM 5600 O O . GLY B 1 360 ? 3.467 -11.398 -10.016 1 98.94 360 GLY B O 1
ATOM 5601 N N . ALA B 1 361 ? 4.363 -11.125 -8.008 1 98.94 361 ALA B N 1
ATOM 5602 C CA . ALA B 1 361 ? 5.723 -11.094 -8.539 1 98.94 361 ALA B CA 1
ATOM 5603 C C . ALA B 1 361 ? 6.234 -12.508 -8.812 1 98.94 361 ALA B C 1
ATOM 5605 O O . ALA B 1 361 ? 6.973 -12.727 -9.773 1 98.94 361 ALA B O 1
ATOM 5606 N N . ARG B 1 362 ? 5.832 -13.477 -7.977 1 98.94 362 ARG B N 1
ATOM 5607 C CA . ARG B 1 362 ? 6.262 -14.867 -8.141 1 98.94 362 ARG B CA 1
ATOM 5608 C C . ARG B 1 362 ? 5.879 -15.391 -9.523 1 98.94 362 ARG B C 1
ATOM 5610 O O . ARG B 1 362 ? 6.691 -16.031 -10.195 1 98.94 362 ARG B O 1
ATOM 5617 N N . ILE B 1 363 ? 4.684 -15.07 -9.977 1 98.94 363 ILE B N 1
ATOM 5618 C CA . ILE B 1 363 ? 4.266 -15.625 -11.266 1 98.94 363 ILE B CA 1
ATOM 5619 C C . ILE B 1 363 ? 4.961 -14.875 -12.398 1 98.94 363 ILE B C 1
ATOM 5621 O O . ILE B 1 363 ? 5.188 -15.445 -13.469 1 98.94 363 ILE B O 1
ATOM 5625 N N . VAL B 1 364 ? 5.344 -13.625 -12.211 1 99 364 VAL B N 1
ATOM 5626 C CA . VAL B 1 364 ? 6.129 -12.922 -13.219 1 99 364 VAL B CA 1
ATOM 5627 C C . VAL B 1 364 ? 7.52 -13.539 -13.32 1 99 364 VAL B C 1
ATOM 5629 O O . VAL B 1 364 ? 8.031 -13.758 -14.422 1 99 364 VAL B O 1
ATOM 5632 N N . VAL B 1 365 ? 8.141 -13.875 -12.203 1 98.94 365 VAL B N 1
ATOM 5633 C CA . VAL B 1 365 ? 9.453 -14.5 -12.156 1 98.94 365 VAL B CA 1
ATOM 5634 C C . VAL B 1 365 ? 9.414 -15.844 -12.898 1 98.94 365 VAL B C 1
ATOM 5636 O O . VAL B 1 365 ? 10.281 -16.125 -13.727 1 98.94 365 VAL B O 1
ATOM 5639 N N . THR B 1 366 ? 8.406 -16.625 -12.594 1 98.94 366 THR B N 1
ATOM 5640 C CA . THR B 1 366 ? 8.289 -17.938 -13.227 1 98.94 366 THR B CA 1
ATOM 5641 C C . THR B 1 366 ? 8.016 -17.797 -14.719 1 98.94 366 THR B C 1
ATOM 5643 O O . THR B 1 366 ? 8.547 -18.562 -15.531 1 98.94 366 THR B O 1
ATOM 5646 N N . LEU B 1 367 ? 7.168 -16.812 -15.078 1 98.94 367 LEU B N 1
ATOM 5647 C CA . LEU B 1 367 ? 6.898 -16.578 -16.5 1 98.94 367 LEU B CA 1
ATOM 5648 C C . LEU B 1 367 ? 8.18 -16.25 -17.25 1 98.94 367 LEU B C 1
ATOM 5650 O O . LEU B 1 367 ? 8.383 -16.688 -18.375 1 98.94 367 LEU B O 1
ATOM 5654 N N . LEU B 1 368 ? 9.031 -15.461 -16.656 1 98.88 368 LEU B N 1
ATOM 5655 C CA . LEU B 1 368 ? 10.312 -15.125 -17.266 1 98.88 368 LEU B CA 1
ATOM 5656 C C . LEU B 1 368 ? 11.18 -16.359 -17.453 1 98.88 368 LEU B C 1
ATOM 5658 O O . LEU B 1 368 ? 11.828 -16.531 -18.484 1 98.88 368 LEU B O 1
ATOM 5662 N N . SER B 1 369 ? 11.18 -17.234 -16.438 1 98.75 369 SER B N 1
ATOM 5663 C CA . SER B 1 369 ? 11.891 -18.5 -16.547 1 98.75 369 SER B CA 1
ATOM 5664 C C . SER B 1 369 ? 11.352 -19.328 -17.719 1 98.75 369 SER B C 1
ATOM 5666 O O . SER B 1 369 ? 12.133 -19.891 -18.484 1 98.75 369 SER B O 1
ATOM 5668 N N . ILE B 1 370 ? 10.055 -19.391 -17.812 1 98.88 370 ILE B N 1
ATOM 5669 C CA . ILE B 1 370 ? 9.391 -20.172 -18.859 1 98.88 370 ILE B CA 1
ATOM 5670 C C . ILE B 1 370 ? 9.75 -19.625 -20.234 1 98.88 370 ILE B C 1
ATOM 5672 O O . ILE B 1 370 ? 10.156 -20.375 -21.125 1 98.88 370 ILE B O 1
ATOM 5676 N N . LEU B 1 371 ? 9.609 -18.297 -20.375 1 98.88 371 LEU B N 1
ATOM 5677 C CA . LEU B 1 371 ? 9.898 -17.688 -21.672 1 98.88 371 LEU B CA 1
ATOM 5678 C C . LEU B 1 371 ? 11.344 -17.953 -22.094 1 98.88 371 LEU B C 1
ATOM 5680 O O . LEU B 1 371 ? 11.617 -18.234 -23.25 1 98.88 371 LEU B O 1
ATOM 5684 N N . ASN B 1 372 ? 12.234 -17.891 -21.172 1 98.38 372 ASN B N 1
ATOM 5685 C CA . ASN B 1 372 ? 13.648 -18.094 -21.469 1 98.38 372 ASN B CA 1
ATOM 5686 C C . ASN B 1 372 ? 13.938 -19.547 -21.812 1 98.38 372 ASN B C 1
ATOM 5688 O O . ASN B 1 372 ? 14.617 -19.844 -22.797 1 98.38 372 ASN B O 1
ATOM 5692 N N . GLN B 1 373 ? 13.453 -20.484 -21.047 1 98.5 373 GLN B N 1
ATOM 5693 C CA . GLN B 1 373 ? 13.828 -21.891 -21.156 1 98.5 373 GLN B CA 1
ATOM 5694 C C . GLN B 1 373 ? 13.031 -22.578 -22.266 1 98.5 373 GLN B C 1
ATOM 5696 O O . GLN B 1 373 ? 13.523 -23.516 -22.891 1 98.5 373 GLN B O 1
ATOM 5701 N N . GLU B 1 374 ? 11.797 -22.125 -22.469 1 98.56 374 GLU B N 1
ATOM 5702 C CA . GLU B 1 374 ? 10.945 -22.734 -23.5 1 98.56 374 GLU B CA 1
ATOM 5703 C C . GLU B 1 374 ? 10.961 -21.922 -24.781 1 98.56 374 GLU B C 1
ATOM 5705 O O . GLU B 1 374 ? 10.164 -22.172 -25.688 1 98.56 374 GLU B O 1
ATOM 5710 N N . LYS B 1 375 ? 11.75 -20.891 -24.859 1 98.19 375 LYS B N 1
ATOM 5711 C CA . LYS B 1 375 ? 12.031 -20.062 -26.031 1 98.19 375 LYS B CA 1
ATOM 5712 C C . LYS B 1 375 ? 10.773 -19.344 -26.5 1 98.19 375 LYS B C 1
ATOM 5714 O O . LYS B 1 375 ? 10.508 -19.281 -27.703 1 98.19 375 LYS B O 1
ATOM 5719 N N . GLY B 1 376 ? 9.969 -18.953 -25.562 1 98.69 376 GLY B N 1
ATOM 5720 C CA . GLY B 1 376 ? 8.859 -18.078 -25.875 1 98.69 376 GLY B CA 1
ATOM 5721 C C . GLY B 1 376 ? 9.266 -16.609 -25.969 1 98.69 376 GLY B C 1
ATOM 5722 O O . GLY B 1 376 ? 10.312 -16.219 -25.453 1 98.69 376 GLY B O 1
ATOM 5723 N N . ARG B 1 377 ? 8.461 -15.859 -26.688 1 98.62 377 ARG B N 1
ATOM 5724 C CA . ARG B 1 377 ? 8.742 -14.438 -26.844 1 98.62 377 ARG B CA 1
ATOM 5725 C C . ARG B 1 377 ? 7.777 -13.594 -26.016 1 98.62 377 ARG B C 1
ATOM 5727 O O . ARG B 1 377 ? 8.203 -12.805 -25.172 1 98.62 377 ARG B O 1
ATOM 5734 N N . LEU B 1 378 ? 6.484 -13.781 -26.172 1 98.88 378 LEU B N 1
ATOM 5735 C CA . LEU B 1 378 ? 5.457 -13 -25.5 1 98.88 378 LEU B CA 1
ATOM 5736 C C . LEU B 1 378 ? 4.805 -13.805 -24.375 1 98.88 378 LEU B C 1
ATOM 5738 O O . LEU B 1 378 ? 4.465 -14.977 -24.578 1 98.88 378 LEU B O 1
ATOM 5742 N N . GLY B 1 379 ? 4.703 -13.211 -23.203 1 98.94 379 GLY B N 1
ATOM 5743 C CA . GLY B 1 379 ? 4.031 -13.828 -22.078 1 98.94 379 GLY B CA 1
ATOM 5744 C C . GLY B 1 379 ? 3.068 -12.891 -21.359 1 98.94 379 GLY B C 1
ATOM 5745 O O . GLY B 1 379 ? 3.26 -11.672 -21.375 1 98.94 379 GLY B O 1
ATOM 5746 N N . VAL B 1 380 ? 2.041 -13.477 -20.766 1 98.94 380 VAL B N 1
ATOM 5747 C CA . VAL B 1 380 ? 1.079 -12.727 -19.953 1 98.94 380 VAL B CA 1
ATOM 5748 C C . VAL B 1 380 ? 0.955 -13.352 -18.578 1 98.94 380 VAL B C 1
ATOM 5750 O O . VAL B 1 380 ? 0.749 -14.562 -18.453 1 98.94 380 VAL B O 1
ATOM 5753 N N . ALA B 1 381 ? 1.147 -12.602 -17.562 1 98.94 381 ALA B N 1
ATOM 5754 C CA . ALA B 1 381 ? 0.847 -12.992 -16.188 1 98.94 381 ALA B CA 1
ATOM 5755 C C . ALA B 1 381 ? -0.405 -12.289 -15.672 1 98.94 381 ALA B C 1
ATOM 5757 O O . ALA B 1 381 ? -0.631 -11.117 -15.977 1 98.94 381 ALA B O 1
ATOM 5758 N N . ALA B 1 382 ? -1.277 -12.977 -14.945 1 98.94 382 ALA B N 1
ATOM 5759 C CA . ALA B 1 382 ? -2.484 -12.383 -14.375 1 98.94 382 ALA B CA 1
ATOM 5760 C C . ALA B 1 382 ? -2.811 -13 -13.016 1 98.94 382 ALA B C 1
ATOM 5762 O O . ALA B 1 382 ? -2.518 -14.18 -12.781 1 98.94 382 ALA B O 1
ATOM 5763 N N . ILE B 1 383 ? -3.404 -12.234 -12.156 1 98.94 383 ILE B N 1
ATOM 5764 C CA . ILE B 1 383 ? -3.715 -12.672 -10.805 1 98.94 383 ILE B CA 1
ATOM 5765 C C . ILE B 1 383 ? -4.953 -11.938 -10.297 1 98.94 383 ILE B C 1
ATOM 5767 O O . ILE B 1 383 ? -5.07 -10.719 -10.453 1 98.94 383 ILE B O 1
ATOM 5771 N N . CYS B 1 384 ? -5.879 -12.727 -9.766 1 98.88 384 CYS B N 1
ATOM 5772 C CA . CYS B 1 384 ? -7.047 -12.125 -9.133 1 98.88 384 CYS B CA 1
ATOM 5773 C C . CYS B 1 384 ? -6.738 -11.703 -7.703 1 98.88 384 CYS B C 1
ATOM 5775 O O . CYS B 1 384 ? -5.73 -12.125 -7.133 1 98.88 384 CYS B O 1
ATOM 5777 N N . ASN B 1 385 ? -7.461 -10.805 -7.137 1 98.75 385 ASN B N 1
ATOM 5778 C CA . ASN B 1 385 ? -7.352 -10.43 -5.73 1 98.75 385 ASN B CA 1
ATOM 5779 C C . ASN B 1 385 ? -8.727 -10.328 -5.07 1 98.75 385 ASN B C 1
ATOM 5781 O O . ASN B 1 385 ? -9.703 -9.977 -5.727 1 98.75 385 ASN B O 1
ATOM 5785 N N . GLY B 1 386 ? -8.734 -10.688 -3.754 1 97.19 386 GLY B N 1
ATOM 5786 C CA . GLY B 1 386 ? -9.953 -10.516 -2.979 1 97.19 386 GLY B CA 1
ATOM 5787 C C . GLY B 1 386 ? -10.562 -9.133 -3.133 1 97.19 386 GLY B C 1
ATOM 5788 O O . GLY B 1 386 ? -9.844 -8.133 -3.223 1 97.19 386 GLY B O 1
ATOM 5789 N N . GLY B 1 387 ? -11.828 -9.102 -3.0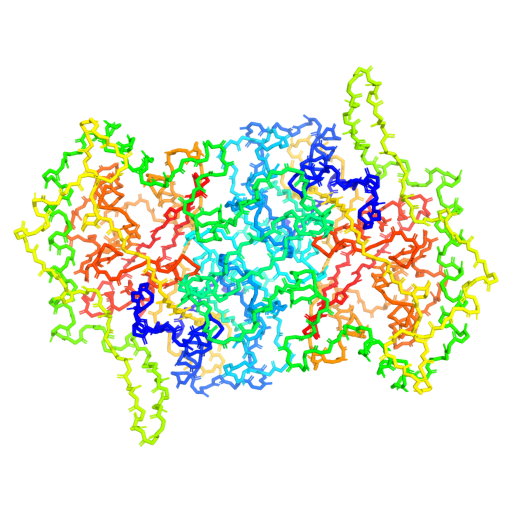92 1 96.94 387 GLY B N 1
ATOM 5790 C CA . GLY B 1 387 ? -12.555 -7.855 -3.301 1 96.94 387 GLY B CA 1
ATOM 5791 C C . GLY B 1 387 ? -13 -7.66 -4.738 1 96.94 387 GLY B C 1
ATOM 5792 O O . GLY B 1 387 ? -13.695 -6.691 -5.051 1 96.94 387 GLY B O 1
ATOM 5793 N N . GLY B 1 388 ? -12.609 -8.547 -5.641 1 98.38 388 GLY B N 1
ATOM 5794 C CA . GLY B 1 388 ? -13.203 -8.555 -6.969 1 98.38 388 GLY B CA 1
ATOM 5795 C C . GLY B 1 388 ? -12.234 -8.133 -8.062 1 98.38 388 GLY B C 1
ATOM 5796 O O . GLY B 1 388 ? -12.602 -8.078 -9.234 1 98.38 388 GLY B O 1
ATOM 5797 N N . GLY B 1 389 ? -10.953 -7.93 -7.758 1 98.56 389 GLY B N 1
ATOM 5798 C CA . GLY B 1 389 ? -10.047 -7.305 -8.711 1 98.56 389 GLY B CA 1
ATOM 5799 C C . GLY B 1 389 ? -9.062 -8.281 -9.328 1 98.56 389 GLY B C 1
ATOM 5800 O O . GLY B 1 389 ? -9.062 -9.469 -8.992 1 98.56 389 GLY B O 1
ATOM 5801 N N . ALA B 1 390 ? -8.32 -7.773 -10.266 1 98.94 390 ALA B N 1
ATOM 5802 C CA . ALA B 1 390 ? -7.223 -8.5 -10.891 1 98.94 390 ALA B CA 1
ATOM 5803 C C . ALA B 1 390 ? -6.234 -7.547 -11.555 1 98.94 390 ALA B C 1
ATOM 5805 O O . ALA B 1 390 ? -6.59 -6.422 -11.906 1 98.94 390 ALA B O 1
ATOM 5806 N N . SER B 1 391 ? -5.008 -7.973 -11.633 1 98.94 391 SER B N 1
ATOM 5807 C CA . SER B 1 391 ? -3.959 -7.301 -12.391 1 98.94 391 SER B CA 1
ATOM 5808 C C . SER B 1 391 ? -3.312 -8.242 -13.398 1 98.94 391 SER B C 1
ATOM 5810 O O . SER B 1 391 ? -3.277 -9.461 -13.188 1 98.94 391 SER B O 1
ATOM 5812 N N . SER B 1 392 ? -2.918 -7.707 -14.5 1 98.94 392 SER B N 1
ATOM 5813 C CA . SER B 1 392 ? -2.262 -8.453 -15.562 1 98.94 392 SER B CA 1
ATOM 5814 C C . SER B 1 392 ? -1.134 -7.648 -16.188 1 98.94 392 SER B C 1
ATOM 5816 O O . SER B 1 392 ? -1.202 -6.418 -16.25 1 98.94 392 SER B O 1
ATOM 5818 N N . ILE B 1 393 ? -0.066 -8.352 -16.594 1 98.94 393 ILE B N 1
ATOM 5819 C CA . ILE B 1 393 ? 1.072 -7.699 -17.234 1 98.94 393 ILE B CA 1
ATOM 5820 C C . ILE B 1 393 ? 1.508 -8.508 -18.453 1 98.94 393 ILE B C 1
ATOM 5822 O O . ILE B 1 393 ? 1.452 -9.742 -18.438 1 98.94 393 ILE B O 1
ATOM 5826 N N . VAL B 1 394 ? 1.858 -7.809 -19.531 1 98.94 394 VAL B N 1
ATOM 5827 C CA . VAL B 1 394 ? 2.398 -8.398 -20.75 1 98.94 394 VAL B CA 1
ATOM 5828 C C . VAL B 1 394 ? 3.902 -8.133 -20.828 1 98.94 394 VAL B C 1
ATOM 5830 O O . VAL B 1 394 ? 4.344 -6.988 -20.734 1 98.94 394 VAL B O 1
ATOM 5833 N N . ILE B 1 395 ? 4.688 -9.211 -20.984 1 98.88 395 ILE B N 1
ATOM 5834 C CA . ILE B 1 395 ? 6.133 -9.039 -21.094 1 98.88 395 ILE B CA 1
ATOM 5835 C C . ILE B 1 395 ? 6.637 -9.695 -22.375 1 98.88 395 ILE B C 1
ATOM 5837 O O . ILE B 1 395 ? 6.012 -10.633 -22.891 1 98.88 395 ILE B O 1
ATOM 5841 N N . GLU B 1 396 ? 7.719 -9.188 -22.891 1 98.81 396 GLU B N 1
ATOM 5842 C CA . GLU B 1 396 ? 8.383 -9.703 -24.078 1 98.81 396 GLU B CA 1
ATOM 5843 C C . GLU B 1 396 ? 9.852 -10.008 -23.812 1 98.81 396 GLU B C 1
ATOM 5845 O O . GLU B 1 396 ? 10.617 -9.125 -23.422 1 98.81 396 GLU B O 1
ATOM 5850 N N . ARG B 1 397 ? 10.195 -11.242 -24.016 1 98.5 397 ARG B N 1
ATOM 5851 C CA . ARG B 1 397 ? 11.586 -11.648 -23.859 1 98.5 397 ARG B CA 1
ATOM 5852 C C . ARG B 1 397 ? 12.461 -11.047 -24.953 1 98.5 397 ARG B C 1
ATOM 5854 O O . ARG B 1 397 ? 12.055 -11.016 -26.125 1 98.5 397 ARG B O 1
ATOM 5861 N N . LEU B 1 398 ? 13.641 -10.586 -24.516 1 95.38 398 LEU B N 1
ATOM 5862 C CA . LEU B 1 398 ? 14.562 -9.977 -25.484 1 95.38 398 LEU B CA 1
ATOM 5863 C C . LEU B 1 398 ? 15.781 -10.875 -25.703 1 95.38 398 LEU B C 1
ATOM 5865 O O . LEU B 1 398 ? 16.188 -11.617 -24.812 1 95.38 398 LEU B O 1
#

Solvent-accessible surface area (backbone atoms only — not comparable to full-atom values): 37208 Å² total; per-residue (Å²): 128,79,76,50,34,28,32,56,33,49,18,17,34,34,29,19,42,61,70,38,89,47,49,89,45,52,28,48,54,31,27,13,46,6,44,33,47,24,48,68,74,41,71,86,56,46,52,78,70,53,53,44,34,35,29,24,7,40,51,78,58,56,83,70,22,36,38,55,29,43,51,17,42,49,71,36,59,39,39,55,51,40,36,50,32,23,27,26,31,33,32,20,6,3,37,49,16,40,53,51,42,44,39,37,33,60,70,66,79,32,48,25,27,41,19,8,8,15,18,26,55,54,67,37,26,28,29,30,60,44,61,77,83,49,73,65,94,71,88,81,70,73,43,52,38,53,45,44,36,67,43,19,37,65,82,82,61,44,48,54,58,45,32,45,42,48,49,22,61,75,66,72,52,52,43,65,58,24,45,52,48,26,52,50,21,22,50,29,30,41,49,28,55,75,70,50,63,49,60,79,38,42,33,68,44,78,43,79,40,70,97,82,44,69,67,42,75,41,74,58,52,58,45,33,80,67,75,44,70,71,57,50,74,66,51,62,52,72,60,37,91,74,90,41,52,49,24,68,63,28,19,29,53,58,13,24,24,9,8,21,34,34,37,30,23,52,68,53,33,62,75,66,66,58,69,54,53,25,35,57,51,26,46,17,66,22,28,33,56,46,70,50,10,61,48,15,29,54,56,2,44,60,43,6,31,53,58,43,70,46,87,56,77,80,69,47,51,36,36,25,54,59,14,59,29,28,49,32,47,51,49,27,36,58,75,63,65,51,65,68,85,34,43,34,71,50,23,35,15,40,18,43,37,43,15,42,4,8,38,27,22,40,37,47,37,50,43,52,46,45,28,65,74,70,69,34,46,34,34,39,31,31,22,35,13,77,65,2,24,16,36,17,39,27,37,33,52,105,128,79,77,49,35,27,33,55,32,47,17,18,33,34,28,19,44,60,72,38,88,46,49,89,45,50,30,48,53,32,24,12,48,7,44,33,47,26,49,68,72,41,71,85,56,43,52,79,72,54,53,45,33,36,30,22,6,38,50,79,57,54,82,70,23,36,38,55,30,42,52,17,41,50,71,37,58,39,38,55,52,40,34,50,33,22,27,26,31,35,33,20,6,3,37,49,17,41,54,52,42,46,40,38,32,59,71,67,78,33,45,24,28,41,19,8,10,15,19,26,55,52,68,37,25,28,29,30,61,44,61,76,82,48,72,65,93,71,90,80,71,73,43,52,39,54,46,44,38,67,43,19,38,65,83,82,63,46,48,52,57,45,30,46,41,49,49,23,62,76,66,72,53,52,45,66,58,25,43,50,47,24,52,49,22,22,51,28,29,41,50,29,54,74,70,50,64,49,61,80,38,42,32,67,43,77,42,80,39,67,97,81,43,70,68,41,77,42,74,58,52,58,44,32,80,66,74,43,71,70,57,53,74,65,52,62,52,74,60,38,91,73,90,43,52,48,24,68,62,28,19,29,54,59,12,23,22,9,8,21,33,35,37,29,22,54,67,53,32,62,76,66,65,58,69,54,54,25,36,58,51,27,46,17,66,22,27,33,56,45,68,50,11,61,47,16,29,53,57,2,44,61,44,6,30,54,58,40,72,46,86,57,76,81,70,48,51,38,35,25,54,57,14,59,28,27,50,31,48,51,50,28,36,57,76,63,64,51,66,68,86,32,43,36,70,50,23,35,15,40,20,44,36,43,15,42,4,8,38,28,22,40,37,47,37,51,44,52,46,45,28,66,76,70,69,35,47,35,33,38,30,31,22,35,12,77,65,2,24,15,37,19,41,28,37,31,52,103